Protein AF-0000000068454025 (afdb_homodimer)

Nearest PDB structures (foldseek):
  5in5-assembly1_A  TM=9.944E-01  e=2.211E-71  Homo sapiens
  6gpl-assembly1_B  TM=1.000E+00  e=1.524E-69  Homo sapiens
  6gpk-assembly1_B  TM=9.921E-01  e=6.841E-70  Homo sapiens
  6gpj-assembly1_A  TM=1.000E+00  e=6.368E-69  Homo sapiens
  6q94-assembly1_A  TM=9.811E-01  e=2.373E-68  Homo sapiens

Sequence (912 aa):
MTRRPPGRSPAAGPPSPPRPAPGLPPLASGARQSDRGGRPRGALLACSLGEATRARAHPHVLRRRCLSPAASALPCPPPRAHGDMAHAPARCPGARGSGDGEMGKPRKVALITGITGQDGSYLAEFLLEKGYEVHGIVRRSSSFNTGRIEHLYKNPQAHIEGNMKLHYGDLTDSTCLVKIINEVKPTEIYNLGAQSHVKISFDLAEYTADVDGVGTLRLLDAVKTCGLINSVKFYQASTSELYGKVQEIPQKETTPFYPRSPYGAAKLYAYWIVVNFREAYNLFAVNGILFNHESPRRGANFVTRKISRSVAKIYLGQLECFSLGNLDAKRDWGHAKDYVEAMWLMLQNDEPEDFVIATGEVHSVREFVEKSFLHIGKTIVWEGKNENEVGRCKETGKVHVTVDLRYYRPTEVDFLQGDCTKAKQKLNWKPRVAFDELVREMVDADVELMRNNPNAMTRRPPGRSPAAGPPSPPRPAPGLPPLASGARQSDRGGRPRGALLACSLGEATRARAHPHVLRRRCLSPAASALPCPPPRAHGDMAHAPARCPGARGSGDGEMGKPRKVALITGITGQDGSYLAEFLLEKGYEVHGIVRRSSSFNTGRIEHLYKNPQAHIEGNMKLHYGDLTDSTCLVKIINEVKPTEIYNLGAQSHVKISFDLAEYTADVDGVGTLRLLDAVKTCGLINSVKFYQASTSELYGKVQEIPQKETTPFYPRSPYGAAKLYAYWIVVNFREAYNLFAVNGILFNHESPRRGANFVTRKISRSVAKIYLGQLECFSLGNLDAKRDWGHAKDYVEAMWLMLQNDEPEDFVIATGEVHSVREFVEKSFLHIGKTIVWEGKNENEVGRCKETGKVHVTVDLRYYRPTEVDFLQGDCTKAKQKLNWKPRVAFDELVREMVDADVELMRNNPNA

Secondary structure (DSSP, 8-state):
--------------------------------------------------------------------------------------------------S---------EEEEETTTSHHHHHHHHHHHHTT-EEEEEE---SS---GGGGGG-SSTTTTEETTEEEEE--TT-HHHHHHHHHHH--SEEEE------HHHHHHSHHHHIIIIIIHHHHHHHHHHHTT-TTT-EEEEE--GGGT-S-SSSSB-TTSPP---SHHHHHHHHHHHHHHHHHHHH--EEEEEEEPPEE-TTS-TTSHHHHHHHHHHHHHTTS-S-EEES-TT-EE--EEHHHHHHHHHHHHHSSS---EEE--S--EEHHHHHHHHHHHTT--EEEES-GGG-EEEETTT--EEEEE-GGG--SS---B--B--HHHHHHH-----S-HHHHHHHHHHHHHHHHHH-TT-/--------------------------------------------------------------------------------------------------S---------EEEEETTTSHHHHHHHHHHHHTT-EEEEEE---SS---GGGGGG-SBTTTTEETTEEEEE--TT-HHHHHHHHHHH--SEEEE------HHHHHHSHHHHIIIIIIHHHHHHHHHHHTT-TTT-EEEEE--GGGT-S-SSSSB-TTSPP---SHHHHHHHHHHHHHHHHHHHH--EEEEEEEPPEE-TTS-TTSHHHHHHHHHHHHHTTS-S-EEES-TT-EE--EEHHHHHHHHHHHHHSSS---EEE--S--EEHHHHHHHHHHHTT--EEEES-GGG-EEEETTT--EEEEE-GGG--SS---B--B--HHHHHHH-----S-HHHHHHHHHHHHHHHHHH-TT-

Organism: Equus asinus (NCBI:txid9793)

pLDDT: mean 77.22, std 33.57, range [13.44, 98.94]

Radius of gyration: 40.99 Å; Cα contacts (8 Å, |Δi|>4): 1533; chains: 2; bounding box: 120×124×147 Å

Foldseek 3Di:
DDDDDPDDDDDDDDDDDDDDDDDDDDDDDDDDDDDDDDDDDDDDDDDDDDDDDDDDDDDDDDDDDDDDDDDDDDDPDDDDDDDDDPDDPPPPDDPPPPDDVVVDDDAQEEEEEPLLADLNLLLVVVSVVVVHQYEYEDEDDPDDRNVSNCVVAPDNVVCDRDSYHYDYDALLDLVRLLVVCLVRVHQEYEYPDAPQDQQCCQVVLVVRLRRQAVSLVSNLVSCVVSVNQPRHAYEYEAELLQQQVPPDPADWPPGHGDHDTSNNVSSVNSQVVQVVSCVVVVRNYEYEHEWAEDALRHDCPDLLNVLLLLLLCVLVVNAQADEAADQQAKTQYAHSSQVSVLRVLQSVAPGHYYFYHGQQDMDTSNVLNQLLNVLSPWGWDWDDDHQQIFTATPVPRGTHYGYDNVNDHPGDRRYHGHDGVVCCVRRVGHGDADPSNRSNRNNVSSNVVCVVPVVD/DDDDDPDDDDDDDDDDDDDDDDDDDDDDYDDDDDDDDDDDDDDYDDYDDDDDDDYDDDDDDDDDDDDDDDDCPPDPDDDDPDDDPPPDPPDPPDPPPPDDVVVDDQAQEEEEEPLLADLNLLLVVVSVVVPHQYEYEDEDDPDDRNVSNCVVAPDSVVCDRDSYHYDYDALLDLVRLLVVCLVRVHQEYEYPDAPQDQQCCQVVLVVRLRRQAVSLVSNLVSCVVSVCQPRHAYEYEAELLQQQVPPDPADWPPGHGDHDTSNNVSSVNSQVVQVCSCVVVVGNYEYEHEWAEDALRHDCPDLLNVLLLLLLCVLVVNAQADEAADQQAKTQYAHSSQVSVLRVLQSVAPGHYYFYDGQQDMDTSNVLNQLLNVLSPWGWDWDDDHQQIFTATPVPRGTHYGYDNVNDHPGDRRYHGHDGVVCCVRRVGHGDADPSNRSNRNNVSSNVVCVVPVPD

Solvent-accessible surface area (backbone atoms only — not comparable to full-atom values): 53280 Å² total; per-residue (Å²): 136,88,80,76,80,80,76,88,80,86,86,76,81,87,85,78,88,83,78,83,90,83,84,90,86,92,81,92,87,80,95,78,90,86,92,81,86,92,82,89,84,87,86,90,83,91,80,85,89,80,91,80,88,90,84,94,84,92,86,90,81,89,76,90,79,82,90,83,89,91,83,88,79,83,80,82,76,83,79,80,88,79,85,80,78,81,78,74,80,72,74,73,72,77,77,71,77,66,79,84,70,69,83,63,76,80,78,52,29,35,36,27,33,28,25,54,39,47,58,26,24,53,36,51,54,54,39,46,75,72,66,27,34,38,34,28,38,38,66,88,61,99,56,92,69,45,77,67,43,48,84,69,34,82,45,70,87,68,56,49,21,93,53,39,39,67,39,83,38,50,59,79,35,56,69,52,47,35,52,51,47,61,69,66,60,43,35,32,37,39,44,57,46,57,72,78,52,58,70,56,13,71,79,38,37,69,61,27,31,42,33,33,14,50,13,46,51,42,53,52,49,28,37,52,73,64,69,33,41,89,58,31,36,38,39,38,67,44,41,48,50,28,29,21,62,63,76,52,85,58,32,42,83,81,47,62,68,34,40,44,38,49,38,20,27,14,37,45,29,29,50,41,50,42,52,31,42,24,67,44,66,62,26,40,35,28,40,41,32,34,36,54,55,44,55,74,59,44,57,63,85,40,70,68,38,39,46,25,44,50,50,23,31,37,75,72,68,74,41,67,62,50,71,41,40,70,46,74,33,28,38,13,60,31,40,39,70,53,49,40,52,52,59,54,47,52,70,69,45,94,59,65,56,67,39,32,45,39,63,54,47,70,48,32,47,47,54,54,50,40,54,48,34,44,74,74,74,38,47,65,44,81,43,74,58,77,73,62,22,33,29,22,29,66,87,78,62,46,61,38,35,38,36,37,77,85,59,50,56,73,45,77,60,54,56,47,38,35,42,28,62,64,31,35,73,75,61,69,46,74,71,77,68,48,62,67,56,51,46,49,51,26,27,53,47,31,35,52,47,36,72,77,31,73,84,104,140,71,78,86,81,84,76,86,77,89,84,75,76,89,80,80,86,78,76,86,78,82,88,79,83,92,81,84,90,89,83,93,85,94,82,88,93,83,90,93,86,95,88,88,91,84,83,93,85,90,94,86,93,88,88,92,86,92,88,92,85,90,86,86,88,81,83,90,88,86,79,86,69,79,75,81,73,79,80,79,81,82,85,76,83,78,78,72,81,70,74,75,70,73,77,68,76,61,77,84,67,66,82,59,75,79,79,50,31,37,36,27,33,29,26,55,38,48,58,26,24,52,36,51,53,52,41,47,75,72,65,27,36,38,34,29,38,39,65,89,60,100,55,94,69,45,78,66,42,48,86,69,34,82,40,72,88,68,48,48,16,91,53,36,38,64,39,83,38,50,59,77,34,55,69,52,48,34,52,51,48,60,70,64,60,44,34,32,37,38,45,55,48,57,71,78,53,59,70,56,13,72,79,38,36,68,60,27,30,40,32,32,14,50,13,46,52,42,53,54,49,29,38,54,74,65,69,33,40,89,57,31,35,37,40,36,65,44,41,46,49,30,30,21,61,62,75,52,87,58,33,42,84,81,48,63,68,32,40,44,40,49,39,19,26,15,37,44,30,28,51,42,50,42,52,30,43,25,66,42,64,62,26,42,36,26,40,42,31,34,37,53,56,44,54,74,60,44,58,65,84,39,70,71,37,38,47,27,43,48,48,24,29,37,75,73,69,75,40,67,61,51,70,40,40,69,46,74,32,28,37,14,61,32,40,37,72,51,50,40,51,51,58,53,46,52,70,70,46,94,60,64,57,66,40,31,46,37,63,54,48,69,46,32,46,47,53,54,50,41,54,49,36,44,73,74,75,37,48,65,42,79,43,75,59,74,71,62,22,32,30,22,29,66,89,78,62,47,62,39,35,39,37,37,75,85,59,50,56,74,47,75,62,54,56,46,36,33,42,27,61,65,30,35,72,76,61,70,46,72,71,79,66,48,61,68,56,52,47,51,50,25,28,53,46,31,34,52,47,36,72,77,32,73,85,105

Structure (mmCIF, N/CA/C/O backbone):
data_AF-0000000068454025-model_v1
#
loop_
_entity.id
_entity.type
_entity.pdbx_description
1 polymer 'GDP-mannose 4,6 dehydratase'
#
loop_
_atom_site.group_PDB
_atom_site.id
_atom_site.type_symbol
_atom_site.label_atom_id
_atom_site.label_alt_id
_atom_site.label_comp_id
_atom_site.label_asym_id
_atom_site.label_entity_id
_atom_site.label_seq_id
_atom_site.pdbx_PDB_ins_code
_atom_site.Cartn_x
_atom_site.Cartn_y
_atom_site.Cartn_z
_atom_site.occupancy
_atom_site.B_iso_or_equiv
_atom_site.auth_seq_id
_atom_site.auth_comp_id
_atom_site.auth_asym_id
_atom_site.auth_atom_id
_atom_site.pdbx_PDB_model_num
ATOM 1 N N . MET A 1 1 ? -21 8.125 72.625 1 18.16 1 MET A N 1
ATOM 2 C CA . MET A 1 1 ? -22.109 7.652 71.812 1 18.16 1 MET A CA 1
ATOM 3 C C . MET A 1 1 ? -22.828 8.82 71.125 1 18.16 1 MET A C 1
ATOM 5 O O . MET A 1 1 ? -23.406 8.656 70.062 1 18.16 1 MET A O 1
ATOM 9 N N . THR A 1 2 ? -23.172 9.906 71.875 1 16.59 2 THR A N 1
ATOM 10 C CA . THR A 1 2 ? -24.5 10.523 71.812 1 16.59 2 THR A CA 1
ATOM 11 C C . THR A 1 2 ? -24.594 11.414 70.562 1 16.59 2 THR A C 1
ATOM 13 O O . THR A 1 2 ? -23.594 11.93 70.062 1 16.59 2 THR A O 1
ATOM 16 N N . ARG A 1 3 ? -25.828 11.531 69.938 1 16.89 3 ARG A N 1
ATOM 17 C CA . ARG A 1 3 ? -26.844 11.633 68.938 1 16.89 3 ARG A CA 1
ATOM 18 C C . ARG A 1 3 ? -27.109 13.086 68.562 1 16.89 3 ARG A C 1
ATOM 20 O O . ARG A 1 3 ? -27.844 13.789 69.25 1 16.89 3 ARG A O 1
ATOM 27 N N . ARG A 1 4 ? -25.953 13.805 68.312 1 16.09 4 ARG A N 1
ATOM 28 C CA . ARG A 1 4 ? -26.219 15.234 68.375 1 16.09 4 ARG A CA 1
ATOM 29 C C . ARG A 1 4 ? -27.422 15.617 67.562 1 16.09 4 ARG A C 1
ATOM 31 O O . ARG A 1 4 ? -27.812 14.883 66.625 1 16.09 4 ARG A O 1
ATOM 38 N N . PRO A 1 5 ? -27.609 17.016 67.125 1 17.45 5 PRO A N 1
ATOM 39 C CA . PRO A 1 5 ? -28.719 17.953 67.312 1 17.45 5 PRO A CA 1
ATOM 40 C C . PRO A 1 5 ? -29.547 18.203 66.062 1 17.45 5 PRO A C 1
ATOM 42 O O . PRO A 1 5 ? -29.047 18.766 65.125 1 17.45 5 PRO A O 1
ATOM 45 N N . PRO A 1 6 ? -30.312 17.375 65.312 1 18.69 6 PRO A N 1
ATOM 46 C CA . PRO A 1 6 ? -30.5 17.609 63.875 1 18.69 6 PRO A CA 1
ATOM 47 C C . PRO A 1 6 ? -31.406 18.797 63.594 1 18.69 6 PRO A C 1
ATOM 49 O O . PRO A 1 6 ? -31.734 19.047 62.438 1 18.69 6 PRO A O 1
ATOM 52 N N . GLY A 1 7 ? -31.422 19.781 64.5 1 14.85 7 GLY A N 1
ATOM 53 C CA . GLY A 1 7 ? -32.812 20.203 64.625 1 14.85 7 GLY A CA 1
ATOM 54 C C . GLY A 1 7 ? -33.406 20.625 63.281 1 14.85 7 GLY A C 1
ATOM 55 O O . GLY A 1 7 ? -32.719 20.594 62.25 1 14.85 7 GLY A O 1
ATOM 56 N N . ARG A 1 8 ? -33.938 22 63.094 1 14.99 8 ARG A N 1
ATOM 57 C CA . ARG A 1 8 ? -35.312 22.516 63.094 1 14.99 8 ARG A CA 1
ATOM 58 C C . ARG A 1 8 ? -35.781 22.875 61.688 1 14.99 8 ARG A C 1
ATOM 60 O O . ARG A 1 8 ? -34.938 23.141 60.812 1 14.99 8 ARG A O 1
ATOM 67 N N . SER A 1 9 ? -37.188 23.047 61.375 1 14.95 9 SER A N 1
ATOM 68 C CA . SER A 1 9 ? -38.344 22.828 60.531 1 14.95 9 SER A CA 1
ATOM 69 C C . SER A 1 9 ? -38.625 24.016 59.625 1 14.95 9 SER A C 1
ATOM 71 O O . SER A 1 9 ? -39.219 23.875 58.562 1 14.95 9 SER A O 1
ATOM 73 N N . PRO A 1 10 ? -38.219 25.375 59.781 1 14.77 10 PRO A N 1
ATOM 74 C CA . PRO A 1 10 ? -39.5 26.125 59.812 1 14.77 10 PRO A CA 1
ATOM 75 C C . PRO A 1 10 ? -40.125 26.25 58.438 1 14.77 10 PRO A C 1
ATOM 77 O O . PRO A 1 10 ? -39.5 25.953 57.438 1 14.77 10 PRO A O 1
ATOM 80 N N . ALA A 1 11 ? -40.875 27.5 58.219 1 14.38 11 ALA A N 1
ATOM 81 C CA . ALA A 1 11 ? -42.219 27.984 58 1 14.38 11 ALA A CA 1
ATOM 82 C C . ALA A 1 11 ? -42.469 28.312 56.531 1 14.38 11 ALA A C 1
ATOM 84 O O . ALA A 1 11 ? -41.5 28.562 55.781 1 14.38 11 ALA A O 1
ATOM 85 N N . ALA A 1 12 ? -43.719 28.5 56.125 1 15.34 12 ALA A N 1
ATOM 86 C CA . ALA A 1 12 ? -44.844 28.328 55.188 1 15.34 12 ALA A CA 1
ATOM 87 C C . ALA A 1 12 ? -44.906 29.469 54.188 1 15.34 12 ALA A C 1
ATOM 89 O O . ALA A 1 12 ? -45.531 29.344 53.156 1 15.34 12 ALA A O 1
ATOM 90 N N . GLY A 1 13 ? -44.156 30.734 54.312 1 15.34 13 GLY A N 1
ATOM 91 C CA . GLY A 1 13 ? -45.281 31.656 54.188 1 15.34 13 GLY A CA 1
ATOM 92 C C . GLY A 1 13 ? -45.938 31.625 52.812 1 15.34 13 GLY A C 1
ATOM 93 O O . GLY A 1 13 ? -45.406 30.984 51.875 1 15.34 13 GLY A O 1
ATOM 94 N N . PRO A 1 14 ? -46.531 32.812 52.344 1 16.75 14 PRO A N 1
ATOM 95 C CA . PRO A 1 14 ? -47.875 33.125 51.906 1 16.75 14 PRO A CA 1
ATOM 96 C C . PRO A 1 14 ? -48.094 32.969 50.406 1 16.75 14 PRO A C 1
ATOM 98 O O . PRO A 1 14 ? -47.094 33 49.656 1 16.75 14 PRO A O 1
ATOM 101 N N . PRO A 1 15 ? -49.344 32.812 49.969 1 17.02 15 PRO A N 1
ATOM 102 C CA . PRO A 1 15 ? -50.156 32.281 48.875 1 17.02 15 PRO A CA 1
ATOM 103 C C . PRO A 1 15 ? -50.094 33.125 47.625 1 17.02 15 PRO A C 1
ATOM 105 O O . PRO A 1 15 ? -50.031 32.594 46.5 1 17.02 15 PRO A O 1
ATOM 108 N N . SER A 1 16 ? -50.25 34.562 47.719 1 15.05 16 SER A N 1
ATOM 109 C CA . SER A 1 16 ? -51.531 34.938 47.125 1 15.05 16 SER A CA 1
ATOM 110 C C . SER A 1 16 ? -51.438 35.031 45.625 1 15.05 16 SER A C 1
ATOM 112 O O . SER A 1 16 ? -52.156 34.344 44.906 1 15.05 16 SER A O 1
ATOM 114 N N . PRO A 1 17 ? -51.656 36.344 45 1 15.93 17 PRO A N 1
ATOM 115 C CA . PRO A 1 17 ? -52.938 36.625 44.375 1 15.93 17 PRO A CA 1
ATOM 116 C C . PRO A 1 17 ? -52.875 36.438 42.844 1 15.93 17 PRO A C 1
ATOM 118 O O . PRO A 1 17 ? -51.781 36.312 42.281 1 15.93 17 PRO A O 1
ATOM 121 N N . PRO A 1 18 ? -53.75 37.281 42.094 1 15.69 18 PRO A N 1
ATOM 122 C CA . PRO A 1 18 ? -54.812 37.125 41.125 1 15.69 18 PRO A CA 1
ATOM 123 C C . PRO A 1 18 ? -54.344 37.281 39.688 1 15.69 18 PRO A C 1
ATOM 125 O O . PRO A 1 18 ? -53.281 37.844 39.438 1 15.69 18 PRO A O 1
ATOM 128 N N . ARG A 1 19 ? -55.031 36.781 38.719 1 16.78 19 ARG A N 1
ATOM 129 C CA . ARG A 1 19 ? -55.156 36.344 37.344 1 16.78 19 ARG A CA 1
ATOM 130 C C . ARG A 1 19 ? -55.281 37.531 36.406 1 16.78 19 ARG A C 1
ATOM 132 O O . ARG A 1 19 ? -55.406 37.375 35.188 1 16.78 19 ARG A O 1
ATOM 139 N N . PRO A 1 20 ? -54.812 38.812 36.594 1 14.6 20 PRO A N 1
ATOM 140 C CA . PRO A 1 20 ? -55.781 39.688 35.969 1 14.6 20 PRO A CA 1
ATOM 141 C C . PRO A 1 20 ? -55.938 39.406 34.469 1 14.6 20 PRO A C 1
ATOM 143 O O . PRO A 1 20 ? -55.062 38.781 33.875 1 14.6 20 PRO A O 1
ATOM 146 N N . ALA A 1 21 ? -56.969 40.25 33.875 1 15.51 21 ALA A N 1
ATOM 147 C CA . ALA A 1 21 ? -58.094 40.312 32.938 1 15.51 21 ALA A CA 1
ATOM 148 C C . ALA A 1 21 ? -57.594 40.469 31.5 1 15.51 21 ALA A C 1
ATOM 150 O O . ALA A 1 21 ? -56.438 40.844 31.281 1 15.51 21 ALA A O 1
ATOM 151 N N . PRO A 1 22 ? -58.531 41 30.562 1 16.17 22 PRO A N 1
ATOM 152 C CA . PRO A 1 22 ? -59.219 40.75 29.297 1 16.17 22 PRO A CA 1
ATOM 153 C C . PRO A 1 22 ? -58.594 41.469 28.125 1 16.17 22 PRO A C 1
ATOM 155 O O . PRO A 1 22 ? -58.406 40.906 27.047 1 16.17 22 PRO A O 1
ATOM 158 N N . GLY A 1 23 ? -58.5 42.938 28.125 1 14.49 23 GLY A N 1
ATOM 159 C CA . GLY A 1 23 ? -59.438 43.562 27.188 1 14.49 23 GLY A CA 1
ATOM 160 C C . GLY A 1 23 ? -58.875 43.656 25.781 1 14.49 23 GLY A C 1
ATOM 161 O O . GLY A 1 23 ? -59.438 43.062 24.859 1 14.49 23 GLY A O 1
ATOM 162 N N . LEU A 1 24 ? -58.531 44.938 25.188 1 15.22 24 LEU A N 1
ATOM 163 C CA . LEU A 1 24 ? -59.344 45.688 24.25 1 15.22 24 LEU A CA 1
ATOM 164 C C . LEU A 1 24 ? -58.875 45.5 22.812 1 15.22 24 LEU A C 1
ATOM 166 O O . LEU A 1 24 ? -57.719 45.125 22.594 1 15.22 24 LEU A O 1
ATOM 170 N N . PRO A 1 25 ? -59.031 46.625 21.891 1 15.73 25 PRO A N 1
ATOM 171 C CA . PRO A 1 25 ? -59.906 46.875 20.75 1 15.73 25 PRO A CA 1
ATOM 172 C C . PRO A 1 25 ? -59.188 46.781 19.406 1 15.73 25 PRO A C 1
ATOM 174 O O . PRO A 1 25 ? -59.594 46.031 18.531 1 15.73 25 PRO A O 1
ATOM 177 N N . PRO A 1 26 ? -58.844 48.062 18.672 1 15.16 26 PRO A N 1
ATOM 178 C CA . PRO A 1 26 ? -59.562 48.5 17.469 1 15.16 26 PRO A CA 1
ATOM 179 C C . PRO A 1 26 ? -58.844 48.125 16.172 1 15.16 26 PRO A C 1
ATOM 181 O O . PRO A 1 26 ? -57.688 47.688 16.203 1 15.16 26 PRO A O 1
ATOM 184 N N . LEU A 1 27 ? -58.75 49.188 15.047 1 14.56 27 LEU A N 1
ATOM 185 C CA . LEU A 1 27 ? -59.438 49.438 13.789 1 14.56 27 LEU A CA 1
ATOM 186 C C . LEU A 1 27 ? -58.5 49.344 12.602 1 14.56 27 LEU A C 1
ATOM 188 O O . LEU A 1 27 ? -58.875 48.812 11.547 1 14.56 27 LEU A O 1
ATOM 192 N N . ALA A 1 28 ? -57.188 49.906 12.43 1 15.02 28 ALA A N 1
ATOM 193 C CA . ALA A 1 28 ? -57.156 50.875 11.344 1 15.02 28 ALA A CA 1
ATOM 194 C C . ALA A 1 28 ? -57.031 50.188 9.992 1 15.02 28 ALA A C 1
ATOM 196 O O . ALA A 1 28 ? -56.5 49.062 9.906 1 15.02 28 ALA A O 1
ATOM 197 N N . SER A 1 29 ? -57.031 51.031 8.781 1 14.4 29 SER A N 1
ATOM 198 C CA . SER A 1 29 ? -57.688 51.25 7.496 1 14.4 29 SER A CA 1
ATOM 199 C C . SER A 1 29 ? -56.906 50.594 6.355 1 14.4 29 SER A C 1
ATOM 201 O O . SER A 1 29 ? -57.438 49.75 5.629 1 14.4 29 SER A O 1
ATOM 203 N N . GLY A 1 30 ? -56.375 51.469 5.273 1 14.15 30 GLY A N 1
ATOM 204 C CA . GLY A 1 30 ? -56.969 51.688 3.967 1 14.15 30 GLY A CA 1
ATOM 205 C C . GLY A 1 30 ? -56.25 50.969 2.848 1 14.15 30 GLY A C 1
ATOM 206 O O . GLY A 1 30 ? -56.875 50.312 2.012 1 14.15 30 GLY A O 1
ATOM 207 N N . ALA A 1 31 ? -54.906 51.344 2.311 1 14.95 31 ALA A N 1
ATOM 208 C CA . ALA A 1 31 ? -54.875 51.906 0.972 1 14.95 31 ALA A CA 1
ATOM 209 C C . ALA A 1 31 ? -54.688 50.844 -0.091 1 14.95 31 ALA A C 1
ATOM 211 O O . ALA A 1 31 ? -53.844 49.938 0.043 1 14.95 31 ALA A O 1
ATOM 212 N N . ARG A 1 32 ? -55.562 50.781 -1.192 1 14.17 32 ARG A N 1
ATOM 213 C CA . ARG A 1 32 ? -56.094 49.906 -2.23 1 14.17 32 ARG A CA 1
ATOM 214 C C . ARG A 1 32 ? -55.094 49.719 -3.369 1 14.17 32 ARG A C 1
ATOM 216 O O . ARG A 1 32 ? -54.875 48.625 -3.869 1 14.17 32 ARG A O 1
ATOM 223 N N . GLN A 1 33 ? -54.531 50.844 -4.176 1 13.76 33 GLN A N 1
ATOM 224 C CA . GLN A 1 33 ? -55.094 50.906 -5.531 1 13.76 33 GLN A CA 1
ATOM 225 C C . GLN A 1 33 ? -54.375 49.938 -6.461 1 13.76 33 GLN A C 1
ATOM 227 O O . GLN A 1 33 ? -53.312 49.406 -6.117 1 13.76 33 GLN A O 1
ATOM 232 N N . SER A 1 34 ? -54.125 50.438 -7.918 1 14.15 34 SER A N 1
ATOM 233 C CA . SER A 1 34 ? -54.75 50.156 -9.195 1 14.15 34 SER A CA 1
ATOM 234 C C . SER A 1 34 ? -53.844 49.281 -10.07 1 14.15 34 SER A C 1
ATOM 236 O O . SER A 1 34 ? -54.25 48.219 -10.555 1 14.15 34 SER A O 1
ATOM 238 N N . ASP A 1 35 ? -53.031 49.906 -11.141 1 14.09 35 ASP A N 1
ATOM 239 C CA . ASP A 1 35 ? -53.406 49.938 -12.555 1 14.09 35 ASP A CA 1
ATOM 240 C C . ASP A 1 35 ? -52.688 48.812 -13.32 1 14.09 35 ASP A C 1
ATOM 242 O O . ASP A 1 35 ? -51.625 48.375 -12.922 1 14.09 35 ASP A O 1
ATOM 246 N N . ARG A 1 36 ? -53.219 48.406 -14.672 1 14.8 36 ARG A N 1
ATOM 247 C CA . ARG A 1 36 ? -53.5 47.281 -15.562 1 14.8 36 ARG A CA 1
ATOM 248 C C . ARG A 1 36 ? -52.406 47.125 -16.594 1 14.8 36 ARG A C 1
ATOM 250 O O . ARG A 1 36 ? -52.031 46 -16.938 1 14.8 36 ARG A O 1
ATOM 257 N N . GLY A 1 37 ? -51.906 48.25 -17.391 1 14.09 37 GLY A N 1
ATOM 258 C CA . GLY A 1 37 ? -52.219 48.125 -18.797 1 14.09 37 GLY A CA 1
ATOM 259 C C . GLY A 1 37 ? -51.375 47.094 -19.516 1 14.09 37 GLY A C 1
ATOM 260 O O . GLY A 1 37 ? -50.469 46.5 -18.922 1 14.09 37 GLY A O 1
ATOM 261 N N . GLY A 1 38 ? -50.719 47.594 -20.797 1 14.37 38 GLY A N 1
ATOM 262 C CA . GLY A 1 38 ? -50.938 47.406 -22.234 1 14.37 38 GLY A CA 1
ATOM 263 C C . GLY A 1 38 ? -49.969 46.406 -22.844 1 14.37 38 GLY A C 1
ATOM 264 O O . GLY A 1 38 ? -48.938 46.125 -22.266 1 14.37 38 GLY A O 1
ATOM 265 N N . ARG A 1 39 ? -50.344 45.875 -24.125 1 14.82 39 ARG A N 1
ATOM 266 C CA . ARG A 1 39 ? -50.344 44.688 -25 1 14.82 39 ARG A CA 1
ATOM 267 C C . ARG A 1 39 ? -49.125 44.656 -25.891 1 14.82 39 ARG A C 1
ATOM 269 O O . ARG A 1 39 ? -48.531 43.594 -26.078 1 14.82 39 ARG A O 1
ATOM 276 N N . PRO A 1 40 ? -48.844 45.781 -26.844 1 13.87 40 PRO A N 1
ATOM 277 C CA . PRO A 1 40 ? -49.031 45.5 -28.266 1 13.87 40 PRO A CA 1
ATOM 278 C C . PRO A 1 40 ? -47.938 44.656 -28.859 1 13.87 40 PRO A C 1
ATOM 280 O O . PRO A 1 40 ? -46.906 44.406 -28.219 1 13.87 40 PRO A O 1
ATOM 283 N N . ARG A 1 41 ? -47.531 45.188 -30.297 1 14.01 41 ARG A N 1
ATOM 284 C CA . ARG A 1 41 ? -47.719 44.781 -31.688 1 14.01 41 ARG A CA 1
ATOM 285 C C . ARG A 1 41 ? -46.438 44.156 -32.219 1 14.01 41 ARG A C 1
ATOM 287 O O . ARG A 1 41 ? -46.5 43.062 -32.781 1 14.01 41 ARG A O 1
ATOM 294 N N . GLY A 1 42 ? -45.469 45.062 -32.844 1 13.44 42 GLY A N 1
ATOM 295 C CA . GLY A 1 42 ? -45.344 45.094 -34.312 1 13.44 42 GLY A CA 1
ATOM 296 C C . GLY A 1 42 ? -44.5 44 -34.875 1 13.44 42 GLY A C 1
ATOM 297 O O . GLY A 1 42 ? -43.844 43.25 -34.125 1 13.44 42 GLY A O 1
ATOM 298 N N . ALA A 1 43 ? -43.562 44.469 -35.969 1 13.87 43 ALA A N 1
ATOM 299 C CA . ALA A 1 43 ? -43.531 44.344 -37.406 1 13.87 43 ALA A CA 1
ATOM 300 C C . ALA A 1 43 ? -42.594 43.219 -37.844 1 13.87 43 ALA A C 1
ATOM 302 O O . ALA A 1 43 ? -41.844 42.656 -37.031 1 13.87 43 ALA A O 1
ATOM 303 N N . LEU A 1 44 ? -41.625 43.625 -38.781 1 14.07 44 LEU A N 1
ATOM 304 C CA . LEU A 1 44 ? -41.5 43.438 -40.219 1 14.07 44 LEU A CA 1
ATOM 305 C C . LEU A 1 44 ? -40.625 42.219 -40.531 1 14.07 44 LEU A C 1
ATOM 307 O O . LEU A 1 44 ? -39.781 41.844 -39.719 1 14.07 44 LEU A O 1
ATOM 311 N N . LEU A 1 45 ? -40.562 41.844 -41.875 1 13.83 45 LEU A N 1
ATOM 312 C CA . LEU A 1 45 ? -40.688 40.812 -42.875 1 13.83 45 LEU A CA 1
ATOM 313 C C . LEU A 1 45 ? -39.312 40.281 -43.281 1 13.83 45 LEU A C 1
ATOM 315 O O . LEU A 1 45 ? -39.125 39.062 -43.375 1 13.83 45 LEU A O 1
ATOM 319 N N . ALA A 1 46 ? -38.312 41.125 -43.906 1 14.12 46 ALA A N 1
ATOM 320 C CA . ALA A 1 46 ? -38 40.938 -45.312 1 14.12 46 ALA A CA 1
ATOM 321 C C . ALA A 1 46 ? -37.094 39.719 -45.5 1 14.12 46 ALA A C 1
ATOM 323 O O . ALA A 1 46 ? -36.344 39.375 -44.594 1 14.12 46 ALA A O 1
ATOM 324 N N . CYS A 1 47 ? -36.875 39.312 -46.906 1 13.95 47 CYS A N 1
ATOM 325 C CA . CYS A 1 47 ? -36.875 38.25 -47.875 1 13.95 47 CYS A CA 1
ATOM 326 C C . CYS A 1 47 ? -35.469 37.75 -48.156 1 13.95 47 CYS A C 1
ATOM 328 O O . CYS A 1 47 ? -35.25 36.562 -48.406 1 13.95 47 CYS A O 1
ATOM 330 N N . SER A 1 48 ? -34.438 38.688 -48.375 1 13.87 48 SER A N 1
ATOM 331 C CA . SER A 1 48 ? -33.938 38.562 -49.719 1 13.87 48 SER A CA 1
ATOM 332 C C . SER A 1 48 ? -33.156 37.281 -49.906 1 13.87 48 SER A C 1
ATOM 334 O O . SER A 1 48 ? -32.719 36.656 -48.938 1 13.87 48 SER A O 1
ATOM 336 N N . LEU A 1 49 ? -32.25 37.344 -51 1 14.33 49 LEU A N 1
ATOM 337 C CA . LEU A 1 49 ? -31.984 36.75 -52.312 1 14.33 49 LEU A CA 1
ATOM 338 C C . LEU A 1 49 ? -30.969 35.625 -52.219 1 14.33 49 LEU A C 1
ATOM 340 O O . LEU A 1 49 ? -30.281 35.5 -51.219 1 14.33 49 LEU A O 1
ATOM 344 N N . GLY A 1 50 ? -30.094 35.5 -53.375 1 13.72 50 GLY A N 1
ATOM 345 C CA . GLY A 1 50 ? -30.016 34.562 -54.469 1 13.72 50 GLY A CA 1
ATOM 346 C C . GLY A 1 50 ? -28.875 33.562 -54.344 1 13.72 50 GLY A C 1
ATOM 347 O O . GLY A 1 50 ? -29.078 32.344 -54.469 1 13.72 50 GLY A O 1
ATOM 348 N N . GLU A 1 51 ? -27.547 34 -54.438 1 14.59 51 GLU A N 1
ATOM 349 C CA . GLU A 1 51 ? -26.844 33.531 -55.625 1 14.59 51 GLU A CA 1
ATOM 350 C C . GLU A 1 51 ? -26.234 32.156 -55.406 1 14.59 51 GLU A C 1
ATOM 352 O O . GLU A 1 51 ? -25.844 31.812 -54.281 1 14.59 51 GLU A O 1
ATOM 357 N N . ALA A 1 52 ? -25.984 31.359 -56.656 1 14.31 52 ALA A N 1
ATOM 358 C CA . ALA A 1 52 ? -25.969 30.047 -57.312 1 14.31 52 ALA A CA 1
ATOM 359 C C . ALA A 1 52 ? -24.609 29.359 -57.094 1 14.31 52 ALA A C 1
ATOM 361 O O . ALA A 1 52 ? -24.547 28.141 -56.969 1 14.31 52 ALA A O 1
ATOM 362 N N . THR A 1 53 ? -23.438 29.969 -57.094 1 14.28 53 THR A N 1
ATOM 363 C CA . THR A 1 53 ? -22.562 29.516 -58.188 1 14.28 53 THR A CA 1
ATOM 364 C C . THR A 1 53 ? -22.094 28.094 -57.938 1 14.28 53 THR A C 1
ATOM 366 O O . THR A 1 53 ? -21.875 27.688 -56.781 1 14.28 53 THR A O 1
ATOM 369 N N . ARG A 1 54 ? -21.766 27.328 -59.125 1 14.15 54 ARG A N 1
ATOM 370 C CA . ARG A 1 54 ? -21.781 26.047 -59.812 1 14.15 54 ARG A CA 1
ATOM 371 C C . ARG A 1 54 ? -20.672 25.141 -59.281 1 14.15 54 ARG A C 1
ATOM 373 O O . ARG A 1 54 ? -19.766 25.594 -58.594 1 14.15 54 ARG A O 1
ATOM 380 N N . ALA A 1 55 ? -20 24.328 -60.344 1 14.45 55 ALA A N 1
ATOM 381 C CA . ALA A 1 55 ? -20.062 22.953 -60.844 1 14.45 55 ALA A CA 1
ATOM 382 C C . ALA A 1 55 ? -18.766 22.203 -60.562 1 14.45 55 ALA A C 1
ATOM 384 O O . ALA A 1 55 ? -18.781 21.109 -60 1 14.45 55 ALA A O 1
ATOM 385 N N . ARG A 1 56 ? -17.766 22.172 -61.594 1 13.97 56 ARG A N 1
ATOM 386 C CA . ARG A 1 56 ? -17.422 21 -62.406 1 13.97 56 ARG A CA 1
ATOM 387 C C . ARG A 1 56 ? -16.328 20.188 -61.719 1 13.97 56 ARG A C 1
ATOM 389 O O . ARG A 1 56 ? -15.633 20.672 -60.844 1 13.97 56 ARG A O 1
ATOM 396 N N . ALA A 1 57 ? -15.719 19.016 -62.594 1 15.26 57 ALA A N 1
ATOM 397 C CA . ALA A 1 57 ? -15.508 17.594 -62.812 1 15.26 57 ALA A CA 1
ATOM 398 C C . ALA A 1 57 ? -14.039 17.219 -62.688 1 15.26 57 ALA A C 1
ATOM 400 O O . ALA A 1 57 ? -13.703 16.219 -62.031 1 15.26 57 ALA A O 1
ATOM 401 N N . HIS A 1 58 ? -13 17.719 -63.469 1 14.04 58 HIS A N 1
ATOM 402 C CA . HIS A 1 58 ? -12.336 16.812 -64.375 1 14.04 58 HIS A CA 1
ATOM 403 C C . HIS A 1 58 ? -11.227 16.016 -63.688 1 14.04 58 HIS A C 1
ATOM 405 O O . HIS A 1 58 ? -10.758 16.422 -62.625 1 14.04 58 HIS A O 1
ATOM 411 N N . PRO A 1 59 ? -10.078 15.391 -64.625 1 15.27 59 PRO A N 1
ATOM 412 C CA . PRO A 1 59 ? -9.633 14.094 -65.188 1 15.27 59 PRO A CA 1
ATOM 413 C C . PRO A 1 59 ? -8.297 13.648 -64.562 1 15.27 59 PRO A C 1
ATOM 415 O O . PRO A 1 59 ? -8.156 12.5 -64.125 1 15.27 59 PRO A O 1
ATOM 418 N N . HIS A 1 60 ? -7.129 14.383 -64.75 1 14.45 60 HIS A N 1
ATOM 419 C CA . HIS A 1 60 ? -6.066 13.891 -65.625 1 14.45 60 HIS A CA 1
ATOM 420 C C . HIS A 1 60 ? -5.109 12.984 -64.812 1 14.45 60 HIS A C 1
ATOM 422 O O . HIS A 1 60 ? -4.93 13.133 -63.625 1 14.45 60 HIS A O 1
ATOM 428 N N . VAL A 1 61 ? -4.281 11.984 -65.625 1 14.48 61 VAL A N 1
ATOM 429 C CA . VAL A 1 61 ? -3.689 10.672 -65.875 1 14.48 61 VAL A CA 1
ATOM 430 C C . VAL A 1 61 ? -2.227 10.672 -65.438 1 14.48 61 VAL A C 1
ATOM 432 O O . VAL A 1 61 ? -1.713 9.656 -64.938 1 14.48 61 VAL A O 1
ATOM 435 N N . LEU A 1 62 ? -1.405 11.695 -65.188 1 14.47 62 LEU A N 1
ATOM 436 C CA . LEU A 1 62 ? -0.169 11.531 -65.938 1 14.47 62 LEU A CA 1
ATOM 437 C C . LEU A 1 62 ? 0.708 10.445 -65.312 1 14.47 62 LEU A C 1
ATOM 439 O O . LEU A 1 62 ? 0.812 10.359 -64.062 1 14.47 62 LEU A O 1
ATOM 443 N N . ARG A 1 63 ? 1.619 9.672 -66.188 1 14.53 63 ARG A N 1
ATOM 444 C CA . ARG A 1 63 ? 2.295 8.445 -66.562 1 14.53 63 ARG A CA 1
ATOM 445 C C . ARG A 1 63 ? 3.68 8.352 -65.938 1 14.53 63 ARG A C 1
ATOM 447 O O . ARG A 1 63 ? 4.223 7.258 -65.812 1 14.53 63 ARG A O 1
ATOM 454 N N . ARG A 1 64 ? 4.43 9.359 -65.5 1 14.07 64 ARG A N 1
ATOM 455 C CA . ARG A 1 64 ? 5.73 9.18 -66.125 1 14.07 64 ARG A CA 1
ATOM 456 C C . ARG A 1 64 ? 6.469 7.988 -65.5 1 14.07 64 ARG A C 1
ATOM 458 O O . ARG A 1 64 ? 6.277 7.656 -64.375 1 14.07 64 ARG A O 1
ATOM 465 N N . ARG A 1 65 ? 7.562 7.465 -66.25 1 14.62 65 ARG A N 1
ATOM 466 C CA . ARG A 1 65 ? 8.289 6.309 -66.812 1 14.62 65 ARG A CA 1
ATOM 467 C C . ARG A 1 65 ? 9.477 5.961 -65.875 1 14.62 65 ARG A C 1
ATOM 469 O O . ARG A 1 65 ? 9.703 4.793 -65.562 1 14.62 65 ARG A O 1
ATOM 476 N N . CYS A 1 66 ? 10.531 6.809 -65.625 1 14.42 66 CYS A N 1
ATOM 477 C CA . CYS A 1 66 ? 11.758 6.367 -66.25 1 14.42 66 CYS A CA 1
ATOM 478 C C . CYS A 1 66 ? 12.445 5.27 -65.5 1 14.42 66 CYS A C 1
ATOM 480 O O . CYS A 1 66 ? 12.172 5.094 -64.312 1 14.42 66 CYS A O 1
ATOM 482 N N . LEU A 1 67 ? 13.859 5.102 -65.75 1 14.75 67 LEU A N 1
ATOM 483 C CA . LEU A 1 67 ? 14.789 4.137 -66.312 1 14.75 67 LEU A CA 1
ATOM 484 C C . LEU A 1 67 ? 15.648 3.494 -65.25 1 14.75 67 LEU A C 1
ATOM 486 O O . LEU A 1 67 ? 15.734 4.012 -64.125 1 14.75 67 LEU A O 1
ATOM 490 N N . SER A 1 68 ? 17 3.1 -65.562 1 14.79 68 SER A N 1
ATOM 491 C CA . SER A 1 68 ? 17.672 1.819 -65.75 1 14.79 68 SER A CA 1
ATOM 492 C C . SER A 1 68 ? 18.688 1.557 -64.625 1 14.79 68 SER A C 1
ATOM 494 O O . SER A 1 68 ? 18.688 0.481 -64.062 1 14.79 68 SER A O 1
ATOM 496 N N . PRO A 1 69 ? 19.953 2.324 -64.375 1 15.07 69 PRO A N 1
ATOM 497 C CA . PRO A 1 69 ? 21.109 1.577 -64.875 1 15.07 69 PRO A CA 1
ATOM 498 C C . PRO A 1 69 ? 21.719 0.657 -63.844 1 15.07 69 PRO A C 1
ATOM 500 O O . PRO A 1 69 ? 21.359 0.739 -62.656 1 15.07 69 PRO A O 1
ATOM 503 N N . ALA A 1 70 ? 23.297 0.654 -63.781 1 15.05 70 ALA A N 1
ATOM 504 C CA . ALA A 1 70 ? 24.359 -0.305 -64.062 1 15.05 70 ALA A CA 1
ATOM 505 C C . ALA A 1 70 ? 24.984 -0.856 -62.781 1 15.05 70 ALA A C 1
ATOM 507 O O . ALA A 1 70 ? 24.875 -0.241 -61.719 1 15.05 70 ALA A O 1
ATOM 508 N N . ALA A 1 71 ? 26.062 -1.802 -62.844 1 16.12 71 ALA A N 1
ATOM 509 C CA . ALA A 1 71 ? 26.531 -3.133 -62.469 1 16.12 71 ALA A CA 1
ATOM 510 C C . ALA A 1 71 ? 27.672 -3.045 -61.469 1 16.12 71 ALA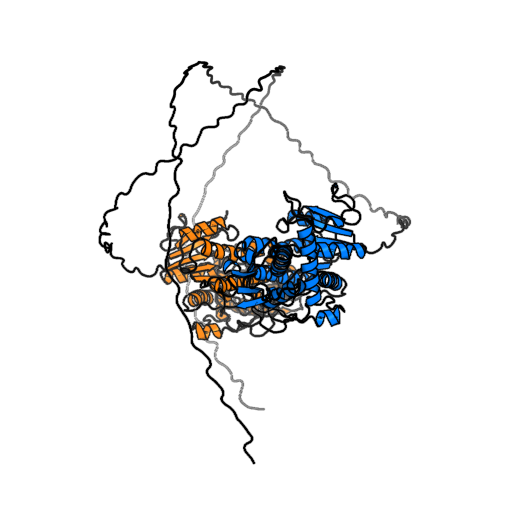 A C 1
ATOM 512 O O . ALA A 1 71 ? 27.812 -3.918 -60.594 1 16.12 71 ALA A O 1
ATOM 513 N N . SER A 1 72 ? 28.656 -1.959 -61.312 1 15.76 72 SER A N 1
ATOM 514 C CA . SER A 1 72 ? 30.016 -2.461 -61.5 1 15.76 72 SER A CA 1
ATOM 515 C C . SER A 1 72 ? 30.562 -3.051 -60.219 1 15.76 72 SER A C 1
ATOM 517 O O . SER A 1 72 ? 30.25 -2.57 -59.125 1 15.76 72 SER A O 1
ATOM 519 N N . ALA A 1 73 ? 31.453 -4.156 -60.25 1 17 73 ALA A N 1
ATOM 520 C CA . ALA A 1 73 ? 31.906 -5.375 -59.594 1 17 73 ALA A CA 1
ATOM 521 C C . ALA A 1 73 ? 33.125 -5.098 -58.688 1 17 73 ALA A C 1
ATOM 523 O O . ALA A 1 73 ? 33.469 -5.91 -57.844 1 17 73 ALA A O 1
ATOM 524 N N . LEU A 1 74 ? 33.844 -3.854 -58.625 1 17.05 74 LEU A N 1
ATOM 525 C CA . LEU A 1 74 ? 35.25 -4.16 -58.719 1 17.05 74 LEU A CA 1
ATOM 526 C C . LEU A 1 74 ? 35.75 -4.727 -57.375 1 17.05 74 LEU A C 1
ATOM 528 O O . LEU A 1 74 ? 35.188 -4.426 -56.312 1 17.05 74 LEU A O 1
ATOM 532 N N . PRO A 1 75 ? 36.906 -5.539 -57.406 1 19.31 75 PRO A N 1
ATOM 533 C CA . PRO A 1 75 ? 37.562 -6.641 -56.688 1 19.31 75 PRO A CA 1
ATOM 534 C C . PRO A 1 75 ? 38.469 -6.156 -55.562 1 19.31 75 PRO A C 1
ATOM 536 O O . PRO A 1 75 ? 39.438 -5.469 -55.812 1 19.31 75 PRO A O 1
ATOM 539 N N . CYS A 1 76 ? 38 -5.352 -54.562 1 17.56 76 CYS A N 1
ATOM 540 C CA . CYS A 1 76 ? 39.031 -4.574 -53.875 1 17.56 76 CYS A CA 1
ATOM 541 C C . CYS A 1 76 ? 40.031 -5.488 -53.156 1 17.56 76 CYS A C 1
ATOM 543 O O . CYS A 1 76 ? 39.625 -6.434 -52.469 1 17.56 76 CYS A O 1
ATOM 545 N N . PRO A 1 77 ? 41.312 -5.188 -53.438 1 19.31 77 PRO A N 1
ATOM 546 C CA . PRO A 1 77 ? 42.531 -5.973 -53.281 1 19.31 77 PRO A CA 1
ATOM 547 C C . PRO A 1 77 ? 42.906 -6.168 -51.812 1 19.31 77 PRO A C 1
ATOM 549 O O . PRO A 1 77 ? 42.438 -5.438 -50.938 1 19.31 77 PRO A O 1
ATOM 552 N N . PRO A 1 78 ? 43.75 -7.184 -51.531 1 21.42 78 PRO A N 1
ATOM 553 C CA . PRO A 1 78 ? 44.125 -8.008 -50.375 1 21.42 78 PRO A CA 1
ATOM 554 C C . PRO A 1 78 ? 45.094 -7.309 -49.406 1 21.42 78 PRO A C 1
ATOM 556 O O . PRO A 1 78 ? 45.562 -7.91 -48.438 1 21.42 78 PRO A O 1
ATOM 559 N N . PRO A 1 79 ? 44.719 -5.953 -48.938 1 17.22 79 PRO A N 1
ATOM 560 C CA . PRO A 1 79 ? 45.938 -5.227 -48.531 1 17.22 79 PRO A CA 1
ATOM 561 C C . PRO A 1 79 ? 46.75 -5.98 -47.5 1 17.22 79 PRO A C 1
ATOM 563 O O . PRO A 1 79 ? 46.219 -6.824 -46.781 1 17.22 79 PRO A O 1
ATOM 566 N N . ARG A 1 80 ? 48.031 -5.668 -47.594 1 17.44 80 ARG A N 1
ATOM 567 C CA . ARG A 1 80 ? 49.344 -6.156 -47.219 1 17.44 80 ARG A CA 1
ATOM 568 C C . ARG A 1 80 ? 49.562 -6 -45.719 1 17.44 80 ARG A C 1
ATOM 570 O O . ARG A 1 80 ? 49.031 -5.09 -45.094 1 17.44 80 ARG A O 1
ATOM 577 N N . ALA A 1 81 ? 50.344 -6.875 -45.094 1 19.78 81 ALA A N 1
ATOM 578 C CA . ALA A 1 81 ? 50.75 -7.473 -43.812 1 19.78 81 ALA A CA 1
ATOM 579 C C . ALA A 1 81 ? 51.625 -6.523 -43 1 19.78 81 ALA A C 1
ATOM 581 O O . ALA A 1 81 ? 52.125 -6.895 -41.938 1 19.78 81 ALA A O 1
ATOM 582 N N . HIS A 1 82 ? 51.531 -5.039 -43.344 1 17.19 82 HIS A N 1
ATOM 583 C CA . HIS A 1 82 ? 52.812 -4.402 -43 1 17.19 82 HIS A CA 1
ATOM 584 C C . HIS A 1 82 ? 53.156 -4.551 -41.531 1 17.19 82 HIS A C 1
ATOM 586 O O . HIS A 1 82 ? 52.25 -4.805 -40.719 1 17.19 82 HIS A O 1
ATOM 592 N N . GLY A 1 83 ? 54.438 -3.996 -41.125 1 18.92 83 GLY A N 1
ATOM 593 C CA . GLY A 1 83 ? 55.656 -4.129 -40.344 1 18.92 83 GLY A CA 1
ATOM 594 C C . GLY A 1 83 ? 55.5 -3.613 -38.906 1 18.92 83 GLY A C 1
ATOM 595 O O . GLY A 1 83 ? 54.562 -2.852 -38.625 1 18.92 83 GLY A O 1
ATOM 596 N N . ASP A 1 84 ? 56.375 -4.078 -37.969 1 19.98 84 ASP A N 1
ATOM 597 C CA . ASP A 1 84 ? 56.625 -4.363 -36.562 1 19.98 84 ASP A CA 1
ATOM 598 C C . ASP A 1 84 ? 56.906 -3.08 -35.781 1 19.98 84 ASP A C 1
ATOM 600 O O . ASP A 1 84 ? 57.281 -3.131 -34.594 1 19.98 84 ASP A O 1
ATOM 604 N N . MET A 1 85 ? 56.906 -1.858 -36.469 1 18.33 85 MET A N 1
ATOM 605 C CA . MET A 1 85 ? 57.844 -0.947 -35.844 1 18.33 85 MET A CA 1
ATOM 606 C C . MET A 1 85 ? 57.438 -0.652 -34.406 1 18.33 85 MET A C 1
ATOM 608 O O . MET A 1 85 ? 56.25 -0.485 -34.125 1 18.33 85 MET A O 1
ATOM 612 N N . ALA A 1 86 ? 58.5 -0.764 -33.438 1 20.95 86 ALA A N 1
ATOM 613 C CA . ALA A 1 86 ? 58.812 -0.752 -32 1 20.95 86 ALA A CA 1
ATOM 614 C C . ALA A 1 86 ? 58.562 0.627 -31.406 1 20.95 86 ALA A C 1
ATOM 616 O O . ALA A 1 86 ? 59.344 1.553 -31.609 1 20.95 86 ALA A O 1
ATOM 617 N N . HIS A 1 87 ? 57.312 1.299 -31.734 1 17.86 87 HIS A N 1
ATOM 618 C CA . HIS A 1 87 ? 57.188 2.729 -31.469 1 17.86 87 HIS A CA 1
ATOM 619 C C . HIS A 1 87 ? 57.5 3.059 -30.016 1 17.86 87 HIS A C 1
ATOM 621 O O . HIS A 1 87 ? 57.219 2.27 -29.109 1 17.86 87 HIS A O 1
ATOM 627 N N . ALA A 1 88 ? 58.531 4.047 -29.891 1 23.31 88 ALA A N 1
ATOM 628 C CA . ALA A 1 88 ? 59.219 4.781 -28.828 1 23.31 88 ALA A CA 1
ATOM 629 C C . ALA A 1 88 ? 58.25 5.23 -27.75 1 23.31 88 ALA A C 1
ATOM 631 O O . ALA A 1 88 ? 57.094 5.578 -28.047 1 23.31 88 ALA A O 1
ATOM 632 N N . PRO A 1 89 ? 58.656 5.062 -26.453 1 21.7 89 PRO A N 1
ATOM 633 C CA . PRO A 1 89 ? 57.938 5.148 -25.188 1 21.7 89 PRO A CA 1
ATOM 634 C C . PRO A 1 89 ? 57.406 6.559 -24.891 1 21.7 89 PRO A C 1
ATOM 636 O O . PRO A 1 89 ? 58.219 7.48 -24.703 1 21.7 89 PRO A O 1
ATOM 639 N N . ALA A 1 90 ? 56.719 7.168 -25.922 1 19.78 90 ALA A N 1
ATOM 640 C CA . ALA A 1 90 ? 56.594 8.617 -25.766 1 19.78 90 ALA A CA 1
ATOM 641 C C . ALA A 1 90 ? 56.156 8.992 -24.359 1 19.78 90 ALA A C 1
ATOM 643 O O . ALA A 1 90 ? 55.281 8.359 -23.781 1 19.78 90 ALA A O 1
ATOM 644 N N . ARG A 1 91 ? 57.062 9.641 -23.672 1 20.44 91 ARG A N 1
ATOM 645 C CA . ARG A 1 91 ? 57.094 10.281 -22.359 1 20.44 91 ARG A CA 1
ATOM 646 C C . ARG A 1 91 ? 55.875 11.18 -22.156 1 20.44 91 ARG A C 1
ATOM 648 O O . ARG A 1 91 ? 55.719 12.18 -22.844 1 20.44 91 ARG A O 1
ATOM 655 N N . CYS A 1 92 ? 54.688 10.516 -22.062 1 21.06 92 CYS A N 1
ATOM 656 C CA . CYS A 1 92 ? 53.469 11.312 -22.016 1 21.06 92 CYS A CA 1
ATOM 657 C C . CYS A 1 92 ? 53.625 12.477 -21.031 1 21.06 92 CYS A C 1
ATOM 659 O O . CYS A 1 92 ? 54.094 12.289 -19.922 1 21.06 92 CYS A O 1
ATOM 661 N N . PRO A 1 93 ? 53.844 13.641 -21.656 1 24.66 93 PRO A N 1
ATOM 662 C CA . PRO A 1 93 ? 54.062 14.859 -20.875 1 24.66 93 PRO A CA 1
ATOM 663 C C . PRO A 1 93 ? 53.219 14.906 -19.594 1 24.66 93 PRO A C 1
ATOM 665 O O . PRO A 1 93 ? 52.25 14.148 -19.469 1 24.66 93 PRO A O 1
ATOM 668 N N . GLY A 1 94 ? 53.781 15.727 -18.641 1 21.41 94 GLY A N 1
ATOM 669 C CA . GLY A 1 94 ? 53.469 16.031 -17.266 1 21.41 94 GLY A CA 1
ATOM 670 C C . GLY A 1 94 ? 52 16.328 -17.031 1 21.41 94 GLY A C 1
ATOM 671 O O . GLY A 1 94 ? 51.344 16.859 -17.922 1 21.41 94 GLY A O 1
ATOM 672 N N . ALA A 1 95 ? 51.406 15.562 -16.234 1 22.78 95 ALA A N 1
ATOM 673 C CA . ALA A 1 95 ? 50.062 15.656 -15.688 1 22.78 95 ALA A CA 1
ATOM 674 C C . ALA A 1 95 ? 49.719 17.094 -15.336 1 22.78 95 ALA A C 1
ATOM 676 O O . ALA A 1 95 ? 50.281 17.672 -14.414 1 22.78 95 ALA A O 1
ATOM 677 N N . ARG A 1 96 ? 49.688 17.969 -16.312 1 22.59 96 ARG A N 1
ATOM 678 C CA . ARG A 1 96 ? 49.281 19.328 -15.93 1 22.59 96 ARG A CA 1
ATOM 679 C C . ARG A 1 96 ? 48.312 19.312 -14.758 1 22.59 96 ARG A C 1
ATOM 681 O O . ARG A 1 96 ? 47.312 18.562 -14.781 1 22.59 96 ARG A O 1
ATOM 688 N N . GLY A 1 97 ? 48.812 19.5 -13.508 1 26.14 97 GLY A N 1
ATOM 689 C CA . GLY A 1 97 ? 48.156 19.734 -12.242 1 26.14 97 GLY A CA 1
ATOM 690 C C . GLY A 1 97 ? 46.875 20.516 -12.383 1 26.14 97 GLY A C 1
ATOM 691 O O . GLY A 1 97 ? 46.875 21.734 -12.609 1 26.14 97 GLY A O 1
ATOM 692 N N . SER A 1 98 ? 46.031 20.062 -13.281 1 28.09 98 SER A N 1
ATOM 693 C CA . SER A 1 98 ? 44.906 20.953 -13.594 1 28.09 98 SER A CA 1
ATOM 694 C C . SER A 1 98 ? 44.438 21.719 -12.359 1 28.09 98 SER A C 1
ATOM 696 O O . SER A 1 98 ? 44.781 21.359 -11.234 1 28.09 98 SER A O 1
ATOM 698 N N . GLY A 1 99 ? 43.688 22.828 -12.547 1 26.53 99 GLY A N 1
ATOM 699 C CA . GLY A 1 99 ? 43.219 23.875 -11.672 1 26.53 99 GLY A CA 1
ATOM 700 C C . GLY A 1 99 ? 42.75 23.359 -10.312 1 26.53 99 GLY A C 1
ATOM 701 O O . GLY A 1 99 ? 42.531 22.156 -10.141 1 26.53 99 GLY A O 1
ATOM 702 N N . ASP A 1 100 ? 42.875 24.188 -9.234 1 30.45 100 ASP A N 1
ATOM 703 C CA . ASP A 1 100 ? 42.594 24.234 -7.801 1 30.45 100 ASP A CA 1
ATOM 704 C C . ASP A 1 100 ? 41.25 23.578 -7.496 1 30.45 100 ASP A C 1
ATOM 706 O O . ASP A 1 100 ? 40.188 24.109 -7.863 1 30.45 100 ASP A O 1
ATOM 710 N N . GLY A 1 101 ? 41.031 22.406 -7.734 1 33.72 101 GLY A N 1
ATOM 711 C CA . GLY A 1 101 ? 39.875 21.719 -7.234 1 33.72 101 GLY A CA 1
ATOM 712 C C . GLY A 1 101 ? 39.469 22.156 -5.836 1 33.72 101 GLY A C 1
ATOM 713 O O . GLY A 1 101 ? 40 21.641 -4.848 1 33.72 101 GLY A O 1
ATOM 714 N N . GLU A 1 102 ? 39.406 23.469 -5.539 1 34.94 102 GLU A N 1
ATOM 715 C CA . GLU A 1 102 ? 38.781 23.844 -4.273 1 34.94 102 GLU A CA 1
ATOM 716 C C . GLU A 1 102 ? 37.812 22.766 -3.807 1 34.94 102 GLU A C 1
ATOM 718 O O . GLU A 1 102 ? 36.906 22.391 -4.547 1 34.94 102 GLU A O 1
ATOM 723 N N . MET A 1 103 ? 38.156 21.75 -3.209 1 39.66 103 MET A N 1
ATOM 724 C CA . MET A 1 103 ? 37.375 20.766 -2.482 1 39.66 103 MET A CA 1
ATOM 725 C C . MET A 1 103 ? 36.062 21.391 -1.966 1 39.66 103 MET A C 1
ATOM 727 O O . MET A 1 103 ? 36.062 22.062 -0.935 1 39.66 103 MET A O 1
ATOM 731 N N . GLY A 1 104 ? 35.312 22.109 -2.629 1 42.53 104 GLY A N 1
ATOM 732 C CA . GLY A 1 104 ? 34.125 22.953 -2.449 1 42.53 104 GLY A CA 1
ATOM 733 C C . GLY A 1 104 ? 33.125 22.359 -1.491 1 42.53 104 GLY A C 1
ATOM 734 O O . GLY A 1 104 ? 33.125 21.141 -1.239 1 42.53 104 GLY A O 1
ATOM 735 N N . LYS A 1 105 ? 32.719 23.109 -0.464 1 52.69 105 LYS A N 1
ATOM 736 C CA . LYS A 1 105 ? 31.703 22.781 0.546 1 52.69 105 LYS A CA 1
ATOM 737 C C . LYS A 1 105 ? 30.609 21.906 -0.036 1 52.69 105 LYS A C 1
ATOM 739 O O . LYS A 1 105 ? 30.141 22.125 -1.159 1 52.69 105 LYS A O 1
ATOM 744 N N . PRO A 1 106 ? 30.516 20.688 0.552 1 69.75 106 PRO A N 1
ATOM 745 C CA . PRO A 1 106 ? 29.453 19.797 0.081 1 69.75 106 PRO A CA 1
ATOM 746 C C . PRO A 1 106 ? 28.156 20.547 -0.26 1 69.75 106 PRO A C 1
ATOM 748 O O . PRO A 1 106 ? 27.766 21.453 0.465 1 69.75 106 PRO A O 1
ATOM 751 N N . ARG A 1 107 ? 27.719 20.531 -1.533 1 84.31 107 ARG A N 1
ATOM 752 C CA . ARG A 1 107 ? 26.516 21.172 -2.029 1 84.31 107 ARG A CA 1
ATOM 753 C C . ARG A 1 107 ? 25.297 20.797 -1.171 1 84.31 107 ARG A C 1
ATOM 755 O O . ARG A 1 107 ? 25.109 19.625 -0.833 1 84.31 107 ARG A O 1
ATOM 762 N N . LYS A 1 108 ? 24.703 21.828 -0.493 1 93.94 108 LYS A N 1
ATOM 763 C CA . LYS A 1 108 ? 23.453 21.656 0.244 1 93.94 108 LYS A CA 1
ATOM 764 C C . LYS A 1 108 ? 22.266 22.094 -0.591 1 93.94 108 LYS A C 1
ATOM 766 O O . LYS A 1 108 ? 21.844 23.25 -0.525 1 93.94 108 LYS A O 1
ATOM 771 N N . VAL A 1 109 ? 21.734 21.172 -1.407 1 98.06 109 VAL A N 1
ATOM 772 C CA . VAL A 1 109 ? 20.594 21.438 -2.281 1 98.06 109 VAL A CA 1
ATOM 773 C C . VAL A 1 109 ? 19.422 20.562 -1.878 1 98.06 109 VAL A C 1
ATOM 775 O O . VAL A 1 109 ? 19.516 19.328 -1.888 1 98.06 109 VAL A O 1
ATOM 778 N N . ALA A 1 110 ? 18.312 21.234 -1.505 1 98.56 110 ALA A N 1
ATOM 779 C CA . ALA A 1 110 ? 17.125 20.5 -1.08 1 98.56 110 ALA A CA 1
ATOM 780 C C . ALA A 1 110 ? 16 20.641 -2.096 1 98.56 110 ALA A C 1
ATOM 782 O O . ALA A 1 110 ? 15.789 21.734 -2.643 1 98.56 110 ALA A O 1
ATOM 783 N N . LEU A 1 111 ? 15.391 19.531 -2.441 1 98.81 111 LEU A N 1
ATOM 784 C CA . LEU A 1 111 ? 14.164 19.516 -3.236 1 98.81 111 LEU A CA 1
ATOM 785 C C . LEU A 1 111 ? 12.961 19.125 -2.379 1 98.81 111 LEU A C 1
ATOM 787 O O . LEU A 1 111 ? 12.969 18.078 -1.73 1 98.81 111 LEU A O 1
ATOM 791 N N . ILE A 1 112 ? 11.945 20.016 -2.373 1 98.69 112 ILE A N 1
ATOM 792 C CA . ILE A 1 112 ? 10.773 19.797 -1.525 1 98.69 112 ILE A CA 1
ATOM 793 C C . ILE A 1 112 ? 9.523 19.672 -2.393 1 98.69 112 ILE A C 1
ATOM 795 O O . ILE A 1 112 ? 9.188 20.594 -3.143 1 98.69 112 ILE A O 1
ATOM 799 N N . THR A 1 113 ? 8.852 18.484 -2.338 1 98.69 113 THR A N 1
ATOM 800 C CA . THR A 1 113 ? 7.48 18.438 -2.826 1 98.69 113 THR A CA 1
ATOM 801 C C . THR A 1 113 ? 6.508 18.906 -1.749 1 98.69 113 THR A C 1
ATOM 803 O O . THR A 1 113 ? 6.785 18.781 -0.555 1 98.69 113 THR A O 1
ATOM 806 N N . GLY A 1 114 ? 5.352 19.484 -2.17 1 97.56 114 GLY A N 1
ATOM 807 C CA . GLY A 1 114 ? 4.414 20.016 -1.194 1 97.56 114 GLY A CA 1
ATOM 808 C C . GLY A 1 114 ? 4.934 21.25 -0.485 1 97.56 114 GLY A C 1
ATOM 809 O O . GLY A 1 114 ? 4.625 21.469 0.686 1 97.56 114 GLY A O 1
ATOM 810 N N . ILE A 1 115 ? 5.742 22.047 -1.139 1 96.81 115 ILE A N 1
ATOM 811 C CA . ILE A 1 115 ? 6.406 23.188 -0.521 1 96.81 115 ILE A CA 1
ATOM 812 C C . ILE A 1 115 ? 5.367 24.234 -0.147 1 96.81 115 ILE A C 1
ATOM 814 O O . ILE A 1 115 ? 5.594 25.047 0.759 1 96.81 115 ILE A O 1
ATOM 818 N N . THR A 1 116 ? 4.211 24.188 -0.778 1 94.81 116 THR A N 1
ATOM 819 C CA . THR A 1 116 ? 3.195 25.203 -0.551 1 94.81 116 THR A CA 1
ATOM 820 C C . THR A 1 116 ? 2.295 24.812 0.62 1 94.81 116 THR A C 1
ATOM 822 O O . THR A 1 116 ? 1.397 25.578 0.993 1 94.81 116 THR A O 1
ATOM 825 N N . GLY A 1 117 ? 2.516 23.672 1.204 1 96.25 117 GLY A N 1
ATOM 826 C CA . GLY A 1 117 ? 1.749 23.25 2.363 1 96.25 117 GLY A CA 1
ATOM 827 C C . GLY A 1 117 ? 2.32 23.75 3.676 1 96.25 117 GLY A C 1
ATOM 828 O O . GLY A 1 117 ? 3.287 24.516 3.686 1 96.25 117 GLY A O 1
ATOM 829 N N . GLN A 1 118 ? 1.691 23.391 4.797 1 97.25 118 GLN A N 1
ATOM 830 C CA . GLN A 1 118 ? 2.141 23.781 6.129 1 97.25 118 GLN A CA 1
ATOM 831 C C . GLN A 1 118 ? 3.596 23.391 6.355 1 97.25 118 GLN A C 1
ATOM 833 O O . GLN A 1 118 ? 4.453 24.25 6.574 1 97.25 118 GLN A O 1
ATOM 838 N N . ASP A 1 119 ? 3.852 22.078 6.27 1 98.38 119 ASP A N 1
ATOM 839 C CA . ASP A 1 119 ? 5.188 21.578 6.582 1 98.38 119 ASP A CA 1
ATOM 840 C C . ASP A 1 119 ? 6.207 22.062 5.551 1 98.38 119 ASP A C 1
ATOM 842 O O . ASP A 1 119 ? 7.344 22.391 5.902 1 98.38 119 ASP A O 1
ATOM 846 N N . GLY A 1 120 ? 5.762 22.047 4.277 1 98.12 120 GLY A N 1
ATOM 847 C CA . GLY A 1 120 ? 6.66 22.5 3.225 1 98.12 120 GLY A CA 1
ATOM 848 C C . GLY A 1 120 ? 7.148 23.922 3.43 1 98.12 120 GLY A C 1
ATOM 849 O O . GLY A 1 120 ? 8.328 24.219 3.242 1 98.12 120 GLY A O 1
ATOM 850 N N . SER A 1 121 ? 6.297 24.812 3.836 1 96.5 121 SER A N 1
ATOM 851 C CA . SER A 1 121 ? 6.652 26.219 4.027 1 96.5 121 SER A CA 1
ATOM 852 C C . SER A 1 121 ? 7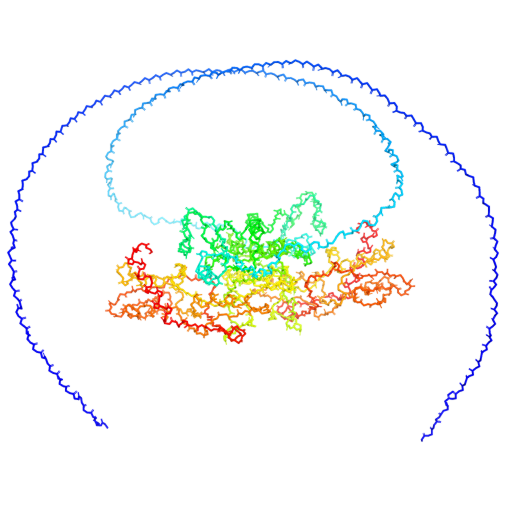.598 26.391 5.215 1 96.5 121 SER A C 1
ATOM 854 O O . SER A 1 121 ? 8.594 27.109 5.121 1 96.5 121 SER A O 1
ATOM 856 N N . TYR A 1 122 ? 7.293 25.703 6.324 1 97.56 122 TYR A N 1
ATOM 857 C CA . TYR A 1 122 ? 8.172 25.781 7.488 1 97.56 122 TYR A CA 1
ATOM 858 C C . TYR A 1 122 ? 9.531 25.156 7.191 1 97.56 122 TYR A C 1
ATOM 860 O O . TYR A 1 122 ? 10.562 25.656 7.637 1 97.56 122 TYR A O 1
ATOM 868 N N . LEU A 1 123 ? 9.508 24.062 6.457 1 98.5 123 LEU A N 1
ATOM 869 C CA . LEU A 1 123 ? 10.766 23.391 6.141 1 98.5 123 LEU A CA 1
ATOM 870 C C . LEU A 1 123 ? 11.625 24.25 5.219 1 98.5 123 LEU A C 1
ATOM 872 O O . LEU A 1 123 ? 12.844 24.312 5.379 1 98.5 123 LEU A O 1
ATOM 876 N N . ALA A 1 124 ? 10.992 24.859 4.238 1 96.5 124 ALA A N 1
ATOM 877 C CA . ALA A 1 124 ? 11.727 25.75 3.34 1 96.5 124 ALA A CA 1
ATOM 878 C C . ALA A 1 124 ? 12.438 26.859 4.121 1 96.5 124 ALA A C 1
ATOM 880 O O . ALA A 1 124 ? 13.617 27.125 3.895 1 96.5 124 ALA A O 1
ATOM 881 N N . GLU A 1 125 ? 11.766 27.5 5.094 1 95.5 125 GLU A N 1
ATOM 882 C CA . GLU A 1 125 ? 12.344 28.531 5.949 1 95.5 125 GLU A CA 1
ATOM 883 C C . GLU A 1 125 ? 13.523 27.984 6.75 1 95.5 125 GLU A C 1
ATOM 885 O O . GLU A 1 125 ? 14.594 28.594 6.797 1 95.5 125 GLU A O 1
ATOM 890 N N . PHE A 1 126 ? 13.297 26.844 7.316 1 96.56 126 PHE A N 1
ATOM 891 C CA . PHE A 1 126 ? 14.289 26.203 8.172 1 96.56 126 PHE A CA 1
ATOM 892 C C . PHE A 1 126 ? 15.562 25.906 7.391 1 96.56 126 PHE A C 1
ATOM 894 O O . PHE A 1 126 ? 16.656 26.219 7.852 1 96.56 126 PHE A O 1
ATOM 901 N N . LEU A 1 127 ? 15.375 25.328 6.18 1 97.31 127 LEU A N 1
ATOM 902 C CA . LEU A 1 127 ? 16.516 24.922 5.363 1 97.31 127 LEU A CA 1
ATOM 903 C C . LEU A 1 127 ? 17.25 26.141 4.809 1 97.31 127 LEU A C 1
ATOM 905 O O . LEU A 1 127 ? 18.484 26.156 4.742 1 97.31 127 LEU A O 1
ATOM 909 N N . LEU A 1 128 ? 16.547 27.172 4.395 1 93.81 128 LEU A N 1
ATOM 910 C CA . LEU A 1 128 ? 17.172 28.406 3.938 1 93.81 128 LEU A CA 1
ATOM 911 C C . LEU A 1 128 ? 18.031 29.016 5.043 1 93.81 128 LEU A C 1
ATOM 913 O O . LEU A 1 128 ? 19.156 29.469 4.789 1 93.81 128 LEU A O 1
ATOM 917 N N . GLU A 1 129 ? 17.531 28.984 6.262 1 93.31 129 GLU A N 1
ATOM 918 C CA . GLU A 1 129 ? 18.266 29.5 7.414 1 93.31 129 GLU A CA 1
ATOM 919 C C . GLU A 1 129 ? 19.531 28.672 7.668 1 93.31 129 GLU A C 1
ATOM 921 O O . GLU A 1 129 ? 20.516 29.203 8.172 1 93.31 129 GLU A O 1
ATOM 926 N N . LYS A 1 130 ? 19.5 27.453 7.258 1 94.5 130 LYS A N 1
ATOM 927 C CA . LYS A 1 130 ? 20.656 26.562 7.445 1 94.5 130 LYS A CA 1
ATOM 928 C C . LYS A 1 130 ? 21.609 26.656 6.266 1 94.5 130 LYS A C 1
ATOM 930 O O . LYS A 1 130 ? 22.625 25.938 6.227 1 94.5 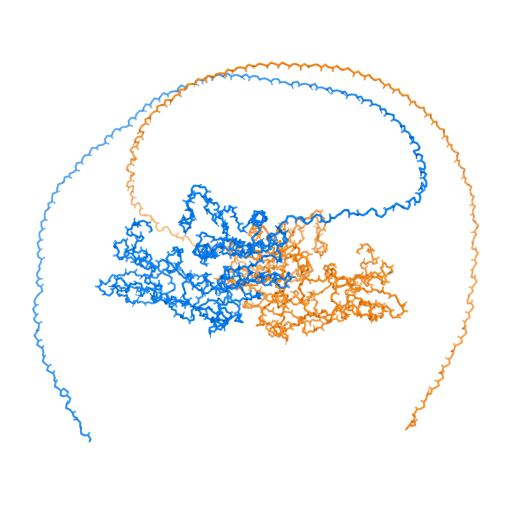130 LYS A O 1
ATOM 935 N N . GLY A 1 131 ? 21.297 27.453 5.254 1 92.69 131 GLY A N 1
ATOM 936 C CA . GLY A 1 131 ? 22.219 27.719 4.16 1 92.69 131 GLY A CA 1
ATOM 937 C C . GLY A 1 131 ? 21.984 26.844 2.947 1 92.69 131 GLY A C 1
ATOM 938 O O . GLY A 1 131 ? 22.828 26.766 2.051 1 92.69 131 GLY A O 1
ATOM 939 N N . TYR A 1 132 ? 20.781 26.219 2.871 1 95.88 132 TYR A N 1
ATOM 940 C CA . TYR A 1 132 ? 20.469 25.375 1.724 1 95.88 132 TYR A CA 1
ATOM 941 C C . TYR A 1 132 ? 20.031 26.219 0.533 1 95.88 132 TYR A C 1
ATOM 943 O O . TYR A 1 132 ? 19.469 27.297 0.705 1 95.88 132 TYR A O 1
ATOM 951 N N . GLU A 1 133 ? 20.406 25.719 -0.618 1 95.69 133 GLU A N 1
ATOM 952 C CA . GLU A 1 133 ? 19.609 26.047 -1.794 1 95.69 133 GLU A CA 1
ATOM 953 C C . GLU A 1 133 ? 18.328 25.219 -1.843 1 95.69 133 GLU A C 1
ATOM 955 O O . GLU A 1 133 ? 18.375 23.984 -1.854 1 95.69 133 GLU A O 1
ATOM 960 N N . VAL A 1 134 ? 17.203 25.938 -1.9 1 97 134 VAL A N 1
ATOM 961 C CA . VAL A 1 134 ? 15.938 25.219 -1.773 1 97 134 VAL A CA 1
ATOM 962 C C . VAL A 1 134 ? 15.188 25.266 -3.102 1 97 134 VAL A C 1
ATOM 964 O O . VAL A 1 134 ? 14.977 26.328 -3.674 1 97 134 VAL A O 1
ATOM 967 N N . HIS A 1 135 ? 14.852 24.078 -3.598 1 97.19 135 HIS A N 1
ATOM 968 C CA . HIS A 1 135 ? 13.977 23.922 -4.75 1 97.19 135 HIS A CA 1
ATOM 969 C C . HIS A 1 135 ? 12.617 23.359 -4.34 1 97.19 135 HIS A C 1
ATOM 971 O O . HIS A 1 135 ? 12.547 22.406 -3.561 1 97.19 135 HIS A O 1
ATOM 977 N N . GLY A 1 136 ? 11.547 24.016 -4.805 1 96.88 136 GLY A N 1
ATOM 978 C CA . GLY A 1 136 ? 10.203 23.531 -4.523 1 96.88 136 GLY A CA 1
ATOM 979 C C . GLY A 1 136 ? 9.43 23.141 -5.77 1 96.88 136 GLY A C 1
ATOM 980 O O . GLY A 1 136 ? 9.547 23.797 -6.809 1 96.88 136 GLY A O 1
ATOM 981 N N . ILE A 1 137 ? 8.688 22.047 -5.656 1 96.38 137 ILE A N 1
ATOM 982 C CA . ILE A 1 137 ? 7.773 21.656 -6.727 1 96.38 137 ILE A CA 1
ATOM 983 C C . ILE A 1 137 ? 6.371 22.188 -6.418 1 96.38 137 ILE A C 1
ATOM 985 O O . ILE A 1 137 ? 5.84 21.938 -5.328 1 96.38 137 ILE A O 1
ATOM 989 N N . VAL A 1 138 ? 5.785 22.891 -7.391 1 94.44 138 VAL A N 1
ATOM 990 C CA . VAL A 1 138 ? 4.445 23.453 -7.238 1 94.44 138 VAL A CA 1
ATOM 991 C C . VAL A 1 138 ? 3.566 23.016 -8.406 1 94.44 138 VAL A C 1
ATOM 993 O O . VAL A 1 138 ? 4.043 22.891 -9.539 1 94.44 138 VAL A O 1
ATOM 996 N N . ARG A 1 139 ? 2.336 22.688 -8.055 1 91.81 139 ARG A N 1
ATOM 997 C CA . ARG A 1 139 ? 1.391 22.391 -9.133 1 91.81 139 ARG A CA 1
ATOM 998 C C . ARG A 1 139 ? 0.899 23.672 -9.797 1 91.81 139 ARG A C 1
ATOM 1000 O O . ARG A 1 139 ? 0.757 24.703 -9.141 1 91.81 139 ARG A O 1
ATOM 1007 N N . ARG A 1 140 ? 0.662 23.594 -11.047 1 82.81 140 ARG A N 1
ATOM 1008 C CA . ARG A 1 140 ? 0.069 24.734 -11.734 1 82.81 140 ARG A CA 1
ATOM 1009 C C . ARG A 1 140 ? -1.355 24.984 -11.258 1 82.81 140 ARG A C 1
ATOM 1011 O O . ARG A 1 140 ? -2.109 24.031 -11.008 1 82.81 140 ARG A O 1
ATOM 1018 N N . SER A 1 141 ? -1.552 26.219 -10.945 1 79.81 141 SER A N 1
ATOM 1019 C CA . SER A 1 141 ? -2.885 26.641 -10.531 1 79.81 141 SER A CA 1
ATOM 1020 C C . SER A 1 141 ? -3.312 27.922 -11.242 1 79.81 141 SER A C 1
ATOM 1022 O O . SER A 1 141 ? -2.471 28.734 -11.625 1 79.81 141 SER A O 1
ATOM 1024 N N . SER A 1 142 ? -4.656 27.953 -11.469 1 71.12 142 SER A N 1
ATOM 1025 C CA . SER A 1 142 ? -5.184 29.188 -12.07 1 71.12 142 SER A CA 1
ATOM 1026 C C . SER A 1 142 ? -5.254 30.312 -11.047 1 71.12 142 SER A C 1
ATOM 1028 O O . SER A 1 142 ? -5.414 31.469 -11.406 1 71.12 142 SER A O 1
ATOM 1030 N N . SER A 1 143 ? -5.211 29.922 -9.75 1 67.69 143 SER A N 1
ATOM 1031 C CA . SER A 1 143 ? -5.23 30.875 -8.648 1 67.69 143 SER A CA 1
ATOM 1032 C C . SER A 1 143 ? -3.918 30.844 -7.871 1 67.69 143 SER A C 1
ATOM 1034 O O . SER A 1 143 ? -3.162 29.875 -7.953 1 67.69 143 SER A O 1
ATOM 1036 N N . PHE A 1 144 ? -3.779 31.969 -7.227 1 66.19 144 PHE A N 1
ATOM 1037 C CA . PHE A 1 144 ? -2.562 32.062 -6.43 1 66.19 144 PHE A CA 1
ATOM 1038 C C . PHE A 1 144 ? -2.508 30.984 -5.367 1 66.19 144 PHE A C 1
ATOM 1040 O O . PHE A 1 144 ? -3.445 30.828 -4.582 1 66.19 144 PHE A O 1
ATOM 1047 N N . ASN A 1 145 ? -1.449 30.125 -5.375 1 75.31 145 ASN A N 1
ATOM 1048 C CA . ASN A 1 145 ? -1.386 29 -4.461 1 75.31 145 ASN A CA 1
ATOM 1049 C C . ASN A 1 145 ? -0.051 28.938 -3.723 1 75.31 145 ASN A C 1
ATOM 1051 O O . ASN A 1 145 ? 0.363 27.891 -3.254 1 75.31 145 ASN A O 1
ATOM 1055 N N . THR A 1 146 ? 0.611 30.109 -3.629 1 77.56 146 THR A N 1
ATOM 1056 C CA . THR A 1 146 ? 1.907 30.141 -2.961 1 77.56 146 THR A CA 1
ATOM 1057 C C . THR A 1 146 ? 1.865 31.047 -1.739 1 77.56 146 THR A C 1
ATOM 1059 O O . THR A 1 146 ? 2.896 31.578 -1.317 1 77.56 146 THR A O 1
ATOM 1062 N N . GLY A 1 147 ? 0.736 31.234 -1.167 1 77.56 147 GLY A N 1
ATOM 1063 C CA . GLY A 1 147 ? 0.55 32.156 -0.065 1 77.56 147 GLY A CA 1
ATOM 1064 C C . GLY A 1 147 ? 1.45 31.859 1.12 1 77.56 147 GLY A C 1
ATOM 1065 O O . GLY A 1 147 ? 2.018 32.781 1.717 1 77.56 147 GLY A O 1
ATOM 1066 N N . ARG A 1 148 ? 1.785 30.656 1.411 1 82.56 148 ARG A N 1
ATOM 1067 C CA . ARG A 1 148 ? 2.533 30.266 2.602 1 82.56 148 ARG A CA 1
ATOM 1068 C C . ARG A 1 148 ? 4.027 30.531 2.42 1 82.56 148 ARG A C 1
ATOM 1070 O O . ARG A 1 148 ? 4.785 30.531 3.391 1 82.56 148 ARG A O 1
ATOM 1077 N N . ILE A 1 149 ? 4.418 30.672 1.152 1 83.12 149 ILE A N 1
ATOM 1078 C CA . ILE A 1 149 ? 5.855 30.781 0.94 1 83.12 149 ILE A CA 1
ATOM 1079 C C . ILE A 1 149 ? 6.164 32.125 0.243 1 83.12 149 ILE A C 1
ATOM 1081 O O . ILE A 1 149 ? 7.293 32.344 -0.196 1 83.12 149 ILE A O 1
ATOM 1085 N N . GLU A 1 150 ? 5.227 33 0.106 1 77 150 GLU A N 1
ATOM 1086 C CA . GLU A 1 150 ? 5.41 34.25 -0.602 1 77 150 GLU A CA 1
ATOM 1087 C C . GLU A 1 150 ? 6.512 35.094 0.043 1 77 150 GLU A C 1
ATOM 1089 O O . GLU A 1 150 ? 7.25 35.781 -0.651 1 77 150 GLU A O 1
ATOM 1094 N N . HIS A 1 151 ? 6.578 35.031 1.365 1 76.38 151 HIS A N 1
ATOM 1095 C CA . HIS A 1 151 ? 7.527 35.844 2.113 1 76.38 151 HIS A CA 1
ATOM 1096 C C . HIS A 1 151 ? 8.961 35.375 1.87 1 76.38 151 HIS A C 1
ATOM 1098 O O . HIS A 1 151 ? 9.906 36.125 2.18 1 76.38 151 HIS A O 1
ATOM 1104 N N . LEU A 1 152 ? 9.156 34.281 1.344 1 75 152 LEU A N 1
ATOM 1105 C CA . LEU A 1 152 ? 10.492 33.75 1.108 1 75 152 LEU A CA 1
ATOM 1106 C C . LEU A 1 152 ? 11.062 34.281 -0.211 1 75 152 LEU A C 1
ATOM 1108 O O . LEU A 1 152 ? 12.25 34.094 -0.487 1 75 152 LEU A O 1
ATOM 1112 N N . TYR A 1 153 ? 10.078 34.906 -1.034 1 65.44 153 TYR A N 1
ATOM 1113 C CA . TYR A 1 153 ? 10.508 35.469 -2.307 1 65.44 153 TYR A CA 1
ATOM 1114 C C . TYR A 1 153 ? 10.961 36.906 -2.133 1 65.44 153 TYR A C 1
ATOM 1116 O O . TYR A 1 153 ? 10.336 37.688 -1.399 1 65.44 153 TYR A O 1
ATOM 1124 N N . LYS A 1 154 ? 12.188 37.281 -2.381 1 56.41 154 LYS A N 1
ATOM 1125 C CA . LYS A 1 154 ? 12.57 38.688 -2.41 1 56.41 154 LYS A CA 1
ATOM 1126 C C . LYS A 1 154 ? 11.82 39.438 -3.508 1 56.41 154 LYS A C 1
ATOM 1128 O O . LYS A 1 154 ? 11.414 40.562 -3.316 1 56.41 154 LYS A O 1
ATOM 1133 N N . ASN A 1 155 ? 11.82 38.781 -4.949 1 48.19 155 ASN A N 1
ATOM 1134 C CA . ASN A 1 155 ? 11.102 39.312 -6.109 1 48.19 155 ASN A CA 1
ATOM 1135 C C . ASN A 1 155 ? 9.992 38.375 -6.551 1 48.19 155 ASN A C 1
ATOM 1137 O O . ASN A 1 155 ? 10.242 37.406 -7.262 1 48.19 155 ASN A O 1
ATOM 1141 N N . PRO A 1 156 ? 8.719 38.531 -6.027 1 48.62 156 PRO A N 1
ATOM 1142 C CA . PRO A 1 156 ? 7.578 37.625 -6.262 1 48.62 156 PRO A CA 1
ATOM 1143 C C . PRO A 1 156 ? 7.367 37.312 -7.738 1 48.62 156 PRO A C 1
ATOM 1145 O O . PRO A 1 156 ? 6.867 36.25 -8.078 1 48.62 156 PRO A O 1
ATOM 1148 N N . GLN A 1 157 ? 7.551 38.219 -8.586 1 45.94 157 GLN A N 1
ATOM 1149 C CA . GLN A 1 157 ? 7.254 38.062 -10.008 1 45.94 157 GLN A CA 1
ATOM 1150 C C . GLN A 1 157 ? 8.148 37.031 -10.648 1 45.94 157 GLN A C 1
ATOM 1152 O O . GLN A 1 157 ? 7.75 36.344 -11.602 1 45.94 157 GLN A O 1
ATOM 1157 N N . ALA A 1 158 ? 9.375 36.938 -10.352 1 44.72 158 ALA A N 1
ATOM 1158 C CA . ALA A 1 158 ? 10.344 36.125 -11.055 1 44.72 158 ALA A CA 1
ATOM 1159 C C . ALA A 1 158 ? 10.461 34.75 -10.391 1 44.72 158 ALA A C 1
ATOM 1161 O O . ALA A 1 158 ? 11.195 33.875 -10.883 1 44.72 158 ALA A O 1
ATOM 1162 N N . HIS A 1 159 ? 9.703 34.406 -9.422 1 47.53 159 HIS A N 1
ATOM 1163 C CA . HIS A 1 159 ? 9.688 33.156 -8.648 1 47.53 159 HIS A CA 1
ATOM 1164 C C . HIS A 1 159 ? 11.102 32.688 -8.336 1 47.53 159 HIS A C 1
ATOM 1166 O O . HIS A 1 159 ? 11.383 31.484 -8.391 1 47.53 159 HIS A O 1
ATOM 1172 N N . ILE A 1 160 ? 12.047 33.438 -8.742 1 50.12 160 ILE A N 1
ATOM 1173 C CA . ILE A 1 160 ? 13.461 33.219 -8.477 1 50.12 160 ILE A CA 1
ATOM 1174 C C . ILE A 1 160 ? 13.922 34.125 -7.34 1 50.12 160 ILE A C 1
ATOM 1176 O O . ILE A 1 160 ? 13.633 35.312 -7.34 1 50.12 160 ILE A O 1
ATOM 1180 N N . GLU A 1 161 ? 13.844 33.812 -5.93 1 52.84 161 GLU A N 1
ATOM 1181 C CA . GLU A 1 161 ? 14.586 34.688 -5.016 1 52.84 161 GLU A CA 1
ATOM 1182 C C . GLU A 1 161 ? 15.734 33.938 -4.344 1 52.84 161 GLU A C 1
ATOM 1184 O O . GLU A 1 161 ? 15.492 33 -3.572 1 52.84 161 GLU A O 1
ATOM 1189 N N . GLY A 1 162 ? 17.031 34.344 -4.645 1 65.69 162 GLY A N 1
ATOM 1190 C CA . GLY A 1 162 ? 18.172 33.969 -3.84 1 65.69 162 GLY A CA 1
ATOM 1191 C C . GLY A 1 162 ? 18.469 32.469 -3.877 1 65.69 162 GLY A C 1
ATOM 1192 O O . GLY A 1 162 ? 18.688 31.906 -4.949 1 65.69 162 GLY A O 1
ATOM 1193 N N . ASN A 1 163 ? 18.172 31.938 -2.678 1 84.81 163 ASN A N 1
ATOM 1194 C CA . ASN A 1 163 ? 18.578 30.531 -2.504 1 84.81 163 ASN A CA 1
ATOM 1195 C C . ASN A 1 163 ? 17.375 29.594 -2.617 1 84.81 163 ASN A C 1
ATOM 1197 O O . ASN A 1 163 ? 17.484 28.422 -2.27 1 84.81 163 ASN A O 1
ATOM 1201 N N . MET A 1 164 ? 16.078 30.203 -3.219 1 91.62 164 MET A N 1
ATOM 1202 C CA . MET A 1 164 ? 14.922 29.344 -3.43 1 91.62 164 MET A CA 1
ATOM 1203 C C . MET A 1 164 ? 14.453 29.406 -4.883 1 91.62 164 MET A C 1
ATOM 1205 O O . MET A 1 164 ? 14.398 30.469 -5.48 1 91.62 164 MET A O 1
ATOM 1209 N N . LYS A 1 165 ? 14.164 28.297 -5.508 1 92.38 165 LYS A N 1
ATOM 1210 C CA . LYS A 1 165 ? 13.664 28.172 -6.871 1 92.38 165 LYS A CA 1
ATOM 1211 C C . LYS A 1 165 ? 12.453 27.234 -6.922 1 92.38 165 LYS A C 1
ATOM 1213 O O . LYS A 1 165 ? 12.43 26.203 -6.266 1 92.38 165 LYS A O 1
ATOM 1218 N N . LEU A 1 166 ? 11.406 27.672 -7.66 1 93.31 166 LEU A N 1
ATOM 1219 C CA . LEU A 1 166 ? 10.211 26.859 -7.797 1 93.31 166 LEU A CA 1
ATOM 1220 C C . LEU A 1 166 ? 10.141 26.219 -9.18 1 93.31 166 LEU A C 1
ATOM 1222 O O . LEU A 1 166 ? 10.516 26.844 -10.18 1 93.31 166 LEU A O 1
ATOM 1226 N N . HIS A 1 167 ? 9.688 25 -9.211 1 94.25 167 HIS A N 1
ATOM 1227 C CA . HIS A 1 167 ? 9.477 24.234 -10.43 1 94.25 167 HIS A CA 1
ATOM 1228 C C . HIS A 1 167 ? 8.031 23.766 -10.547 1 94.25 167 HIS A C 1
ATOM 1230 O O . HIS A 1 167 ? 7.465 23.25 -9.578 1 94.25 167 HIS A O 1
ATOM 1236 N N . TYR A 1 168 ? 7.492 23.969 -11.758 1 93.44 168 TYR A N 1
ATOM 1237 C CA . TYR A 1 168 ? 6.184 23.375 -11.977 1 93.44 168 TYR A CA 1
ATOM 1238 C C . TYR A 1 168 ? 6.297 21.859 -12.156 1 93.44 168 TYR A C 1
ATOM 1240 O O . TYR A 1 168 ? 7.129 21.391 -12.93 1 93.44 168 TYR A O 1
ATOM 1248 N N . GLY A 1 169 ? 5.508 21.141 -11.328 1 94.94 169 GLY A N 1
ATOM 1249 C CA . GLY A 1 169 ? 5.477 19.688 -11.398 1 94.94 169 GLY A CA 1
ATOM 1250 C C . GLY A 1 169 ? 4.336 19.078 -10.617 1 94.94 169 GLY A C 1
ATOM 1251 O O . GLY A 1 169 ? 3.59 19.781 -9.938 1 94.94 169 GLY A O 1
ATOM 1252 N N . ASP A 1 170 ? 4.176 17.797 -10.852 1 95.38 170 ASP A N 1
ATOM 1253 C CA . ASP A 1 170 ? 3.117 17.016 -10.211 1 95.38 170 ASP A CA 1
ATOM 1254 C C . ASP A 1 170 ? 3.59 15.609 -9.883 1 95.38 170 ASP A C 1
ATOM 1256 O O . ASP A 1 170 ? 4.305 14.984 -10.68 1 95.38 170 ASP A O 1
ATOM 1260 N N . LEU A 1 171 ? 3.164 15.125 -8.734 1 97.88 171 LEU A N 1
ATOM 1261 C CA . LEU A 1 171 ? 3.584 13.805 -8.289 1 97.88 171 LEU A CA 1
ATOM 1262 C C . LEU A 1 171 ? 2.979 12.719 -9.18 1 97.88 171 LEU A C 1
ATOM 1264 O O . LEU A 1 171 ? 3.408 11.562 -9.141 1 97.88 171 LEU A O 1
ATOM 1268 N N . THR A 1 172 ? 2.012 13.047 -10.023 1 96.94 172 THR A N 1
ATOM 1269 C CA . THR A 1 172 ? 1.385 12.086 -10.922 1 96.94 172 THR A CA 1
ATOM 1270 C C . THR A 1 172 ? 2.096 12.062 -12.273 1 96.94 172 THR A C 1
ATOM 1272 O O . THR A 1 172 ? 1.754 11.258 -13.141 1 96.94 172 THR A O 1
ATOM 1275 N N . ASP A 1 173 ? 3.094 12.938 -12.422 1 96.38 173 ASP A N 1
ATOM 1276 C CA . ASP A 1 173 ? 3.779 13.07 -13.703 1 96.38 173 ASP A CA 1
ATOM 1277 C C . ASP A 1 173 ? 5.23 12.602 -13.602 1 96.38 173 ASP A C 1
ATOM 1279 O O . ASP A 1 173 ? 6.125 13.406 -13.32 1 96.38 173 ASP A O 1
ATOM 1283 N N . SER A 1 174 ? 5.492 11.422 -14.047 1 96.19 174 SER A N 1
ATOM 1284 C CA . SER A 1 174 ? 6.809 10.812 -13.922 1 96.19 174 SER A CA 1
ATOM 1285 C C . SER A 1 174 ? 7.852 11.578 -14.734 1 96.19 174 SER A C 1
ATOM 1287 O O . SER A 1 174 ? 8.969 11.805 -14.258 1 96.19 174 SER A O 1
ATOM 1289 N N . THR A 1 175 ? 7.516 11.93 -15.906 1 95.75 175 THR A N 1
ATOM 1290 C CA . THR A 1 175 ? 8.453 12.594 -16.812 1 95.75 175 THR A CA 1
ATOM 1291 C C . THR A 1 175 ? 8.906 13.93 -16.219 1 95.75 175 THR A C 1
ATOM 1293 O O . THR A 1 175 ? 10.094 14.266 -16.266 1 95.75 175 THR A O 1
ATOM 1296 N N . CYS A 1 176 ? 7.973 14.617 -15.719 1 95.88 176 CYS A N 1
ATOM 1297 C CA . CYS A 1 176 ? 8.281 15.914 -15.125 1 95.88 176 CYS A CA 1
ATOM 1298 C C . CYS A 1 176 ? 9.195 15.75 -13.914 1 95.88 176 CYS A C 1
ATOM 1300 O O . CYS A 1 176 ? 10.117 16.547 -13.727 1 95.88 176 CYS A O 1
ATOM 1302 N N . LEU A 1 177 ? 8.961 14.773 -13.109 1 98.19 177 LEU A N 1
ATOM 1303 C CA . LEU A 1 177 ? 9.758 14.547 -11.914 1 98.19 177 LEU A CA 1
ATOM 1304 C C . LEU A 1 177 ? 11.195 14.18 -12.289 1 98.19 177 LEU A C 1
ATOM 1306 O O . LEU A 1 177 ? 12.141 14.664 -11.672 1 98.19 177 LEU A O 1
ATOM 1310 N N . VAL A 1 178 ? 11.367 13.352 -13.305 1 98.06 178 VAL A N 1
ATOM 1311 C CA . VAL A 1 178 ? 12.695 12.969 -13.766 1 98.06 178 VAL A CA 1
ATOM 1312 C C . VAL A 1 178 ? 13.445 14.203 -14.266 1 98.06 178 VAL A C 1
ATOM 1314 O O . VAL A 1 178 ? 14.625 14.391 -13.953 1 98.06 178 VAL A O 1
ATOM 1317 N N . LYS A 1 179 ? 12.773 15.031 -14.984 1 98.12 179 LYS A N 1
ATOM 1318 C CA . LYS A 1 179 ? 13.383 16.25 -15.516 1 98.12 179 LYS A CA 1
ATOM 1319 C C . LYS A 1 179 ? 13.852 17.172 -14.398 1 98.12 179 LYS A C 1
ATOM 1321 O O . LYS A 1 179 ? 14.977 17.672 -14.422 1 98.12 179 LYS A O 1
ATOM 1326 N N . ILE A 1 180 ? 13 17.391 -13.422 1 98.31 180 ILE A N 1
ATOM 1327 C CA . ILE A 1 180 ? 13.312 18.312 -12.328 1 98.31 180 ILE A CA 1
ATOM 1328 C C . ILE A 1 180 ? 14.492 17.766 -11.523 1 98.31 180 ILE A C 1
ATOM 1330 O O . ILE A 1 180 ? 15.438 18.5 -11.219 1 98.31 180 ILE A O 1
ATOM 1334 N N . ILE A 1 181 ? 14.469 16.5 -11.188 1 98.5 181 ILE A N 1
ATOM 1335 C CA . ILE A 1 181 ? 15.523 15.906 -10.375 1 98.5 181 ILE A CA 1
ATOM 1336 C C . ILE A 1 181 ? 16.844 15.922 -11.148 1 98.5 181 ILE A C 1
ATOM 1338 O O . ILE A 1 181 ? 17.906 16.203 -10.57 1 98.5 181 ILE A O 1
ATOM 1342 N N . ASN A 1 182 ? 16.75 15.664 -12.445 1 98.12 182 ASN A N 1
ATOM 1343 C CA . ASN A 1 182 ? 17.953 15.68 -13.281 1 98.12 182 ASN A CA 1
ATOM 1344 C C . ASN A 1 182 ? 18.531 17.094 -13.375 1 98.12 182 ASN A C 1
ATOM 1346 O O . ASN A 1 182 ? 19.75 17.25 -13.453 1 98.12 182 ASN A O 1
ATOM 1350 N N . GLU A 1 183 ? 17.734 18.047 -13.391 1 97.5 183 GLU A N 1
ATOM 1351 C CA . GLU A 1 183 ? 18.156 19.438 -13.477 1 97.5 183 GLU A CA 1
ATOM 1352 C C . GLU A 1 183 ? 18.719 19.938 -12.148 1 97.5 183 GLU A C 1
ATOM 1354 O O . GLU A 1 183 ? 19.766 20.562 -12.109 1 97.5 183 GLU A O 1
ATOM 1359 N N . VAL A 1 184 ? 18.062 19.625 -11.062 1 97.19 184 VAL A N 1
ATOM 1360 C CA . VAL A 1 184 ? 18.359 20.188 -9.75 1 97.19 184 VAL A CA 1
ATOM 1361 C C . VAL A 1 184 ? 19.531 19.422 -9.125 1 97.19 184 VAL A C 1
ATOM 1363 O O . VAL A 1 184 ? 20.359 20.016 -8.414 1 97.19 184 VAL A O 1
ATOM 1366 N N . LYS A 1 185 ? 19.609 18.125 -9.359 1 97.62 185 LYS A N 1
ATOM 1367 C CA . LYS A 1 185 ? 20.594 17.25 -8.727 1 97.62 185 LYS A CA 1
ATOM 1368 C C . LYS A 1 185 ? 20.656 17.484 -7.223 1 97.62 185 LYS A C 1
ATOM 1370 O O . LYS A 1 185 ? 21.719 17.812 -6.684 1 97.62 185 LYS A O 1
ATOM 1375 N N . PRO A 1 186 ? 19.547 17.266 -6.562 1 98.56 186 PRO A N 1
ATOM 1376 C CA . PRO A 1 186 ? 19.5 17.547 -5.125 1 98.56 186 PRO A CA 1
ATOM 1377 C C . PRO A 1 186 ? 20.375 16.609 -4.309 1 98.56 186 PRO A C 1
ATOM 1379 O O . PRO A 1 186 ? 20.688 15.5 -4.762 1 98.56 186 PRO A O 1
ATOM 1382 N N . THR A 1 187 ? 20.781 17.062 -3.135 1 98.44 187 THR A N 1
ATOM 1383 C CA . THR A 1 187 ? 21.469 16.203 -2.172 1 98.44 187 THR A CA 1
ATOM 1384 C C . THR A 1 187 ? 20.484 15.688 -1.119 1 98.44 187 THR A C 1
ATOM 1386 O O . THR A 1 187 ? 20.766 14.688 -0.451 1 98.44 187 THR A O 1
ATOM 1389 N N . GLU A 1 188 ? 19.422 16.422 -0.916 1 98.81 188 GLU A N 1
ATOM 1390 C CA . GLU A 1 188 ? 18.328 16.016 -0.042 1 98.81 188 GLU A CA 1
ATOM 1391 C C . GLU A 1 188 ? 16.984 16.219 -0.718 1 98.81 188 GLU A C 1
ATOM 1393 O O . GLU A 1 188 ? 16.766 17.219 -1.407 1 98.81 188 GLU A O 1
ATOM 1398 N N . ILE A 1 189 ? 16.141 15.195 -0.647 1 98.94 189 ILE A N 1
ATOM 1399 C CA . ILE A 1 189 ? 14.781 15.289 -1.143 1 98.94 189 ILE A CA 1
ATOM 1400 C C . ILE A 1 189 ? 13.797 15.078 0.007 1 98.94 189 ILE A C 1
ATOM 1402 O O . ILE A 1 189 ? 13.914 14.109 0.758 1 98.94 189 ILE A O 1
ATOM 1406 N N . TYR A 1 190 ? 12.914 16.031 0.148 1 98.94 190 TYR A N 1
ATOM 1407 C CA . TYR A 1 190 ? 11.812 15.914 1.095 1 98.94 190 TYR A CA 1
ATOM 1408 C C . TYR A 1 190 ? 10.477 15.758 0.368 1 98.94 190 TYR A C 1
ATOM 1410 O O . TYR A 1 190 ? 9.969 16.719 -0.218 1 98.94 190 TYR A O 1
ATOM 1418 N N . ASN A 1 191 ? 9.906 14.547 0.418 1 98.94 191 ASN A N 1
ATOM 1419 C CA . ASN A 1 191 ? 8.609 14.312 -0.195 1 98.94 191 ASN A CA 1
ATOM 1420 C C . ASN A 1 191 ? 7.469 14.562 0.787 1 98.94 191 ASN A C 1
ATOM 1422 O O . ASN A 1 191 ? 7.055 13.664 1.516 1 98.94 191 ASN A O 1
ATOM 1426 N N . LEU A 1 192 ? 6.918 15.758 0.694 1 98.81 192 LEU A N 1
ATOM 1427 C CA . LEU A 1 192 ? 5.859 16.172 1.608 1 98.81 192 LEU A CA 1
ATOM 1428 C C . LEU A 1 192 ? 4.527 16.312 0.874 1 98.81 192 LEU A C 1
ATOM 1430 O O . LEU A 1 192 ? 3.475 16.406 1.504 1 98.81 192 LEU A O 1
ATOM 1434 N N . GLY A 1 193 ? 4.547 16.312 -0.481 1 98.19 193 GLY A N 1
ATOM 1435 C CA . GLY A 1 193 ? 3.328 16.484 -1.26 1 98.19 193 GLY A CA 1
ATOM 1436 C C . GLY A 1 193 ? 2.359 15.32 -1.099 1 98.19 193 GLY A C 1
ATOM 1437 O O . GLY A 1 193 ? 2.768 14.164 -1.087 1 98.19 193 GLY A O 1
ATOM 1438 N N . ALA A 1 194 ? 1.083 15.703 -0.951 1 97.94 194 ALA A N 1
ATOM 1439 C CA . ALA A 1 194 ? 0.06 14.68 -0.779 1 97.94 194 ALA A CA 1
ATOM 1440 C C . ALA A 1 194 ? -1.34 15.266 -0.913 1 97.94 194 ALA A C 1
ATOM 1442 O O . ALA A 1 194 ? -1.526 16.484 -0.764 1 97.94 194 ALA A O 1
ATOM 1443 N N . GLN A 1 195 ? -2.312 14.414 -1.466 1 96.69 195 GLN A N 1
ATOM 1444 C CA . GLN A 1 195 ? -3.678 14.602 -0.982 1 96.69 195 GLN A CA 1
ATOM 1445 C C . GLN A 1 195 ? -3.783 14.266 0.503 1 96.69 195 GLN A C 1
ATOM 1447 O O . GLN A 1 195 ? -3.85 13.094 0.879 1 96.69 195 GLN A O 1
ATOM 1452 N N . SER A 1 196 ? -3.807 15.25 1.366 1 95.12 196 SER A N 1
ATOM 1453 C CA . SER A 1 196 ? -3.486 15.039 2.775 1 95.12 196 SER A CA 1
ATOM 1454 C C . SER A 1 196 ? -4.75 14.945 3.621 1 95.12 196 SER A C 1
ATOM 1456 O O . SER A 1 196 ? -4.68 14.68 4.824 1 95.12 196 SER A O 1
ATOM 1458 N N . HIS A 1 197 ? -5.887 15.156 3.033 1 95.12 197 HIS A N 1
ATOM 1459 C CA . HIS A 1 197 ? -7.125 15.148 3.803 1 95.12 197 HIS A CA 1
ATOM 1460 C C . HIS A 1 197 ? -7.762 13.766 3.812 1 95.12 197 HIS A C 1
ATOM 1462 O O . HIS A 1 197 ? -8.258 13.297 2.783 1 95.12 197 HIS A O 1
ATOM 1468 N N . VAL A 1 198 ? -7.875 13.18 4.98 1 95.88 198 VAL A N 1
ATOM 1469 C CA . VAL A 1 198 ? -8.289 11.789 5.137 1 95.88 198 VAL A CA 1
ATOM 1470 C C . VAL A 1 198 ? -9.727 11.625 4.656 1 95.88 198 VAL A C 1
ATOM 1472 O O . VAL A 1 198 ? -10.039 10.695 3.906 1 95.88 198 VAL A O 1
ATOM 1475 N N . LYS A 1 199 ? -10.617 12.492 5.027 1 94.5 199 LYS A N 1
ATOM 1476 C CA . LYS A 1 199 ? -12.023 12.375 4.66 1 94.5 199 LYS A CA 1
ATOM 1477 C C . LYS A 1 199 ? -12.195 12.422 3.145 1 94.5 199 LYS A C 1
ATOM 1479 O O . LYS A 1 199 ? -12.969 11.648 2.58 1 94.5 199 LYS A O 1
ATOM 1484 N N . ILE A 1 200 ? -11.445 13.281 2.5 1 94.25 200 ILE A N 1
ATOM 1485 C CA . ILE A 1 200 ? -11.531 13.461 1.054 1 94.25 200 ILE A CA 1
ATOM 1486 C C . ILE A 1 200 ? -11.031 12.195 0.348 1 94.25 200 ILE A C 1
ATOM 1488 O O . ILE A 1 200 ? -11.484 11.883 -0.755 1 94.25 200 ILE A O 1
ATOM 1492 N N . SER A 1 201 ? -10.211 11.422 0.977 1 96.81 201 SER A N 1
ATOM 1493 C CA . SER A 1 201 ? -9.641 10.234 0.343 1 96.81 201 SER A CA 1
ATOM 1494 C C . SER A 1 201 ? -10.711 9.18 0.097 1 96.81 201 SER A C 1
ATOM 1496 O O . SER A 1 201 ? -10.562 8.344 -0.798 1 96.81 201 SER A O 1
ATOM 1498 N N . PHE A 1 202 ? -11.766 9.156 0.855 1 96 202 PHE A N 1
ATOM 1499 C CA . PHE A 1 202 ? -12.852 8.203 0.628 1 96 202 PHE A CA 1
ATOM 1500 C C . PHE A 1 202 ? -13.586 8.523 -0.669 1 96 202 PHE A C 1
ATOM 1502 O O . PHE A 1 202 ? -14.07 7.621 -1.354 1 96 202 PHE A O 1
ATOM 1509 N N . ASP A 1 203 ? -13.586 9.797 -1.01 1 93.38 203 ASP A N 1
ATOM 1510 C CA . ASP A 1 203 ? -14.266 10.242 -2.223 1 93.38 203 ASP A CA 1
ATOM 1511 C C . ASP A 1 203 ? -13.32 10.227 -3.42 1 93.38 203 ASP A C 1
ATOM 1513 O O . ASP A 1 203 ? -13.758 10.07 -4.562 1 93.38 203 ASP A O 1
ATOM 1517 N N . LEU A 1 204 ? -12.078 10.414 -3.145 1 96.38 204 LEU A N 1
ATOM 1518 C CA . LEU A 1 204 ? -11.055 10.492 -4.184 1 96.38 204 LEU A CA 1
ATOM 1519 C C . LEU A 1 204 ? -9.969 9.445 -3.963 1 96.38 204 LEU A C 1
ATOM 1521 O O . LEU A 1 204 ? -8.781 9.773 -3.932 1 96.38 204 LEU A O 1
ATOM 1525 N N . ALA A 1 205 ? -10.391 8.234 -3.893 1 96.81 205 ALA A N 1
ATOM 1526 C CA . ALA A 1 205 ? -9.492 7.16 -3.48 1 96.81 205 ALA A CA 1
ATOM 1527 C C . ALA A 1 205 ? -8.43 6.898 -4.543 1 96.81 205 ALA A C 1
ATOM 1529 O O . ALA A 1 205 ? -7.246 6.758 -4.227 1 96.81 205 ALA A O 1
ATOM 1530 N N . GLU A 1 206 ? -8.828 6.82 -5.809 1 97.25 206 GLU A N 1
ATOM 1531 C CA . GLU A 1 206 ? -7.875 6.531 -6.875 1 97.25 206 GLU A CA 1
ATOM 1532 C C . GLU A 1 206 ? -6.828 7.633 -7 1 97.25 206 GLU A C 1
ATOM 1534 O O . GLU A 1 206 ? -5.637 7.355 -7.152 1 97.25 206 GLU A O 1
ATOM 1539 N N . TYR A 1 207 ? -7.301 8.859 -6.961 1 97.25 207 TYR A N 1
ATOM 1540 C CA . TYR A 1 207 ? -6.383 9.992 -7.016 1 97.25 207 TYR A CA 1
ATOM 1541 C C . TYR A 1 207 ? -5.426 9.977 -5.828 1 97.25 207 TYR A C 1
ATOM 1543 O O . TYR A 1 207 ? -4.227 10.219 -5.988 1 97.25 207 TYR A O 1
ATOM 1551 N N . THR A 1 208 ? -5.941 9.703 -4.648 1 98.44 208 THR A N 1
ATOM 1552 C CA . THR A 1 208 ? -5.129 9.633 -3.439 1 98.44 208 THR A CA 1
ATOM 1553 C C . THR A 1 208 ? -4.059 8.555 -3.57 1 98.44 208 THR A C 1
ATOM 1555 O O . THR A 1 208 ? -2.896 8.773 -3.227 1 98.44 208 THR A O 1
ATOM 1558 N N . ALA A 1 209 ? -4.441 7.398 -4.09 1 98.69 209 ALA A N 1
ATOM 1559 C CA . ALA A 1 209 ? -3.484 6.316 -4.297 1 98.69 209 ALA A CA 1
ATOM 1560 C C . ALA A 1 209 ? -2.41 6.719 -5.305 1 98.69 209 ALA A C 1
ATOM 1562 O O . ALA A 1 209 ? -1.231 6.406 -5.121 1 98.69 209 ALA A O 1
ATOM 1563 N N . ASP A 1 210 ? -2.801 7.402 -6.285 1 98.06 210 ASP A N 1
ATOM 1564 C CA . ASP A 1 210 ? -1.909 7.789 -7.375 1 98.06 210 ASP A CA 1
ATOM 1565 C C . ASP A 1 210 ? -0.895 8.828 -6.91 1 98.06 210 ASP A C 1
ATOM 1567 O O . ASP A 1 210 ? 0.284 8.758 -7.262 1 98.06 210 ASP A O 1
ATOM 1571 N N . VAL A 1 211 ? -1.329 9.758 -6.125 1 98.31 211 VAL A N 1
ATOM 1572 C CA . VAL A 1 211 ? -0.477 10.859 -5.68 1 98.31 211 VAL A CA 1
ATOM 1573 C C . VAL A 1 211 ? 0.337 10.422 -4.465 1 98.31 211 VAL A C 1
ATOM 1575 O O . VAL A 1 211 ? 1.567 10.508 -4.469 1 98.31 211 VAL A O 1
ATOM 1578 N N . ASP A 1 212 ? -0.35 9.914 -3.434 1 98.75 212 ASP A N 1
ATOM 1579 C CA . ASP A 1 212 ? 0.284 9.68 -2.141 1 98.75 212 ASP A CA 1
ATOM 1580 C C . ASP A 1 212 ? 1.118 8.398 -2.168 1 98.75 212 ASP A C 1
ATOM 1582 O O . ASP A 1 212 ? 2.123 8.289 -1.46 1 98.75 212 ASP A O 1
ATOM 1586 N N . GLY A 1 213 ? 0.604 7.41 -2.912 1 98.75 213 GLY A N 1
ATOM 1587 C CA . GLY A 1 213 ? 1.296 6.133 -2.99 1 98.75 213 GLY A CA 1
ATOM 1588 C C . GLY A 1 213 ? 2.266 6.051 -4.152 1 98.75 213 GLY A C 1
ATOM 1589 O O . GLY A 1 213 ? 3.471 6.254 -3.979 1 98.75 213 GLY A O 1
ATOM 1590 N N . VAL A 1 214 ? 1.705 6 -5.355 1 98.62 214 VAL A N 1
ATOM 1591 C CA . VAL A 1 214 ? 2.502 5.789 -6.559 1 98.62 214 VAL A CA 1
ATOM 1592 C C . VAL A 1 214 ? 3.404 6.996 -6.801 1 98.62 214 VAL A C 1
ATOM 1594 O O . VAL A 1 214 ? 4.5 6.863 -7.352 1 98.62 214 VAL A O 1
ATOM 1597 N N . GLY A 1 215 ? 2.967 8.172 -6.371 1 98.69 215 GLY A N 1
ATOM 1598 C CA . GLY A 1 215 ? 3.797 9.359 -6.492 1 98.69 215 GLY A CA 1
ATOM 1599 C C . GLY A 1 215 ? 5.133 9.227 -5.789 1 98.69 215 GLY A C 1
ATOM 1600 O O . GLY A 1 215 ? 6.156 9.695 -6.289 1 98.69 215 GLY A O 1
ATOM 1601 N N . THR A 1 216 ? 5.137 8.602 -4.641 1 98.88 216 THR A N 1
ATOM 1602 C CA . THR A 1 216 ? 6.379 8.352 -3.92 1 98.88 216 THR A CA 1
ATOM 1603 C C . THR A 1 216 ? 7.297 7.441 -4.73 1 98.88 216 THR A C 1
ATOM 1605 O O . THR A 1 216 ? 8.5 7.691 -4.824 1 98.88 216 THR A O 1
ATOM 1608 N N . LEU A 1 217 ? 6.695 6.406 -5.312 1 98.81 217 LEU A N 1
ATOM 1609 C CA . LEU A 1 217 ? 7.461 5.5 -6.16 1 98.81 217 LEU A CA 1
ATOM 1610 C C . LEU A 1 217 ? 8.062 6.246 -7.348 1 98.81 217 LEU A C 1
ATOM 1612 O O . LEU A 1 217 ? 9.219 6.012 -7.711 1 98.81 217 LEU A O 1
ATOM 1616 N N . ARG A 1 218 ? 7.293 7.105 -7.949 1 98.69 218 ARG A N 1
ATOM 1617 C CA . ARG A 1 218 ? 7.773 7.855 -9.102 1 98.69 218 ARG A CA 1
ATOM 1618 C C . ARG A 1 218 ? 8.984 8.711 -8.734 1 98.69 218 ARG A C 1
ATOM 1620 O O . ARG A 1 218 ? 9.938 8.812 -9.516 1 98.69 218 ARG A O 1
ATOM 1627 N N . LEU A 1 219 ? 8.93 9.297 -7.582 1 98.69 219 LEU A N 1
ATOM 1628 C CA . LEU A 1 219 ? 10.055 10.102 -7.113 1 98.69 219 LEU A CA 1
ATOM 1629 C C . LEU A 1 219 ? 11.289 9.234 -6.887 1 98.69 219 LEU A C 1
ATOM 1631 O O . LEU A 1 219 ? 12.391 9.602 -7.285 1 98.69 219 LEU A O 1
ATOM 1635 N N . LEU A 1 220 ? 11.094 8.133 -6.23 1 98.81 220 LEU A N 1
ATOM 1636 C CA . LEU A 1 220 ? 12.18 7.207 -5.961 1 98.81 220 LEU A CA 1
ATOM 1637 C C . LEU A 1 220 ? 12.781 6.676 -7.258 1 98.81 220 LEU A C 1
ATOM 1639 O O . LEU A 1 220 ? 14.008 6.598 -7.395 1 98.81 220 LEU A O 1
ATOM 1643 N N . ASP A 1 221 ? 11.938 6.359 -8.172 1 98 221 ASP A N 1
ATOM 1644 C CA . ASP A 1 221 ? 12.391 5.867 -9.469 1 98 221 ASP A CA 1
ATOM 1645 C C . ASP A 1 221 ? 13.164 6.949 -10.227 1 98 221 ASP A C 1
ATOM 1647 O O . ASP A 1 221 ? 14.102 6.645 -10.961 1 98 221 ASP A O 1
ATOM 1651 N N . ALA A 1 222 ? 12.711 8.172 -10.094 1 98.38 222 ALA A N 1
ATOM 1652 C CA . ALA A 1 222 ? 13.422 9.281 -10.719 1 98.38 222 ALA A CA 1
ATOM 1653 C C . ALA A 1 222 ? 14.844 9.398 -10.172 1 98.38 222 ALA A C 1
ATOM 1655 O O . ALA A 1 222 ? 15.789 9.633 -10.922 1 98.38 222 ALA A O 1
ATOM 1656 N N . VAL A 1 223 ? 15.016 9.227 -8.883 1 98.62 223 VAL A N 1
ATOM 1657 C CA . VAL A 1 223 ? 16.328 9.266 -8.242 1 98.62 223 VAL A CA 1
ATOM 1658 C C . VAL A 1 223 ? 17.219 8.172 -8.828 1 98.62 223 VAL A C 1
ATOM 1660 O O . VAL A 1 223 ? 18.375 8.422 -9.18 1 98.62 223 VAL A O 1
ATOM 1663 N N . LYS A 1 224 ? 16.641 6.992 -8.93 1 97.88 224 LYS A N 1
ATOM 1664 C CA . LYS A 1 224 ? 17.375 5.852 -9.477 1 97.88 224 LYS A CA 1
ATOM 1665 C C . LYS A 1 224 ? 17.734 6.074 -10.938 1 97.88 224 LYS A C 1
ATOM 1667 O O . LYS A 1 224 ? 18.875 5.84 -11.352 1 97.88 224 LYS A O 1
ATOM 1672 N N . THR A 1 225 ? 16.812 6.57 -11.68 1 97.31 225 THR A N 1
ATOM 1673 C CA . THR A 1 225 ? 16.969 6.809 -13.109 1 97.31 225 THR A CA 1
ATOM 1674 C C . THR A 1 225 ? 18.047 7.852 -13.367 1 97.31 225 THR A C 1
ATOM 1676 O O . THR A 1 225 ? 18.812 7.746 -14.336 1 97.31 225 THR A O 1
ATOM 1679 N N . CYS A 1 226 ? 18.172 8.812 -12.508 1 98.12 226 CYS A N 1
ATOM 1680 C CA . CYS A 1 226 ? 19.125 9.898 -12.664 1 98.12 226 CYS A CA 1
ATOM 1681 C C . CYS A 1 226 ? 20.484 9.516 -12.094 1 98.12 226 CYS A C 1
ATOM 1683 O O . CYS A 1 226 ? 21.406 10.328 -12.094 1 98.12 226 CYS A O 1
ATOM 1685 N N . GLY A 1 227 ? 20.656 8.297 -11.547 1 97.81 227 GLY A N 1
ATOM 1686 C CA . GLY A 1 227 ? 21.922 7.82 -11.016 1 97.81 227 GLY A CA 1
ATOM 1687 C C . GLY A 1 227 ? 22.312 8.484 -9.711 1 97.81 227 GLY A C 1
ATOM 1688 O O . GLY A 1 227 ? 23.5 8.719 -9.453 1 97.81 227 GLY A O 1
ATOM 1689 N N . LEU A 1 228 ? 21.312 8.805 -8.883 1 98.06 228 LEU A N 1
ATOM 1690 C CA . LEU A 1 228 ? 21.594 9.609 -7.699 1 98.06 228 LEU A CA 1
ATOM 1691 C C . LEU A 1 228 ? 21.438 8.781 -6.43 1 98.06 228 LEU A C 1
ATOM 1693 O O . LEU A 1 228 ? 21.344 9.328 -5.328 1 98.06 228 LEU A O 1
ATOM 1697 N N . ILE A 1 229 ? 21.406 7.516 -6.512 1 98.12 229 ILE A N 1
ATOM 1698 C CA . ILE A 1 229 ? 21.172 6.609 -5.395 1 98.12 229 ILE A CA 1
ATOM 1699 C C . ILE A 1 229 ? 22.203 6.867 -4.293 1 98.12 229 ILE A C 1
ATOM 1701 O O . ILE A 1 229 ? 21.859 6.855 -3.105 1 98.12 229 ILE A O 1
ATOM 1705 N N . ASN A 1 230 ? 23.406 7.16 -4.688 1 97.25 230 ASN A N 1
ATOM 1706 C CA . ASN A 1 230 ? 24.484 7.266 -3.709 1 97.25 230 ASN A CA 1
ATOM 1707 C C . ASN A 1 230 ? 24.734 8.719 -3.299 1 97.25 230 ASN A C 1
ATOM 1709 O O . ASN A 1 230 ? 25.594 8.992 -2.473 1 97.25 230 ASN A O 1
ATOM 1713 N N . SER A 1 231 ? 23.938 9.594 -3.865 1 96.75 231 SER A N 1
ATOM 1714 C CA . SER A 1 231 ? 24.266 11 -3.639 1 96.75 231 SER A CA 1
ATOM 1715 C C . SER A 1 231 ? 23.109 11.734 -2.965 1 96.75 231 SER A C 1
ATOM 1717 O O . SER A 1 231 ? 23.297 12.844 -2.455 1 96.75 231 SER A O 1
ATOM 1719 N N . VAL A 1 232 ? 22 11.109 -2.889 1 98.12 232 VAL A N 1
ATOM 1720 C CA . VAL A 1 232 ? 20.828 11.82 -2.363 1 98.12 232 VAL A CA 1
ATOM 1721 C C . VAL A 1 232 ? 20.344 11.141 -1.083 1 98.12 232 VAL A C 1
ATOM 1723 O O . VAL A 1 232 ? 20.406 9.914 -0.964 1 98.12 232 VAL A O 1
ATOM 1726 N N . LYS A 1 233 ? 19.938 11.914 -0.079 1 98.81 233 LYS A N 1
ATOM 1727 C CA . LYS A 1 233 ? 19.156 11.461 1.075 1 98.81 233 LYS A CA 1
ATOM 1728 C C . LYS A 1 233 ? 17.688 11.789 0.912 1 98.81 233 LYS A C 1
ATOM 1730 O O . LYS A 1 233 ? 17.328 12.914 0.556 1 98.81 233 LYS A O 1
ATOM 1735 N N . PHE A 1 234 ? 16.875 10.773 1.118 1 98.94 234 PHE A N 1
ATOM 1736 C CA . PHE A 1 234 ? 15.461 10.875 0.792 1 98.94 234 PHE A CA 1
ATOM 1737 C C . PHE A 1 234 ? 14.609 10.805 2.055 1 98.94 234 PHE A C 1
ATOM 1739 O O . PHE A 1 234 ? 14.75 9.867 2.848 1 98.94 234 PHE A O 1
ATOM 1746 N N . TYR A 1 235 ? 13.703 11.836 2.213 1 98.94 235 TYR A N 1
ATOM 1747 C CA . TYR A 1 235 ? 12.734 11.852 3.303 1 98.94 235 TYR A CA 1
ATOM 1748 C C . TYR A 1 235 ? 11.32 11.68 2.771 1 98.94 235 TYR A C 1
ATOM 1750 O O . TYR A 1 235 ? 10.898 12.398 1.856 1 98.94 235 TYR A O 1
ATOM 1758 N N . GLN A 1 236 ? 10.625 10.719 3.373 1 98.94 236 GLN A N 1
ATOM 1759 C CA . GLN A 1 236 ? 9.211 10.492 3.078 1 98.94 236 GLN A CA 1
ATOM 1760 C C . GLN A 1 236 ? 8.328 10.914 4.25 1 98.94 236 GLN A C 1
ATOM 1762 O O . GLN A 1 236 ? 8.531 10.469 5.379 1 98.94 236 GLN A O 1
ATOM 1767 N N . ALA A 1 237 ? 7.375 11.828 3.922 1 98.88 237 ALA A N 1
ATOM 1768 C CA . ALA A 1 237 ? 6.348 12.141 4.914 1 98.88 237 ALA A CA 1
ATOM 1769 C C . ALA A 1 237 ? 5.367 10.984 5.062 1 98.88 237 ALA A C 1
ATOM 1771 O O . ALA A 1 237 ? 4.402 10.875 4.301 1 98.88 237 ALA A O 1
ATOM 1772 N N . SER A 1 238 ? 5.668 10.148 6.035 1 98.62 238 SER A N 1
ATOM 1773 C CA . SER A 1 238 ? 4.664 9.172 6.441 1 98.62 238 SER A CA 1
ATOM 1774 C C . SER A 1 238 ? 3.697 9.766 7.461 1 98.62 238 SER A C 1
ATOM 1776 O O . SER A 1 238 ? 3.475 10.977 7.484 1 98.62 238 SER A O 1
ATOM 1778 N N . THR A 1 239 ? 2.979 8.93 8.172 1 98.62 239 THR A N 1
ATOM 1779 C CA . THR A 1 239 ? 1.906 9.461 9 1 98.62 239 THR A CA 1
ATOM 1780 C C . THR A 1 239 ? 1.501 8.461 10.078 1 98.62 239 THR A C 1
ATOM 1782 O O . THR A 1 239 ? 1.67 7.25 9.898 1 98.62 239 THR A O 1
ATOM 1785 N N . SER A 1 240 ? 0.992 9 11.18 1 98.62 240 SER A N 1
ATOM 1786 C CA . SER A 1 240 ? 0.43 8.156 12.227 1 98.62 240 SER A CA 1
ATOM 1787 C C . SER A 1 240 ? -0.828 7.441 11.742 1 98.62 240 SER A C 1
ATOM 1789 O O . SER A 1 240 ? -1.256 6.453 12.344 1 98.62 240 SER A O 1
ATOM 1791 N N . GLU A 1 241 ? -1.491 7.941 10.672 1 98.19 241 GLU A N 1
ATOM 1792 C CA . GLU A 1 241 ? -2.67 7.309 10.094 1 98.19 241 GLU A CA 1
ATOM 1793 C C . GLU A 1 241 ? -2.365 5.879 9.648 1 98.19 241 GLU A C 1
ATOM 1795 O O . GLU A 1 241 ? -3.281 5.09 9.406 1 98.19 241 GLU A O 1
ATOM 1800 N N . LEU A 1 242 ? -1.078 5.5 9.586 1 98.75 242 LEU A N 1
ATOM 1801 C CA . LEU A 1 242 ? -0.678 4.133 9.273 1 98.75 242 LEU A CA 1
ATOM 1802 C C . LEU A 1 242 ? -1.167 3.164 10.344 1 98.75 242 LEU A C 1
ATOM 1804 O O . LEU A 1 242 ? -1.492 2.012 10.039 1 98.75 242 LEU A O 1
ATOM 1808 N N . TYR A 1 243 ? -1.213 3.613 11.57 1 98.56 243 TYR A N 1
ATOM 1809 C CA . TYR A 1 243 ? -1.582 2.75 12.688 1 98.56 243 TYR A CA 1
ATOM 1810 C C . TYR A 1 243 ? -3.086 2.506 12.711 1 98.56 243 TYR A C 1
ATOM 1812 O O . TYR A 1 243 ? -3.539 1.433 13.117 1 98.56 243 TYR A O 1
ATOM 1820 N N . GLY A 1 244 ? -3.861 3.557 12.258 1 97 244 GLY A N 1
ATOM 1821 C CA . GLY A 1 244 ? -5.297 3.4 12.086 1 97 244 GLY A CA 1
ATOM 1822 C C . GLY A 1 244 ? -5.973 2.732 13.273 1 97 244 GLY A C 1
ATOM 1823 O O . GLY A 1 244 ? -6.094 3.332 14.344 1 97 244 GLY A O 1
ATOM 1824 N N . LYS A 1 245 ? -6.512 1.458 13.117 1 96.81 245 LYS A N 1
ATOM 1825 C CA . LYS A 1 245 ? -7.012 0.66 14.234 1 96.81 245 LYS A CA 1
ATOM 1826 C C . LYS A 1 245 ? -5.867 0.22 15.148 1 96.81 245 LYS A C 1
ATOM 1828 O O . LYS A 1 245 ? -5.293 -0.852 14.953 1 96.81 245 LYS A O 1
ATOM 1833 N N . VAL A 1 246 ? -5.719 0.936 16.203 1 96.06 246 VAL A N 1
ATOM 1834 C CA . VAL A 1 246 ? -4.512 0.887 17.031 1 96.06 246 VAL A CA 1
ATOM 1835 C C . VAL A 1 246 ? -4.359 -0.501 17.641 1 96.06 246 VAL A C 1
ATOM 1837 O O . VAL A 1 246 ? -5.281 -1.009 18.281 1 96.06 246 VAL A O 1
ATOM 1840 N N . GLN A 1 247 ? -3.133 -0.982 17.422 1 95.44 247 GLN A N 1
ATOM 1841 C CA . GLN A 1 247 ? -2.814 -2.32 17.922 1 95.44 247 GLN A CA 1
ATOM 1842 C C . GLN A 1 247 ? -2.104 -2.258 19.266 1 95.44 247 GLN A C 1
ATOM 1844 O O . GLN A 1 247 ? -2.133 -3.221 20.031 1 95.44 247 GLN A O 1
ATOM 1849 N N . GLU A 1 248 ? -1.365 -1.156 19.5 1 96.75 248 GLU A N 1
ATOM 1850 C CA . GLU A 1 248 ? -0.618 -0.902 20.719 1 96.75 248 GLU A CA 1
ATOM 1851 C C . GLU A 1 248 ? -0.697 0.568 21.125 1 96.75 248 GLU A C 1
ATOM 1853 O O . GLU A 1 248 ? -0.754 1.449 20.266 1 96.75 248 GLU A O 1
ATOM 1858 N N . ILE A 1 249 ? -0.658 0.793 22.438 1 97.31 249 ILE A N 1
ATOM 1859 C CA . ILE A 1 249 ? -0.646 2.152 22.969 1 97.31 249 ILE A CA 1
ATOM 1860 C C . ILE A 1 249 ? 0.494 2.303 23.969 1 97.31 249 ILE A C 1
ATOM 1862 O O . ILE A 1 249 ? 0.583 1.544 24.938 1 97.31 249 ILE A O 1
ATOM 1866 N N . PRO A 1 250 ? 1.316 3.291 23.844 1 98.5 250 PRO A N 1
ATOM 1867 C CA . PRO A 1 250 ? 1.445 4.152 22.656 1 98.5 250 PRO A CA 1
ATOM 1868 C C . PRO A 1 250 ? 2.008 3.416 21.453 1 98.5 250 PRO A C 1
ATOM 1870 O O . PRO A 1 250 ? 2.451 2.271 21.562 1 98.5 250 PRO A O 1
ATOM 1873 N N . GLN A 1 251 ? 1.845 4.016 20.281 1 98.81 251 GLN A N 1
ATOM 1874 C CA . GLN A 1 251 ? 2.414 3.432 19.062 1 98.81 251 GLN A CA 1
ATOM 1875 C C . GLN A 1 251 ? 3.877 3.83 18.906 1 98.81 251 GLN A C 1
ATOM 1877 O O . GLN A 1 251 ? 4.242 4.984 19.125 1 98.81 251 GLN A O 1
ATOM 1882 N N . LYS A 1 252 ? 4.672 2.945 18.609 1 98.56 252 LYS A N 1
ATOM 1883 C CA . LYS A 1 252 ? 6.094 3.135 18.328 1 98.56 252 LYS A CA 1
ATOM 1884 C C . LYS A 1 252 ? 6.469 2.543 16.969 1 98.56 252 LYS A C 1
ATOM 1886 O O . LYS A 1 252 ? 5.594 2.137 16.203 1 98.56 252 LYS A O 1
ATOM 1891 N N . GLU A 1 253 ? 7.734 2.539 16.562 1 98.38 253 GLU A N 1
ATOM 1892 C CA . GLU A 1 253 ? 8.188 2.145 15.234 1 98.38 253 GLU A CA 1
ATOM 1893 C C . GLU A 1 253 ? 7.887 0.674 14.961 1 98.38 253 GLU A C 1
ATOM 1895 O O . GLU A 1 253 ? 7.73 0.269 13.812 1 98.38 253 GLU A O 1
ATOM 1900 N N . THR A 1 254 ? 7.715 -0.147 16.016 1 96.81 254 THR A N 1
ATOM 1901 C CA . THR A 1 254 ? 7.516 -1.581 15.836 1 96.81 254 THR A CA 1
ATOM 1902 C C . THR A 1 254 ? 6.031 -1.934 15.906 1 96.81 254 THR A C 1
ATOM 1904 O O . THR A 1 254 ? 5.652 -3.088 15.703 1 96.81 254 THR A O 1
ATOM 1907 N N . THR A 1 255 ? 5.207 -0.93 16.281 1 98 255 THR A N 1
ATOM 1908 C CA . THR A 1 255 ? 3.775 -1.199 16.344 1 98 255 THR A CA 1
ATOM 1909 C C . THR A 1 255 ? 3.225 -1.581 14.977 1 98 255 THR A C 1
ATOM 1911 O O . THR A 1 255 ? 3.467 -0.885 13.992 1 98 255 THR A O 1
ATOM 1914 N N . PRO A 1 256 ? 2.484 -2.744 14.867 1 96.88 256 PRO A N 1
ATOM 1915 C CA . PRO A 1 256 ? 1.903 -3.123 13.578 1 96.88 256 PRO A CA 1
ATOM 1916 C C . PRO A 1 256 ? 0.928 -2.078 13.039 1 96.88 256 PRO A C 1
ATOM 1918 O O . PRO A 1 256 ? 0.159 -1.494 13.805 1 96.88 256 PRO A O 1
ATOM 1921 N N . PHE A 1 257 ? 0.935 -1.889 11.75 1 98.19 257 PHE A N 1
ATOM 1922 C CA . PHE A 1 257 ? 0.053 -0.936 11.086 1 98.19 257 PHE A CA 1
ATOM 1923 C C . PHE A 1 257 ? -1.31 -1.561 10.812 1 98.19 257 PHE A C 1
ATOM 1925 O O . PHE A 1 257 ? -1.425 -2.781 10.688 1 98.19 257 PHE A O 1
ATOM 1932 N N . TYR A 1 258 ? -2.348 -0.726 10.766 1 98.19 258 TYR A N 1
ATOM 1933 C CA . TYR A 1 258 ? -3.719 -1.104 10.438 1 98.19 258 TYR A CA 1
ATOM 1934 C C . TYR A 1 258 ? -4.496 0.084 9.883 1 98.19 258 TYR A C 1
ATOM 1936 O O . TYR A 1 258 ? -5.438 0.568 10.516 1 98.19 258 TYR A O 1
ATOM 1944 N N . PRO A 1 259 ? -4.105 0.514 8.695 1 98.44 259 PRO A N 1
ATOM 1945 C CA . PRO A 1 259 ? -4.742 1.715 8.148 1 98.44 259 PRO A CA 1
ATOM 1946 C C . PRO A 1 259 ? -6.254 1.563 7.988 1 98.44 259 PRO A C 1
ATOM 1948 O O . PRO A 1 259 ? -6.734 0.482 7.637 1 98.44 259 PRO A O 1
ATOM 1951 N N . ARG A 1 260 ? -6.98 2.684 8.164 1 98.19 260 ARG A N 1
ATOM 1952 C CA . ARG A 1 260 ? -8.438 2.629 8.195 1 98.19 260 ARG A CA 1
ATOM 1953 C C . ARG A 1 260 ? -9.039 3.541 7.125 1 98.19 260 ARG A C 1
ATOM 1955 O O . ARG A 1 260 ? -10.234 3.852 7.168 1 98.19 260 ARG A O 1
ATOM 1962 N N . SER A 1 261 ? -8.25 4.059 6.223 1 98.38 261 SER A N 1
ATOM 1963 C CA . SER A 1 261 ? -8.719 4.934 5.156 1 98.38 261 SER A CA 1
ATOM 1964 C C . SER A 1 261 ? -7.91 4.723 3.875 1 98.38 261 SER A C 1
ATOM 1966 O O . SER A 1 261 ? -6.789 4.219 3.918 1 98.38 261 SER A O 1
ATOM 1968 N N . PRO A 1 262 ? -8.523 5.102 2.674 1 98.56 262 PRO A N 1
ATOM 1969 C CA . PRO A 1 262 ? -7.719 5.074 1.452 1 98.56 262 PRO A CA 1
ATOM 1970 C C . PRO A 1 262 ? -6.441 5.902 1.568 1 98.56 262 PRO A C 1
ATOM 1972 O O . PRO A 1 262 ? -5.406 5.535 1.008 1 98.56 262 PRO A O 1
ATOM 1975 N N . TYR A 1 263 ? -6.512 7.035 2.326 1 98.5 263 TYR A N 1
ATOM 1976 C CA . TYR A 1 263 ? -5.324 7.828 2.627 1 98.5 263 TYR A CA 1
ATOM 1977 C C . TYR A 1 263 ? -4.285 6.996 3.371 1 98.5 263 TYR A C 1
ATOM 1979 O O . TYR A 1 263 ? -3.121 6.941 2.971 1 98.5 263 TYR A O 1
ATOM 1987 N N . GLY A 1 264 ? -4.723 6.348 4.445 1 98.69 264 GLY A N 1
ATOM 1988 C CA . GLY A 1 264 ? -3.82 5.508 5.219 1 98.69 264 GLY A CA 1
ATOM 1989 C C . GLY A 1 264 ? -3.219 4.375 4.402 1 98.69 264 GLY A C 1
ATOM 1990 O O . GLY A 1 264 ? -2.027 4.082 4.527 1 98.69 264 GLY A O 1
ATOM 1991 N N . ALA A 1 265 ? -4.02 3.736 3.576 1 98.81 265 ALA A N 1
ATOM 1992 C CA . ALA A 1 265 ? -3.541 2.645 2.734 1 98.81 265 ALA A CA 1
ATOM 1993 C C . ALA A 1 265 ? -2.504 3.141 1.73 1 98.81 265 ALA A C 1
ATOM 1995 O O . ALA A 1 265 ? -1.492 2.479 1.493 1 98.81 265 ALA A O 1
ATOM 1996 N N . ALA A 1 266 ? -2.773 4.285 1.129 1 98.88 266 ALA A N 1
ATOM 1997 C CA . ALA A 1 266 ? -1.842 4.859 0.16 1 98.88 266 ALA A CA 1
ATOM 1998 C C . ALA A 1 266 ? -0.511 5.207 0.82 1 98.88 266 ALA A C 1
ATOM 2000 O O . ALA A 1 266 ? 0.555 4.926 0.269 1 98.88 266 ALA A O 1
ATOM 2001 N N . LYS A 1 267 ? -0.574 5.793 1.956 1 98.88 267 LYS A N 1
ATOM 2002 C CA . LYS A 1 267 ? 0.641 6.164 2.676 1 98.88 267 LYS A CA 1
ATOM 2003 C C . LYS A 1 267 ? 1.403 4.93 3.145 1 98.88 267 LYS A C 1
ATOM 2005 O O . LYS A 1 267 ? 2.635 4.941 3.211 1 98.88 267 LYS A O 1
ATOM 2010 N N . LEU A 1 268 ? 0.675 3.885 3.463 1 98.88 268 LEU A N 1
ATOM 2011 C CA . LEU A 1 268 ? 1.341 2.641 3.834 1 98.88 268 LEU A CA 1
ATOM 2012 C C . LEU A 1 268 ? 2.131 2.074 2.658 1 98.88 268 LEU A C 1
ATOM 2014 O O . LEU A 1 268 ? 3.236 1.56 2.84 1 98.88 268 LEU A O 1
ATOM 2018 N N . TYR A 1 269 ? 1.534 2.115 1.48 1 98.88 269 TYR A N 1
ATOM 2019 C CA . TYR A 1 269 ? 2.305 1.74 0.299 1 98.88 269 TYR A CA 1
ATOM 2020 C C . TYR A 1 269 ? 3.582 2.562 0.198 1 98.88 269 TYR A C 1
ATOM 2022 O O . TYR A 1 269 ? 4.664 2.016 -0.041 1 98.88 269 TYR A O 1
ATOM 2030 N N . ALA A 1 270 ? 3.439 3.875 0.321 1 98.94 270 ALA A N 1
ATOM 2031 C CA . ALA A 1 270 ? 4.59 4.77 0.25 1 98.94 270 ALA A CA 1
ATOM 2032 C C . ALA A 1 270 ? 5.652 4.383 1.276 1 98.94 270 ALA A C 1
ATOM 2034 O O . ALA A 1 270 ? 6.844 4.34 0.962 1 98.94 270 ALA A O 1
ATOM 2035 N N . TYR A 1 271 ? 5.215 4.051 2.51 1 98.88 271 TYR A N 1
ATOM 2036 C CA . TYR A 1 271 ? 6.117 3.635 3.576 1 98.88 271 TYR A CA 1
ATOM 2037 C C . TYR A 1 271 ? 6.969 2.445 3.143 1 98.88 271 TYR A C 1
ATOM 2039 O O . TYR A 1 271 ? 8.195 2.479 3.252 1 98.88 271 TYR A O 1
ATOM 2047 N N . TRP A 1 272 ? 6.348 1.468 2.564 1 98.88 272 TRP A N 1
ATOM 2048 C CA . TRP A 1 272 ? 7.031 0.211 2.283 1 98.88 272 TRP A CA 1
ATOM 2049 C C . TRP A 1 272 ? 7.902 0.333 1.036 1 98.88 272 TRP A C 1
ATOM 2051 O O . TRP A 1 272 ? 8.961 -0.288 0.949 1 98.88 272 TRP A O 1
ATOM 2061 N N . ILE A 1 273 ? 7.484 1.137 0.048 1 98.81 273 ILE A N 1
ATOM 2062 C CA . ILE A 1 273 ? 8.32 1.277 -1.14 1 98.81 273 ILE A CA 1
ATOM 2063 C C . ILE A 1 273 ? 9.602 2.027 -0.783 1 98.81 273 ILE A C 1
ATOM 2065 O O . ILE A 1 273 ? 10.656 1.767 -1.358 1 98.81 273 ILE A O 1
ATOM 2069 N N . VAL A 1 274 ? 9.516 2.93 0.199 1 98.94 274 VAL A N 1
ATOM 2070 C CA . VAL A 1 274 ? 10.711 3.613 0.691 1 98.94 274 VAL A CA 1
ATOM 2071 C C . VAL A 1 274 ? 11.641 2.607 1.359 1 98.94 274 VAL A C 1
ATOM 2073 O O . VAL A 1 274 ? 12.852 2.605 1.103 1 98.94 274 VAL A O 1
ATOM 2076 N N . VAL A 1 275 ? 11.07 1.786 2.199 1 98.75 275 VAL A N 1
ATOM 2077 C CA . VAL A 1 275 ? 11.852 0.743 2.85 1 98.75 275 VAL A CA 1
ATOM 2078 C C . VAL A 1 275 ? 12.5 -0.154 1.795 1 98.75 275 VAL A C 1
ATOM 2080 O O . VAL A 1 275 ? 13.672 -0.524 1.917 1 98.75 275 VAL A O 1
ATOM 2083 N N . ASN A 1 276 ? 11.75 -0.483 0.782 1 98.5 276 ASN A N 1
ATOM 2084 C CA . ASN A 1 276 ? 12.266 -1.353 -0.27 1 98.5 276 ASN A CA 1
ATOM 2085 C C . ASN A 1 276 ? 13.445 -0.717 -0.994 1 98.5 276 ASN A C 1
ATOM 2087 O O . ASN A 1 276 ? 14.445 -1.389 -1.278 1 98.5 276 ASN A O 1
ATOM 2091 N N . PHE A 1 277 ? 13.375 0.559 -1.318 1 98.56 277 PHE A N 1
ATOM 2092 C CA . PHE A 1 277 ? 14.469 1.229 -2.004 1 98.56 277 PHE A CA 1
ATOM 2093 C C . PHE A 1 277 ? 15.703 1.312 -1.106 1 98.56 277 PHE A C 1
ATOM 2095 O O . PHE A 1 277 ? 16.828 1.231 -1.587 1 98.56 277 PHE A O 1
ATOM 2102 N N . ARG A 1 278 ? 15.484 1.503 0.174 1 98.69 278 ARG A N 1
ATOM 2103 C CA . ARG A 1 278 ? 16.578 1.498 1.14 1 98.69 278 ARG A CA 1
ATOM 2104 C C . ARG A 1 278 ? 17.281 0.147 1.16 1 98.69 278 ARG A C 1
ATOM 2106 O O . ARG A 1 278 ? 18.516 0.083 1.104 1 98.69 278 ARG A O 1
ATOM 2113 N N . GLU A 1 279 ? 16.516 -0.891 1.142 1 97.88 279 GLU A N 1
ATOM 2114 C CA . GLU A 1 279 ? 17.078 -2.229 1.309 1 97.88 279 GLU A CA 1
ATOM 2115 C C . GLU A 1 279 ? 17.578 -2.785 -0.021 1 97.88 279 GLU A C 1
ATOM 2117 O O . GLU A 1 279 ? 18.609 -3.475 -0.065 1 97.88 279 GLU A O 1
ATOM 2122 N N . ALA A 1 280 ? 16.906 -2.451 -1.078 1 97.62 280 ALA A N 1
ATOM 2123 C CA . ALA A 1 280 ? 17.219 -3.035 -2.381 1 97.62 280 ALA A CA 1
ATOM 2124 C C . ALA A 1 280 ? 18.391 -2.307 -3.043 1 97.62 280 ALA A C 1
ATOM 2126 O O . ALA A 1 280 ? 19.203 -2.924 -3.732 1 97.62 280 ALA A O 1
ATOM 2127 N N . TYR A 1 281 ? 18.5 -0.987 -2.812 1 97.75 281 TYR A N 1
ATOM 2128 C CA . TYR A 1 281 ? 19.453 -0.205 -3.59 1 97.75 281 TYR A CA 1
ATOM 2129 C C . TYR A 1 281 ? 20.391 0.571 -2.678 1 97.75 281 TYR A C 1
ATOM 2131 O O . TYR A 1 281 ? 21.203 1.37 -3.148 1 97.75 281 TYR A O 1
ATOM 2139 N N . ASN A 1 282 ? 20.234 0.404 -1.396 1 97.88 282 ASN A N 1
ATOM 2140 C CA . ASN A 1 282 ? 21.062 1.086 -0.404 1 97.88 282 ASN A CA 1
ATOM 2141 C C . ASN A 1 282 ? 20.891 2.6 -0.473 1 97.88 282 ASN A C 1
ATOM 2143 O O . ASN A 1 282 ? 21.844 3.352 -0.254 1 97.88 282 ASN A O 1
ATOM 2147 N N . LEU A 1 283 ? 19.766 3.01 -0.938 1 98.69 283 LEU A N 1
ATOM 2148 C CA . LEU A 1 283 ? 19.438 4.43 -0.899 1 98.69 283 LEU A CA 1
ATOM 2149 C C . LEU A 1 283 ? 19.25 4.906 0.539 1 98.69 283 LEU A C 1
ATOM 2151 O O . LEU A 1 283 ? 18.578 4.246 1.335 1 98.69 283 LEU A O 1
ATOM 2155 N N . PHE A 1 284 ? 19.906 6.035 0.923 1 98.81 284 PHE A N 1
ATOM 2156 C CA . PHE A 1 284 ? 19.562 6.652 2.199 1 98.81 284 PHE A CA 1
ATOM 2157 C C . PHE A 1 284 ? 18.156 7.215 2.17 1 98.81 284 PHE A C 1
ATOM 2159 O O . PHE A 1 284 ? 17.922 8.336 1.713 1 98.81 284 PHE A O 1
ATOM 2166 N N . ALA A 1 285 ? 17.203 6.438 2.578 1 98.88 285 ALA A N 1
ATOM 2167 C CA . ALA A 1 285 ? 15.797 6.809 2.555 1 98.88 285 ALA A CA 1
ATOM 2168 C C . ALA A 1 285 ? 15.141 6.543 3.904 1 98.88 285 ALA A C 1
ATOM 2170 O O . ALA A 1 285 ? 15.32 5.473 4.492 1 98.88 285 ALA A O 1
ATOM 2171 N N . VAL A 1 286 ? 14.375 7.543 4.402 1 98.88 286 VAL A N 1
ATOM 2172 C CA . VAL A 1 286 ? 13.797 7.414 5.738 1 98.88 286 VAL A CA 1
ATOM 2173 C C . VAL A 1 286 ? 12.328 7.82 5.711 1 98.88 286 VAL A C 1
ATOM 2175 O O . VAL A 1 286 ? 11.93 8.688 4.926 1 98.88 286 VAL A O 1
ATOM 2178 N N . ASN A 1 287 ? 11.539 7.078 6.516 1 98.94 287 ASN A N 1
ATOM 2179 C CA . ASN A 1 287 ? 10.164 7.469 6.805 1 98.94 287 ASN A CA 1
ATOM 2180 C C . ASN A 1 287 ? 10.07 8.258 8.109 1 98.94 287 ASN A C 1
ATOM 2182 O O . ASN A 1 287 ? 10.516 7.789 9.156 1 98.94 287 ASN A O 1
ATOM 2186 N N . GLY A 1 288 ? 9.578 9.484 8.039 1 98.94 288 GLY A N 1
ATOM 2187 C CA . GLY A 1 288 ? 9.094 10.125 9.242 1 98.94 288 GLY A CA 1
ATOM 2188 C C . GLY A 1 288 ? 7.648 9.781 9.562 1 98.94 288 GLY A C 1
ATOM 2189 O O . GLY A 1 288 ? 6.73 10.227 8.867 1 98.94 288 GLY A O 1
ATOM 2190 N N . ILE A 1 289 ? 7.414 8.977 10.555 1 98.88 289 ILE A N 1
ATOM 2191 C CA . ILE A 1 289 ? 6.059 8.648 10.977 1 98.88 289 ILE A CA 1
ATOM 2192 C C . ILE A 1 289 ? 5.543 9.719 11.938 1 98.88 289 ILE A C 1
ATOM 2194 O O . ILE A 1 289 ? 5.543 9.531 13.156 1 98.88 289 ILE A O 1
ATOM 2198 N N . LEU A 1 290 ? 5.043 10.758 11.367 1 98.88 290 LEU A N 1
ATOM 2199 C CA . LEU A 1 290 ? 4.676 11.93 12.148 1 98.88 290 LEU A CA 1
ATOM 2200 C C . LEU A 1 290 ? 3.236 11.82 12.648 1 98.88 290 LEU A C 1
ATOM 2202 O O . LEU A 1 290 ? 2.324 11.539 11.867 1 98.88 290 LEU A O 1
ATOM 2206 N N . PHE A 1 291 ? 3.086 12.008 13.906 1 98.81 291 PHE A N 1
ATOM 2207 C CA . PHE A 1 291 ? 1.75 12.164 14.469 1 98.81 291 PHE A CA 1
ATOM 2208 C C . PHE A 1 291 ? 1.207 13.562 14.188 1 98.81 291 PHE A C 1
ATOM 2210 O O . PHE A 1 291 ? 1.871 14.375 13.547 1 98.81 291 PHE A O 1
ATOM 2217 N N . ASN A 1 292 ? -0.052 13.781 14.492 1 98.56 292 ASN A N 1
ATOM 2218 C CA . ASN A 1 292 ? -0.698 15.047 14.156 1 98.56 292 ASN A CA 1
ATOM 2219 C C . ASN A 1 292 ? 0.127 16.234 14.625 1 98.56 292 ASN A C 1
ATOM 2221 O O . ASN A 1 292 ? 0.625 16.25 15.75 1 98.56 292 ASN A O 1
ATOM 2225 N N . HIS A 1 293 ? 0.313 17.141 13.766 1 98.75 293 HIS A N 1
ATOM 2226 C CA . HIS A 1 293 ? 0.979 18.406 14.094 1 98.75 293 HIS A CA 1
ATOM 2227 C C . HIS A 1 293 ? 0.348 19.578 13.352 1 98.75 293 HIS A C 1
ATOM 2229 O O . HIS A 1 293 ? -0.062 19.438 12.195 1 98.75 293 HIS A O 1
ATOM 2235 N N . GLU A 1 294 ? 0.246 20.688 14.086 1 98.62 294 GLU A N 1
ATOM 2236 C CA . GLU A 1 294 ? -0.575 21.812 13.672 1 98.62 294 GLU A CA 1
ATOM 2237 C C . GLU A 1 294 ? 0.193 23.125 13.797 1 98.62 294 GLU A C 1
ATOM 2239 O O . GLU A 1 294 ? 1.3 23.156 14.336 1 98.62 294 GLU A O 1
ATOM 2244 N N . SER A 1 295 ? -0.356 24.156 13.234 1 98.62 295 SER A N 1
ATOM 2245 C CA . SER A 1 295 ? 0.157 25.516 13.289 1 98.62 295 SER A CA 1
ATOM 2246 C C . SER A 1 295 ? -0.835 26.5 12.688 1 98.62 295 SER A C 1
ATOM 2248 O O . SER A 1 295 ? -1.847 26.094 12.109 1 98.62 295 SER A O 1
ATOM 2250 N N . PRO A 1 296 ? -0.554 27.766 12.773 1 97.62 296 PRO A N 1
ATOM 2251 C CA . PRO A 1 296 ? -1.402 28.766 12.125 1 97.62 296 PRO A CA 1
ATOM 2252 C C . PRO A 1 296 ? -1.434 28.625 10.602 1 97.62 296 PRO A C 1
ATOM 2254 O O . PRO A 1 296 ? -2.277 29.234 9.938 1 97.62 296 PRO A O 1
ATOM 2257 N N . ARG A 1 297 ? -0.566 27.781 10.031 1 96.5 297 ARG A N 1
ATOM 2258 C CA . ARG A 1 297 ? -0.505 27.625 8.578 1 96.5 297 ARG A CA 1
ATOM 2259 C C . ARG A 1 297 ? -1.26 26.375 8.133 1 96.5 297 ARG A C 1
ATOM 2261 O O . ARG A 1 297 ? -1.254 26.031 6.949 1 96.5 297 ARG A O 1
ATOM 2268 N N . ARG A 1 298 ? -1.866 25.719 9.07 1 97.81 298 ARG A N 1
ATOM 2269 C CA . ARG A 1 298 ? -2.611 24.516 8.758 1 97.81 298 ARG A CA 1
ATOM 2270 C C . ARG A 1 298 ? -3.756 24.797 7.797 1 97.81 298 ARG A C 1
ATOM 2272 O O . ARG A 1 298 ? -4.355 25.875 7.844 1 97.81 298 ARG A O 1
ATOM 2279 N N . GLY A 1 299 ? -4.031 23.812 6.883 1 93.44 299 GLY A N 1
ATOM 2280 C CA . GLY A 1 299 ? -5.164 23.969 5.988 1 93.44 299 GLY A CA 1
ATOM 2281 C C . GLY A 1 299 ? -6.484 24.125 6.715 1 93.44 299 GLY A C 1
ATOM 2282 O O . GLY A 1 299 ? -6.715 23.484 7.746 1 93.44 299 GLY A O 1
ATOM 2283 N N . ALA A 1 300 ? -7.367 24.828 6.129 1 92.56 300 ALA A N 1
ATOM 2284 C CA . ALA A 1 300 ? -8.609 25.25 6.773 1 92.56 300 ALA A CA 1
ATOM 2285 C C . ALA A 1 300 ? -9.547 24.047 6.969 1 92.56 300 ALA A C 1
ATOM 2287 O O . ALA A 1 300 ? -10.422 24.078 7.836 1 92.56 300 ALA A O 1
ATOM 2288 N N . ASN A 1 301 ? -9.273 22.984 6.227 1 90.69 301 ASN A N 1
ATOM 2289 C CA . ASN A 1 301 ? -10.188 21.859 6.258 1 90.69 301 ASN A CA 1
ATOM 2290 C C . ASN A 1 301 ? -9.836 20.875 7.371 1 90.69 301 ASN A C 1
ATOM 2292 O O . ASN A 1 301 ? -10.617 19.984 7.695 1 90.69 301 ASN A O 1
ATOM 2296 N N . PHE A 1 302 ? -8.758 21.109 7.945 1 96.25 302 PHE A N 1
ATOM 2297 C CA . PHE A 1 302 ? -8.375 20.25 9.062 1 96.25 302 PHE A CA 1
ATOM 2298 C C . PHE A 1 302 ? -9.086 20.672 10.344 1 96.25 302 PHE A C 1
ATOM 2300 O O . PHE A 1 302 ? -9.266 21.859 10.586 1 96.25 302 PHE A O 1
ATOM 2307 N N . VAL A 1 303 ? -9.422 19.781 11.172 1 97.31 303 VAL A N 1
ATOM 2308 C CA . VAL A 1 303 ? -10.344 19.984 12.281 1 97.31 303 VAL A CA 1
ATOM 2309 C C . VAL A 1 303 ? -9.789 21.062 13.211 1 97.31 303 VAL A C 1
ATOM 2311 O O . VAL A 1 303 ? -10.531 21.922 13.688 1 97.31 303 VAL A O 1
ATOM 2314 N N . THR A 1 304 ? -8.516 21.078 13.492 1 98.38 304 THR A N 1
ATOM 2315 C CA . THR A 1 304 ? -7.926 22.062 14.406 1 98.38 304 THR A CA 1
ATOM 2316 C C . THR A 1 304 ? -8.016 23.469 13.836 1 98.38 304 THR A C 1
ATOM 2318 O O . THR A 1 304 ? -8.367 24.406 14.547 1 98.38 304 THR A O 1
ATOM 2321 N N . ARG A 1 305 ? -7.723 23.562 12.555 1 98 305 ARG A N 1
ATOM 2322 C CA . ARG A 1 305 ? -7.793 24.875 11.914 1 98 305 ARG A CA 1
ATOM 2323 C C . ARG A 1 305 ? -9.242 25.344 11.766 1 98 305 ARG A C 1
ATOM 2325 O O . ARG A 1 305 ? -9.523 26.531 11.836 1 98 305 ARG A O 1
ATOM 2332 N N . LYS A 1 306 ? -10.102 24.406 11.484 1 97 306 LYS A N 1
ATOM 2333 C CA . LYS A 1 306 ? -11.516 24.75 11.461 1 97 306 LYS A CA 1
ATOM 2334 C C . LYS A 1 306 ? -11.969 25.328 12.797 1 97 306 LYS A C 1
ATOM 2336 O O . LYS A 1 306 ? -12.703 26.328 12.836 1 97 306 LYS A O 1
ATOM 2341 N N . ILE A 1 307 ? -11.523 24.734 13.836 1 98.5 307 ILE A N 1
ATOM 2342 C CA . ILE A 1 307 ? -11.891 25.188 15.18 1 98.5 307 ILE A CA 1
ATOM 2343 C C . ILE A 1 307 ? -11.312 26.578 15.43 1 98.5 307 ILE A C 1
ATOM 2345 O O . ILE A 1 307 ? -12.039 27.516 15.781 1 98.5 307 ILE A O 1
ATOM 2349 N N . SER A 1 308 ? -10.016 26.781 15.273 1 98.69 308 SER A N 1
ATOM 2350 C CA . SER A 1 308 ? -9.391 28.062 15.586 1 98.69 308 SER A CA 1
ATOM 2351 C C . SER A 1 308 ? -9.984 29.188 14.75 1 98.69 308 SER A C 1
ATOM 2353 O O . SER A 1 308 ? -10.219 30.281 15.25 1 98.69 308 SER A O 1
ATOM 2355 N N . ARG A 1 309 ? -10.273 28.906 13.484 1 97.81 309 ARG A N 1
ATOM 2356 C CA . ARG A 1 309 ? -10.875 29.891 12.609 1 97.81 309 ARG A CA 1
ATOM 2357 C C . ARG A 1 309 ? -12.289 30.25 13.062 1 97.81 309 ARG A C 1
ATOM 2359 O O . ARG A 1 309 ? -12.656 31.422 13.102 1 97.81 309 ARG A O 1
ATOM 2366 N N . SER A 1 310 ? -13.07 29.219 13.383 1 97.75 310 SER A N 1
ATOM 2367 C CA . SER A 1 310 ? -14.445 29.438 13.805 1 97.75 310 SER A CA 1
ATOM 2368 C C . SER A 1 310 ? -14.5 30.203 15.125 1 97.75 310 SER A C 1
ATOM 2370 O O . SER A 1 310 ? -15.32 31.109 15.289 1 97.75 310 SER A O 1
ATOM 2372 N N . VAL A 1 311 ? -13.664 29.875 16.016 1 98.44 311 VAL A N 1
ATOM 2373 C CA . VAL A 1 311 ? -13.609 30.531 17.312 1 98.44 311 VAL A CA 1
ATOM 2374 C C . VAL A 1 311 ? -13.203 32 17.125 1 98.44 311 VAL A C 1
ATOM 2376 O O . VAL A 1 311 ? -13.742 32.875 17.766 1 98.44 311 VAL A O 1
ATOM 2379 N N . ALA A 1 312 ? -12.219 32.219 16.297 1 98.38 312 ALA A N 1
ATOM 2380 C CA . ALA A 1 312 ? -11.797 33.594 15.984 1 98.38 312 ALA A CA 1
ATOM 2381 C C . ALA A 1 312 ? -12.961 34.406 15.438 1 98.38 312 ALA A C 1
ATOM 2383 O O . ALA A 1 312 ? -13.156 35.562 15.836 1 98.38 312 ALA A O 1
ATOM 2384 N N . LYS A 1 313 ? -13.695 33.812 14.547 1 97.38 313 LYS A N 1
ATOM 2385 C CA . LYS A 1 313 ? -14.836 34.5 13.961 1 97.38 313 LYS A CA 1
ATOM 2386 C C . LYS A 1 313 ? -15.914 34.781 15.016 1 97.38 313 LYS A C 1
ATOM 2388 O O . LYS A 1 313 ? -16.562 35.844 14.984 1 97.38 313 LYS A O 1
ATOM 2393 N N . ILE A 1 314 ? -16.109 33.875 15.836 1 97.38 314 ILE A N 1
ATOM 2394 C CA . ILE A 1 314 ? -17.078 34.031 16.906 1 97.38 314 ILE A CA 1
ATOM 2395 C C . ILE A 1 314 ? -16.625 35.156 17.828 1 97.38 314 ILE A C 1
ATOM 2397 O O . ILE A 1 314 ? -17.422 36 18.25 1 97.38 314 ILE A O 1
ATOM 2401 N N . TYR A 1 315 ? -15.383 35.188 18.156 1 97.56 315 TYR A N 1
ATOM 2402 C CA . TYR A 1 315 ? -14.797 36.25 18.984 1 97.56 315 TYR A CA 1
ATOM 2403 C C . TYR A 1 315 ? -15.039 37.625 18.375 1 97.56 315 TYR A C 1
ATOM 2405 O O . TYR A 1 315 ? -15.336 38.594 19.094 1 97.56 315 TYR A O 1
ATOM 2413 N N . LEU A 1 316 ? -14.992 37.719 17.078 1 97.31 316 LEU A N 1
ATOM 2414 C CA . LEU A 1 316 ? -15.109 38.969 16.359 1 97.31 316 LEU A CA 1
ATOM 2415 C C . LEU A 1 316 ? -16.562 39.25 15.977 1 97.31 316 LEU A C 1
ATOM 2417 O O . LEU A 1 316 ? -16.844 40.25 15.305 1 97.31 316 LEU A O 1
ATOM 2421 N N . GLY A 1 317 ? -17.453 38.344 16.281 1 95.25 317 GLY A N 1
ATOM 2422 C CA . GLY A 1 317 ? -18.875 38.531 16 1 95.25 317 GLY A CA 1
ATOM 2423 C C . GLY A 1 317 ? -19.234 38.25 14.562 1 95.25 317 GLY A C 1
ATOM 2424 O O . GLY A 1 317 ? -20.25 38.75 14.062 1 95.25 317 GLY A O 1
ATOM 2425 N N . GLN A 1 318 ? -18.5 37.375 13.844 1 95.38 318 GLN A N 1
ATOM 2426 C CA . GLN A 1 318 ? -18.703 37.125 12.43 1 95.38 318 GLN A CA 1
ATOM 2427 C C . GLN A 1 318 ? -19.375 35.75 12.219 1 95.38 318 GLN A C 1
ATOM 2429 O O . GLN A 1 318 ? -19.859 35.469 11.125 1 95.38 318 GLN A O 1
ATOM 2434 N N . LEU A 1 319 ? -19.406 35 13.227 1 95.5 319 LEU A N 1
ATOM 2435 C CA . LEU A 1 319 ? -19.969 33.656 13.219 1 95.5 319 LEU A CA 1
ATOM 2436 C C . LEU A 1 319 ? -20.641 33.344 14.555 1 95.5 319 LEU A C 1
ATOM 2438 O O . LEU A 1 319 ? -20.188 33.812 15.602 1 95.5 319 LEU A O 1
ATOM 2442 N N . GLU A 1 320 ? -21.641 32.625 14.508 1 97.06 320 GLU A N 1
ATOM 2443 C CA . GLU A 1 320 ? -22.344 32.281 15.75 1 97.06 320 GLU A CA 1
ATOM 2444 C C . GLU A 1 320 ? -22.109 30.844 16.156 1 97.06 320 GLU A C 1
ATOM 2446 O O . GLU A 1 320 ? -22.031 30.531 17.344 1 97.06 320 GLU A O 1
ATOM 2451 N N . CYS A 1 321 ? -22.109 30 15.117 1 97.75 321 CYS A N 1
ATOM 2452 C CA . CYS A 1 321 ? -22.047 28.562 15.383 1 97.75 321 CYS A CA 1
ATOM 2453 C C . CYS A 1 321 ? -21.328 27.828 14.258 1 97.75 321 CYS A C 1
ATOM 2455 O O . CYS A 1 321 ? -21.344 28.281 13.117 1 97.75 321 CYS A O 1
ATOM 2457 N N . PHE A 1 322 ? -20.656 26.75 14.617 1 97.44 322 PHE A N 1
ATOM 2458 C CA . PHE A 1 322 ? -20.062 25.859 13.625 1 97.44 322 PHE A CA 1
ATOM 2459 C C . PHE A 1 322 ? -20.25 24.406 14.023 1 97.44 322 PHE A C 1
ATOM 2461 O O . PHE A 1 322 ? -20.625 24.109 15.164 1 97.44 322 PHE A O 1
ATOM 2468 N N . SER A 1 323 ? -20.094 23.5 13 1 97.62 323 SER A N 1
ATOM 2469 C CA . SER A 1 323 ? -20.359 22.094 13.242 1 97.62 323 SER A CA 1
ATOM 2470 C C . SER A 1 323 ? -19.094 21.266 13.102 1 97.62 323 SER A C 1
ATOM 2472 O O . SER A 1 323 ? -18.219 21.578 12.281 1 97.62 323 SER A O 1
ATOM 2474 N N . LEU A 1 324 ? -18.984 20.266 13.875 1 97.31 324 LEU A N 1
ATOM 2475 C CA . LEU A 1 324 ? -17.875 19.312 13.852 1 97.31 324 LEU A CA 1
ATOM 2476 C C . LEU A 1 324 ? -18.375 17.891 13.789 1 97.31 324 LEU A C 1
ATOM 2478 O O . LEU A 1 324 ? -19.594 17.641 13.844 1 97.31 324 LEU A O 1
ATOM 2482 N N . GLY A 1 325 ? -17.406 16.969 13.555 1 94.75 325 GLY A N 1
ATOM 2483 C CA . GLY A 1 325 ? -17.719 15.555 13.586 1 94.75 325 GLY A CA 1
ATOM 2484 C C . GLY A 1 325 ? -17.516 14.93 14.945 1 94.75 325 GLY A C 1
ATOM 2485 O O . GLY A 1 325 ? -18.047 15.406 15.945 1 94.75 325 GLY A O 1
ATOM 2486 N N . ASN A 1 326 ? -16.641 13.93 15.008 1 94 326 ASN A N 1
ATOM 2487 C CA . ASN A 1 326 ? -16.359 13.18 16.219 1 94 326 ASN A CA 1
ATOM 2488 C C . ASN A 1 326 ? -15.594 14.023 17.25 1 94 326 ASN A C 1
ATOM 2490 O O . ASN A 1 326 ? -14.375 14.156 17.156 1 94 326 ASN A O 1
ATOM 2494 N N . LEU A 1 327 ? -16.281 14.391 18.312 1 96.88 327 LEU A N 1
ATOM 2495 C CA . LEU A 1 327 ? -15.695 15.266 19.328 1 96.88 327 LEU A CA 1
ATOM 2496 C C . LEU A 1 327 ? -14.797 14.477 20.266 1 96.88 327 LEU A C 1
ATOM 2498 O O . LEU A 1 327 ? -13.969 15.062 20.969 1 96.88 327 LEU A O 1
ATOM 2502 N N . ASP A 1 328 ? -14.969 13.211 20.234 1 95.88 328 ASP A N 1
ATOM 2503 C CA . ASP A 1 328 ? -14.273 12.391 21.219 1 95.88 328 ASP A CA 1
ATOM 2504 C C . ASP A 1 328 ? -13 11.789 20.625 1 95.88 328 ASP A C 1
ATOM 2506 O O . ASP A 1 328 ? -12.234 11.141 21.344 1 95.88 328 ASP A O 1
ATOM 2510 N N . ALA A 1 329 ? -12.758 11.977 19.328 1 96.44 329 ALA A N 1
ATOM 2511 C CA . ALA A 1 329 ? -11.5 11.523 18.734 1 96.44 329 ALA A CA 1
ATOM 2512 C C . ALA A 1 329 ? -10.305 12.141 19.469 1 96.44 329 ALA A C 1
ATOM 2514 O O . ALA A 1 329 ? -10.328 13.328 19.812 1 96.44 329 ALA A O 1
ATOM 2515 N N . LYS A 1 330 ? -9.305 11.32 19.812 1 98.19 330 LYS A N 1
ATOM 2516 C CA . LYS A 1 330 ? -8.117 11.773 20.547 1 98.19 330 LYS A CA 1
ATOM 2517 C C . LYS A 1 330 ? -6.875 11.688 19.656 1 98.19 330 LYS A C 1
ATOM 2519 O O . LYS A 1 330 ? -6.664 10.688 18.969 1 98.19 330 LYS A O 1
ATOM 2524 N N . ARG A 1 331 ? -6.125 12.727 19.656 1 98.56 331 ARG A N 1
ATOM 2525 C CA . ARG A 1 331 ? -4.918 12.812 18.844 1 98.56 331 ARG A CA 1
ATOM 2526 C C . ARG A 1 331 ? -3.736 13.32 19.656 1 98.56 331 ARG A C 1
ATOM 2528 O O . ARG A 1 331 ? -3.922 13.992 20.672 1 98.56 331 ARG A O 1
ATOM 2535 N N . ASP A 1 332 ? -2.592 12.914 19.312 1 98.69 332 ASP A N 1
ATOM 2536 C CA . ASP A 1 332 ? -1.311 13.461 19.75 1 98.69 332 ASP A CA 1
ATOM 2537 C C . ASP A 1 332 ? -0.892 14.641 18.891 1 98.69 332 ASP A C 1
ATOM 2539 O O . ASP A 1 332 ? -0.233 14.469 17.859 1 98.69 332 ASP A O 1
ATOM 2543 N N . TRP A 1 333 ? -1.27 15.898 19.312 1 98.75 333 TRP A N 1
ATOM 2544 C CA . TRP A 1 333 ? -1.035 17.109 18.516 1 98.75 333 TRP A CA 1
ATOM 2545 C C . TRP A 1 333 ? 0.282 17.766 18.906 1 98.75 333 TRP A C 1
ATOM 2547 O O . TRP A 1 333 ? 0.463 18.172 20.062 1 98.75 333 TRP A O 1
ATOM 2557 N N . GLY A 1 334 ? 1.168 17.844 17.969 1 98.69 334 GLY A N 1
ATOM 2558 C CA . GLY A 1 334 ? 2.379 18.641 18.125 1 98.69 334 GLY A CA 1
ATOM 2559 C C . GLY A 1 334 ? 2.408 19.859 17.234 1 98.69 334 GLY A C 1
ATOM 2560 O O . GLY A 1 334 ? 1.413 20.188 16.594 1 98.69 334 GLY A O 1
ATOM 2561 N N . HIS A 1 335 ? 3.488 20.625 17.297 1 98.81 335 HIS A N 1
ATOM 2562 C CA . HIS A 1 335 ? 3.648 21.828 16.5 1 98.81 335 HIS A CA 1
ATOM 2563 C C . HIS A 1 335 ? 4.465 21.547 15.234 1 98.81 335 HIS A C 1
ATOM 2565 O O . HIS A 1 335 ? 5.5 20.875 15.305 1 98.81 335 HIS A O 1
ATOM 2571 N N . ALA A 1 336 ? 4.066 22.094 14.086 1 98.75 336 ALA A N 1
ATOM 2572 C CA . ALA A 1 336 ? 4.684 21.844 12.781 1 98.75 336 ALA A CA 1
ATOM 2573 C C . ALA A 1 336 ? 6.148 22.25 12.781 1 98.75 336 ALA A C 1
ATOM 2575 O O . ALA A 1 336 ? 6.992 21.578 12.188 1 98.75 336 ALA A O 1
ATOM 2576 N N . LYS A 1 337 ? 6.504 23.359 13.453 1 97.94 337 LYS A N 1
ATOM 2577 C CA . LYS A 1 337 ? 7.879 23.859 13.492 1 97.94 337 LYS A CA 1
ATOM 2578 C C . LYS A 1 337 ? 8.805 22.844 14.172 1 97.94 337 LYS A C 1
ATOM 2580 O O . LYS A 1 337 ? 9.945 22.672 13.75 1 97.94 337 LYS A O 1
ATOM 2585 N N . ASP A 1 338 ? 8.297 22.25 15.234 1 98.62 338 ASP A N 1
ATOM 2586 C CA . ASP A 1 338 ? 9.07 21.203 15.891 1 98.62 338 ASP A CA 1
ATOM 2587 C C . ASP A 1 338 ? 9.289 20.016 14.961 1 98.62 338 ASP A C 1
ATOM 2589 O O . ASP A 1 338 ? 10.383 19.453 14.906 1 98.62 338 ASP A O 1
ATOM 2593 N N . TYR A 1 339 ? 8.289 19.672 14.242 1 98.81 339 TYR A N 1
ATOM 2594 C CA . TYR A 1 339 ? 8.305 18.453 13.453 1 98.81 339 TYR A CA 1
ATOM 2595 C C . TYR A 1 339 ? 9.203 18.594 12.234 1 98.81 339 TYR A C 1
ATOM 2597 O O . TYR A 1 339 ? 9.844 17.641 11.805 1 98.81 339 TYR A O 1
ATOM 2605 N N . VAL A 1 340 ? 9.266 19.812 11.594 1 98.62 340 VAL A N 1
ATOM 2606 C CA . VAL A 1 340 ? 10.125 19.984 10.43 1 98.62 340 VAL A CA 1
ATOM 2607 C C . VAL A 1 340 ? 11.586 19.844 10.836 1 98.62 340 VAL A C 1
ATOM 2609 O O . VAL A 1 340 ? 12.414 19.359 10.055 1 98.62 340 VAL A O 1
ATOM 2612 N N . GLU A 1 341 ? 11.93 20.266 12.078 1 98.69 341 GLU A N 1
ATOM 2613 C CA . GLU A 1 341 ? 13.281 20.047 12.562 1 98.69 341 GLU A CA 1
ATOM 2614 C C . GLU A 1 341 ? 13.609 18.562 12.617 1 98.69 341 GLU A C 1
ATOM 2616 O O . GLU A 1 341 ? 14.719 18.156 12.266 1 98.69 341 GLU A O 1
ATOM 2621 N N . ALA A 1 342 ? 12.664 17.766 13.086 1 98.88 342 ALA A N 1
ATOM 2622 C CA . ALA A 1 342 ? 12.859 16.328 13.141 1 98.88 342 ALA A CA 1
ATOM 2623 C C . ALA A 1 342 ? 13.102 15.742 11.75 1 98.88 342 ALA A C 1
ATOM 2625 O O . ALA A 1 342 ? 13.93 14.852 11.578 1 98.88 342 ALA A O 1
ATOM 2626 N N . MET A 1 343 ? 12.336 16.234 10.734 1 98.88 343 MET A N 1
ATOM 2627 C CA . MET A 1 343 ? 12.547 15.789 9.359 1 98.88 343 MET A CA 1
ATOM 2628 C C . MET A 1 343 ? 14 15.977 8.945 1 98.88 343 MET A C 1
ATOM 2630 O O . MET A 1 343 ? 14.609 15.062 8.383 1 98.88 343 MET A O 1
ATOM 2634 N N . TRP A 1 344 ? 14.523 17.141 9.211 1 98.81 344 TRP A N 1
ATOM 2635 C CA . TRP A 1 344 ? 15.891 17.484 8.844 1 98.81 344 TRP A CA 1
ATOM 2636 C C . TRP A 1 344 ? 16.891 16.641 9.617 1 98.81 344 TRP A C 1
ATOM 2638 O O . TRP A 1 344 ? 17.859 16.125 9.039 1 98.81 344 TRP A O 1
ATOM 2648 N N . LEU A 1 345 ? 16.672 16.438 10.945 1 98.81 345 LEU A N 1
ATOM 2649 C CA . LEU A 1 345 ? 17.594 15.68 11.789 1 98.81 345 LEU A CA 1
ATOM 2650 C C . LEU A 1 345 ? 17.719 14.242 11.297 1 98.81 345 LEU A C 1
ATOM 2652 O O . LEU A 1 345 ? 18.797 13.648 11.359 1 98.81 345 LEU A O 1
ATOM 2656 N N . MET A 1 346 ? 16.656 13.695 10.797 1 98.81 346 MET A N 1
ATOM 2657 C CA . MET A 1 346 ? 16.672 12.32 10.305 1 98.81 346 MET A CA 1
ATOM 2658 C C . MET A 1 346 ? 17.656 12.156 9.156 1 98.81 346 MET A C 1
ATOM 2660 O O . MET A 1 346 ? 18.312 11.117 9.039 1 98.81 346 MET A O 1
ATOM 2664 N N . LEU A 1 347 ? 17.703 13.156 8.289 1 98.62 347 LEU A N 1
ATOM 2665 C CA . LEU A 1 347 ? 18.578 13.078 7.125 1 98.62 347 LEU A CA 1
ATOM 2666 C C . LEU A 1 347 ? 20.031 13.398 7.508 1 98.62 347 LEU A C 1
ATOM 2668 O O . LEU A 1 347 ? 20.938 13.188 6.711 1 98.62 347 LEU A O 1
ATOM 2672 N N . GLN A 1 348 ? 20.266 13.914 8.75 1 97.75 348 GLN A N 1
ATOM 2673 C CA . GLN A 1 348 ? 21.609 14.219 9.211 1 97.75 348 GLN A CA 1
ATOM 2674 C C . GLN A 1 348 ? 22.266 13.008 9.875 1 97.75 348 GLN A C 1
ATOM 2676 O O . GLN A 1 348 ? 23.469 13 10.141 1 97.75 348 GLN A O 1
ATOM 2681 N N . ASN A 1 349 ? 21.453 11.977 10.109 1 96.31 349 ASN A N 1
ATOM 2682 C CA . ASN A 1 349 ? 21.953 10.758 10.734 1 96.31 349 ASN A CA 1
ATOM 2683 C C . ASN A 1 349 ? 22.922 10.008 9.82 1 96.31 349 ASN A C 1
ATOM 2685 O O . ASN A 1 349 ? 22.891 10.203 8.602 1 96.31 349 ASN A O 1
ATOM 2689 N N . ASP A 1 350 ? 23.688 9.102 10.43 1 95.81 350 ASP A N 1
ATOM 2690 C CA . ASP A 1 350 ? 24.656 8.32 9.664 1 95.81 350 ASP A CA 1
ATOM 2691 C C . ASP A 1 350 ? 23.969 7.195 8.891 1 95.81 350 ASP A C 1
ATOM 2693 O O . ASP A 1 350 ? 24.344 6.883 7.762 1 95.81 350 ASP A O 1
ATOM 2697 N N . GLU A 1 351 ? 22.984 6.637 9.539 1 97.62 351 GLU A N 1
ATOM 2698 C CA . GLU A 1 351 ? 22.25 5.535 8.93 1 97.62 351 GLU A CA 1
ATOM 2699 C C . GLU A 1 351 ? 20.766 5.887 8.766 1 97.62 351 GLU A C 1
ATOM 2701 O O . GLU A 1 351 ? 20.188 6.543 9.625 1 97.62 351 GLU A O 1
ATOM 2706 N N . PRO A 1 352 ? 20.25 5.477 7.613 1 98.62 352 PRO A N 1
ATOM 2707 C CA . PRO A 1 352 ? 18.828 5.746 7.422 1 98.62 352 PRO A CA 1
ATOM 2708 C C . PRO A 1 352 ? 17.938 4.871 8.305 1 98.62 352 PRO A C 1
ATOM 2710 O O . PRO A 1 352 ? 18.062 3.645 8.297 1 98.62 352 PRO A O 1
ATOM 2713 N N . GLU A 1 353 ? 17.141 5.484 9.125 1 98.19 353 GLU A N 1
ATOM 2714 C CA . GLU A 1 353 ? 16.172 4.812 9.992 1 98.19 353 GLU A CA 1
ATOM 2715 C C . GLU A 1 353 ? 14.852 5.566 10.031 1 98.19 353 GLU A C 1
ATOM 2717 O O . GLU A 1 353 ? 14.82 6.785 9.867 1 98.19 353 GLU A O 1
ATOM 2722 N N . ASP A 1 354 ? 13.812 4.773 10.242 1 98.81 354 ASP A N 1
ATOM 2723 C CA . ASP A 1 354 ? 12.5 5.387 10.391 1 98.81 354 ASP A CA 1
ATOM 2724 C C . ASP A 1 354 ? 12.25 5.805 11.836 1 98.81 354 ASP A C 1
ATOM 2726 O O . ASP A 1 354 ? 12.703 5.141 12.773 1 98.81 354 ASP A O 1
ATOM 2730 N N . PHE A 1 355 ? 11.469 6.934 12.047 1 98.88 355 PHE A N 1
ATOM 2731 C CA . PHE A 1 355 ? 11.258 7.457 13.391 1 98.88 355 PHE A CA 1
ATOM 2732 C C . PHE A 1 355 ? 9.805 7.879 13.578 1 98.88 355 PHE A C 1
ATOM 2734 O O . PHE A 1 355 ? 9.195 8.453 12.68 1 98.88 355 PHE A O 1
ATOM 2741 N N . VAL A 1 356 ? 9.281 7.555 14.719 1 98.88 356 VAL A N 1
ATOM 2742 C CA . VAL A 1 356 ? 8.039 8.148 15.188 1 98.88 356 VAL A CA 1
ATOM 2743 C C . VAL A 1 356 ? 8.312 9.531 15.766 1 98.88 356 VAL A C 1
ATOM 2745 O O . VAL A 1 356 ? 9.203 9.703 16.594 1 98.88 356 VAL A O 1
ATOM 2748 N N . ILE A 1 357 ? 7.609 10.516 15.312 1 98.94 357 ILE A N 1
ATOM 2749 C CA . ILE A 1 357 ? 7.68 11.875 15.836 1 98.94 357 ILE A CA 1
ATOM 2750 C C . ILE A 1 357 ? 6.332 12.258 16.453 1 98.94 357 ILE A C 1
ATOM 2752 O O . ILE A 1 357 ? 5.316 12.312 15.75 1 98.94 357 ILE A O 1
ATOM 2756 N N . ALA A 1 358 ? 6.324 12.469 17.703 1 98.88 358 ALA A N 1
ATOM 2757 C CA . ALA A 1 358 ? 5.117 12.734 18.484 1 98.88 358 ALA A CA 1
ATOM 2758 C C . ALA A 1 358 ? 5.445 13.477 19.781 1 98.88 358 ALA A C 1
ATOM 2760 O O . ALA A 1 358 ? 6.621 13.68 20.109 1 98.88 358 ALA A O 1
ATOM 2761 N N . THR A 1 359 ? 4.445 13.961 20.484 1 98.62 359 THR A N 1
ATOM 2762 C CA . THR A 1 359 ? 4.641 14.602 21.781 1 98.62 359 THR A CA 1
ATOM 2763 C C . THR A 1 359 ? 4.508 13.586 22.906 1 98.62 359 THR A C 1
ATOM 2765 O O . THR A 1 359 ? 5.074 13.773 23.984 1 98.62 359 THR A O 1
ATOM 2768 N N . GLY A 1 360 ? 3.662 12.547 22.641 1 98.25 360 GLY A N 1
ATOM 2769 C CA . GLY A 1 360 ? 3.342 11.586 23.688 1 98.25 360 GLY A CA 1
ATOM 2770 C C . GLY A 1 360 ? 2.125 11.977 24.516 1 98.25 360 GLY A C 1
ATOM 2771 O O . GLY A 1 360 ? 1.644 11.195 25.328 1 98.25 360 GLY A O 1
ATOM 2772 N N . GLU A 1 361 ? 1.605 13.141 24.25 1 97.94 361 GLU A N 1
ATOM 2773 C CA . GLU A 1 361 ? 0.402 13.625 24.922 1 97.94 361 GLU A CA 1
ATOM 2774 C C . GLU A 1 361 ? -0.814 13.539 24 1 97.94 361 GLU A C 1
ATOM 2776 O O . GLU A 1 361 ? -0.719 13.828 22.812 1 97.94 361 GLU A O 1
ATOM 2781 N N . VAL A 1 362 ? -1.921 13.195 24.656 1 98.38 362 VAL A N 1
ATOM 2782 C CA . VAL A 1 362 ? -3.131 13.023 23.859 1 98.38 362 VAL A CA 1
ATOM 2783 C C . VAL A 1 362 ? -4.211 13.992 24.344 1 98.38 362 VAL A C 1
ATOM 2785 O O . VAL A 1 362 ? -4.355 14.219 25.547 1 98.38 362 VAL A O 1
ATOM 2788 N N . HIS A 1 363 ? -4.93 14.562 23.406 1 98.62 363 HIS A N 1
ATOM 2789 C CA . HIS A 1 363 ? -6.055 15.453 23.656 1 98.62 363 HIS A CA 1
ATOM 2790 C C . HIS A 1 363 ? -7.215 15.164 22.719 1 98.62 363 HIS A C 1
ATOM 2792 O O . HIS A 1 363 ? -7.004 14.68 21.594 1 98.62 363 HIS A O 1
ATOM 2798 N N . SER A 1 364 ? -8.375 15.422 23.156 1 98.44 364 SER A N 1
ATOM 2799 C CA . SER A 1 364 ? -9.555 15.203 22.312 1 98.44 364 SER A CA 1
ATOM 2800 C C . SER A 1 364 ? -9.906 16.453 21.516 1 98.44 364 SER A C 1
ATOM 2802 O O . SER A 1 364 ? -9.453 17.562 21.844 1 98.44 364 SER A O 1
ATOM 2804 N N . VAL A 1 365 ? -10.719 16.234 20.5 1 98.19 365 VAL A N 1
ATOM 2805 C CA . VAL A 1 365 ? -11.258 17.359 19.734 1 98.19 365 VAL A CA 1
ATOM 2806 C C . VAL A 1 365 ? -12.062 18.266 20.672 1 98.19 365 VAL A C 1
ATOM 2808 O O . VAL A 1 365 ? -11.977 19.484 20.578 1 98.19 365 VAL A O 1
ATOM 2811 N N . ARG A 1 366 ? -12.781 17.688 21.547 1 98.12 366 ARG A N 1
ATOM 2812 C CA . ARG A 1 366 ? -13.555 18.406 22.562 1 98.12 366 ARG A CA 1
ATOM 2813 C C . ARG A 1 366 ? -12.664 19.344 23.375 1 98.12 366 ARG A C 1
ATOM 2815 O O . ARG A 1 366 ? -13 20.516 23.578 1 98.12 366 ARG A O 1
ATOM 2822 N N . GLU A 1 367 ? -11.617 18.812 23.828 1 98.5 367 GLU A N 1
ATOM 2823 C CA . GLU A 1 367 ? -10.672 19.594 24.609 1 98.5 367 GLU A CA 1
ATOM 2824 C C . GLU A 1 367 ? -10.109 20.75 23.781 1 98.5 367 GLU A C 1
ATOM 2826 O O . GLU A 1 367 ? -9.922 21.859 24.312 1 98.5 367 GLU A O 1
ATOM 2831 N N . PHE A 1 368 ? -9.812 20.5 22.5 1 98.81 368 PHE A N 1
ATOM 2832 C CA . PHE A 1 368 ? -9.305 21.531 21.625 1 98.81 368 PHE A CA 1
ATOM 2833 C C . PHE A 1 368 ? -10.305 22.672 21.5 1 98.81 368 PHE A C 1
ATOM 2835 O O . PHE A 1 368 ? -9.93 23.859 21.531 1 98.81 368 PHE A O 1
ATOM 2842 N N . VAL A 1 369 ? -11.578 22.344 21.438 1 98.75 369 VAL A N 1
ATOM 2843 C CA . VAL A 1 369 ? -12.648 23.344 21.375 1 98.75 369 VAL A CA 1
ATOM 2844 C C . VAL A 1 369 ? -12.695 24.141 22.672 1 98.75 369 VAL A C 1
ATOM 2846 O O . VAL A 1 369 ? -12.711 25.359 22.656 1 98.75 369 VAL A O 1
ATOM 2849 N N . GLU A 1 370 ? -12.719 23.453 23.75 1 98.81 370 GLU A N 1
ATOM 2850 C CA . GLU A 1 370 ? -12.82 24.094 25.062 1 98.81 370 GLU A CA 1
ATOM 2851 C C . GLU A 1 370 ? -11.672 25.062 25.297 1 98.81 370 GLU A C 1
ATOM 2853 O O . GLU A 1 370 ? -11.883 26.188 25.734 1 98.81 370 GLU A O 1
ATOM 2858 N N . LYS A 1 371 ? -10.508 24.594 24.984 1 98.81 371 LYS A N 1
ATOM 2859 C CA . LYS A 1 371 ? -9.328 25.438 25.219 1 98.81 371 LYS A CA 1
ATOM 2860 C C . LYS A 1 371 ? -9.32 26.641 24.281 1 98.81 371 LYS A C 1
ATOM 2862 O O . LYS A 1 371 ? -8.891 27.719 24.656 1 98.81 371 LYS A O 1
ATOM 2867 N N . SER A 1 372 ? -9.766 26.469 23.078 1 98.88 372 SER A N 1
ATOM 2868 C CA . SER A 1 372 ? -9.844 27.562 22.125 1 98.88 372 SER A CA 1
ATOM 2869 C C . SER A 1 372 ? -10.82 28.641 22.594 1 98.88 372 SER A C 1
ATOM 2871 O O . SER A 1 372 ? -10.508 29.828 22.562 1 98.88 372 SER A O 1
ATOM 2873 N N . PHE A 1 373 ? -11.961 28.219 23.094 1 98.81 373 PHE A N 1
ATOM 2874 C CA . PHE A 1 373 ? -12.961 29.156 23.578 1 98.81 373 PHE A CA 1
ATOM 2875 C C . PHE A 1 373 ? -12.492 29.844 24.859 1 98.81 373 PHE A C 1
ATOM 2877 O O . PHE A 1 373 ? -12.703 31.031 25.047 1 98.81 373 PHE A O 1
ATOM 2884 N N . LEU A 1 374 ? -11.906 29.047 25.688 1 98.62 374 LEU A N 1
ATOM 2885 C CA . LEU A 1 374 ? -11.398 29.609 26.938 1 98.62 374 LEU A CA 1
ATOM 2886 C C . LEU A 1 374 ? -10.422 30.75 26.656 1 98.62 374 LEU A C 1
ATOM 2888 O O . LEU A 1 374 ? -10.391 31.734 27.391 1 98.62 374 LEU A O 1
ATOM 2892 N N . HIS A 1 375 ? -9.648 30.6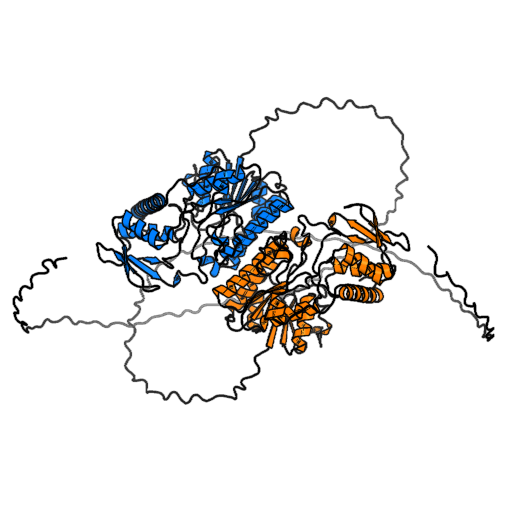09 25.609 1 98.38 375 HIS A N 1
ATOM 2893 C CA . HIS A 1 375 ? -8.641 31.609 25.266 1 98.38 375 HIS A CA 1
ATOM 2894 C C . HIS A 1 375 ? -9.289 32.938 24.859 1 98.38 375 HIS A C 1
ATOM 2896 O O . HIS A 1 375 ? -8.672 34 24.984 1 98.38 375 HIS A O 1
ATOM 2902 N N . ILE A 1 376 ? -10.531 32.875 24.5 1 97.81 376 ILE A N 1
ATOM 2903 C CA . ILE A 1 376 ? -11.203 34.125 24.125 1 97.81 376 ILE A CA 1
ATOM 2904 C C . ILE A 1 376 ? -12.203 34.531 25.203 1 97.81 376 ILE A C 1
ATOM 2906 O O . ILE A 1 376 ? -13.109 35.312 24.969 1 97.81 376 ILE A O 1
ATOM 2910 N N . GLY A 1 377 ? -12.156 33.875 26.281 1 97.5 377 GLY A N 1
ATOM 2911 C CA . GLY A 1 377 ? -12.938 34.281 27.438 1 97.5 377 GLY A CA 1
ATOM 2912 C C . GLY A 1 377 ? -14.32 33.656 27.469 1 97.5 377 GLY A C 1
ATOM 2913 O O . GLY A 1 377 ? -15.234 34.219 28.078 1 97.5 377 GLY A O 1
ATOM 2914 N N . LYS A 1 378 ? -14.469 32.594 26.781 1 98.06 378 LYS A N 1
ATOM 2915 C CA . LYS A 1 378 ? -15.75 31.906 26.797 1 98.06 378 LYS A CA 1
ATOM 2916 C C . LYS A 1 378 ? -15.586 30.469 27.281 1 98.06 378 LYS A C 1
ATOM 2918 O O . LYS A 1 378 ? -14.586 29.812 27 1 98.06 378 LYS A O 1
ATOM 2923 N N . THR A 1 379 ? -16.594 30.031 27.984 1 98.5 379 THR A N 1
ATOM 2924 C CA . THR A 1 379 ? -16.609 28.656 28.484 1 98.5 379 THR A CA 1
ATOM 2925 C C . THR A 1 379 ? -17.672 27.828 27.797 1 98.5 379 THR A C 1
ATOM 2927 O O . THR A 1 379 ? -18.844 28.234 27.75 1 98.5 379 THR A O 1
ATOM 2930 N N . ILE A 1 380 ? -17.297 26.703 27.328 1 98.62 380 ILE A N 1
ATOM 2931 C CA . ILE A 1 380 ? -18.219 25.844 26.609 1 98.62 380 ILE A CA 1
ATOM 2932 C C . ILE A 1 380 ? -18.719 24.719 27.531 1 98.62 380 ILE A C 1
ATOM 2934 O O . ILE A 1 380 ? -17.922 24.047 28.188 1 98.62 380 ILE A O 1
ATOM 2938 N N . VAL A 1 381 ? -20 24.547 27.609 1 98.38 381 VAL A N 1
ATOM 2939 C CA . VAL A 1 381 ? -20.656 23.453 28.328 1 98.38 381 VAL A CA 1
ATOM 2940 C C . VAL A 1 381 ? -21.375 22.547 27.328 1 98.38 381 VAL A C 1
ATOM 2942 O O . VAL A 1 381 ? -22.109 23.016 26.469 1 98.38 381 VAL A O 1
ATOM 2945 N N . TRP A 1 382 ? -21.172 21.219 27.484 1 98.06 382 TRP A N 1
ATOM 2946 C CA . TRP A 1 382 ? -21.703 20.281 26.516 1 98.06 382 TRP A CA 1
ATOM 2947 C C . TRP A 1 382 ? -23.047 19.719 26.984 1 98.06 382 TRP A C 1
ATOM 2949 O O . TRP A 1 382 ? -23.234 19.453 28.172 1 98.06 382 TRP A O 1
ATOM 2959 N N . GLU A 1 383 ? -23.984 19.672 26.062 1 97.31 383 GLU A N 1
ATOM 2960 C CA . GLU A 1 383 ? -25.312 19.109 26.297 1 97.31 383 GLU A CA 1
ATOM 2961 C C . GLU A 1 383 ? -25.703 18.125 25.203 1 97.31 383 GLU A C 1
ATOM 2963 O O . GLU A 1 383 ? -25.375 18.344 24.031 1 97.31 383 GLU A O 1
ATOM 2968 N N . GLY A 1 384 ? -26.359 17.109 25.609 1 95.69 384 GLY A N 1
ATOM 2969 C CA . GLY A 1 384 ? -26.781 16.125 24.625 1 95.69 384 GLY A CA 1
ATOM 2970 C C . GLY A 1 384 ? -25.766 15.023 24.422 1 95.69 384 GLY A C 1
ATOM 2971 O O . GLY A 1 384 ? -24.766 14.945 25.156 1 95.69 384 GLY A O 1
ATOM 2972 N N . LYS A 1 385 ? -26.219 14.047 23.453 1 93.56 385 LYS A N 1
ATOM 2973 C CA . LYS A 1 385 ? -25.344 12.914 23.188 1 93.56 385 LYS A CA 1
ATOM 2974 C C . LYS A 1 385 ? -25.203 12.664 21.688 1 93.56 385 LYS A C 1
ATOM 2976 O O . LYS A 1 385 ? -26.141 12.938 20.922 1 93.56 385 LYS A O 1
ATOM 2981 N N . ASN A 1 386 ? -24.047 12.18 21.375 1 90.25 386 ASN A N 1
ATOM 2982 C CA . ASN A 1 386 ? -23.781 11.789 19.984 1 90.25 386 ASN A CA 1
ATOM 2983 C C . ASN A 1 386 ? -24.141 12.906 19.016 1 90.25 386 ASN A C 1
ATOM 2985 O O . ASN A 1 386 ? -23.703 14.047 19.188 1 90.25 386 ASN A O 1
ATOM 2989 N N . GLU A 1 387 ? -24.969 12.633 18.016 1 91.06 387 GLU A N 1
ATOM 2990 C CA . GLU A 1 387 ? -25.266 13.594 16.953 1 91.06 387 GLU A CA 1
ATOM 2991 C C . GLU A 1 387 ? -26.094 14.766 17.484 1 91.06 387 GLU A C 1
ATOM 2993 O O . GLU A 1 387 ? -26.203 15.805 16.828 1 91.06 387 GLU A O 1
ATOM 2998 N N . ASN A 1 388 ? -26.641 14.695 18.688 1 94.19 388 ASN A N 1
ATOM 2999 C CA . ASN A 1 388 ? -27.453 15.742 19.281 1 94.19 388 ASN A CA 1
ATOM 3000 C C . ASN A 1 388 ? -26.641 16.578 20.281 1 94.19 388 ASN A C 1
ATOM 3002 O O . ASN A 1 388 ? -27.188 17.469 20.938 1 94.19 388 ASN A O 1
ATOM 3006 N N . GLU A 1 389 ? -25.438 16.281 20.391 1 96.44 389 GLU A N 1
ATOM 3007 C CA . GLU A 1 389 ? -24.594 17.016 21.328 1 96.44 389 GLU A CA 1
ATOM 3008 C C . GLU A 1 389 ? -24.297 18.438 20.828 1 96.44 389 GLU A C 1
ATOM 3010 O O . GLU A 1 389 ? -24.062 18.625 19.625 1 96.44 389 GLU A O 1
ATOM 3015 N N . VAL A 1 390 ? -24.406 19.406 21.703 1 97.81 390 VAL A N 1
ATOM 3016 C CA . VAL A 1 390 ? -24.125 20.797 21.359 1 97.81 390 VAL A CA 1
ATOM 3017 C C . VAL A 1 390 ? -23.188 21.406 22.391 1 97.81 390 VAL A C 1
ATOM 3019 O O . VAL A 1 390 ? -23.188 21 23.562 1 97.81 390 VAL A O 1
ATOM 3022 N N . GLY A 1 391 ? -22.359 22.328 21.969 1 98.38 391 GLY A N 1
ATOM 3023 C CA . GLY A 1 391 ? -21.547 23.156 22.859 1 98.38 391 GLY A CA 1
ATOM 3024 C C . GLY A 1 391 ? -22.125 24.547 23.078 1 98.38 391 GLY A C 1
ATOM 3025 O O . GLY A 1 391 ? -22.109 25.375 22.172 1 98.38 391 GLY A O 1
ATOM 3026 N N . ARG A 1 392 ? -22.562 24.766 24.297 1 98.12 392 ARG A N 1
ATOM 3027 C CA . ARG A 1 392 ? -23.203 26.031 24.656 1 98.12 392 ARG A CA 1
ATOM 3028 C C . ARG A 1 392 ? -22.25 26.906 25.469 1 98.12 392 ARG A C 1
ATOM 3030 O O . ARG A 1 392 ? -21.531 26.406 26.344 1 98.12 392 ARG A O 1
ATOM 3037 N N . CYS A 1 393 ? -22.281 28.141 25.078 1 98.06 393 CYS A N 1
ATOM 3038 C CA . CYS A 1 393 ? -21.5 29.094 25.859 1 98.06 393 CYS A CA 1
ATOM 3039 C C . CYS A 1 393 ? -22.125 29.328 27.219 1 98.06 393 CYS A C 1
ATOM 3041 O O . CYS A 1 393 ? -23.281 29.719 27.312 1 98.06 393 CYS A O 1
ATOM 3043 N N . LYS A 1 394 ? -21.344 29.156 28.234 1 97.69 394 LYS A N 1
ATOM 3044 C CA . LYS A 1 394 ? -21.859 29.297 29.594 1 97.69 394 LYS A CA 1
ATOM 3045 C C . LYS A 1 394 ? -22.281 30.734 29.891 1 97.69 394 LYS A C 1
ATOM 3047 O O . LYS A 1 394 ? -23.312 30.953 30.531 1 97.69 394 LYS A O 1
ATOM 3052 N N . GLU A 1 395 ? -21.562 31.672 29.453 1 96.25 395 GLU A N 1
ATOM 3053 C CA . GLU A 1 395 ? -21.75 33.094 29.75 1 96.25 395 GLU A CA 1
ATOM 3054 C C . GLU A 1 395 ? -22.969 33.656 29 1 96.25 395 GLU A C 1
ATOM 3056 O O . GLU A 1 395 ? -23.703 34.469 29.547 1 96.25 395 GLU A O 1
ATOM 3061 N N . THR A 1 396 ? -23.188 33.219 27.828 1 96.19 396 THR A N 1
ATOM 3062 C CA . THR A 1 396 ? -24.203 33.844 27 1 96.19 396 THR A CA 1
ATOM 3063 C C . THR A 1 396 ? -25.375 32.875 26.75 1 96.19 396 THR A C 1
ATOM 3065 O O . THR A 1 396 ? -26.453 33.281 26.328 1 96.19 396 THR A O 1
ATOM 3068 N N . GLY A 1 397 ? -25.109 31.609 26.922 1 96.44 397 GLY A N 1
ATOM 3069 C CA . GLY A 1 397 ? -26.141 30.609 26.672 1 96.44 397 GLY A CA 1
ATOM 3070 C C . GLY A 1 397 ? -26.266 30.234 25.219 1 96.44 397 GLY A C 1
ATOM 3071 O O . GLY A 1 397 ? -27 29.312 24.859 1 96.44 397 GLY A O 1
ATOM 3072 N N . LYS A 1 398 ? -25.547 30.844 24.375 1 97.5 398 LYS A N 1
ATOM 3073 C CA . LYS A 1 398 ? -25.625 30.609 22.938 1 97.5 398 LYS A CA 1
ATOM 3074 C C . LYS A 1 398 ? -24.938 29.297 22.562 1 97.5 398 LYS A C 1
ATOM 3076 O O . LYS A 1 398 ? -23.891 28.969 23.109 1 97.5 398 LYS A O 1
ATOM 3081 N N . VAL A 1 399 ? -25.547 28.578 21.625 1 98.12 399 VAL A N 1
ATOM 3082 C CA . VAL A 1 399 ? -24.922 27.359 21.094 1 98.12 399 VAL A CA 1
ATOM 3083 C C . VAL A 1 399 ? -23.891 27.75 20.047 1 98.12 399 VAL A C 1
ATOM 3085 O O . VAL A 1 399 ? -24.219 28.375 19.047 1 98.12 399 VAL A O 1
ATOM 3088 N N . HIS A 1 400 ? -22.609 27.344 20.344 1 98.56 400 HIS A N 1
ATOM 3089 C CA . HIS A 1 400 ? -21.547 27.703 19.406 1 98.56 400 HIS A CA 1
ATOM 3090 C C . HIS A 1 400 ? -21.062 26.5 18.609 1 98.56 400 HIS A C 1
ATOM 3092 O O . HIS A 1 400 ? -20.438 26.656 17.562 1 98.56 400 HIS A O 1
ATOM 3098 N N . VAL A 1 401 ? -21.281 25.281 19.094 1 98.62 401 VAL A N 1
ATOM 3099 C CA . VAL A 1 401 ? -20.766 24.078 18.438 1 98.62 401 VAL A CA 1
ATOM 3100 C C . VAL A 1 401 ? -21.875 23.047 18.328 1 98.62 401 VAL A C 1
ATOM 3102 O O . VAL A 1 401 ? -22.609 22.797 19.281 1 98.62 401 VAL A O 1
ATOM 3105 N N . THR A 1 402 ? -22.031 22.531 17.156 1 98.19 402 THR A N 1
ATOM 3106 C CA . THR A 1 402 ? -22.953 21.422 16.922 1 98.19 402 THR A CA 1
ATOM 3107 C C . THR A 1 402 ? -22.219 20.234 16.297 1 98.19 402 THR A C 1
ATOM 3109 O O . THR A 1 402 ? -21.078 20.375 15.836 1 98.19 402 THR A O 1
ATOM 3112 N N . VAL A 1 403 ? -22.875 19.078 16.359 1 97.19 403 VAL A N 1
ATOM 3113 C CA . VAL A 1 403 ? -22.344 17.875 15.734 1 97.19 403 VAL A CA 1
ATOM 3114 C C . VAL A 1 403 ? -23.078 17.594 14.43 1 97.19 403 VAL A C 1
ATOM 3116 O O . VAL A 1 403 ? -24.312 17.719 14.367 1 97.19 403 VAL A O 1
ATOM 3119 N N . ASP A 1 404 ? -22.328 17.406 13.383 1 95.56 404 ASP A N 1
ATOM 3120 C CA . ASP A 1 404 ? -22.875 17.109 12.062 1 95.56 404 ASP A CA 1
ATOM 3121 C C . ASP A 1 404 ? -22.312 15.789 11.531 1 95.56 404 ASP A C 1
ATOM 3123 O O . ASP A 1 404 ? -21.094 15.641 11.375 1 95.56 404 ASP A O 1
ATOM 3127 N N . LEU A 1 405 ? -23.188 14.859 11.156 1 92.12 405 LEU A N 1
ATOM 3128 C CA . LEU A 1 405 ? -22.844 13.508 10.727 1 92.12 405 LEU A CA 1
ATOM 3129 C C . LEU A 1 405 ? -22.031 13.531 9.438 1 92.12 405 LEU A C 1
ATOM 3131 O O . LEU A 1 405 ? -21.266 12.609 9.164 1 92.12 405 LEU A O 1
ATOM 3135 N N . ARG A 1 406 ? -22.172 14.539 8.68 1 90.62 406 ARG A N 1
ATOM 3136 C CA . ARG A 1 406 ? -21.484 14.656 7.402 1 90.62 406 ARG A CA 1
ATOM 3137 C C . ARG A 1 406 ? -19.969 14.703 7.594 1 90.62 406 ARG A C 1
ATOM 3139 O O . ARG A 1 406 ? -19.219 14.461 6.656 1 90.62 406 ARG A O 1
ATOM 3146 N N . TYR A 1 407 ? -19.531 15.016 8.773 1 92.12 407 TYR A N 1
ATOM 3147 C CA . TYR A 1 407 ? -18.109 15.164 9.031 1 92.12 407 TYR A CA 1
ATOM 3148 C C . TYR A 1 407 ? -17.516 13.867 9.57 1 92.12 407 TYR A C 1
ATOM 3150 O O . TYR A 1 407 ? -16.312 13.781 9.797 1 92.12 407 TYR A O 1
ATOM 3158 N N . TYR A 1 408 ? -18.312 12.914 9.766 1 92.12 408 TYR A N 1
ATOM 3159 C CA . TYR A 1 408 ? -17.812 11.602 10.156 1 92.12 408 TYR A CA 1
ATOM 3160 C C . TYR A 1 408 ? -17.219 10.859 8.961 1 92.12 408 TYR A C 1
ATOM 3162 O O . TYR A 1 408 ? -17.641 11.078 7.824 1 92.12 408 TYR A O 1
ATOM 3170 N N . ARG A 1 409 ? -16.219 10.109 9.242 1 92.31 409 ARG A N 1
ATOM 3171 C CA . ARG A 1 409 ? -15.656 9.234 8.227 1 92.31 409 ARG A CA 1
ATOM 3172 C C . ARG A 1 409 ? -16.344 7.871 8.234 1 92.31 409 ARG A C 1
ATOM 3174 O O . ARG A 1 409 ? -16.906 7.453 9.25 1 92.31 409 ARG A O 1
ATOM 3181 N N . PRO A 1 410 ? -16.266 7.141 7.016 1 93.12 410 PRO A N 1
ATOM 3182 C CA . PRO A 1 410 ? -16.828 5.785 7.004 1 93.12 410 PRO A CA 1
ATOM 3183 C C . PRO A 1 410 ? -16.188 4.871 8.047 1 93.12 410 PRO A C 1
ATOM 3185 O O . PRO A 1 410 ? -16.875 4.066 8.672 1 93.12 410 PRO A O 1
ATOM 3188 N N . THR A 1 411 ? -14.922 4.969 8.156 1 95.12 411 THR A N 1
ATOM 3189 C CA . THR A 1 411 ? -14.172 4.34 9.242 1 95.12 411 THR A CA 1
ATOM 3190 C C . THR A 1 411 ? -13.32 5.371 9.984 1 95.12 411 THR A C 1
ATOM 3192 O O . THR A 1 411 ? -12.547 6.102 9.359 1 95.12 411 THR A O 1
ATOM 3195 N N . GLU A 1 412 ? -13.438 5.359 11.305 1 92 412 GLU A N 1
ATOM 3196 C CA . GLU A 1 412 ? -12.781 6.391 12.102 1 92 412 GLU A CA 1
ATOM 3197 C C . GLU A 1 412 ? -11.516 5.855 12.758 1 92 412 GLU A C 1
ATOM 3199 O O . GLU A 1 412 ? -11.375 4.648 12.969 1 92 412 GLU A O 1
ATOM 3204 N N . VAL A 1 413 ? -10.609 6.711 12.977 1 94.81 413 VAL A N 1
ATOM 3205 C CA . VAL A 1 413 ? -9.492 6.504 13.891 1 94.81 413 VAL A CA 1
ATOM 3206 C C . VAL A 1 413 ? -9.766 7.207 15.219 1 94.81 413 VAL A C 1
ATOM 3208 O O . VAL A 1 413 ? -9.758 8.438 15.289 1 94.81 413 VAL A O 1
ATOM 3211 N N . ASP A 1 414 ? -9.852 6.453 16.297 1 94 414 ASP A N 1
ATOM 3212 C CA . ASP A 1 414 ? -10.367 7.016 17.531 1 94 414 ASP A CA 1
ATOM 3213 C C . ASP A 1 414 ? -9.234 7.551 18.406 1 94 414 ASP A C 1
ATOM 3215 O O . ASP A 1 414 ? -9.438 8.484 19.188 1 94 414 ASP A O 1
ATOM 3219 N N . PHE A 1 415 ? -8.172 6.895 18.297 1 97.5 415 PHE A N 1
ATOM 3220 C CA . PHE A 1 415 ? -7.121 7.191 19.266 1 97.5 415 PHE A CA 1
ATOM 3221 C C . PHE A 1 415 ? -5.742 7.051 18.625 1 97.5 415 PHE A C 1
ATOM 3223 O O . PHE A 1 415 ? -5.43 6.016 18.031 1 97.5 415 PHE A O 1
ATOM 3230 N N . LEU A 1 416 ? -4.863 8.078 18.734 1 98.5 416 LEU A N 1
ATOM 3231 C CA . LEU A 1 416 ? -3.471 8.031 18.312 1 98.5 416 LEU A CA 1
ATOM 3232 C C . LEU A 1 416 ? -2.559 8.672 19.344 1 98.5 416 LEU A C 1
ATOM 3234 O O . LEU A 1 416 ? -2.758 9.828 19.734 1 98.5 416 LEU A O 1
ATOM 3238 N N . GLN A 1 417 ? -1.618 7.969 19.891 1 98.81 417 GLN A N 1
ATOM 3239 C CA . GLN A 1 417 ? -0.585 8.406 20.828 1 98.81 417 GLN A CA 1
ATOM 3240 C C . GLN A 1 417 ? 0.776 7.828 20.453 1 98.81 417 GLN A C 1
ATOM 3242 O O . GLN A 1 417 ? 0.943 6.609 20.391 1 98.81 417 GLN A O 1
ATOM 3247 N N . GLY A 1 418 ? 1.708 8.711 20.156 1 98.75 418 GLY A N 1
ATOM 3248 C CA . GLY A 1 418 ? 3.002 8.234 19.703 1 98.75 418 GLY A CA 1
ATOM 3249 C C . GLY A 1 418 ? 4.027 8.133 20.812 1 98.75 418 GLY A C 1
ATOM 3250 O O . GLY A 1 418 ? 3.918 8.828 21.828 1 98.75 418 GLY A O 1
ATOM 3251 N N . ASP A 1 419 ? 4.969 7.238 20.703 1 98.75 419 ASP A N 1
ATOM 3252 C CA . ASP A 1 419 ? 6.176 7.125 21.516 1 98.75 419 ASP A CA 1
ATOM 3253 C C . ASP A 1 419 ? 7.406 7.578 20.719 1 98.75 419 ASP A C 1
ATOM 3255 O O . ASP A 1 419 ? 7.906 6.844 19.875 1 98.75 419 ASP A O 1
ATOM 3259 N N . CYS A 1 420 ? 7.934 8.734 21.078 1 98.5 420 CYS A N 1
ATOM 3260 C CA . CYS A 1 420 ? 9.039 9.289 20.312 1 98.5 420 CYS A CA 1
ATOM 3261 C C . CYS A 1 420 ? 10.375 9 21 1 98.5 420 CYS A C 1
ATOM 3263 O O . CYS A 1 420 ? 11.352 9.719 20.797 1 98.5 420 CYS A O 1
ATOM 3265 N N . THR A 1 421 ? 10.453 8 21.812 1 98.69 421 THR A N 1
ATOM 3266 C CA . THR A 1 421 ? 11.656 7.656 22.562 1 98.69 421 THR A CA 1
ATOM 3267 C C . THR A 1 421 ? 12.844 7.469 21.609 1 98.69 421 THR A C 1
ATOM 3269 O O . THR A 1 421 ? 13.945 7.938 21.891 1 98.69 421 THR A O 1
ATOM 3272 N N . LYS A 1 422 ? 12.664 6.785 20.5 1 98.62 422 LYS A N 1
ATOM 3273 C CA . LYS A 1 422 ? 13.734 6.555 19.547 1 98.62 422 LYS A CA 1
ATOM 3274 C C . LYS A 1 422 ? 14.297 7.875 19.016 1 98.62 422 LYS A C 1
ATOM 3276 O O . LYS A 1 422 ? 15.516 8.031 18.906 1 98.62 422 LYS A O 1
ATOM 3281 N N . ALA A 1 423 ? 13.453 8.828 18.688 1 98.62 423 ALA A N 1
ATOM 3282 C CA . ALA A 1 423 ? 13.883 10.141 18.203 1 98.62 423 ALA A CA 1
ATOM 3283 C C . ALA A 1 423 ? 14.664 10.898 19.266 1 98.62 423 ALA A C 1
ATOM 3285 O O . ALA A 1 423 ? 15.664 11.547 18.969 1 98.62 423 ALA A O 1
ATOM 3286 N N . LYS A 1 424 ? 14.203 10.789 20.516 1 98.44 424 LYS A N 1
ATOM 3287 C CA . LYS A 1 424 ? 14.898 11.43 21.625 1 98.44 424 LYS A CA 1
ATOM 3288 C C . LYS A 1 424 ? 16.297 10.867 21.797 1 98.44 424 LYS A C 1
ATOM 3290 O O . LYS A 1 424 ? 17.266 11.617 21.984 1 98.44 424 LYS A O 1
ATOM 3295 N N . GLN A 1 425 ? 16.406 9.633 21.688 1 98.31 425 GLN A N 1
ATOM 3296 C CA . GLN A 1 425 ? 17.672 8.953 21.984 1 98.31 425 GLN A CA 1
ATOM 3297 C C . GLN A 1 425 ? 18.641 9.078 20.812 1 98.31 425 GLN A C 1
ATOM 3299 O O . GLN A 1 425 ? 19.828 9.328 21.016 1 98.31 425 GLN A O 1
ATOM 3304 N N . LYS A 1 426 ? 18.141 8.953 19.578 1 98.12 426 LYS A N 1
ATOM 3305 C CA . LYS A 1 426 ? 19.031 8.836 18.422 1 98.12 426 LYS A CA 1
ATOM 3306 C C . LYS A 1 426 ? 19.234 10.18 17.75 1 98.12 426 LYS A C 1
ATOM 3308 O O . LYS A 1 426 ? 20.281 10.438 17.156 1 98.12 426 LYS A O 1
ATOM 3313 N N . LEU A 1 427 ? 18.234 11.047 17.828 1 98.12 427 LEU A N 1
ATOM 3314 C CA . LEU A 1 427 ? 18.312 12.312 17.109 1 98.12 427 LEU A CA 1
ATOM 3315 C C . LEU A 1 427 ? 18.469 13.484 18.078 1 98.12 427 LEU A C 1
ATOM 3317 O O . LEU A 1 427 ? 18.672 14.625 17.656 1 98.12 427 LEU A O 1
ATOM 3321 N N . ASN A 1 428 ? 18.344 13.234 19.391 1 97.81 428 ASN A N 1
ATOM 3322 C CA . ASN A 1 428 ? 18.297 14.297 20.406 1 97.81 428 ASN A CA 1
ATOM 3323 C C . ASN A 1 428 ? 17.172 15.281 20.125 1 97.81 428 ASN A C 1
ATOM 3325 O O . ASN A 1 428 ? 17.359 16.5 20.234 1 97.81 428 ASN A O 1
ATOM 3329 N N . TRP A 1 429 ? 16.047 14.75 19.672 1 98.31 429 TRP A N 1
ATOM 3330 C CA . TRP A 1 429 ? 14.891 15.57 19.344 1 98.31 429 TRP A CA 1
ATOM 3331 C C . TRP A 1 429 ? 13.812 15.445 20.406 1 98.31 429 TRP A C 1
ATOM 3333 O O . TRP A 1 429 ? 13.57 14.352 20.938 1 98.31 429 TRP A O 1
ATOM 3343 N N . LYS A 1 430 ? 13.188 16.516 20.734 1 97.69 430 LYS A N 1
ATOM 3344 C CA . LYS A 1 430 ? 12.023 16.562 21.609 1 97.69 430 LYS A CA 1
ATOM 3345 C C . LYS A 1 430 ? 11.078 17.688 21.219 1 97.69 430 LYS A C 1
ATOM 3347 O O . LYS A 1 430 ? 11.516 18.734 20.734 1 97.69 430 LYS A O 1
ATOM 3352 N N . PRO A 1 431 ? 9.812 17.438 21.406 1 97.75 431 PRO A N 1
ATOM 3353 C CA . PRO A 1 431 ? 8.891 18.547 21.141 1 97.75 431 PRO A CA 1
ATOM 3354 C C . PRO A 1 431 ? 9.086 19.719 22.094 1 97.75 431 PRO A C 1
ATOM 3356 O O . PRO A 1 431 ? 9.367 19.5 23.281 1 97.75 431 PRO A O 1
ATOM 3359 N N . ARG A 1 432 ? 8.875 20.953 21.578 1 97.94 432 ARG A N 1
ATOM 3360 C CA . ARG A 1 432 ? 9.125 22.141 22.406 1 97.94 432 ARG A CA 1
ATOM 3361 C C . ARG A 1 432 ? 7.82 22.859 22.719 1 97.94 432 ARG A C 1
ATOM 3363 O O . ARG A 1 432 ? 7.66 23.406 23.828 1 97.94 432 ARG A O 1
ATOM 3370 N N . VAL A 1 433 ? 6.926 22.906 21.812 1 98.06 433 VAL A N 1
ATOM 3371 C CA . VAL A 1 433 ? 5.695 23.672 21.984 1 98.06 433 VAL A CA 1
ATOM 3372 C C . VAL A 1 433 ? 4.645 22.797 22.672 1 98.06 433 VAL A C 1
ATOM 3374 O O . VAL A 1 433 ? 4.32 21.703 22.203 1 98.06 433 VAL A O 1
ATOM 3377 N N . ALA A 1 434 ? 4.105 23.297 23.766 1 97.69 434 ALA A N 1
ATOM 3378 C CA . ALA A 1 434 ? 3.066 22.578 24.5 1 97.69 434 ALA A CA 1
ATOM 3379 C C . ALA A 1 434 ? 1.707 22.734 23.828 1 97.69 434 ALA A C 1
ATOM 3381 O O . ALA A 1 434 ? 1.489 23.688 23.078 1 97.69 434 ALA A O 1
ATOM 3382 N N . PHE A 1 435 ? 0.811 21.844 24.219 1 98.31 435 PHE A N 1
ATOM 3383 C CA . PHE A 1 435 ? -0.515 21.812 23.609 1 98.31 435 PHE A CA 1
ATOM 3384 C C . PHE A 1 435 ? -1.244 23.125 23.812 1 98.31 435 PHE A C 1
ATOM 3386 O O . PHE A 1 435 ? -1.805 23.688 22.859 1 98.31 435 PHE A O 1
ATOM 3393 N N . ASP A 1 436 ? -1.173 23.641 25 1 98.38 436 ASP A N 1
ATOM 3394 C CA . ASP A 1 436 ? -1.881 24.875 25.297 1 98.38 436 ASP A CA 1
ATOM 3395 C C . ASP A 1 436 ? -1.321 26.047 24.484 1 98.38 436 ASP A C 1
ATOM 3397 O O . ASP A 1 436 ? -2.076 26.891 24.016 1 9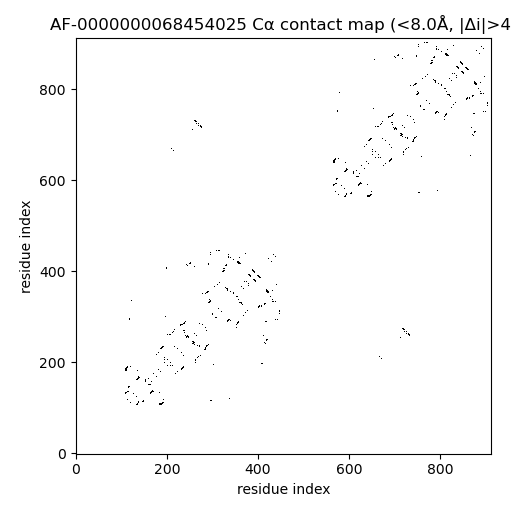8.38 436 ASP A O 1
ATOM 3401 N N . GLU A 1 437 ? -0.049 26.031 24.406 1 98.5 437 GLU A N 1
ATOM 3402 C CA . GLU A 1 437 ? 0.599 27.078 23.625 1 98.5 437 GLU A CA 1
ATOM 3403 C C . GLU A 1 437 ? 0.23 26.984 22.156 1 98.5 437 GLU A C 1
ATOM 3405 O O . GLU A 1 437 ? 0.019 28 21.484 1 98.5 437 GLU A O 1
ATOM 3410 N N . LEU A 1 438 ? 0.167 25.766 21.672 1 98.69 438 LEU A N 1
ATOM 3411 C CA . LEU A 1 438 ? -0.238 25.516 20.297 1 98.69 438 LEU A CA 1
ATOM 3412 C C . LEU A 1 438 ? -1.632 26.078 20.016 1 98.69 438 LEU A C 1
ATOM 3414 O O . LEU A 1 438 ? -1.843 26.797 19.047 1 98.69 438 LEU A O 1
ATOM 3418 N N . VAL A 1 439 ? -2.6 25.828 20.906 1 98.75 439 VAL A N 1
ATOM 3419 C CA . VAL A 1 439 ? -3.984 26.266 20.75 1 98.75 439 VAL A CA 1
ATOM 3420 C C . VAL A 1 439 ? -4.059 27.797 20.781 1 98.75 439 VAL A C 1
ATOM 3422 O O . VAL A 1 439 ? -4.699 28.406 19.922 1 98.75 439 VAL A O 1
ATOM 3425 N N . ARG A 1 440 ? -3.346 28.406 21.719 1 98.69 440 ARG A N 1
ATOM 3426 C CA . ARG A 1 440 ? -3.357 29.859 21.844 1 98.69 440 ARG A CA 1
ATOM 3427 C C . ARG A 1 440 ? -2.791 30.531 20.594 1 98.69 440 ARG A C 1
ATOM 3429 O O . ARG A 1 440 ? -3.365 31.484 20.078 1 98.69 440 ARG A O 1
ATOM 3436 N N . GLU A 1 441 ? -1.67 29.969 20.172 1 98.75 441 GLU A N 1
ATOM 3437 C CA . GLU A 1 441 ? -1.021 30.516 19 1 98.75 441 GLU A CA 1
ATOM 3438 C C . GLU A 1 441 ? -1.949 30.484 17.781 1 98.75 441 GLU A C 1
ATOM 3440 O O . GLU A 1 441 ? -2.041 31.453 17.031 1 98.75 441 GLU A O 1
ATOM 3445 N N . MET A 1 442 ? -2.617 29.359 17.578 1 98.75 442 MET A N 1
ATOM 3446 C CA . MET A 1 442 ? -3.488 29.203 16.422 1 98.75 442 MET A CA 1
ATOM 3447 C C . MET A 1 442 ? -4.684 30.141 16.5 1 98.75 442 MET A C 1
ATOM 3449 O O . MET A 1 442 ? -5.031 30.797 15.508 1 98.75 442 MET A O 1
ATOM 3453 N N . VAL A 1 443 ? -5.305 30.281 17.672 1 98.75 443 VAL A N 1
ATOM 3454 C CA . VAL A 1 443 ? -6.461 31.156 17.828 1 98.75 443 VAL A CA 1
ATOM 3455 C C . VAL A 1 443 ? -6.047 32.625 17.641 1 98.75 443 VAL A C 1
ATOM 3457 O O . VAL A 1 443 ? -6.711 33.375 16.922 1 98.75 443 VAL A O 1
ATOM 3460 N N . ASP A 1 444 ? -4.941 33 18.25 1 98.69 444 ASP A N 1
ATOM 3461 C CA . ASP A 1 444 ? -4.445 34.375 18.109 1 98.69 444 ASP A CA 1
ATOM 3462 C C . ASP A 1 444 ? -4.188 34.719 16.641 1 98.69 444 ASP A C 1
ATOM 3464 O O . ASP A 1 444 ? -4.559 35.781 16.172 1 98.69 444 ASP A O 1
ATOM 3468 N N . ALA A 1 445 ? -3.52 33.812 15.977 1 98.19 445 ALA A N 1
ATOM 3469 C CA . ALA A 1 445 ? -3.203 34.031 14.57 1 98.19 445 ALA A CA 1
ATOM 3470 C C . ALA A 1 445 ? -4.473 34.188 13.734 1 98.19 445 ALA A C 1
ATOM 3472 O O . ALA A 1 445 ? -4.531 35 12.828 1 98.19 445 ALA A O 1
ATOM 3473 N N . ASP A 1 446 ? -5.461 33.406 14 1 97.81 446 ASP A N 1
ATOM 3474 C CA . ASP A 1 446 ? -6.695 33.469 13.227 1 97.81 446 ASP A CA 1
ATOM 3475 C C . ASP A 1 446 ? -7.512 34.688 13.578 1 97.81 446 ASP A C 1
ATOM 3477 O O . ASP A 1 446 ? -8.188 35.281 12.719 1 97.81 446 ASP A O 1
ATOM 3481 N N . VAL A 1 447 ? -7.484 35.125 14.836 1 97.94 447 VAL A N 1
ATOM 3482 C CA . VAL A 1 447 ? -8.125 36.375 15.203 1 97.94 447 VAL A CA 1
ATOM 3483 C C . VAL A 1 447 ? -7.523 37.531 14.398 1 97.94 447 VAL A C 1
ATOM 3485 O O . VAL A 1 447 ? -8.25 38.375 13.852 1 97.94 447 VAL A O 1
ATOM 3488 N N . GLU A 1 448 ? -6.23 37.531 14.336 1 97.31 448 GLU A N 1
ATOM 3489 C CA . GLU A 1 448 ? -5.547 38.562 13.562 1 97.31 448 GLU A CA 1
ATOM 3490 C C . GLU A 1 448 ? -5.906 38.469 12.086 1 97.31 448 GLU A C 1
ATOM 3492 O O . GLU A 1 448 ? -6.145 39.5 11.43 1 97.31 448 GLU A O 1
ATOM 3497 N N . LEU A 1 449 ? -5.883 37.281 11.586 1 94.69 449 LEU A N 1
ATOM 3498 C CA . LEU A 1 449 ? -6.211 37.062 10.18 1 94.69 449 LEU A CA 1
ATOM 3499 C C . LEU A 1 449 ? -7.617 37.562 9.859 1 94.69 449 LEU A C 1
ATOM 3501 O O . LEU A 1 449 ? -7.824 38.25 8.859 1 94.69 449 LEU A O 1
ATOM 3505 N N . MET A 1 450 ? -8.531 37.25 10.688 1 94.06 450 MET A N 1
ATOM 3506 C CA . MET A 1 450 ? -9.938 37.594 10.438 1 94.06 450 MET A CA 1
ATOM 3507 C C . MET A 1 450 ? -10.203 39.062 10.68 1 94.06 450 MET A C 1
ATOM 3509 O O . MET A 1 450 ? -11.109 39.625 10.07 1 94.06 450 MET A O 1
ATOM 3513 N N . ARG A 1 451 ? -9.453 39.625 11.57 1 94.06 451 ARG A N 1
ATOM 3514 C CA . ARG A 1 451 ? -9.539 41.062 11.773 1 94.06 451 ARG A CA 1
ATOM 3515 C C . ARG A 1 451 ? -9.117 41.812 10.523 1 94.06 451 ARG A C 1
ATOM 3517 O O . ARG A 1 451 ? -9.742 42.812 10.156 1 94.06 451 ARG A O 1
ATOM 3524 N N . ASN A 1 452 ? -8.125 41.312 9.875 1 91.75 452 ASN A N 1
ATOM 3525 C CA . ASN A 1 452 ? -7.59 41.969 8.68 1 91.75 452 ASN A CA 1
ATOM 3526 C C . ASN A 1 452 ? -8.375 41.594 7.43 1 91.75 452 ASN A C 1
ATOM 3528 O O . ASN A 1 452 ? -8.398 42.344 6.453 1 91.75 452 ASN A O 1
ATOM 3532 N N . ASN A 1 453 ? -8.891 40.344 7.457 1 89.12 453 ASN A N 1
ATOM 3533 C CA . ASN A 1 453 ? -9.664 39.844 6.336 1 89.12 453 ASN A CA 1
ATOM 3534 C C . ASN A 1 453 ? -10.867 39.031 6.816 1 89.12 453 ASN A C 1
ATOM 3536 O O . ASN A 1 453 ? -10.844 37.812 6.809 1 89.12 453 ASN A O 1
ATOM 3540 N N . PRO A 1 454 ? -11.922 39.688 6.934 1 79.19 454 PRO A N 1
ATOM 3541 C CA . PRO A 1 454 ? -13.102 39.031 7.512 1 79.19 454 PRO A CA 1
ATOM 3542 C C . PRO A 1 454 ? -13.617 37.875 6.652 1 79.19 454 PRO A C 1
ATOM 3544 O O . PRO A 1 454 ? -14.344 37.031 7.148 1 79.19 454 PRO A O 1
ATOM 3547 N N . ASN A 1 455 ? -13.211 37.938 5.387 1 72.75 455 ASN A N 1
ATOM 3548 C CA . ASN A 1 455 ? -13.711 36.875 4.492 1 72.75 455 ASN A CA 1
ATOM 3549 C C . ASN A 1 455 ? -12.758 35.688 4.43 1 72.75 455 ASN A C 1
ATOM 3551 O O . ASN A 1 455 ? -12.977 34.75 3.66 1 72.75 455 ASN A O 1
ATOM 3555 N N . ALA A 1 456 ? -11.906 35.875 5.238 1 75.06 456 ALA A N 1
ATOM 3556 C CA . ALA A 1 456 ? -10.961 34.781 5.234 1 75.06 456 ALA A CA 1
ATOM 3557 C C . ALA A 1 456 ? -11.594 33.5 5.832 1 75.06 456 ALA A C 1
ATOM 3559 O O . ALA A 1 456 ? -12.453 33.594 6.711 1 75.06 456 ALA A O 1
ATOM 3560 N N . MET B 1 1 ? 30.578 -61.5 16.922 1 16.92 1 MET B N 1
ATOM 3561 C CA . MET B 1 1 ? 31.234 -61.312 15.625 1 16.92 1 MET B CA 1
ATOM 3562 C C . MET B 1 1 ? 30.453 -62.031 14.516 1 16.92 1 MET B C 1
ATOM 3564 O O . MET B 1 1 ? 30.562 -61.656 13.344 1 16.92 1 MET B O 1
ATOM 3568 N N . THR B 1 2 ? 29.922 -63.188 14.805 1 13.65 2 THR B N 1
ATOM 3569 C CA . THR B 1 2 ? 29.984 -64.312 13.906 1 13.65 2 THR B CA 1
ATOM 3570 C C . THR B 1 2 ? 28.906 -64.188 12.828 1 13.65 2 THR B C 1
ATOM 3572 O O . THR B 1 2 ? 29.125 -64.625 11.688 1 13.65 2 THR B O 1
ATOM 3575 N N . ARG B 1 3 ? 27.672 -64.25 13.414 1 14.06 3 ARG B N 1
ATOM 3576 C CA . ARG B 1 3 ? 26.906 -65.25 12.695 1 14.06 3 ARG B CA 1
ATOM 3577 C C . ARG B 1 3 ? 26.891 -65 11.195 1 14.06 3 ARG B C 1
ATOM 3579 O O . ARG B 1 3 ? 27.438 -63.969 10.75 1 14.06 3 ARG B O 1
ATOM 3586 N N . ARG B 1 4 ? 25.578 -64.75 10.805 1 15.93 4 ARG B N 1
ATOM 3587 C CA . ARG B 1 4 ? 24.953 -65.625 9.797 1 15.93 4 ARG B CA 1
ATOM 3588 C C . ARG B 1 4 ? 25.422 -65.25 8.391 1 15.93 4 ARG B C 1
ATOM 3590 O O . ARG B 1 4 ? 25.578 -64.062 8.078 1 15.93 4 ARG B O 1
ATOM 3597 N N . PRO B 1 5 ? 25.656 -66.25 7.605 1 16.94 5 PRO B N 1
ATOM 3598 C CA . PRO B 1 5 ? 26.391 -66.562 6.379 1 16.94 5 PRO B CA 1
ATOM 3599 C C . PRO B 1 5 ? 25.781 -65.938 5.137 1 16.94 5 PRO B C 1
ATOM 3601 O O . PRO B 1 5 ? 24.609 -65.5 5.156 1 16.94 5 PRO B O 1
ATOM 3604 N N . PRO B 1 6 ? 26.547 -65.625 4.074 1 18.16 6 PRO B N 1
ATOM 3605 C CA . PRO B 1 6 ? 26.672 -64.938 2.795 1 18.16 6 PRO B CA 1
ATOM 3606 C C . PRO B 1 6 ? 25.797 -65.562 1.702 1 18.16 6 PRO B C 1
ATOM 3608 O O . PRO B 1 6 ? 25.781 -65.062 0.57 1 18.16 6 PRO B O 1
ATOM 3611 N N . GLY B 1 7 ? 24.828 -66.5 2.232 1 14.8 7 GLY B N 1
ATOM 3612 C CA . GLY B 1 7 ? 24.812 -67.562 1.231 1 14.8 7 GLY B CA 1
ATOM 3613 C C . GLY B 1 7 ? 24.594 -67.062 -0.177 1 14.8 7 GLY B C 1
ATOM 3614 O O . GLY B 1 7 ? 24.156 -65.875 -0.363 1 14.8 7 GLY B O 1
ATOM 3615 N N . ARG B 1 8 ? 24.5 -68 -1.184 1 15.11 8 ARG B N 1
ATOM 3616 C CA . ARG B 1 8 ? 25.031 -68.5 -2.447 1 15.11 8 ARG B CA 1
ATOM 3617 C C . ARG B 1 8 ? 24.219 -68 -3.629 1 15.11 8 ARG B C 1
ATOM 3619 O O . ARG B 1 8 ? 23.234 -67.25 -3.441 1 15.11 8 ARG B O 1
ATOM 3626 N N . SER B 1 9 ? 23.5 -68.875 -4.418 1 14.11 9 SER B N 1
ATOM 3627 C CA . SER B 1 9 ? 23.875 -69.438 -5.719 1 14.11 9 SER B CA 1
ATOM 3628 C C . SER B 1 9 ? 23.016 -68.812 -6.832 1 14.11 9 SER B C 1
ATOM 3630 O O . SER B 1 9 ? 23.531 -68.5 -7.902 1 14.11 9 SER B O 1
ATOM 3632 N N . PRO B 1 10 ? 21.562 -68.75 -6.824 1 15.76 10 PRO B N 1
ATOM 3633 C CA . PRO B 1 10 ? 21.141 -69.75 -7.84 1 15.76 10 PRO B CA 1
ATOM 3634 C C . PRO B 1 10 ? 21.344 -69.188 -9.266 1 15.76 10 PRO B C 1
ATOM 3636 O O . PRO B 1 10 ? 21.5 -68 -9.477 1 15.76 10 PRO B O 1
ATOM 3639 N N . ALA B 1 11 ? 21.031 -70.188 -10.305 1 14.92 11 ALA B N 1
ATOM 3640 C CA . ALA B 1 11 ? 21.359 -70.75 -11.602 1 14.92 11 ALA B CA 1
ATOM 3641 C C . ALA B 1 11 ? 20.812 -69.938 -12.742 1 14.92 11 ALA B C 1
ATOM 3643 O O . ALA B 1 11 ? 19.797 -69.188 -12.578 1 14.92 11 ALA B O 1
ATOM 3644 N N . ALA B 1 12 ? 21.531 -69.875 -13.82 1 16.73 12 ALA B N 1
ATOM 3645 C CA . ALA B 1 12 ? 21.906 -69.375 -15.133 1 16.73 12 ALA B CA 1
ATOM 3646 C C . ALA B 1 12 ? 20.828 -69.688 -16.172 1 16.73 12 ALA B C 1
ATOM 3648 O O . ALA B 1 12 ? 20.969 -69.375 -17.344 1 16.73 12 ALA B O 1
ATOM 3649 N N . GLY B 1 13 ? 19.578 -70.188 -15.75 1 15.08 13 GLY B N 1
ATOM 3650 C CA . GLY B 1 13 ? 19.219 -71.125 -16.781 1 15.08 13 GLY B CA 1
ATOM 3651 C C . GLY B 1 13 ? 19.344 -70.562 -18.188 1 15.08 13 GLY B C 1
ATOM 3652 O O . GLY B 1 13 ? 19.406 -69.375 -18.375 1 15.08 13 GLY B O 1
ATOM 3653 N N . PRO B 1 14 ? 19.188 -71.562 -19.188 1 16.31 14 PRO B N 1
ATOM 3654 C CA . PRO B 1 14 ? 19.797 -71.938 -20.484 1 16.31 14 PRO B CA 1
ATOM 3655 C C . PRO B 1 14 ? 19.344 -71 -21.609 1 16.31 14 PRO B C 1
ATOM 3657 O O . PRO B 1 14 ? 18.453 -70.188 -21.422 1 16.31 14 PRO B O 1
ATOM 3660 N N . PRO B 1 15 ? 19.203 -71.688 -22.781 1 15.49 15 PRO B N 1
ATOM 3661 C CA . PRO B 1 15 ? 19.734 -71.688 -24.141 1 15.49 15 PRO B CA 1
ATOM 3662 C C . PRO B 1 15 ? 18.812 -70.938 -25.125 1 15.49 15 PRO B C 1
ATOM 3664 O O . PRO B 1 15 ? 19.281 -70.312 -26.047 1 15.49 15 PRO B O 1
ATOM 3667 N N . SER B 1 16 ? 17.391 -71.188 -25 1 15.3 16 SER B N 1
ATOM 3668 C CA . SER B 1 16 ? 16.938 -71.875 -26.188 1 15.3 16 SER B CA 1
ATOM 3669 C C . SER B 1 16 ? 17 -70.938 -27.422 1 15.3 16 SER B C 1
ATOM 3671 O O . SER B 1 16 ? 17 -69.75 -27.297 1 15.3 16 SER B O 1
ATOM 3673 N N . PRO B 1 17 ? 16.344 -71.5 -28.516 1 15.89 17 PRO B N 1
ATOM 3674 C CA . PRO B 1 17 ? 16.75 -71.875 -29.891 1 15.89 17 PRO B CA 1
ATOM 3675 C C . PRO B 1 17 ? 16.562 -70.688 -30.859 1 15.89 17 PRO B C 1
ATOM 3677 O O . PRO B 1 17 ? 15.945 -69.688 -30.531 1 15.89 17 PRO B O 1
ATOM 3680 N N . PRO B 1 18 ? 16.5 -71.188 -32.156 1 15.42 18 PRO B N 1
ATOM 3681 C CA . PRO B 1 18 ? 17.016 -70.875 -33.5 1 15.42 18 PRO B CA 1
ATOM 3682 C C . PRO B 1 18 ? 16.078 -69.938 -34.312 1 15.42 18 PRO B C 1
ATOM 3684 O O . PRO B 1 18 ? 16.422 -69.5 -35.406 1 15.42 18 PRO B O 1
ATOM 3687 N N . ARG B 1 19 ? 14.953 -69.562 -33.719 1 15.95 19 ARG B N 1
ATOM 3688 C CA . ARG B 1 19 ? 13.906 -69.688 -34.719 1 15.95 19 ARG B CA 1
ATOM 3689 C C . ARG B 1 19 ? 14.32 -69.062 -36.031 1 15.95 19 ARG B C 1
ATOM 3691 O O . ARG B 1 19 ? 14.977 -68 -36.031 1 15.95 19 ARG B O 1
ATOM 3698 N N . PRO B 1 20 ? 13.562 -69.438 -37.094 1 15.2 20 PRO B N 1
ATOM 3699 C CA . PRO B 1 20 ? 13.844 -69.75 -38.5 1 15.2 20 PRO B CA 1
ATOM 3700 C C . PRO B 1 20 ? 14.047 -68.5 -39.344 1 15.2 20 PRO B C 1
ATOM 3702 O O . PRO B 1 20 ? 13.758 -67.375 -38.875 1 15.2 20 PRO B O 1
ATOM 3705 N N . ALA B 1 21 ? 14.008 -68.75 -40.719 1 15.31 21 ALA B N 1
ATOM 3706 C CA . ALA B 1 21 ? 14.656 -68.5 -42 1 15.31 21 ALA B CA 1
ATOM 3707 C C . ALA B 1 21 ? 14.055 -67.312 -42.688 1 15.31 21 ALA B C 1
ATOM 3709 O O . ALA B 1 21 ? 14.742 -66.625 -43.469 1 15.31 21 ALA B O 1
ATOM 3710 N N . PRO B 1 22 ? 12.734 -67 -42.562 1 15.9 22 PRO B N 1
ATOM 3711 C CA . PRO B 1 22 ? 12.195 -67 -43.938 1 15.9 22 PRO B CA 1
ATOM 3712 C C . PRO B 1 22 ? 12.766 -65.938 -44.781 1 15.9 22 PRO B C 1
ATOM 3714 O O . PRO B 1 22 ? 13.25 -64.875 -44.281 1 15.9 22 PRO B O 1
ATOM 3717 N N . GLY B 1 23 ? 12.422 -66 -46.156 1 14.91 23 GLY B N 1
ATOM 3718 C CA . GLY B 1 23 ? 12.953 -65.875 -47.531 1 14.91 23 GLY B CA 1
ATOM 3719 C C . GLY B 1 23 ? 13.039 -64.438 -47.969 1 14.91 23 GLY B C 1
ATOM 3720 O O . GLY B 1 23 ? 12.57 -63.531 -47.281 1 14.91 23 GLY B O 1
ATOM 3721 N N . LEU B 1 24 ? 12.766 -64.312 -49.375 1 14.55 24 LEU B N 1
ATOM 3722 C CA . LEU B 1 24 ? 13.477 -63.844 -50.562 1 14.55 24 LEU B CA 1
ATOM 3723 C C . LEU B 1 24 ? 13.125 -62.406 -50.906 1 14.55 24 LEU B C 1
ATOM 3725 O O . LEU B 1 24 ? 13.977 -61.656 -51.406 1 14.55 24 LEU B O 1
ATOM 3729 N N . PRO B 1 25 ? 11.922 -61.781 -50.844 1 16.12 25 PRO B N 1
ATOM 3730 C CA . PRO B 1 25 ? 11.555 -61.562 -52.219 1 16.12 25 PRO B CA 1
ATOM 3731 C C . PRO B 1 25 ? 12.344 -60.438 -52.875 1 16.12 25 PRO B C 1
ATOM 3733 O O . PRO B 1 25 ? 12.875 -59.562 -52.188 1 16.12 25 PRO B O 1
ATOM 3736 N N . PRO B 1 26 ? 12.039 -60.156 -54.312 1 15 26 PRO B N 1
ATOM 3737 C CA . PRO B 1 26 ? 12.781 -59.844 -55.531 1 15 26 PRO B CA 1
ATOM 3738 C C . PRO B 1 26 ? 13.164 -58.344 -55.625 1 15 26 PRO B C 1
ATOM 3740 O O . PRO B 1 26 ? 12.648 -57.531 -54.844 1 15 26 PRO B O 1
ATOM 3743 N N . LEU B 1 27 ? 13.664 -58 -56.906 1 14.09 27 LEU B N 1
ATOM 3744 C CA . LEU B 1 27 ? 14.656 -57.281 -57.688 1 14.09 27 LEU B CA 1
ATOM 3745 C C . LEU B 1 27 ? 14.172 -55.875 -58.031 1 14.09 27 LEU B C 1
ATOM 3747 O O . LEU B 1 27 ? 14.984 -54.969 -58.25 1 14.09 27 LEU B O 1
ATOM 3751 N N . ALA B 1 28 ? 12.953 -55.562 -58.562 1 14.02 28 ALA B N 1
ATOM 3752 C CA . ALA B 1 28 ? 12.93 -55.031 -59.906 1 14.02 28 ALA B CA 1
ATOM 3753 C C . ALA B 1 28 ? 13.586 -53.656 -60 1 14.02 28 ALA B C 1
ATOM 3755 O O . ALA B 1 28 ? 13.648 -52.938 -59 1 14.02 28 ALA B O 1
ATOM 3756 N N . SER B 1 29 ? 13.445 -53 -61.281 1 14.14 29 SER B N 1
ATOM 3757 C CA . SER B 1 29 ? 14.188 -52.469 -62.406 1 14.14 29 SER B CA 1
ATOM 3758 C C . SER B 1 29 ? 14.367 -50.969 -62.312 1 14.14 29 SER B C 1
ATOM 3760 O O . SER B 1 29 ? 14.289 -50.406 -61.219 1 14.14 29 SER B O 1
ATOM 3762 N N . GLY B 1 30 ? 14.047 -50.25 -63.5 1 13.71 30 GLY B N 1
ATOM 3763 C CA . GLY B 1 30 ? 14.797 -49.594 -64.562 1 13.71 30 GLY B CA 1
ATOM 3764 C C . GLY B 1 30 ? 14.898 -48.094 -64.375 1 13.71 30 GLY B C 1
ATOM 3765 O O . GLY B 1 30 ? 15.969 -47.562 -64.125 1 13.71 30 GLY B O 1
ATOM 3766 N N . ALA B 1 31 ? 14.336 -47.281 -65.562 1 13.68 31 ALA B N 1
ATOM 3767 C CA . ALA B 1 31 ? 14.992 -46.5 -66.625 1 13.68 31 ALA B CA 1
ATOM 3768 C C . ALA B 1 31 ? 15.086 -45.031 -66.25 1 13.68 31 ALA B C 1
ATOM 3770 O O . ALA B 1 31 ? 16.156 -44.438 -66.312 1 13.68 31 ALA B O 1
ATOM 3771 N N . ARG B 1 32 ? 13.977 -44.156 -66.688 1 14.12 32 ARG B N 1
ATOM 3772 C CA . ARG B 1 32 ? 14.125 -43.281 -67.875 1 14.12 32 ARG B CA 1
ATOM 3773 C C . ARG B 1 32 ? 14.797 -41.969 -67.5 1 14.12 32 ARG B C 1
ATOM 3775 O O . ARG B 1 32 ? 14.766 -41.531 -66.375 1 14.12 32 ARG B O 1
ATOM 3782 N N . GLN B 1 33 ? 14.875 -40.938 -68.625 1 13.73 33 GLN B N 1
ATOM 3783 C CA . GLN B 1 33 ? 15.758 -40.125 -69.438 1 13.73 33 GLN B CA 1
ATOM 3784 C C . GLN B 1 33 ? 15.75 -38.656 -69.062 1 13.73 33 GLN B C 1
ATOM 3786 O O . GLN B 1 33 ? 16.812 -38.062 -68.812 1 13.73 33 GLN B O 1
ATOM 3791 N N . SER B 1 34 ? 14.781 -37.719 -69.562 1 14.09 34 SER B N 1
ATOM 3792 C CA . SER B 1 34 ? 15.18 -36.781 -70.625 1 14.09 34 SER B CA 1
ATOM 3793 C C . SER B 1 34 ? 15.734 -35.5 -70.062 1 14.09 34 SER B C 1
ATOM 3795 O O . SER B 1 34 ? 15.484 -35.156 -68.938 1 14.09 34 SER B O 1
ATOM 3797 N N . ASP B 1 35 ? 16.172 -34.438 -71.125 1 13.85 35 ASP B N 1
ATOM 3798 C CA . ASP B 1 35 ? 17.188 -33.531 -71.688 1 13.85 35 ASP B CA 1
ATOM 3799 C C . ASP B 1 35 ? 16.922 -32.094 -71.25 1 13.85 35 ASP B C 1
ATOM 3801 O O . ASP B 1 35 ? 17.844 -31.359 -70.875 1 13.85 35 ASP B O 1
ATOM 3805 N N . ARG B 1 36 ? 15.797 -31.359 -71.75 1 13.85 36 ARG B N 1
ATOM 3806 C CA . ARG B 1 36 ? 16.031 -30.312 -72.75 1 13.85 36 ARG B CA 1
ATOM 3807 C C . ARG B 1 36 ? 16.609 -29.062 -72.062 1 13.85 36 ARG B C 1
ATOM 3809 O O . ARG B 1 36 ? 16.516 -28.891 -70.875 1 13.85 36 ARG B O 1
ATOM 3816 N N . GLY B 1 37 ? 16.234 -27.766 -72.875 1 14.11 37 GLY B N 1
ATOM 3817 C CA . GLY B 1 37 ? 16.906 -26.766 -73.688 1 14.11 37 GLY B CA 1
ATOM 3818 C C . GLY B 1 37 ? 17.219 -25.484 -72.875 1 14.11 37 GLY B C 1
ATOM 3819 O O . GLY B 1 37 ? 16.766 -25.297 -71.75 1 14.11 37 GLY B O 1
ATOM 3820 N N . GLY B 1 38 ? 17.359 -24.297 -73.75 1 14.31 38 GLY B N 1
ATOM 3821 C CA . GLY B 1 38 ? 18.328 -23.297 -74.125 1 14.31 38 GLY B CA 1
ATOM 3822 C C . GLY B 1 38 ? 18.094 -21.938 -73.5 1 14.31 38 GLY B C 1
ATOM 3823 O O . GLY B 1 38 ? 19.016 -21.359 -72.938 1 14.31 38 GLY B O 1
ATOM 3824 N N . ARG B 1 39 ? 17.016 -21 -74 1 14.28 39 ARG B N 1
ATOM 3825 C CA . ARG B 1 39 ? 17.375 -19.828 -74.812 1 14.28 39 ARG B CA 1
ATOM 3826 C C . ARG B 1 39 ? 17.734 -18.656 -73.938 1 14.28 39 ARG B C 1
ATOM 3828 O O . ARG B 1 39 ? 17.406 -18.641 -72.75 1 14.28 39 ARG B O 1
ATOM 3835 N N . PRO B 1 40 ? 17.297 -17.172 -74.562 1 13.91 40 PRO B N 1
ATOM 3836 C CA . PRO B 1 40 ? 18.062 -16.062 -75.125 1 13.91 40 PRO B CA 1
ATOM 3837 C C . PRO B 1 40 ? 18.125 -14.859 -74.125 1 13.91 40 PRO B C 1
ATOM 3839 O O . PRO B 1 40 ? 17.469 -14.859 -73.125 1 13.91 40 PRO B O 1
ATOM 3842 N N . ARG B 1 41 ? 17.516 -13.555 -74.75 1 13.87 41 ARG B N 1
ATOM 3843 C CA . ARG B 1 41 ? 18.094 -12.32 -75.312 1 13.87 41 ARG B CA 1
ATOM 3844 C C . ARG B 1 41 ? 17.938 -11.172 -74.312 1 13.87 41 ARG B C 1
ATOM 3846 O O . ARG B 1 41 ? 18.922 -10.555 -73.875 1 13.87 41 ARG B O 1
ATOM 3853 N N . GLY B 1 42 ? 16.81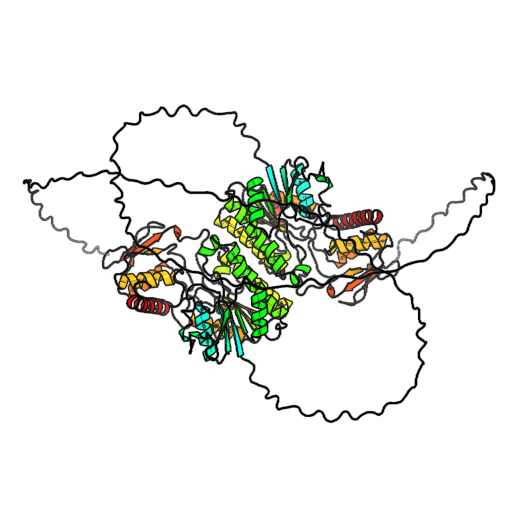2 -10.094 -74.562 1 13.52 42 GLY B N 1
ATOM 3854 C CA . GLY B 1 42 ? 17.062 -8.789 -75.188 1 13.52 42 GLY B CA 1
ATOM 3855 C C . GLY B 1 42 ? 17.266 -7.688 -74.125 1 13.52 42 GLY B C 1
ATOM 3856 O O . GLY B 1 42 ? 16.984 -7.879 -72.938 1 13.52 42 GLY B O 1
ATOM 3857 N N . ALA B 1 43 ? 16.953 -6.219 -74.688 1 14.33 43 ALA B N 1
ATOM 3858 C CA . ALA B 1 43 ? 17.594 -4.949 -75 1 14.33 43 ALA B CA 1
ATOM 3859 C C . ALA B 1 43 ? 17.203 -3.867 -74 1 14.33 43 ALA B C 1
ATOM 3861 O O . ALA B 1 43 ? 18.078 -3.215 -73.375 1 14.33 43 ALA B O 1
ATOM 3862 N N . LEU B 1 44 ? 16.125 -2.885 -74.375 1 13.8 44 LEU B N 1
ATOM 3863 C CA . LEU B 1 44 ? 16.422 -1.543 -74.875 1 13.8 44 LEU B CA 1
ATOM 3864 C C . LEU B 1 44 ? 16.297 -0.514 -73.75 1 13.8 44 LEU B C 1
ATOM 3866 O O . LEU B 1 44 ? 15.758 -0.819 -72.688 1 13.8 44 LEU B O 1
ATOM 3870 N N . LEU B 1 45 ? 15.258 0.6 -73.938 1 13.85 45 LEU B N 1
ATOM 3871 C CA . LEU B 1 45 ? 15.484 1.975 -74.375 1 13.85 45 LEU B CA 1
ATOM 3872 C C . LEU B 1 45 ? 15.391 2.939 -73.25 1 13.85 45 LEU B C 1
ATOM 3874 O O . LEU B 1 45 ? 14.836 2.594 -72.188 1 13.85 45 LEU B O 1
ATOM 3878 N N . ALA B 1 46 ? 14.68 4.383 -73.5 1 14.38 46 ALA B N 1
ATOM 3879 C CA . ALA B 1 46 ? 15.109 5.766 -73.688 1 14.38 46 ALA B CA 1
ATOM 3880 C C . ALA B 1 46 ? 14.625 6.66 -72.562 1 14.38 46 ALA B C 1
ATOM 3882 O O . ALA B 1 46 ? 15.414 7.375 -71.938 1 14.38 46 ALA B O 1
ATOM 3883 N N . CYS B 1 47 ? 13.484 7.605 -72.75 1 13.89 47 CYS B N 1
ATOM 3884 C CA . CYS B 1 47 ? 13.617 9.039 -73 1 13.89 47 CYS B CA 1
ATOM 3885 C C . CYS B 1 47 ? 13.344 9.852 -71.75 1 13.89 47 CYS B C 1
ATOM 3887 O O . CYS B 1 47 ? 13.242 9.289 -70.688 1 13.89 47 CYS B O 1
ATOM 3889 N N . SER B 1 48 ? 12.141 10.805 -71.75 1 13.96 48 SER B N 1
ATOM 3890 C CA . SER B 1 48 ? 12.117 12.242 -72 1 13.96 48 SER B CA 1
ATOM 3891 C C . SER B 1 48 ? 11.875 13.031 -70.75 1 13.96 48 SER B C 1
ATOM 3893 O O . SER B 1 48 ? 11.406 12.484 -69.75 1 13.96 48 SER B O 1
ATOM 3895 N N . LEU B 1 49 ? 11.172 14.359 -70.875 1 14.7 49 LEU B N 1
ATOM 3896 C CA . LEU B 1 49 ? 11.492 15.781 -70.75 1 14.7 49 LEU B CA 1
ATOM 3897 C C . LEU B 1 49 ? 10.805 16.406 -69.562 1 14.7 49 LEU B C 1
ATOM 3899 O O . LEU B 1 49 ? 11.461 17.078 -68.75 1 14.7 49 LEU B O 1
ATOM 3903 N N . GLY B 1 50 ? 9.438 17.047 -69.562 1 13.72 50 GLY B N 1
ATOM 3904 C CA . GLY B 1 50 ? 9.289 18.484 -69.688 1 13.72 50 GLY B CA 1
ATOM 3905 C C . GLY B 1 50 ? 9.078 19.188 -68.375 1 13.72 50 GLY B C 1
ATOM 3906 O O . GLY B 1 50 ? 9.055 18.547 -67.312 1 13.72 50 GLY B O 1
ATOM 3907 N N . GLU B 1 51 ? 7.777 19.953 -68 1 14.42 51 GLU B N 1
ATOM 3908 C CA . GLU B 1 51 ? 7.492 21.391 -68.062 1 14.42 51 GLU B CA 1
ATOM 3909 C C . GLU B 1 51 ? 7.34 21.938 -66.625 1 14.42 51 GLU B C 1
ATOM 3911 O O . GLU B 1 51 ? 6.992 21.203 -65.688 1 14.42 51 GLU B O 1
ATOM 3916 N N . ALA B 1 52 ? 7.199 23.547 -66.438 1 14.67 52 ALA B N 1
ATOM 3917 C CA . ALA B 1 52 ? 7.699 24.719 -65.688 1 14.67 52 ALA B CA 1
ATOM 3918 C C . ALA B 1 52 ? 6.684 25.203 -64.688 1 14.67 52 ALA B C 1
ATOM 3920 O O . ALA B 1 52 ? 7.059 25.688 -63.594 1 14.67 52 ALA B O 1
ATOM 3921 N N . THR B 1 53 ? 5.305 25.172 -64.625 1 13.77 53 THR B N 1
ATOM 3922 C CA . THR B 1 53 ? 4.633 26.469 -64.625 1 13.77 53 THR B CA 1
ATOM 3923 C C . THR B 1 53 ? 4.57 27.031 -63.188 1 13.77 53 THR B C 1
ATOM 3925 O O . THR B 1 53 ? 4.43 26.281 -62.25 1 13.77 53 THR B O 1
ATOM 3928 N N . ARG B 1 54 ? 4.324 28.547 -63 1 14.19 54 ARG B N 1
ATOM 3929 C CA . ARG B 1 54 ? 4.746 29.75 -62.312 1 14.19 54 ARG B CA 1
ATOM 3930 C C . ARG B 1 54 ? 3.838 30.031 -61.125 1 14.19 54 ARG B C 1
ATOM 3932 O O . ARG B 1 54 ? 4.316 30.203 -60 1 14.19 54 ARG B O 1
ATOM 3939 N N . ALA B 1 55 ? 2.664 31.094 -61.125 1 14.26 55 ALA B N 1
ATOM 3940 C CA . ALA B 1 55 ? 2.83 32.5 -60.781 1 14.26 55 ALA B CA 1
ATOM 3941 C C . ALA B 1 55 ? 2.188 32.781 -59.438 1 14.26 55 ALA B C 1
ATOM 3943 O O . ALA B 1 55 ? 1.379 32 -58.938 1 14.26 55 ALA B O 1
ATOM 3944 N N . ARG B 1 56 ? 1.282 34 -59.312 1 13.86 56 ARG B N 1
ATOM 3945 C CA . ARG B 1 56 ? 1.404 35.312 -58.656 1 13.86 56 ARG B CA 1
ATOM 3946 C C . ARG B 1 56 ? 0.582 35.344 -57.375 1 13.86 56 ARG B C 1
ATOM 3948 O O . ARG B 1 56 ? -0.245 34.469 -57.125 1 13.86 56 ARG B O 1
ATOM 3955 N N . ALA B 1 57 ? -0.468 36.594 -57.125 1 15.05 57 ALA B N 1
ATOM 3956 C CA . ALA B 1 57 ? -0.251 37.875 -56.469 1 15.05 57 ALA B CA 1
ATOM 3957 C C . ALA B 1 57 ? -1.195 38.062 -55.281 1 15.05 57 ALA B C 1
ATOM 3959 O O . ALA B 1 57 ? -0.766 38.438 -54.188 1 15.05 57 ALA B O 1
ATOM 3960 N N . HIS B 1 58 ? -2.631 38.188 -55.281 1 13.77 58 HIS B N 1
ATOM 3961 C CA . HIS B 1 58 ? -3.174 39.5 -54.906 1 13.77 58 HIS B CA 1
ATOM 3962 C C . HIS B 1 58 ? -3.568 39.562 -53.438 1 13.77 58 HIS B C 1
ATOM 3964 O O . HIS B 1 58 ? -3.822 38.5 -52.844 1 13.77 58 HIS B O 1
ATOM 3970 N N . PRO B 1 59 ? -4.367 40.844 -52.875 1 15.46 59 PRO B N 1
ATOM 3971 C CA . PRO B 1 59 ? -4.195 41.875 -51.875 1 15.46 59 PRO B CA 1
ATOM 3972 C C . PRO B 1 59 ? -5.215 41.781 -50.75 1 15.46 59 PRO B C 1
ATOM 3974 O O . PRO B 1 59 ? -4.859 41.906 -49.562 1 15.46 59 PRO B O 1
ATOM 3977 N N . HIS B 1 60 ? -6.602 41.719 -50.906 1 14.27 60 HIS B N 1
ATOM 3978 C CA . HIS B 1 60 ? -7.391 42.875 -50.5 1 14.27 60 HIS B CA 1
ATOM 3979 C C . HIS B 1 60 ? -7.789 42.781 -49.031 1 14.27 60 HIS B C 1
ATOM 3981 O O . HIS B 1 60 ? -7.895 41.688 -48.469 1 14.27 60 HIS B O 1
ATOM 3987 N N . VAL B 1 61 ? -8.469 43.938 -48.344 1 14.56 61 VAL B N 1
ATOM 3988 C CA . VAL B 1 61 ? -8.391 44.875 -47.219 1 14.56 61 VAL B CA 1
ATOM 3989 C C . VAL B 1 61 ? -9.531 44.594 -46.25 1 14.56 61 VAL B C 1
ATOM 3991 O O . VAL B 1 61 ? -9.305 44.531 -45.031 1 14.56 61 VAL B O 1
ATOM 3994 N N . LEU B 1 62 ? -10.906 44.656 -46.5 1 14.28 62 LEU B N 1
ATOM 3995 C CA . LEU B 1 62 ? -11.602 45.812 -45.969 1 14.28 62 LEU B CA 1
ATOM 3996 C C . LEU B 1 62 ? -12.102 45.531 -44.531 1 14.28 62 LEU B C 1
ATOM 3998 O O . LEU B 1 62 ? -12.242 44.375 -44.156 1 14.28 62 LEU B O 1
ATOM 4002 N N . ARG B 1 63 ? -13.375 46.188 -44.156 1 14.45 63 ARG B N 1
ATOM 4003 C CA . ARG B 1 63 ? -13.734 47.281 -43.219 1 14.45 63 ARG B CA 1
ATOM 4004 C C . ARG B 1 63 ? -14.414 46.719 -41.969 1 14.45 63 ARG B C 1
ATOM 4006 O O . ARG B 1 63 ? -13.859 46.812 -40.875 1 14.45 63 ARG B O 1
ATOM 4013 N N . ARG B 1 64 ? -15.828 46.938 -41.844 1 14.19 64 ARG B N 1
ATOM 4014 C CA . ARG B 1 64 ? -16.344 48 -40.969 1 14.19 64 ARG B CA 1
ATOM 4015 C C . ARG B 1 64 ? -16.828 47.438 -39.656 1 14.19 64 ARG B C 1
ATOM 4017 O O . ARG B 1 64 ? -16.391 47.906 -38.594 1 14.19 64 ARG B O 1
ATOM 4024 N N . ARG B 1 65 ? -18.266 47.25 -39.438 1 14.69 65 ARG B N 1
ATOM 4025 C CA . ARG B 1 65 ? -19.094 48.156 -38.656 1 14.69 65 ARG B CA 1
ATOM 4026 C C . ARG B 1 65 ? -19.406 47.562 -37.281 1 14.69 65 ARG B C 1
ATOM 4028 O O . ARG B 1 65 ? -19.547 46.344 -37.156 1 14.69 65 ARG B O 1
ATOM 4035 N N . CYS B 1 66 ? -19.562 48.375 -36.188 1 15.4 66 CYS B N 1
ATOM 4036 C CA . CYS B 1 66 ? -19.391 48.5 -34.75 1 15.4 66 CYS B CA 1
ATOM 4037 C C . CYS B 1 66 ? -20.656 48.062 -34.031 1 15.4 66 CYS B C 1
ATOM 4039 O O . CYS B 1 66 ? -20.609 47.719 -32.844 1 15.4 66 CYS B O 1
ATOM 4041 N N . LEU B 1 67 ? -21.938 48.188 -34.594 1 14.77 67 LEU B N 1
ATOM 4042 C CA . LEU B 1 67 ? -22.75 49.062 -33.781 1 14.77 67 LEU B CA 1
ATOM 4043 C C . LEU B 1 67 ? -23.25 48.344 -32.531 1 14.77 67 LEU B C 1
ATOM 4045 O O . LEU B 1 67 ? -23.203 47.094 -32.469 1 14.77 67 LEU B O 1
ATOM 4049 N N . SER B 1 68 ? -24.703 48.531 -32.156 1 14.91 68 SER B N 1
ATOM 4050 C CA . SER B 1 68 ? -25.328 49.25 -31.078 1 14.91 68 SER B CA 1
ATOM 4051 C C . SER B 1 68 ? -25.812 48.312 -29.969 1 14.91 68 SER B C 1
ATOM 4053 O O . SER B 1 68 ? -25.953 47.094 -30.203 1 14.91 68 SER B O 1
ATOM 4055 N N . PRO B 1 69 ? -26.688 48.844 -29.016 1 16.14 69 PRO B N 1
ATOM 4056 C CA . PRO B 1 69 ? -26.75 49.031 -27.562 1 16.14 69 PRO B CA 1
ATOM 4057 C C . PRO B 1 69 ? -27.672 48.031 -26.875 1 16.14 69 PRO B C 1
ATOM 4059 O O . PRO B 1 69 ? -27.297 47.406 -25.875 1 16.14 69 PRO B O 1
ATOM 4062 N N . ALA B 1 70 ? -29.125 48 -27.281 1 15.83 70 ALA B N 1
ATOM 4063 C CA . ALA B 1 70 ? -30.156 48.438 -26.359 1 15.83 70 ALA B CA 1
ATOM 4064 C C . ALA B 1 70 ? -30.609 47.312 -25.438 1 15.83 70 ALA B C 1
ATOM 4066 O O . ALA B 1 70 ? -30.469 46.125 -25.766 1 15.83 70 ALA B O 1
ATOM 4067 N N . ALA B 1 71 ? -31.5 47.625 -24.266 1 17.23 71 ALA B N 1
ATOM 4068 C CA . ALA B 1 71 ? -31.828 47.5 -22.859 1 17.23 71 ALA B CA 1
ATOM 4069 C C . ALA B 1 71 ? -33 46.562 -22.641 1 17.23 71 ALA B C 1
ATOM 4071 O O . ALA B 1 71 ? -33.656 46.594 -21.594 1 17.23 71 ALA B O 1
ATOM 4072 N N . SER B 1 72 ? -33.125 45.344 -23.281 1 15.29 72 SER B N 1
ATOM 4073 C CA . SER B 1 72 ? -34.438 44.719 -23.344 1 15.29 72 SER B CA 1
ATOM 4074 C C . SER B 1 72 ? -34.938 44.312 -21.953 1 15.29 72 SER B C 1
ATOM 4076 O O . SER B 1 72 ? -34.312 43.438 -21.312 1 15.29 72 SER B O 1
ATOM 4078 N N . ALA B 1 73 ? -35.625 45.188 -21.281 1 17.86 73 ALA B N 1
ATOM 4079 C CA . ALA B 1 73 ? -36.125 45.188 -19.906 1 17.86 73 ALA B CA 1
ATOM 4080 C C . ALA B 1 73 ? -37.219 44.156 -19.719 1 17.86 73 ALA B C 1
ATOM 4082 O O . ALA B 1 73 ? -37.844 44.062 -18.641 1 17.86 73 ALA B O 1
ATOM 4083 N N . LEU B 1 74 ? -37.375 43.062 -20.562 1 17.06 74 LEU B N 1
ATOM 4084 C CA . LEU B 1 74 ? -38.75 42.625 -20.609 1 17.06 74 LEU B CA 1
ATOM 4085 C C . LEU B 1 74 ? -39.188 42.094 -19.266 1 17.06 74 LEU B C 1
ATOM 4087 O O . LEU B 1 74 ? -38.438 41.375 -18.578 1 17.06 74 LEU B O 1
ATOM 4091 N N . PRO B 1 75 ? -40.312 42.688 -18.734 1 18.66 75 PRO B N 1
ATOM 4092 C CA . PRO B 1 75 ? -41 42.656 -17.453 1 18.66 75 PRO B CA 1
ATOM 4093 C C . PRO B 1 75 ? -41.625 41.312 -17.141 1 18.66 75 PRO B C 1
ATOM 4095 O O . PRO B 1 75 ? -42.312 40.719 -17.984 1 18.66 75 PRO B O 1
ATOM 4098 N N . CYS B 1 76 ? -40.938 40.406 -16.484 1 18.39 76 CYS B N 1
ATOM 4099 C CA . CYS B 1 76 ? -41.312 39 -16.297 1 18.39 76 CYS B CA 1
ATOM 4100 C C . CYS B 1 76 ? -42.625 38.906 -15.531 1 18.39 76 CYS B C 1
ATOM 4102 O O . CYS B 1 76 ? -42.75 39.375 -14.406 1 18.39 76 CYS B O 1
ATOM 4104 N N . PRO B 1 77 ? -43.656 38.844 -16.328 1 19.02 77 PRO B N 1
ATOM 4105 C CA . PRO B 1 77 ? -45.031 38.969 -15.766 1 19.02 77 PRO B CA 1
ATOM 4106 C C . PRO B 1 77 ? -45.312 37.938 -14.68 1 19.02 77 PRO B C 1
ATOM 4108 O O . PRO B 1 77 ? -44.625 36.906 -14.594 1 19.02 77 PRO B O 1
ATOM 4111 N N . PRO B 1 78 ? -46.125 38.312 -13.719 1 21.06 78 PRO B N 1
ATOM 4112 C CA . PRO B 1 78 ? -46.469 37.812 -12.391 1 21.06 78 PRO B CA 1
ATOM 4113 C C . PRO B 1 78 ? -47.281 36.531 -12.445 1 21.06 78 PRO B C 1
ATOM 4115 O O . PRO B 1 78 ? -48.312 36.469 -13.133 1 21.06 78 PRO B O 1
ATOM 4118 N N . PRO B 1 79 ? -46.625 35.344 -12.625 1 17.5 79 PRO B N 1
ATOM 4119 C CA . PRO B 1 79 ? -47.406 34.125 -12.953 1 17.5 79 PRO B CA 1
ATOM 4120 C C . PRO B 1 79 ? -48.594 33.938 -12.047 1 17.5 79 PRO B C 1
ATOM 4122 O O . PRO B 1 79 ? -48.625 34.406 -10.914 1 17.5 79 PRO B O 1
ATOM 4125 N N . ARG B 1 80 ? -49.688 33.562 -12.688 1 17.66 80 ARG B N 1
ATOM 4126 C CA . ARG B 1 80 ? -51.094 33.312 -12.398 1 17.66 80 ARG B CA 1
ATOM 4127 C C . ARG B 1 80 ? -51.25 32.281 -11.305 1 17.66 80 ARG B C 1
ATOM 4129 O O . ARG B 1 80 ? -50.531 31.281 -11.281 1 17.66 80 ARG B O 1
ATOM 4136 N N . ALA B 1 81 ? -52.125 32.469 -10.281 1 19.16 81 ALA B N 1
ATOM 4137 C CA . ALA B 1 81 ? -52.5 31.953 -8.977 1 19.16 81 ALA B CA 1
ATOM 4138 C C . ALA B 1 81 ? -53.312 30.656 -9.133 1 19.16 81 ALA B C 1
ATOM 4140 O O . ALA B 1 81 ? -53.812 30.109 -8.148 1 19.16 81 ALA B O 1
ATOM 4141 N N . HIS B 1 82 ? -53.219 29.859 -10.336 1 17.81 82 HIS B N 1
ATOM 4142 C CA . HIS B 1 82 ? -54.406 29.047 -10.57 1 17.81 82 HIS B CA 1
ATOM 4143 C C . HIS B 1 82 ? -54.656 28.125 -9.383 1 17.81 82 HIS B C 1
ATOM 4145 O O . HIS B 1 82 ? -53.75 27.797 -8.625 1 17.81 82 HIS B O 1
ATOM 4151 N N . GLY B 1 83 ? -56.031 27.688 -9.188 1 18.61 83 GLY B N 1
ATOM 4152 C CA . GLY B 1 83 ? -57.094 27.203 -8.297 1 18.61 83 GLY B CA 1
ATOM 4153 C C . GLY B 1 83 ? -56.875 25.781 -7.816 1 18.61 83 GLY B C 1
ATOM 4154 O O . GLY B 1 83 ? -56 25.078 -8.344 1 18.61 83 GLY B O 1
ATOM 4155 N N . ASP B 1 84 ? -57.906 25.219 -7.055 1 19.59 84 ASP B N 1
ATOM 4156 C CA . ASP B 1 84 ? -58.25 24.406 -5.887 1 19.59 84 ASP B CA 1
ATOM 4157 C C . ASP B 1 84 ? -58.375 22.938 -6.25 1 19.59 84 ASP B C 1
ATOM 4159 O O . ASP B 1 84 ? -58.75 22.109 -5.414 1 19.59 84 ASP B O 1
ATOM 4163 N N . MET B 1 85 ? -58.312 22.531 -7.539 1 18.77 85 MET B N 1
ATOM 4164 C CA . MET B 1 85 ? -59.156 21.359 -7.73 1 18.77 85 MET B CA 1
ATOM 4165 C C . MET B 1 85 ? -58.688 20.203 -6.855 1 18.77 85 MET B C 1
ATOM 4167 O O . MET B 1 85 ? -57.469 19.938 -6.77 1 18.77 85 MET B O 1
ATOM 4171 N N . ALA B 1 86 ? -59.656 19.703 -5.918 1 20.11 86 ALA B N 1
ATOM 4172 C CA . ALA B 1 86 ? -59.781 18.672 -4.887 1 20.11 86 ALA B CA 1
ATOM 4173 C C . ALA B 1 86 ? -59.531 17.281 -5.465 1 20.11 86 ALA B C 1
ATOM 4175 O O . ALA B 1 86 ? -60.281 16.812 -6.312 1 20.11 86 ALA B O 1
ATOM 4176 N N . HIS B 1 87 ? -58.219 16.984 -5.855 1 18.48 87 HIS B N 1
ATOM 4177 C CA . HIS B 1 87 ? -57.875 15.734 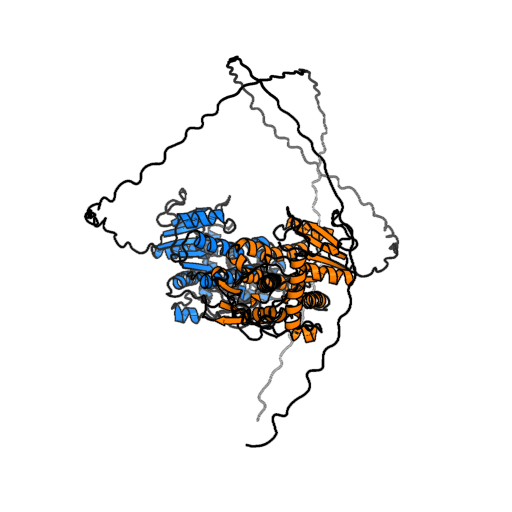-6.52 1 18.48 87 HIS B CA 1
ATOM 4178 C C . HIS B 1 87 ? -58.438 14.531 -5.773 1 18.48 87 HIS B C 1
ATOM 4180 O O . HIS B 1 87 ? -58.375 14.461 -4.547 1 18.48 87 HIS B O 1
ATOM 4186 N N . ALA B 1 88 ? -59.594 13.961 -6.359 1 23.53 88 ALA B N 1
ATOM 4187 C CA . ALA B 1 88 ? -60.312 12.711 -6.066 1 23.53 88 ALA B CA 1
ATOM 4188 C C . ALA B 1 88 ? -59.344 11.609 -5.676 1 23.53 88 ALA B C 1
ATOM 4190 O O . ALA B 1 88 ? -58.219 11.531 -6.215 1 23.53 88 ALA B O 1
ATOM 4191 N N . PRO B 1 89 ? -59.688 10.867 -4.555 1 21.38 89 PRO B N 1
ATOM 4192 C CA . PRO B 1 89 ? -58.906 9.875 -3.846 1 21.38 89 PRO B CA 1
ATOM 4193 C C . PRO B 1 89 ? -58.531 8.68 -4.723 1 21.38 89 PRO B C 1
ATOM 4195 O O . PRO B 1 89 ? -59.406 7.902 -5.113 1 21.38 89 PRO B O 1
ATOM 4198 N N . ALA B 1 90 ? -58.062 8.984 -5.945 1 20.53 90 ALA B N 1
ATOM 4199 C CA . ALA B 1 90 ? -58.031 7.84 -6.852 1 20.53 90 ALA B CA 1
ATOM 4200 C C . ALA B 1 90 ? -57.531 6.582 -6.137 1 20.53 90 ALA B C 1
ATOM 4202 O O . ALA B 1 90 ? -56.562 6.629 -5.387 1 20.53 90 ALA B O 1
ATOM 4203 N N . ARG B 1 91 ? -58.406 5.621 -6.02 1 20.38 91 ARG B N 1
ATOM 4204 C CA . ARG B 1 91 ? -58.312 4.242 -5.551 1 20.38 91 ARG B CA 1
ATOM 4205 C C . ARG B 1 91 ? -57.094 3.533 -6.121 1 20.38 91 ARG B C 1
ATOM 4207 O O . ARG B 1 91 ? -56.938 3.477 -7.34 1 20.38 91 ARG B O 1
ATOM 4214 N N . CYS B 1 92 ? -55.969 3.701 -5.391 1 20.83 92 CYS B N 1
ATOM 4215 C CA . CYS B 1 92 ? -54.688 3.086 -5.781 1 20.83 92 CYS B CA 1
ATOM 4216 C C . CYS B 1 92 ? -54.906 1.63 -6.18 1 20.83 92 CYS B C 1
ATOM 4218 O O . CYS B 1 92 ? -55.375 0.825 -5.383 1 20.83 92 CYS B O 1
ATOM 4220 N N . PRO B 1 93 ? -55.5 1.489 -7.426 1 24.81 93 PRO B N 1
ATOM 4221 C CA . PRO B 1 93 ? -55.781 0.096 -7.781 1 24.81 93 PRO B CA 1
ATOM 4222 C C . PRO B 1 93 ? -54.75 -0.88 -7.195 1 24.81 93 PRO B C 1
ATOM 4224 O O . PRO B 1 93 ? -53.656 -0.472 -6.797 1 24.81 93 PRO B O 1
ATOM 4227 N N . GLY B 1 94 ? -55.312 -2.107 -6.934 1 21.44 94 GLY B N 1
ATOM 4228 C CA . GLY B 1 94 ? -54.781 -3.34 -6.363 1 21.44 94 GLY B CA 1
ATOM 4229 C C . GLY B 1 94 ? -53.406 -3.715 -6.902 1 21.44 94 GLY B C 1
ATOM 4230 O O . GLY B 1 94 ? -53.062 -3.352 -8.031 1 21.44 94 GLY B O 1
ATOM 4231 N N . ALA B 1 95 ? -52.531 -3.916 -5.984 1 23.19 95 ALA B N 1
ATOM 4232 C CA . ALA B 1 95 ? -51.156 -4.449 -6.168 1 23.19 95 ALA B CA 1
ATOM 4233 C C . ALA B 1 95 ? -51.156 -5.582 -7.188 1 23.19 95 ALA B C 1
ATOM 4235 O O . ALA B 1 95 ? -51.688 -6.668 -6.922 1 23.19 95 ALA B O 1
ATOM 4236 N N . ARG B 1 96 ? -51.656 -5.332 -8.328 1 22.58 96 ARG B N 1
ATOM 4237 C CA . ARG B 1 96 ? -51.562 -6.449 -9.266 1 22.58 96 ARG B CA 1
ATOM 4238 C C . ARG B 1 96 ? -50.344 -7.297 -8.992 1 22.58 96 ARG B C 1
ATOM 4240 O O . ARG B 1 96 ? -49.219 -6.777 -8.945 1 22.58 96 ARG B O 1
ATOM 4247 N N . GLY B 1 97 ? -50.562 -8.367 -8.117 1 26.47 97 GLY B N 1
ATOM 4248 C CA . GLY B 1 97 ? -49.625 -9.453 -7.863 1 26.47 97 GLY B CA 1
ATOM 4249 C C . GLY B 1 97 ? -48.812 -9.844 -9.086 1 26.47 97 GLY B C 1
ATOM 4250 O O . GLY B 1 97 ? -49.281 -10.633 -9.914 1 26.47 97 GLY B O 1
ATOM 4251 N N . SER B 1 98 ? -48.438 -8.805 -9.805 1 27.05 98 SER B N 1
ATOM 4252 C CA . SER B 1 98 ? -47.969 -9.242 -11.109 1 27.05 98 SER B CA 1
ATOM 4253 C C . SER B 1 98 ? -47.344 -10.625 -11.031 1 27.05 98 SER B C 1
ATOM 4255 O O . SER B 1 98 ? -47.062 -11.125 -9.93 1 27.05 98 SER B O 1
ATOM 4257 N N . GLY B 1 99 ? -46.75 -11.094 -12.156 1 26.08 99 GLY B N 1
ATOM 4258 C CA . GLY B 1 99 ? -46.312 -12.406 -12.617 1 26.08 99 GLY B CA 1
ATOM 4259 C C . GLY B 1 99 ? -45.5 -13.148 -11.578 1 26.08 99 GLY B C 1
ATOM 4260 O O . GLY B 1 99 ? -45.031 -12.562 -10.586 1 26.08 99 GLY B O 1
ATOM 4261 N N . ASP B 1 100 ? -45.469 -14.523 -11.656 1 30.16 100 ASP B N 1
ATOM 4262 C CA . ASP B 1 100 ? -44.844 -15.672 -11.008 1 30.16 100 ASP B CA 1
ATOM 4263 C C . ASP B 1 100 ? -43.406 -15.359 -10.617 1 30.16 100 ASP B C 1
ATOM 4265 O O . ASP B 1 100 ? -42.531 -15.234 -11.477 1 30.16 100 ASP B O 1
ATOM 4269 N N . GLY B 1 101 ? -43.219 -14.438 -9.852 1 33.66 101 GLY B N 1
ATOM 4270 C CA . GLY B 1 101 ? -41.906 -14.273 -9.273 1 33.66 101 GLY B CA 1
ATOM 4271 C C . GLY B 1 101 ? -41.219 -15.586 -8.93 1 33.66 101 GLY B C 1
ATOM 4272 O O . GLY B 1 101 ? -41.406 -16.109 -7.832 1 33.66 101 GLY B O 1
ATOM 4273 N N . GLU B 1 102 ? -41.375 -16.609 -9.781 1 34.34 102 GLU B N 1
ATOM 4274 C CA . GLU B 1 102 ? -40.469 -17.734 -9.477 1 34.34 102 GLU B CA 1
ATOM 4275 C C . GLU B 1 102 ? -39.25 -17.266 -8.695 1 34.34 102 GLU B C 1
ATOM 4277 O O . GLU B 1 102 ? -38.531 -16.375 -9.141 1 34.34 102 GLU B O 1
ATOM 4282 N N . MET B 1 103 ? -39.344 -17.047 -7.469 1 39.41 103 MET B N 1
ATOM 4283 C CA . MET B 1 103 ? -38.219 -16.859 -6.539 1 39.41 103 MET B CA 1
ATOM 4284 C C . MET B 1 103 ? -36.969 -17.484 -7.078 1 39.41 103 MET B C 1
ATOM 4286 O O . MET B 1 103 ? -36.75 -18.703 -6.965 1 39.41 103 MET B O 1
ATOM 4290 N N . GLY B 1 104 ? -36.594 -17.359 -8.242 1 42.34 104 GLY B N 1
ATOM 4291 C CA . GLY B 1 104 ? -35.562 -17.906 -9.109 1 42.34 104 GLY B CA 1
ATOM 4292 C C . GLY B 1 104 ? -34.219 -18.109 -8.406 1 42.34 104 GLY B C 1
ATOM 4293 O O . GLY B 1 104 ? -33.969 -17.516 -7.352 1 42.34 104 GLY B O 1
ATOM 4294 N N . LYS B 1 105 ? -33.656 -19.297 -8.516 1 52.47 105 LYS B N 1
ATOM 4295 C CA . LYS B 1 105 ? -32.375 -19.719 -7.969 1 52.47 105 LYS B CA 1
ATOM 4296 C C . LYS B 1 105 ? -31.375 -18.562 -7.953 1 52.47 105 LYS B C 1
ATOM 4298 O O . LYS B 1 105 ? -31.297 -17.781 -8.914 1 52.47 105 LYS B O 1
ATOM 4303 N N . PRO B 1 106 ? -31 -18.188 -6.711 1 69.19 106 PRO B N 1
ATOM 4304 C CA . PRO B 1 106 ? -30.016 -17.109 -6.613 1 69.19 106 PRO B CA 1
ATOM 4305 C C . PRO B 1 106 ? -28.984 -17.141 -7.75 1 69.19 106 PRO B C 1
ATOM 4307 O O . PRO B 1 106 ? -28.516 -18.219 -8.133 1 69.19 106 PRO B O 1
ATOM 4310 N N . ARG B 1 107 ? -28.969 -16.094 -8.617 1 84.25 107 ARG B N 1
ATOM 4311 C CA . ARG B 1 107 ? -28.047 -15.961 -9.742 1 84.25 107 ARG B CA 1
ATOM 4312 C C . ARG B 1 107 ? -26.609 -16.203 -9.305 1 84.25 107 ARG B C 1
ATOM 4314 O O . ARG B 1 107 ? -26.156 -15.688 -8.273 1 84.25 107 ARG B O 1
ATOM 4321 N N . LYS B 1 108 ? -26 -17.297 -9.867 1 94.06 108 LYS B N 1
ATOM 4322 C CA . LYS B 1 108 ? -24.578 -17.578 -9.656 1 94.06 108 LYS B CA 1
ATOM 4323 C C . LYS B 1 108 ? -23.734 -17.062 -10.828 1 94.06 108 LYS B C 1
ATOM 4325 O O . LYS B 1 108 ? -23.484 -17.797 -11.781 1 94.06 108 LYS B O 1
ATOM 4330 N N . VAL B 1 109 ? -23.359 -15.781 -10.766 1 98.06 109 VAL B N 1
ATOM 4331 C CA . VAL B 1 109 ? -22.562 -15.133 -11.812 1 98.06 109 VAL B CA 1
ATOM 4332 C C . VAL B 1 109 ? -21.219 -14.711 -11.25 1 98.06 109 VAL B C 1
ATOM 4334 O O . VAL B 1 109 ? -21.141 -13.922 -10.297 1 98.06 109 VAL B O 1
ATOM 4337 N N . ALA B 1 110 ? -20.156 -15.273 -11.844 1 98.62 110 ALA B N 1
ATOM 4338 C CA . ALA B 1 110 ? -18.812 -14.953 -11.383 1 98.62 110 ALA B CA 1
ATOM 4339 C C . ALA B 1 110 ? -18.047 -14.133 -12.422 1 98.62 110 ALA B C 1
ATOM 4341 O O . ALA B 1 110 ? -18.156 -14.391 -13.625 1 98.62 110 ALA B O 1
ATOM 4342 N N . LEU B 1 111 ? -17.422 -13.07 -11.953 1 98.81 111 LEU B N 1
ATOM 4343 C CA . LEU B 1 111 ? -16.484 -12.297 -12.766 1 98.81 111 LEU B CA 1
ATOM 4344 C C . LEU B 1 111 ? -15.047 -12.531 -12.32 1 98.81 111 LEU B C 1
ATOM 4346 O O . LEU B 1 111 ? -14.727 -12.352 -11.141 1 98.81 111 LEU B O 1
ATOM 4350 N N . ILE B 1 112 ? -14.211 -12.961 -13.273 1 98.69 112 ILE B N 1
ATOM 4351 C CA . ILE B 1 112 ? -12.828 -13.305 -12.953 1 98.69 112 ILE B CA 1
ATOM 4352 C C . ILE B 1 112 ? -11.875 -12.398 -13.727 1 98.69 112 ILE B C 1
ATOM 4354 O O . ILE B 1 112 ? -11.898 -12.375 -14.961 1 98.69 112 ILE B O 1
ATOM 4358 N N . THR B 1 113 ? -11.07 -11.594 -13 1 98.69 113 THR B N 1
ATOM 4359 C CA . THR B 1 113 ? -9.898 -11 -13.641 1 98.69 113 THR B CA 1
ATOM 4360 C C . THR B 1 113 ? -8.727 -11.984 -13.641 1 98.69 113 THR B C 1
ATOM 4362 O O . THR B 1 113 ? -8.625 -12.836 -12.758 1 98.69 113 THR B O 1
ATOM 4365 N N . GLY B 1 114 ? -7.836 -11.867 -14.648 1 97.56 114 GLY B N 1
ATOM 4366 C CA . GLY B 1 114 ? -6.738 -12.82 -14.75 1 97.56 114 GLY B CA 1
ATOM 4367 C C . GLY B 1 114 ? -7.195 -14.219 -15.109 1 97.56 114 GLY B C 1
ATOM 4368 O O . GLY B 1 114 ? -6.59 -15.203 -14.672 1 97.56 114 GLY B O 1
ATOM 4369 N N . ILE B 1 115 ? -8.258 -14.352 -15.867 1 96.81 115 ILE B N 1
ATOM 4370 C CA . ILE B 1 115 ? -8.859 -15.648 -16.172 1 96.81 115 ILE B CA 1
ATOM 4371 C C . ILE B 1 115 ? -7.918 -16.469 -17.047 1 96.81 115 ILE B C 1
ATOM 4373 O O . ILE B 1 115 ? -7.98 -17.703 -17.047 1 96.81 115 ILE B O 1
ATOM 4377 N N . THR B 1 116 ? -6.988 -15.805 -17.703 1 94.75 116 THR B N 1
ATOM 4378 C CA . THR B 1 116 ? -6.102 -16.5 -18.625 1 94.75 116 THR B CA 1
ATOM 4379 C C . THR B 1 116 ? -4.859 -17.016 -17.906 1 94.75 116 THR B C 1
ATOM 4381 O O . THR B 1 116 ? -4.004 -17.656 -18.516 1 94.75 116 THR B O 1
ATOM 4384 N N . GLY B 1 117 ? -4.754 -16.734 -16.641 1 96.25 117 GLY B N 1
ATOM 4385 C CA . GLY B 1 117 ? -3.637 -17.234 -15.852 1 96.25 117 GLY B CA 1
ATOM 4386 C C . GLY B 1 117 ? -3.869 -18.625 -15.289 1 96.25 117 GLY B C 1
ATOM 4387 O O . GLY B 1 117 ? -4.887 -19.25 -15.586 1 96.25 117 GLY B O 1
ATOM 4388 N N . GLN B 1 118 ? -2.885 -19.141 -14.539 1 97.31 118 GLN B N 1
ATOM 4389 C CA . GLN B 1 118 ? -2.98 -20.469 -13.922 1 97.31 118 GLN B CA 1
ATOM 4390 C C . GLN B 1 118 ? -4.238 -20.578 -13.062 1 97.31 118 GLN B C 1
ATOM 4392 O O . GLN B 1 118 ? -5.105 -21.422 -13.336 1 97.31 118 GLN B O 1
ATOM 4397 N N . ASP B 1 119 ? -4.332 -19.703 -12.055 1 98.38 119 ASP B N 1
ATOM 4398 C CA . ASP B 1 119 ? -5.438 -19.812 -11.109 1 98.38 119 ASP B CA 1
ATOM 4399 C C . ASP B 1 119 ? -6.77 -19.484 -11.789 1 98.38 119 ASP B C 1
ATOM 4401 O O . ASP B 1 119 ? -7.789 -20.109 -11.508 1 98.38 119 ASP B O 1
ATOM 4405 N N . GLY B 1 120 ? -6.715 -18.453 -12.672 1 98.12 120 GLY B N 1
ATOM 4406 C CA . GLY B 1 120 ? -7.93 -18.078 -13.375 1 98.12 120 GLY B CA 1
ATOM 4407 C C . GLY B 1 120 ? -8.531 -19.203 -14.188 1 98.12 120 GLY B C 1
ATOM 4408 O O . GLY B 1 120 ? -9.742 -19.422 -14.172 1 98.12 120 GLY B O 1
ATOM 4409 N N . SER B 1 121 ? -7.727 -19.969 -14.844 1 96.5 121 SER B N 1
ATOM 4410 C CA . SER B 1 121 ? -8.203 -21.062 -15.68 1 96.5 121 SER B CA 1
ATOM 4411 C C . SER B 1 121 ? -8.781 -22.188 -14.844 1 96.5 121 SER B C 1
ATOM 4413 O O . SER B 1 121 ? -9.852 -22.719 -15.148 1 96.5 121 SER B O 1
ATOM 4415 N N . TYR B 1 122 ? -8.078 -22.562 -13.773 1 97.69 122 TYR B N 1
ATOM 4416 C CA . TYR B 1 122 ? -8.586 -23.609 -12.891 1 97.69 122 TYR B CA 1
ATOM 4417 C C . TYR B 1 122 ? -9.875 -23.156 -12.203 1 97.69 122 TYR B C 1
ATOM 4419 O O . TYR B 1 122 ? -10.789 -23.969 -12.023 1 97.69 122 TYR B O 1
ATOM 4427 N N . LEU B 1 123 ? -9.914 -21.906 -11.812 1 98.5 123 LEU B N 1
ATOM 4428 C CA . LEU B 1 123 ? -11.102 -21.391 -11.133 1 98.5 123 LEU B CA 1
ATOM 4429 C C . LEU B 1 123 ? -12.305 -21.375 -12.07 1 98.5 123 LEU B C 1
ATOM 4431 O O . LEU B 1 123 ? -13.422 -21.703 -11.672 1 98.5 123 LEU B O 1
ATOM 4435 N N . ALA B 1 124 ? -12.062 -20.953 -13.305 1 96.62 124 ALA B N 1
ATOM 4436 C CA . ALA B 1 124 ? -13.141 -20.938 -14.297 1 96.62 124 ALA B CA 1
ATOM 4437 C C . ALA B 1 124 ? -13.734 -22.344 -14.461 1 96.62 124 ALA B C 1
ATOM 4439 O O . ALA B 1 124 ? -14.961 -22.5 -14.453 1 96.62 124 ALA B O 1
ATOM 4440 N N . GLU B 1 125 ? -12.883 -23.391 -14.578 1 95.75 125 GLU B N 1
ATOM 4441 C CA . GLU B 1 125 ? -13.336 -24.766 -14.68 1 95.75 125 GLU B CA 1
ATOM 4442 C C . GLU B 1 125 ? -14.148 -25.172 -13.453 1 95.75 125 GLU B C 1
ATOM 4444 O O . GLU B 1 125 ? -15.227 -25.75 -13.578 1 95.75 125 GLU B O 1
ATOM 4449 N N . PHE B 1 126 ? -13.609 -24.828 -12.359 1 97.19 126 PHE B N 1
ATOM 4450 C CA . PHE B 1 126 ? -14.211 -25.188 -11.086 1 97.19 126 PHE B CA 1
ATOM 4451 C C . PHE B 1 126 ? -15.602 -24.578 -10.953 1 97.19 126 PHE B C 1
ATOM 4453 O O . PHE B 1 126 ? -16.547 -25.266 -10.586 1 97.19 126 PHE B O 1
ATOM 4460 N N . LEU B 1 127 ? -15.727 -23.297 -11.25 1 97.38 127 LEU B N 1
ATOM 4461 C CA . LEU B 1 127 ? -16.984 -22.578 -11.086 1 97.38 127 LEU B CA 1
ATOM 4462 C C . LEU B 1 127 ? -18.016 -23.047 -12.117 1 97.38 127 LEU B C 1
ATOM 4464 O O . LEU B 1 127 ? -19.188 -23.172 -11.805 1 97.38 127 LEU B O 1
ATOM 4468 N N . LEU B 1 128 ? -17.594 -23.312 -13.359 1 94.19 128 LEU B N 1
ATOM 4469 C CA . LEU B 1 128 ? -18.5 -23.844 -14.367 1 94.19 128 LEU B CA 1
ATOM 4470 C C . LEU B 1 128 ? -19.078 -25.188 -13.93 1 94.19 128 LEU B C 1
ATOM 4472 O O . LEU B 1 128 ? -20.281 -25.438 -14.094 1 94.19 128 LEU B O 1
ATOM 4476 N N . GLU B 1 129 ? -18.234 -26.016 -13.328 1 93.88 129 GLU B N 1
ATOM 4477 C CA . GLU B 1 129 ? -18.672 -27.312 -12.82 1 93.88 129 GLU B CA 1
ATOM 4478 C C . GLU B 1 129 ? -19.688 -27.156 -11.695 1 93.88 129 GLU B C 1
ATOM 4480 O O . GLU B 1 129 ? -20.547 -28.016 -11.508 1 93.88 129 GLU B O 1
ATOM 4485 N N . LYS B 1 130 ? -19.625 -26.047 -11.023 1 95 130 LYS B N 1
ATOM 4486 C CA . LYS B 1 130 ? -20.531 -25.781 -9.914 1 95 130 LYS B CA 1
ATOM 4487 C C . LYS B 1 130 ? -21.797 -25.078 -10.391 1 95 130 LYS B C 1
ATOM 4489 O O . LYS B 1 130 ? -22.656 -24.719 -9.594 1 95 130 LYS B O 1
ATOM 4494 N N . GLY B 1 131 ? -21.891 -24.766 -11.68 1 93.31 131 GLY B N 1
ATOM 4495 C CA . GLY B 1 131 ? -23.109 -24.25 -12.266 1 93.31 131 GLY B CA 1
ATOM 4496 C C . GLY B 1 131 ? -23.125 -22.734 -12.391 1 93.31 131 GLY B C 1
ATOM 4497 O O . GLY B 1 131 ? -24.172 -22.125 -12.617 1 93.31 131 GLY B O 1
ATOM 4498 N N . TYR B 1 132 ? -21.922 -22.125 -12.312 1 96.12 132 TYR B N 1
ATOM 4499 C CA . TYR B 1 132 ? -21.844 -20.672 -12.445 1 96.12 132 TYR B CA 1
ATOM 4500 C C . TYR B 1 132 ? -21.891 -20.266 -13.914 1 96.12 132 TYR B C 1
ATOM 4502 O O . TYR B 1 132 ? -21.438 -21 -14.789 1 96.12 132 TYR B O 1
ATOM 4510 N N . GLU B 1 133 ? -22.5 -19.109 -14.094 1 95.94 133 GLU B N 1
ATOM 4511 C CA . GLU B 1 133 ? -22.125 -18.328 -15.273 1 95.94 133 GLU B CA 1
ATOM 4512 C C . GLU B 1 133 ? -20.812 -17.578 -15.039 1 95.94 133 GLU B C 1
ATOM 4514 O O . GLU B 1 133 ? -20.703 -16.797 -14.109 1 95.94 133 GLU B O 1
ATOM 4519 N N . VAL B 1 134 ? -19.859 -17.859 -15.945 1 97.12 134 VAL B N 1
ATOM 4520 C CA . VAL B 1 134 ? -18.531 -17.312 -15.695 1 97.12 134 VAL B CA 1
ATOM 4521 C C . VAL B 1 134 ? -18.203 -16.234 -16.719 1 97.12 134 VAL B C 1
ATOM 4523 O O . VAL B 1 134 ? -18.328 -16.469 -17.938 1 97.12 134 VAL B O 1
ATOM 4526 N N . HIS B 1 135 ? -17.875 -15.055 -16.219 1 97.38 135 HIS B N 1
ATOM 4527 C CA . HIS B 1 135 ? -17.344 -13.969 -17.031 1 97.38 135 HIS B CA 1
ATOM 4528 C C . HIS B 1 135 ? -15.867 -13.727 -16.766 1 97.38 135 HIS B C 1
ATOM 4530 O O . HIS B 1 135 ? -15.453 -13.688 -15.602 1 97.38 135 HIS B O 1
ATOM 4536 N N . GLY B 1 136 ? -15.078 -13.656 -17.844 1 97 136 GLY B N 1
ATOM 4537 C CA . GLY B 1 136 ? -13.656 -13.375 -17.703 1 97 136 GLY B CA 1
ATOM 4538 C C . GLY B 1 136 ? -13.234 -12.086 -18.375 1 97 136 GLY B C 1
ATOM 4539 O O . GLY B 1 136 ? -13.734 -11.734 -19.438 1 97 136 GLY B O 1
ATOM 4540 N N . ILE B 1 137 ? -12.344 -11.359 -17.688 1 96.44 137 ILE B N 1
ATOM 4541 C CA . ILE B 1 137 ? -11.734 -10.18 -18.297 1 96.44 137 ILE B CA 1
ATOM 4542 C C . ILE B 1 137 ? -10.391 -10.562 -18.906 1 96.44 137 ILE B C 1
ATOM 4544 O O . ILE B 1 137 ? -9.539 -11.156 -18.234 1 96.44 137 ILE B O 1
ATOM 4548 N N . VAL B 1 138 ? -10.211 -10.203 -20.188 1 94.31 138 VAL B N 1
ATOM 4549 C CA . VAL B 1 138 ? -8.969 -10.492 -20.891 1 94.31 138 VAL B CA 1
ATOM 4550 C C . VAL B 1 138 ? -8.422 -9.211 -21.516 1 94.31 138 VAL B C 1
ATOM 4552 O O . VAL B 1 138 ? -9.18 -8.352 -21.953 1 94.31 138 VAL B O 1
ATOM 4555 N N . ARG B 1 139 ? -7.109 -9.102 -21.422 1 91.62 139 ARG B N 1
ATOM 4556 C CA . ARG B 1 139 ? -6.484 -7.977 -22.094 1 91.62 139 ARG B CA 1
ATOM 4557 C C . ARG B 1 139 ? -6.383 -8.234 -23.594 1 91.62 139 ARG B C 1
ATOM 4559 O O . ARG B 1 139 ? -6.188 -9.367 -24.031 1 91.62 139 ARG B O 1
ATOM 4566 N N . ARG B 1 140 ? -6.508 -7.203 -24.359 1 82.75 140 ARG B N 1
ATOM 4567 C CA . ARG B 1 140 ? -6.297 -7.336 -25.797 1 82.75 140 ARG B CA 1
ATOM 4568 C C . ARG B 1 140 ? -4.84 -7.664 -26.109 1 82.75 140 ARG B C 1
ATOM 4570 O O . ARG B 1 140 ? -3.928 -7.137 -25.469 1 82.75 140 ARG B O 1
ATOM 4577 N N . SER B 1 141 ? -4.75 -8.664 -26.906 1 79.44 141 SER B N 1
ATOM 4578 C CA . SER B 1 141 ? -3.422 -9.07 -27.359 1 79.44 141 SER B CA 1
ATOM 4579 C C . SER B 1 141 ? -3.398 -9.305 -28.859 1 79.44 141 SER B C 1
ATOM 4581 O O . SER B 1 141 ? -4.422 -9.648 -29.469 1 79.44 141 SER B O 1
ATOM 4583 N N . SER B 1 142 ? -2.197 -8.961 -29.422 1 70.88 142 SER B N 1
ATOM 4584 C CA . SER B 1 142 ? -2.037 -9.227 -30.844 1 70.88 142 SER B CA 1
ATOM 4585 C C . SER B 1 142 ? -1.841 -10.711 -31.109 1 70.88 142 SER B C 1
ATOM 4587 O O . SER B 1 142 ? -1.96 -11.164 -32.25 1 70.88 142 SER B O 1
ATOM 4589 N N . SER B 1 143 ? -1.456 -11.453 -30.062 1 67.56 143 SER B N 1
ATOM 4590 C CA . SER B 1 143 ? -1.261 -12.898 -30.125 1 67.56 143 SER B CA 1
ATOM 4591 C C . SER B 1 143 ? -2.275 -13.641 -29.266 1 67.56 143 SER B C 1
ATOM 4593 O O . SER B 1 143 ? -2.855 -13.055 -28.344 1 67.56 143 SER B O 1
ATOM 4595 N N . PHE B 1 144 ? -2.396 -14.875 -29.688 1 66.12 144 PHE B N 1
ATOM 4596 C CA . PHE B 1 144 ? -3.338 -15.695 -28.953 1 66.12 144 PHE B CA 1
ATOM 4597 C C . PHE B 1 144 ? -2.926 -15.805 -27.484 1 66.12 144 PHE B C 1
ATOM 4599 O O . PHE B 1 144 ? -1.791 -16.188 -27.172 1 66.12 144 PHE B O 1
ATOM 4606 N N . ASN B 1 145 ? -3.795 -15.391 -26.547 1 75.56 145 ASN B N 1
ATOM 4607 C CA . ASN B 1 145 ? -3.428 -15.359 -25.141 1 75.56 145 ASN B CA 1
ATOM 4608 C C . ASN B 1 145 ? -4.469 -16.062 -24.266 1 75.56 145 ASN B C 1
ATOM 4610 O O . ASN B 1 145 ? -4.578 -15.781 -23.078 1 75.56 145 ASN B O 1
ATOM 4614 N N . THR B 1 146 ? -5.219 -16.969 -24.891 1 78.06 146 THR B N 1
ATOM 4615 C CA . THR B 1 146 ? -6.258 -17.672 -24.141 1 78.06 146 THR B CA 1
ATOM 4616 C C . THR B 1 146 ? -5.988 -19.172 -24.125 1 78.06 146 THR B C 1
ATOM 4618 O O . THR B 1 146 ? -6.914 -19.969 -23.969 1 78.06 146 THR B O 1
ATOM 4621 N N . GLY B 1 147 ? -4.789 -19.562 -24.25 1 78.94 147 GLY B N 1
ATOM 4622 C CA . GLY B 1 147 ? -4.422 -20.969 -24.344 1 78.94 147 GLY B CA 1
ATOM 4623 C C . GLY B 1 147 ? -4.895 -21.797 -23.172 1 78.94 147 GLY B C 1
ATOM 4624 O O . GLY B 1 147 ? -5.387 -22.906 -23.359 1 78.94 147 GLY B O 1
ATOM 4625 N N . ARG B 1 148 ? -4.969 -21.281 -22.016 1 83.12 148 ARG B N 1
ATOM 4626 C CA . ARG B 1 148 ? -5.281 -22.031 -20.797 1 83.12 148 ARG B CA 1
ATOM 4627 C C . ARG B 1 148 ? -6.781 -22.25 -20.672 1 83.12 148 ARG B C 1
ATOM 4629 O O . ARG B 1 148 ? -7.223 -23.094 -19.875 1 83.12 148 ARG B O 1
ATOM 4636 N N . ILE B 1 149 ? -7.531 -21.453 -21.406 1 84 149 ILE B N 1
ATOM 4637 C CA . ILE B 1 149 ? -8.969 -21.562 -21.203 1 84 149 ILE B CA 1
ATOM 4638 C C . ILE B 1 149 ? -9.656 -21.906 -22.531 1 84 149 ILE B C 1
ATOM 4640 O O . ILE B 1 149 ? -10.883 -21.875 -22.641 1 84 149 ILE B O 1
ATOM 4644 N N . GLU B 1 150 ? -8.922 -22.234 -23.531 1 77.94 150 GLU B N 1
ATOM 4645 C CA . GLU B 1 150 ? -9.477 -22.531 -24.844 1 77.94 150 GLU B CA 1
ATOM 4646 C C . GLU B 1 150 ? -10.461 -23.703 -24.781 1 77.94 150 GLU B C 1
ATOM 4648 O O . GLU B 1 150 ? -11.461 -23.703 -25.5 1 77.94 150 GLU B O 1
ATOM 4653 N N . HIS B 1 151 ? -10.156 -24.656 -23.938 1 77.31 151 HIS B N 1
ATOM 4654 C CA . HIS B 1 151 ? -10.961 -25.875 -23.844 1 77.31 151 HIS B CA 1
ATOM 4655 C C . HIS B 1 151 ? -12.32 -25.578 -23.219 1 77.31 151 HIS B C 1
ATOM 4657 O O . HIS B 1 151 ? -13.234 -26.406 -23.312 1 77.31 151 HIS B O 1
ATOM 4663 N N . LEU B 1 152 ? -12.5 -24.484 -22.641 1 78.06 152 LEU B N 1
ATOM 4664 C CA . LEU B 1 152 ? -13.75 -24.125 -21.984 1 78.06 152 LEU B CA 1
ATOM 4665 C C . LEU B 1 152 ? -14.734 -23.5 -22.969 1 78.06 152 LEU B C 1
ATOM 4667 O O . LEU B 1 152 ? -15.906 -23.312 -22.656 1 78.06 152 LEU B O 1
ATOM 4671 N N . TYR B 1 153 ? -14.094 -23.172 -24.219 1 69.5 153 TYR B N 1
ATOM 4672 C CA . TYR B 1 153 ? -14.93 -22.562 -25.25 1 69.5 153 TYR B CA 1
ATOM 4673 C C . TYR B 1 153 ? -15.531 -23.625 -26.156 1 69.5 153 TYR B C 1
ATOM 4675 O O . TYR B 1 153 ? -14.867 -24.594 -26.516 1 69.5 153 TYR B O 1
ATOM 4683 N N . LYS B 1 154 ? -16.844 -23.625 -26.297 1 59.62 154 LYS B N 1
ATOM 4684 C CA . LYS B 1 154 ? -17.422 -24.469 -27.328 1 59.62 154 LYS B CA 1
ATOM 4685 C C . LYS B 1 154 ? -17.062 -23.953 -28.719 1 59.62 154 LYS B C 1
ATOM 4687 O O . LYS B 1 154 ? -16.781 -24.734 -29.641 1 59.62 154 LYS B O 1
ATOM 4692 N N . ASN B 1 155 ? -17.234 -22.391 -28.859 1 51.5 155 ASN B N 1
ATOM 4693 C CA . ASN B 1 155 ? -16.875 -21.703 -30.094 1 51.5 155 ASN B CA 1
ATOM 4694 C C . ASN B 1 155 ? -15.797 -20.656 -29.859 1 51.5 155 ASN B C 1
ATOM 4696 O O . ASN B 1 155 ? -16.094 -19.531 -29.438 1 51.5 155 ASN B O 1
ATOM 4700 N N . PRO B 1 156 ? -14.461 -21.016 -29.984 1 52.28 156 PRO B N 1
ATOM 4701 C CA . PRO B 1 156 ? -13.328 -20.141 -29.672 1 52.28 156 PRO B CA 1
ATOM 4702 C C . PRO B 1 156 ? -13.43 -18.781 -30.359 1 52.28 156 PRO B C 1
ATOM 4704 O O . PRO B 1 156 ? -12.891 -17.781 -29.844 1 52.28 156 PRO B O 1
ATOM 4707 N N . GLN B 1 157 ? -14 -18.703 -31.5 1 48.5 157 GLN B N 1
ATOM 4708 C CA . GLN B 1 157 ? -14.047 -17.469 -32.25 1 48.5 157 GLN B CA 1
ATOM 4709 C C . GLN B 1 157 ? -15 -16.453 -31.625 1 48.5 157 GLN B C 1
ATOM 4711 O O . GLN B 1 157 ? -14.789 -15.25 -31.719 1 48.5 157 GLN B O 1
ATOM 4716 N N . ALA B 1 158 ? -16.062 -16.875 -31.094 1 49.22 158 ALA B N 1
ATOM 4717 C CA . ALA B 1 158 ? -17.109 -15.969 -30.625 1 49.22 158 ALA B CA 1
ATOM 4718 C C . ALA B 1 158 ? -16.922 -15.648 -29.141 1 49.22 158 ALA B C 1
ATOM 4720 O O . ALA B 1 158 ? -17.656 -14.82 -28.578 1 49.22 158 ALA B O 1
ATOM 4721 N N . HIS B 1 159 ? -15.891 -16.094 -28.516 1 51.56 159 HIS B N 1
ATOM 4722 C CA . HIS B 1 159 ? -15.57 -15.938 -27.094 1 51.56 159 HIS B CA 1
ATOM 4723 C C . HIS B 1 159 ? -16.812 -16.141 -26.234 1 51.56 159 HIS B C 1
ATOM 4725 O O . HIS B 1 159 ? -17.016 -15.414 -25.25 1 51.56 159 HIS B O 1
ATOM 4731 N N . ILE B 1 160 ? -17.859 -16.516 -26.875 1 53.22 160 ILE B N 1
ATOM 4732 C CA . ILE B 1 160 ? -19.141 -16.781 -26.219 1 53.22 160 ILE B CA 1
ATOM 4733 C C . ILE B 1 160 ? -19.359 -18.297 -26.125 1 53.22 160 ILE B C 1
ATOM 4735 O O . ILE B 1 160 ? -19.203 -19.016 -27.109 1 53.22 160 ILE B O 1
ATOM 4739 N N . GLU B 1 161 ? -18.859 -19.125 -25.031 1 53.72 161 GLU B N 1
ATOM 4740 C CA . GLU B 1 161 ? -19.344 -20.5 -24.969 1 53.72 161 GLU B CA 1
ATOM 4741 C C . GLU B 1 161 ? -20.234 -20.719 -23.75 1 53.72 161 GLU B C 1
ATOM 4743 O O . GLU B 1 161 ? -19.781 -20.562 -22.625 1 53.72 161 GLU B O 1
ATOM 4748 N N . GLY B 1 162 ? -21.562 -21 -23.984 1 67.5 162 GLY B N 1
ATOM 4749 C CA . GLY B 1 162 ? -22.391 -21.547 -22.922 1 67.5 162 GLY B CA 1
ATOM 4750 C C . GLY B 1 162 ? -22.453 -20.641 -21.703 1 67.5 162 GLY B C 1
ATOM 4751 O O . GLY B 1 162 ? -22.781 -19.469 -21.797 1 67.5 162 GLY B O 1
ATOM 4752 N N . ASN B 1 163 ? -21.828 -21.234 -20.656 1 85.06 163 ASN B N 1
ATOM 4753 C CA . ASN B 1 163 ? -21.953 -20.547 -19.391 1 85.06 163 ASN B CA 1
ATOM 4754 C C . ASN B 1 163 ? -20.734 -19.688 -19.094 1 85.06 163 ASN B C 1
ATOM 4756 O O . ASN B 1 163 ? -20.562 -19.203 -17.969 1 85.06 163 ASN B O 1
ATOM 4760 N N . MET B 1 164 ? -19.766 -19.453 -20.281 1 92 164 MET B N 1
ATOM 4761 C CA . MET B 1 164 ? -18.609 -18.578 -20.078 1 92 164 MET B CA 1
ATOM 4762 C C . MET B 1 164 ? -18.594 -17.469 -21.125 1 92 164 MET B C 1
ATOM 4764 O O . MET B 1 164 ? -18.844 -17.703 -22.297 1 92 164 MET B O 1
ATOM 4768 N N . LYS B 1 165 ? -18.344 -16.234 -20.75 1 92.69 165 LYS B N 1
ATOM 4769 C CA . LYS B 1 165 ? -18.234 -15.055 -21.594 1 92.69 165 LYS B CA 1
ATOM 4770 C C . LYS B 1 165 ? -16.984 -14.258 -21.281 1 92.69 165 LYS B C 1
ATOM 4772 O O . LYS B 1 165 ? -16.625 -14.078 -20.109 1 92.69 165 LYS B O 1
ATOM 4777 N N . LEU B 1 166 ? -16.266 -13.844 -22.328 1 93.5 166 LEU B N 1
ATOM 4778 C CA . LEU B 1 166 ? -15.062 -13.055 -22.141 1 93.5 166 LEU B CA 1
ATOM 4779 C C . LEU B 1 166 ? -15.297 -11.594 -22.5 1 93.5 166 LEU B C 1
ATOM 4781 O O . LEU B 1 166 ? -16.016 -11.297 -23.453 1 93.5 166 LEU B O 1
ATOM 4785 N N . HIS B 1 167 ? -14.719 -10.719 -21.719 1 94.25 167 HIS B N 1
ATOM 4786 C CA . HIS B 1 167 ? -14.766 -9.273 -21.922 1 94.25 167 HIS B CA 1
ATOM 4787 C C . HIS B 1 167 ? -13.367 -8.688 -22.047 1 94.25 167 HIS B C 1
ATOM 4789 O O . HIS B 1 167 ? -12.477 -9.008 -21.25 1 94.25 167 HIS B O 1
ATOM 4795 N N . TYR B 1 168 ? -13.227 -7.828 -23.078 1 93.31 168 TYR B N 1
ATOM 4796 C CA . TYR B 1 168 ? -11.969 -7.102 -23.125 1 93.31 168 TYR B CA 1
ATOM 4797 C C . TYR B 1 168 ? -11.922 -6.012 -22.062 1 93.31 168 TYR B C 1
ATOM 4799 O O . TYR B 1 168 ? -12.867 -5.234 -21.922 1 93.31 168 TYR B O 1
ATOM 4807 N N . GLY B 1 169 ? -10.844 -6.082 -21.266 1 94.94 169 GLY B N 1
ATOM 4808 C CA . GLY B 1 169 ? -10.633 -5.086 -20.219 1 94.94 169 GLY B CA 1
ATOM 4809 C C . GLY B 1 169 ? -9.242 -5.125 -19.625 1 94.94 169 GLY B C 1
ATOM 4810 O O . GLY B 1 169 ? -8.43 -5.988 -19.984 1 94.94 169 GLY B O 1
ATOM 4811 N N . ASP B 1 170 ? -8.992 -4.098 -18.844 1 95.38 170 ASP B N 1
ATOM 4812 C CA . ASP B 1 170 ? -7.695 -3.936 -18.188 1 95.38 170 ASP B CA 1
ATOM 4813 C C . ASP B 1 170 ? -7.855 -3.338 -16.797 1 95.38 170 ASP B C 1
ATOM 4815 O O . ASP B 1 170 ? -8.672 -2.439 -16.594 1 95.38 170 ASP B O 1
ATOM 4819 N N . LEU B 1 171 ? -7.059 -3.842 -15.883 1 97.88 171 LEU B N 1
ATOM 4820 C CA . LEU B 1 171 ? -7.145 -3.379 -14.508 1 97.88 171 LEU B CA 1
ATOM 4821 C C . LEU B 1 171 ? -6.68 -1.932 -14.391 1 97.88 171 LEU B C 1
ATOM 4823 O O . LEU B 1 171 ? -6.918 -1.28 -13.367 1 97.88 171 LEU B O 1
ATOM 4827 N N . THR B 1 172 ? -6.043 -1.369 -15.414 1 96.94 172 THR B N 1
ATOM 4828 C CA . THR B 1 172 ? -5.574 0.011 -15.391 1 96.94 172 THR B CA 1
ATOM 4829 C C . THR B 1 172 ? -6.633 0.951 -15.961 1 96.94 172 THR B C 1
ATOM 4831 O O . THR B 1 172 ? -6.449 2.17 -15.969 1 96.94 172 THR B O 1
ATOM 4834 N N . ASP B 1 173 ? -7.746 0.365 -16.422 1 96.31 173 ASP B N 1
ATOM 4835 C CA . ASP B 1 173 ? -8.781 1.156 -17.078 1 96.31 173 ASP B CA 1
ATOM 4836 C C . ASP B 1 173 ? -10.062 1.179 -16.25 1 96.31 173 ASP B C 1
ATOM 4838 O O . ASP B 1 173 ? -10.938 0.328 -16.422 1 96.31 173 ASP B O 1
ATOM 4842 N N . SER B 1 174 ? -10.281 2.236 -15.547 1 96.06 174 SER B N 1
ATOM 4843 C CA . SER B 1 174 ? -11.406 2.354 -14.633 1 96.06 174 SER B CA 1
ATOM 4844 C C . SER B 1 174 ? -12.734 2.336 -15.383 1 96.06 174 SER B C 1
ATOM 4846 O O . SER B 1 174 ? -13.688 1.682 -14.953 1 96.06 174 SER B O 1
ATOM 4848 N N . THR B 1 175 ? -12.805 3.051 -16.453 1 95.69 175 THR B N 1
ATOM 4849 C CA . THR B 1 175 ? -14.047 3.17 -17.203 1 95.69 175 THR B CA 1
ATOM 4850 C C . THR B 1 175 ? -14.484 1.812 -17.734 1 95.69 175 THR B C 1
ATOM 4852 O O . THR B 1 175 ? -15.664 1.465 -17.672 1 95.69 175 THR B O 1
ATOM 4855 N N . CYS B 1 176 ? -13.547 1.115 -18.219 1 95.75 176 CYS B N 1
ATOM 4856 C CA . CYS B 1 176 ? -13.844 -0.209 -18.75 1 95.75 176 CYS B CA 1
ATOM 4857 C C . CYS B 1 176 ? -14.344 -1.142 -17.656 1 95.75 176 CYS B C 1
ATOM 4859 O O . CYS B 1 176 ? -15.273 -1.917 -17.875 1 95.75 176 CYS B O 1
ATOM 4861 N N . LEU B 1 177 ? -13.758 -1.089 -16.516 1 98.19 177 LEU B N 1
ATOM 4862 C CA . LEU B 1 177 ? -14.148 -1.953 -15.406 1 98.19 177 LEU B CA 1
ATOM 4863 C C . LEU B 1 177 ? -15.562 -1.631 -14.93 1 98.19 177 LEU B C 1
ATOM 4865 O O . LEU B 1 177 ? -16.344 -2.537 -14.664 1 98.19 177 LEU B O 1
ATOM 4869 N N . VAL B 1 178 ? -15.898 -0.353 -14.859 1 97.94 178 VAL B N 1
ATOM 4870 C CA . VAL B 1 178 ? -17.234 0.058 -14.461 1 97.94 178 VAL B CA 1
ATOM 4871 C C . VAL B 1 178 ? -18.266 -0.458 -15.469 1 97.94 178 VAL B C 1
ATOM 4873 O O . VAL B 1 178 ? -19.312 -0.974 -15.094 1 97.94 178 VAL B O 1
ATOM 4876 N N . LYS B 1 179 ? -17.938 -0.36 -16.719 1 98.12 179 LYS B N 1
ATOM 4877 C CA . LYS B 1 179 ? -18.844 -0.821 -17.781 1 98.12 179 LYS B CA 1
ATOM 4878 C C . LYS B 1 179 ? -19.078 -2.322 -17.672 1 98.12 179 LYS B C 1
ATOM 4880 O O . LYS B 1 179 ? -20.234 -2.773 -17.734 1 98.12 179 LYS B O 1
ATOM 4885 N N . ILE B 1 180 ? -18.031 -3.094 -17.5 1 98.25 180 ILE B N 1
ATOM 4886 C CA . ILE B 1 180 ? -18.141 -4.547 -17.453 1 98.25 180 ILE B CA 1
ATOM 4887 C C . ILE B 1 180 ? -18.953 -4.965 -16.234 1 98.25 180 ILE B C 1
ATOM 4889 O O . ILE B 1 180 ? -19.859 -5.793 -16.344 1 98.25 180 ILE B O 1
ATOM 4893 N N . ILE B 1 181 ? -18.672 -4.41 -15.102 1 98.5 181 ILE B N 1
ATOM 4894 C CA . ILE B 1 181 ? -19.344 -4.777 -13.859 1 98.5 181 ILE B CA 1
ATOM 4895 C C . ILE B 1 181 ? -20.828 -4.387 -13.953 1 98.5 181 ILE B C 1
ATOM 4897 O O . ILE B 1 181 ? -21.703 -5.137 -13.516 1 98.5 181 ILE B O 1
ATOM 4901 N N . ASN B 1 182 ? -21.062 -3.215 -14.547 1 98.12 182 ASN B N 1
ATOM 4902 C CA . ASN B 1 182 ? -22.438 -2.762 -14.711 1 98.12 182 ASN B CA 1
ATOM 4903 C C . ASN B 1 182 ? -23.219 -3.666 -15.656 1 98.12 182 ASN B C 1
ATOM 4905 O O . ASN B 1 182 ? -24.422 -3.875 -15.477 1 98.12 182 ASN B O 1
ATOM 4909 N N . GLU B 1 183 ? -22.594 -4.168 -16.609 1 97.44 183 GLU B N 1
ATOM 4910 C CA . GLU B 1 183 ? -23.219 -5.051 -17.594 1 97.44 183 GLU B CA 1
ATOM 4911 C C . GLU B 1 183 ? -23.438 -6.449 -17.016 1 97.44 183 GLU B C 1
ATOM 4913 O O . GLU B 1 183 ? -24.516 -7.027 -17.172 1 97.44 183 GLU B O 1
ATOM 4918 N N . VAL B 1 184 ? -22.469 -6.984 -16.344 1 97.19 184 VAL B N 1
ATOM 4919 C CA . VAL B 1 184 ? -22.453 -8.375 -15.898 1 97.19 184 VAL B CA 1
ATOM 4920 C C . VAL B 1 184 ? -23.281 -8.523 -14.617 1 97.19 184 VAL B C 1
ATOM 4922 O O . VAL B 1 184 ? -23.922 -9.547 -14.406 1 97.19 184 VAL B O 1
ATOM 4925 N N . LYS B 1 185 ? -23.234 -7.523 -13.766 1 97.62 185 LYS B N 1
ATOM 4926 C CA . LYS B 1 185 ? -23.859 -7.57 -12.453 1 97.62 185 LYS B CA 1
ATOM 4927 C C . LYS B 1 185 ? -23.531 -8.859 -11.719 1 97.62 185 LYS B C 1
ATOM 4929 O O . LYS B 1 185 ? -24.422 -9.625 -11.344 1 97.62 185 LYS B O 1
ATOM 4934 N N . PRO B 1 186 ? -22.266 -9.055 -11.469 1 98.5 186 PRO B N 1
ATOM 4935 C CA . PRO B 1 186 ? -21.844 -10.312 -10.852 1 98.5 186 PRO B CA 1
ATOM 4936 C C . PRO B 1 186 ? -22.312 -10.445 -9.398 1 98.5 186 PRO B C 1
ATOM 4938 O O . PRO B 1 186 ? -22.594 -9.438 -8.75 1 98.5 186 PRO B O 1
ATOM 4941 N N . THR B 1 187 ? -22.391 -11.688 -8.953 1 98.44 187 THR B N 1
ATOM 4942 C CA . THR B 1 187 ? -22.656 -11.961 -7.543 1 98.44 187 THR B CA 1
ATOM 4943 C C . THR B 1 187 ? -21.359 -12.281 -6.812 1 98.44 187 THR B C 1
ATOM 4945 O O . THR B 1 187 ? -21.281 -12.188 -5.586 1 98.44 187 THR B O 1
ATOM 4948 N N . GLU B 1 188 ? -20.391 -12.773 -7.562 1 98.81 188 GLU B N 1
ATOM 4949 C CA . GLU B 1 188 ? -19.047 -13.023 -7.047 1 98.81 188 GLU B CA 1
ATOM 4950 C C . GLU B 1 188 ? -17.984 -12.453 -7.988 1 98.81 188 GLU B C 1
ATOM 4952 O O . GLU B 1 188 ? -18.109 -12.547 -9.211 1 98.81 188 GLU B O 1
ATOM 4957 N N . ILE B 1 189 ? -17.031 -11.742 -7.414 1 98.94 189 ILE B N 1
ATOM 4958 C CA . ILE B 1 189 ? -15.891 -11.25 -8.18 1 98.94 189 ILE B CA 1
ATOM 4959 C C . ILE B 1 189 ? -14.602 -11.844 -7.621 1 98.94 189 ILE B C 1
ATOM 4961 O O . ILE B 1 189 ? -14.359 -11.805 -6.414 1 98.94 189 ILE B O 1
ATOM 4965 N N . TYR B 1 190 ? -13.859 -12.438 -8.508 1 98.94 190 TYR B N 1
ATOM 4966 C CA . TYR B 1 190 ? -12.531 -12.93 -8.18 1 98.94 190 TYR B CA 1
ATOM 4967 C C . TYR B 1 190 ? -11.453 -12.102 -8.875 1 98.94 190 TYR B C 1
ATOM 4969 O O . TYR B 1 190 ? -11.273 -12.203 -10.086 1 98.94 190 TYR B O 1
ATOM 4977 N N . ASN B 1 191 ? -10.734 -11.289 -8.094 1 98.94 191 ASN B N 1
ATOM 4978 C CA . ASN B 1 191 ? -9.648 -10.492 -8.648 1 98.94 191 ASN B CA 1
ATOM 4979 C C . ASN B 1 191 ? -8.32 -11.242 -8.594 1 98.94 191 ASN B C 1
ATOM 4981 O O . ASN B 1 191 ? -7.598 -11.156 -7.598 1 98.94 191 ASN B O 1
ATOM 4985 N N . LEU B 1 192 ? -7.984 -11.852 -9.719 1 98.81 192 LEU B N 1
ATOM 4986 C CA . LEU B 1 192 ? -6.77 -12.656 -9.789 1 98.81 192 LEU B CA 1
ATOM 4987 C C . LEU B 1 192 ? -5.742 -12.008 -10.711 1 98.81 192 LEU B C 1
ATOM 4989 O O . LEU B 1 192 ? -4.574 -12.406 -10.719 1 98.81 192 LEU B O 1
ATOM 4993 N N . GLY B 1 193 ? -6.148 -11.008 -11.516 1 98.19 193 GLY B N 1
ATOM 4994 C CA . GLY B 1 193 ? -5.246 -10.359 -12.445 1 98.19 193 GLY B CA 1
ATOM 4995 C C . GLY B 1 193 ? -4.121 -9.609 -11.758 1 98.19 193 GLY B C 1
ATOM 4996 O O . GLY B 1 193 ? -4.348 -8.914 -10.766 1 98.19 193 GLY B O 1
ATOM 4997 N N . ALA B 1 194 ? -2.916 -9.789 -12.328 1 97.94 194 ALA B N 1
ATOM 4998 C CA . ALA B 1 194 ? -1.759 -9.117 -11.75 1 97.94 194 ALA B CA 1
ATOM 4999 C C . ALA B 1 194 ? -0.551 -9.203 -12.672 1 97.94 194 ALA B C 1
ATOM 5001 O O . ALA B 1 194 ? -0.497 -10.062 -13.555 1 97.94 194 ALA B O 1
ATOM 5002 N N . GLN B 1 195 ? 0.335 -8.109 -12.633 1 96.69 195 GLN B N 1
ATOM 5003 C CA . GLN B 1 195 ? 1.743 -8.406 -12.875 1 96.69 195 GLN B CA 1
ATOM 5004 C C . GLN B 1 195 ? 2.316 -9.297 -11.773 1 96.69 195 GLN B C 1
ATOM 5006 O O . GLN B 1 195 ? 2.654 -8.812 -10.695 1 96.69 195 GLN B O 1
ATOM 5011 N N . SER B 1 196 ? 2.439 -10.586 -12.016 1 95.19 196 SER B N 1
ATOM 5012 C CA . SER B 1 196 ? 2.57 -11.555 -10.938 1 95.19 196 SER B CA 1
ATOM 5013 C C . SER B 1 196 ? 4.027 -11.953 -10.727 1 95.19 196 SER B C 1
ATOM 5015 O O . SER B 1 196 ? 4.344 -12.695 -9.789 1 95.19 196 SER B O 1
ATOM 5017 N N . HIS B 1 197 ? 4.914 -11.5 -11.562 1 95.19 197 HIS B N 1
ATOM 5018 C CA . HIS B 1 197 ? 6.312 -11.906 -11.453 1 95.19 197 HIS B CA 1
ATOM 5019 C C . HIS B 1 197 ? 7.105 -10.938 -10.586 1 95.19 197 HIS B C 1
ATOM 5021 O O . HIS B 1 197 ? 7.34 -9.789 -10.984 1 95.19 197 HIS B O 1
ATOM 5027 N N . VAL B 1 198 ? 7.621 -11.422 -9.484 1 95.88 198 VAL B N 1
ATOM 5028 C CA . VAL B 1 198 ? 8.25 -10.586 -8.469 1 95.88 198 VAL B CA 1
ATOM 5029 C C . VAL B 1 198 ? 9.5 -9.922 -9.039 1 95.88 198 VAL B C 1
ATOM 5031 O O . VAL B 1 198 ? 9.695 -8.719 -8.867 1 95.88 198 VAL B O 1
ATOM 5034 N N . LYS B 1 199 ? 10.336 -10.633 -9.734 1 94.62 199 LYS B N 1
ATOM 5035 C CA . LYS B 1 199 ? 11.578 -10.078 -10.266 1 94.62 199 LYS B CA 1
ATOM 5036 C C . LYS B 1 199 ? 11.305 -8.945 -11.25 1 94.62 199 LYS B C 1
ATOM 5038 O O . LYS B 1 199 ? 11.977 -7.91 -11.219 1 94.62 199 LYS B O 1
ATOM 5043 N N . ILE B 1 200 ? 10.281 -9.117 -12.055 1 94.25 200 ILE B N 1
ATOM 5044 C CA . ILE B 1 200 ? 9.922 -8.133 -13.07 1 94.25 200 ILE B CA 1
ATOM 5045 C C . ILE B 1 200 ? 9.414 -6.855 -12.391 1 94.25 200 ILE B C 1
ATOM 5047 O O . ILE B 1 200 ? 9.562 -5.758 -12.938 1 94.25 200 ILE B O 1
ATOM 5051 N N . SER B 1 201 ? 8.93 -6.941 -11.203 1 96.88 201 SER B N 1
ATOM 5052 C CA . SER B 1 201 ? 8.367 -5.781 -10.516 1 96.88 201 SER B CA 1
ATOM 5053 C C . SER B 1 201 ? 9.453 -4.77 -10.172 1 96.88 201 SER B C 1
ATOM 5055 O O . SER B 1 201 ? 9.172 -3.576 -10.023 1 96.88 201 SER B O 1
ATOM 5057 N N . PHE B 1 202 ? 10.68 -5.176 -10.016 1 96 202 PHE B N 1
ATOM 5058 C CA . PHE B 1 202 ? 11.766 -4.246 -9.742 1 96 202 PHE B CA 1
ATOM 5059 C C . PHE B 1 202 ? 12.047 -3.367 -10.961 1 96 202 PHE B C 1
ATOM 5061 O O . PHE B 1 202 ? 12.422 -2.203 -10.812 1 96 202 PHE B O 1
ATOM 5068 N N . ASP B 1 203 ? 11.789 -3.922 -12.125 1 93.56 203 ASP B N 1
ATOM 5069 C CA . ASP B 1 203 ? 12.023 -3.199 -13.375 1 93.56 203 ASP B CA 1
ATOM 5070 C C . ASP B 1 203 ? 10.781 -2.418 -13.797 1 93.56 203 ASP B C 1
ATOM 5072 O O . ASP B 1 203 ? 10.883 -1.396 -14.477 1 93.56 203 ASP B O 1
ATOM 5076 N N . LEU B 1 204 ? 9.641 -2.936 -13.414 1 96.38 204 LEU B N 1
ATOM 5077 C CA . LEU B 1 204 ? 8.359 -2.344 -13.797 1 96.38 204 LEU B CA 1
ATOM 5078 C C . LEU B 1 204 ? 7.543 -1.982 -12.562 1 96.38 204 LEU B C 1
ATOM 5080 O O . LEU B 1 204 ? 6.379 -2.377 -12.445 1 96.38 204 LEU B O 1
ATOM 5084 N N . ALA B 1 205 ? 8.133 -1.202 -11.727 1 96.75 205 ALA B N 1
ATOM 5085 C CA . ALA B 1 205 ? 7.547 -0.945 -10.414 1 96.75 205 ALA B CA 1
ATOM 5086 C C . ALA B 1 205 ? 6.266 -0.123 -10.539 1 96.75 205 ALA B C 1
ATOM 5088 O O . ALA B 1 205 ? 5.254 -0.438 -9.906 1 96.75 205 ALA B O 1
ATOM 5089 N N . GLU B 1 206 ? 6.293 0.938 -11.344 1 97.25 206 GLU B N 1
ATOM 5090 C CA . GLU B 1 206 ? 5.121 1.799 -11.477 1 97.25 206 GLU B CA 1
ATOM 5091 C C . GLU B 1 206 ? 3.945 1.038 -12.086 1 97.25 206 GLU B C 1
ATOM 5093 O O . GLU B 1 206 ? 2.811 1.17 -11.625 1 97.25 206 GLU B O 1
ATOM 5098 N N . TYR B 1 207 ? 4.23 0.29 -13.117 1 97.19 207 TYR B N 1
ATOM 5099 C CA . TYR B 1 207 ? 3.189 -0.523 -13.742 1 97.19 207 TYR B CA 1
ATOM 5100 C C . TYR B 1 207 ? 2.625 -1.536 -12.75 1 97.19 207 TYR B C 1
ATOM 5102 O O . TYR B 1 207 ? 1.41 -1.734 -12.68 1 97.19 207 TYR B O 1
ATOM 5110 N N . THR B 1 208 ? 3.492 -2.188 -12 1 98.44 208 THR B N 1
ATOM 5111 C CA . THR B 1 208 ? 3.08 -3.162 -11 1 98.44 208 THR B CA 1
ATOM 5112 C C . THR B 1 208 ? 2.176 -2.514 -9.953 1 98.44 208 THR B C 1
ATOM 5114 O O . THR B 1 208 ? 1.143 -3.074 -9.586 1 98.44 208 THR B O 1
ATOM 5117 N N . ALA B 1 209 ? 2.549 -1.331 -9.5 1 98.69 209 ALA B N 1
ATOM 5118 C CA . ALA B 1 209 ? 1.729 -0.607 -8.531 1 98.69 209 ALA B CA 1
ATOM 5119 C C . ALA B 1 209 ? 0.366 -0.255 -9.117 1 98.69 209 ALA B C 1
ATOM 5121 O O . ALA B 1 209 ? -0.656 -0.36 -8.438 1 98.69 209 ALA B O 1
ATOM 5122 N N . ASP B 1 210 ? 0.356 0.107 -10.32 1 98.12 210 ASP B N 1
ATOM 5123 C CA . ASP B 1 210 ? -0.856 0.557 -11 1 98.12 210 ASP B CA 1
ATOM 5124 C C . ASP B 1 210 ? -1.825 -0.602 -11.219 1 98.12 210 ASP B C 1
ATOM 5126 O O . ASP B 1 210 ? -3.035 -0.453 -11.031 1 98.12 210 ASP B O 1
ATOM 5130 N N . VAL B 1 211 ? -1.317 -1.73 -11.586 1 98.31 211 VAL B N 1
ATOM 5131 C CA . VAL B 1 211 ? -2.148 -2.887 -11.906 1 98.31 211 VAL B CA 1
ATOM 5132 C C . VAL B 1 211 ? -2.51 -3.635 -10.625 1 98.31 211 VAL B C 1
ATOM 5134 O O . VAL B 1 211 ? -3.689 -3.861 -10.344 1 98.31 211 VAL B O 1
ATOM 5137 N N . ASP B 1 212 ? -1.49 -4 -9.836 1 98.75 212 ASP B N 1
ATOM 5138 C CA . ASP B 1 212 ? -1.688 -4.906 -8.711 1 98.75 212 ASP B CA 1
ATOM 5139 C C . ASP B 1 212 ? -2.309 -4.18 -7.52 1 98.75 212 ASP B C 1
ATOM 5141 O O . ASP B 1 212 ? -3.043 -4.781 -6.73 1 98.75 212 ASP B O 1
ATOM 5145 N N . GLY B 1 213 ? -1.907 -2.914 -7.359 1 98.75 213 GLY B N 1
ATOM 5146 C CA . GLY B 1 213 ? -2.41 -2.131 -6.242 1 98.75 213 GLY B CA 1
ATOM 5147 C C . GLY B 1 213 ? -3.65 -1.329 -6.586 1 98.75 213 GLY B C 1
ATOM 5148 O O . GLY B 1 213 ? -4.77 -1.753 -6.293 1 98.75 213 GLY B O 1
ATOM 5149 N N . VAL B 1 214 ? -3.455 -0.319 -7.414 1 98.62 214 VAL B N 1
ATOM 5150 C CA . VAL B 1 214 ? -4.527 0.616 -7.734 1 98.62 214 VAL B CA 1
ATOM 5151 C C . VAL B 1 214 ? -5.617 -0.1 -8.531 1 98.62 214 VAL B C 1
ATOM 5153 O O . VAL B 1 214 ? -6.797 0.249 -8.43 1 98.62 214 VAL B O 1
ATOM 5156 N N . GLY B 1 215 ? -5.238 -1.114 -9.297 1 98.69 215 GLY B N 1
ATOM 5157 C CA . GLY B 1 215 ? -6.223 -1.9 -10.023 1 98.69 215 GLY B CA 1
ATOM 5158 C C . GLY B 1 215 ? -7.27 -2.527 -9.117 1 98.69 215 GLY B C 1
ATOM 5159 O O . GLY B 1 215 ? -8.453 -2.588 -9.477 1 98.69 215 GLY B O 1
ATOM 5160 N N . THR B 1 216 ? -6.852 -3 -7.965 1 98.88 216 THR B N 1
ATOM 5161 C CA . THR B 1 216 ? -7.789 -3.549 -6.992 1 98.88 216 THR B CA 1
ATOM 5162 C C . THR B 1 216 ? -8.766 -2.479 -6.52 1 98.88 216 THR B C 1
ATOM 5164 O O . THR B 1 216 ? -9.969 -2.73 -6.418 1 98.88 216 THR B O 1
ATOM 5167 N N . LEU B 1 217 ? -8.219 -1.29 -6.254 1 98.81 217 LEU B N 1
ATOM 5168 C CA . LEU B 1 217 ? -9.07 -0.171 -5.852 1 98.81 217 LEU B CA 1
ATOM 5169 C C . LEU B 1 217 ? -10.086 0.164 -6.938 1 98.81 217 LEU B C 1
ATOM 5171 O O . LEU B 1 217 ? -11.25 0.43 -6.645 1 98.81 217 LEU B O 1
ATOM 5175 N N . ARG B 1 218 ? -9.648 0.175 -8.164 1 98.69 218 ARG B N 1
ATOM 5176 C CA . ARG B 1 218 ? -10.539 0.496 -9.273 1 98.69 218 ARG B CA 1
ATOM 5177 C C . ARG B 1 218 ? -11.695 -0.496 -9.352 1 98.69 218 ARG B C 1
ATOM 5179 O O . ARG B 1 218 ? -12.836 -0.108 -9.609 1 98.69 218 ARG B O 1
ATOM 5186 N N . LEU B 1 219 ? -11.398 -1.74 -9.125 1 98.69 219 LEU B N 1
ATOM 5187 C CA . LEU B 1 219 ? -12.438 -2.762 -9.133 1 98.69 219 LEU B CA 1
ATOM 5188 C C . LEU B 1 219 ? -13.422 -2.543 -7.988 1 98.69 219 LEU B C 1
ATOM 5190 O O . LEU B 1 219 ? -14.633 -2.631 -8.18 1 98.69 219 LEU B O 1
ATOM 5194 N N . LEU B 1 220 ? -12.898 -2.301 -6.832 1 98.81 220 LEU B N 1
ATOM 5195 C CA . LEU B 1 220 ? -13.727 -2.059 -5.656 1 98.81 220 LEU B CA 1
ATOM 5196 C C . LEU B 1 220 ? -14.594 -0.821 -5.852 1 98.81 220 LEU B C 1
ATOM 5198 O O . LEU B 1 220 ? -15.781 -0.833 -5.52 1 98.81 220 LEU B O 1
ATOM 5202 N N . ASP B 1 221 ? -14.008 0.191 -6.391 1 98 221 ASP B N 1
ATOM 5203 C CA . ASP B 1 221 ? -14.75 1.422 -6.656 1 98 221 ASP B CA 1
ATOM 5204 C C . ASP B 1 221 ? -15.844 1.191 -7.691 1 98 221 ASP B C 1
ATOM 5206 O O . ASP B 1 221 ? -16.906 1.812 -7.625 1 98 221 ASP B O 1
ATOM 5210 N N . ALA B 1 222 ? -15.547 0.366 -8.672 1 98.44 222 ALA B N 1
ATOM 5211 C CA . ALA B 1 222 ? -16.547 0.023 -9.672 1 98.44 222 ALA B CA 1
ATOM 5212 C C . ALA B 1 222 ? -17.75 -0.662 -9.031 1 98.44 222 ALA B C 1
ATOM 5214 O O . ALA B 1 222 ? -18.906 -0.371 -9.375 1 98.44 222 ALA B O 1
ATOM 5215 N N . VAL B 1 223 ? -17.531 -1.543 -8.086 1 98.62 223 VAL B N 1
ATOM 5216 C CA . VAL B 1 223 ? -18.594 -2.225 -7.355 1 98.62 223 VAL B CA 1
ATOM 5217 C C . VAL B 1 223 ? -19.453 -1.2 -6.625 1 98.62 223 VAL B C 1
ATOM 5219 O O . VAL B 1 223 ? -20.688 -1.258 -6.684 1 98.62 223 VAL B O 1
ATOM 5222 N N . LYS B 1 224 ? -18.766 -0.281 -5.961 1 97.94 224 LYS B N 1
ATOM 5223 C CA . LYS B 1 224 ? -19.469 0.761 -5.207 1 97.94 224 LYS B CA 1
ATOM 5224 C C . LYS B 1 224 ? -20.25 1.677 -6.137 1 97.94 224 LYS B C 1
ATOM 5226 O O . LYS B 1 224 ? -21.422 1.981 -5.875 1 97.94 224 LYS B O 1
ATOM 5231 N N . THR B 1 225 ? -19.656 2.043 -7.223 1 97.31 225 THR B N 1
ATOM 5232 C CA . THR B 1 225 ? -20.25 2.947 -8.195 1 97.31 225 THR B CA 1
ATOM 5233 C C . THR B 1 225 ? -21.5 2.324 -8.828 1 97.31 225 THR B C 1
ATOM 5235 O O . THR B 1 225 ? -22.484 3.021 -9.094 1 97.31 225 THR B O 1
ATOM 5238 N N . CYS B 1 226 ? -21.5 1.039 -9.008 1 98.12 226 CYS B N 1
ATOM 5239 C CA . CYS B 1 226 ? -22.594 0.332 -9.648 1 98.12 226 CYS B CA 1
ATOM 5240 C C . CYS B 1 226 ? -23.672 -0.041 -8.625 1 98.12 226 CYS B C 1
ATOM 5242 O O . CYS B 1 226 ? -24.656 -0.687 -8.969 1 98.12 226 CYS B O 1
ATOM 5244 N N . GLY B 1 227 ? -23.484 0.31 -7.336 1 97.75 227 GLY B N 1
ATOM 5245 C CA . GLY B 1 227 ? -24.469 0.047 -6.301 1 97.75 227 GLY B CA 1
ATOM 5246 C C . GLY B 1 227 ? -24.562 -1.418 -5.918 1 97.75 227 GLY B C 1
ATOM 5247 O O . GLY B 1 227 ? -25.641 -1.919 -5.602 1 97.75 227 GLY B O 1
ATOM 5248 N N . LEU B 1 228 ? -23.438 -2.119 -5.953 1 98.06 228 LEU B N 1
ATOM 5249 C CA . LEU B 1 228 ? -23.484 -3.566 -5.777 1 98.06 228 LEU B CA 1
ATOM 5250 C C . LEU B 1 228 ? -22.844 -3.971 -4.449 1 98.06 228 LEU B C 1
ATOM 5252 O O . LEU B 1 228 ? -22.531 -5.145 -4.242 1 98.06 228 LEU B O 1
ATOM 5256 N N . ILE B 1 229 ? -22.672 -3.088 -3.559 1 98.12 229 ILE B N 1
ATOM 5257 C CA . ILE B 1 229 ? -22 -3.318 -2.283 1 98.12 229 ILE B CA 1
ATOM 5258 C C . ILE B 1 229 ? -22.688 -4.453 -1.534 1 98.12 229 ILE B C 1
ATOM 5260 O O . ILE B 1 229 ? -22.031 -5.301 -0.929 1 98.12 229 ILE B O 1
ATOM 5264 N N . ASN B 1 230 ? -23.984 -4.504 -1.635 1 97.19 230 ASN B N 1
ATOM 5265 C CA . ASN B 1 230 ? -24.734 -5.457 -0.828 1 97.19 230 ASN B CA 1
ATOM 5266 C C . ASN B 1 230 ? -25.047 -6.727 -1.61 1 97.19 230 ASN B C 1
ATOM 5268 O O . ASN B 1 230 ? -25.688 -7.645 -1.082 1 97.19 230 ASN B O 1
ATOM 5272 N N . SER B 1 231 ? -24.578 -6.77 -2.846 1 96.81 231 SER B N 1
ATOM 5273 C CA . SER B 1 231 ? -25.016 -7.887 -3.676 1 96.81 231 SER B CA 1
ATOM 5274 C C . SER B 1 231 ? -23.844 -8.711 -4.168 1 96.81 231 SER B C 1
ATOM 5276 O O . SER B 1 231 ? -24.016 -9.828 -4.656 1 96.81 231 SER B O 1
ATOM 5278 N N . VAL B 1 232 ? -22.672 -8.211 -3.973 1 98.12 232 VAL B N 1
ATOM 5279 C CA . VAL B 1 232 ? -21.516 -8.906 -4.531 1 98.12 232 VAL B CA 1
ATOM 5280 C C . VAL B 1 232 ? -20.594 -9.367 -3.4 1 98.12 232 VAL B C 1
ATOM 5282 O O . VAL B 1 232 ? -20.453 -8.68 -2.391 1 98.12 232 VAL B O 1
ATOM 5285 N N . LYS B 1 233 ? -20.016 -10.578 -3.521 1 98.81 233 LYS B N 1
ATOM 5286 C CA . LYS B 1 233 ? -18.891 -11.047 -2.717 1 98.81 233 LYS B CA 1
ATOM 5287 C C . LYS B 1 233 ? -17.578 -10.93 -3.486 1 98.81 233 LYS B C 1
ATOM 5289 O O . LYS B 1 233 ? -17.5 -11.336 -4.648 1 98.81 233 LYS B O 1
ATOM 5294 N N . PHE B 1 234 ? -16.625 -10.336 -2.836 1 98.94 234 PHE B N 1
ATOM 5295 C CA . PHE B 1 234 ? -15.391 -9.961 -3.51 1 98.94 234 PHE B CA 1
ATOM 5296 C C . PHE B 1 234 ? -14.211 -10.742 -2.953 1 98.94 234 PHE B C 1
ATOM 5298 O O . PHE B 1 234 ? -13.984 -10.766 -1.741 1 98.94 234 PHE B O 1
ATOM 5305 N N . TYR B 1 235 ? -13.445 -11.398 -3.9 1 98.94 235 TYR B N 1
ATOM 5306 C CA . TYR B 1 235 ? -12.219 -12.102 -3.549 1 98.94 235 TYR B CA 1
ATOM 5307 C C . TYR B 1 235 ? -11 -11.398 -4.141 1 98.94 235 TYR B C 1
ATOM 5309 O O . TYR B 1 235 ? -10.969 -11.109 -5.34 1 98.94 235 TYR B O 1
ATOM 5317 N N . GLN B 1 236 ? -10.047 -11.148 -3.262 1 98.94 236 GLN B N 1
ATOM 5318 C CA . GLN B 1 236 ? -8.758 -10.586 -3.668 1 98.94 236 GLN B CA 1
ATOM 5319 C C . GLN B 1 236 ? -7.645 -11.617 -3.551 1 98.94 236 GLN B C 1
ATOM 5321 O O . GLN B 1 236 ? -7.445 -12.203 -2.484 1 98.94 236 GLN B O 1
ATOM 5326 N N . ALA B 1 237 ? -6.961 -11.836 -4.707 1 98.88 237 ALA B N 1
ATOM 5327 C CA . ALA B 1 237 ? -5.742 -12.641 -4.652 1 98.88 237 ALA B CA 1
ATOM 5328 C C . ALA B 1 237 ? -4.613 -11.875 -3.973 1 98.88 237 ALA B C 1
ATOM 5330 O O . ALA B 1 237 ? -3.912 -11.086 -4.617 1 98.88 237 ALA B O 1
ATOM 5331 N N . SER B 1 238 ? -4.496 -12.125 -2.689 1 98.62 238 SER B N 1
ATOM 5332 C CA . SER B 1 238 ? -3.297 -11.664 -2.002 1 98.62 238 SER B CA 1
ATOM 5333 C C . SER B 1 238 ? -2.162 -12.672 -2.127 1 98.62 238 SER B C 1
ATOM 5335 O O . SER B 1 238 ? -2.102 -13.43 -3.1 1 98.62 238 SER B O 1
ATOM 5337 N N . THR B 1 239 ? -1.168 -12.586 -1.282 1 98.69 239 THR B N 1
ATOM 5338 C CA . THR B 1 239 ? 0.016 -13.406 -1.502 1 98.69 239 THR B CA 1
ATOM 5339 C C . THR B 1 239 ? 0.847 -13.516 -0.226 1 98.69 239 THR B C 1
ATOM 5341 O O . THR B 1 239 ? 0.798 -12.625 0.627 1 98.69 239 THR B O 1
ATOM 5344 N N . SER B 1 240 ? 1.573 -14.617 -0.125 1 98.62 240 SER B N 1
ATOM 5345 C CA . SER B 1 240 ? 2.521 -14.781 0.971 1 98.62 240 SER B CA 1
ATOM 5346 C C . SER B 1 240 ? 3.672 -13.789 0.864 1 98.62 240 SER B C 1
ATOM 5348 O O . SER B 1 240 ? 4.383 -13.547 1.842 1 98.62 240 SER B O 1
ATOM 5350 N N . GLU B 1 241 ? 3.922 -13.211 -0.343 1 98.19 241 GLU B N 1
ATOM 5351 C CA . GLU B 1 241 ? 4.957 -12.195 -0.545 1 98.19 241 GLU B CA 1
ATOM 5352 C C . GLU B 1 241 ? 4.734 -10.992 0.361 1 98.19 241 GLU B C 1
ATOM 5354 O O . GLU B 1 241 ? 5.637 -10.172 0.546 1 98.19 241 GLU B O 1
ATOM 5359 N N . LEU B 1 242 ? 3.555 -10.883 0.978 1 98.75 242 LEU B N 1
ATOM 5360 C CA . LEU B 1 242 ? 3.271 -9.82 1.941 1 98.75 242 LEU B CA 1
ATOM 5361 C C . LEU B 1 242 ? 4.176 -9.945 3.162 1 98.75 242 LEU B C 1
ATOM 5363 O O . LEU B 1 242 ? 4.555 -8.938 3.762 1 98.75 242 LEU B O 1
ATOM 5367 N N . TYR B 1 243 ? 4.516 -11.148 3.529 1 98.56 243 TYR B N 1
ATOM 5368 C CA . TYR B 1 243 ? 5.305 -11.391 4.73 1 98.56 243 TYR B CA 1
ATOM 5369 C C . TYR B 1 243 ? 6.773 -11.047 4.496 1 98.56 243 TYR B C 1
ATOM 5371 O O . TYR B 1 243 ? 7.469 -10.602 5.41 1 98.56 243 TYR B O 1
ATOM 5379 N N . GLY B 1 244 ? 7.234 -11.281 3.221 1 97 244 GLY B N 1
ATOM 5380 C CA . GLY B 1 244 ? 8.57 -10.859 2.822 1 97 244 GLY B CA 1
ATOM 5381 C C . GLY B 1 244 ? 9.641 -11.234 3.83 1 97 244 GLY B C 1
ATOM 5382 O O . GLY B 1 244 ? 9.984 -12.406 3.971 1 97 244 GLY B O 1
ATOM 5383 N N . LYS B 1 245 ? 10.273 -10.211 4.555 1 96.81 245 LYS B N 1
ATOM 5384 C CA . LYS B 1 245 ? 11.172 -10.477 5.672 1 96.81 245 LYS B CA 1
ATOM 5385 C C . LYS B 1 245 ? 10.414 -11.039 6.867 1 96.81 245 LYS B C 1
ATOM 5387 O O . LYS B 1 245 ? 9.953 -10.289 7.73 1 96.81 245 LYS B O 1
ATOM 5392 N N . VAL B 1 246 ? 10.484 -12.32 7 1 95.94 246 VAL B N 1
ATOM 5393 C CA . VAL B 1 246 ? 9.586 -13.078 7.863 1 95.94 246 VAL B CA 1
ATOM 5394 C C . VAL B 1 246 ? 9.805 -12.672 9.32 1 95.94 246 VAL B C 1
ATOM 5396 O O . VAL B 1 246 ? 10.93 -12.703 9.812 1 95.94 246 VAL B O 1
ATOM 5399 N N . GLN B 1 247 ? 8.648 -12.367 9.914 1 95.5 247 GLN B N 1
ATOM 5400 C CA . GLN B 1 247 ? 8.672 -11.922 11.305 1 95.5 247 GLN B CA 1
ATOM 5401 C C . GLN B 1 247 ? 8.375 -13.078 12.258 1 95.5 247 GLN B C 1
ATOM 5403 O O . GLN B 1 247 ? 8.758 -13.039 13.422 1 95.5 247 GLN B O 1
ATOM 5408 N N . GLU B 1 248 ? 7.59 -14.055 11.766 1 96.75 248 GLU B N 1
ATOM 5409 C CA . GLU B 1 248 ? 7.199 -15.25 12.508 1 96.75 248 GLU B CA 1
ATOM 5410 C C . GLU B 1 248 ? 7.188 -16.484 11.617 1 96.75 248 GLU B C 1
ATOM 5412 O O . GLU B 1 248 ? 6.871 -16.391 10.43 1 96.75 248 GLU B O 1
ATOM 5417 N N . ILE B 1 249 ? 7.504 -17.625 12.234 1 97.31 249 ILE B N 1
ATOM 5418 C CA . ILE B 1 249 ? 7.457 -18.891 11.523 1 97.31 249 ILE B CA 1
ATOM 5419 C C . ILE B 1 249 ? 6.641 -19.906 12.328 1 97.31 249 ILE B C 1
ATOM 5421 O O . ILE B 1 249 ? 6.934 -20.156 13.5 1 97.31 249 ILE B O 1
ATOM 5425 N N . PRO B 1 250 ? 5.691 -20.547 11.734 1 98.5 250 PRO B N 1
ATOM 5426 C CA . PRO B 1 250 ? 5.109 -20.234 10.43 1 98.5 250 PRO B CA 1
ATOM 5427 C C . PRO B 1 250 ? 4.324 -18.922 10.43 1 98.5 250 PRO B C 1
ATOM 5429 O O . PRO B 1 250 ? 4.094 -18.344 11.492 1 98.5 250 PRO B O 1
ATOM 5432 N N . GLN B 1 251 ? 4.059 -18.406 9.242 1 98.81 251 GLN B N 1
ATOM 5433 C CA . GLN B 1 251 ? 3.25 -17.188 9.133 1 98.81 251 GLN B CA 1
ATOM 5434 C C . GLN B 1 251 ? 1.761 -17.516 9.156 1 98.81 251 GLN B C 1
ATOM 5436 O O . GLN B 1 251 ? 1.323 -18.484 8.523 1 98.81 251 GLN B O 1
ATOM 5441 N N . LYS B 1 252 ? 1.052 -16.844 9.875 1 98.56 252 LYS B N 1
ATOM 5442 C CA . LYS B 1 252 ? -0.401 -16.938 9.977 1 98.56 252 LYS B CA 1
ATOM 5443 C C . LYS B 1 252 ? -1.066 -15.594 9.727 1 98.56 252 LYS B C 1
ATOM 5445 O O . LYS B 1 252 ? -0.406 -14.633 9.328 1 98.56 252 LYS B O 1
ATOM 5450 N N . GLU B 1 253 ? -2.385 -15.461 9.875 1 98.44 253 GLU B N 1
ATOM 5451 C CA . GLU B 1 253 ? -3.143 -14.266 9.516 1 98.44 253 GLU B CA 1
ATOM 5452 C C . GLU B 1 253 ? -2.738 -13.078 10.383 1 98.44 253 GLU B C 1
ATOM 5454 O O . GLU B 1 253 ? -2.869 -11.93 9.961 1 98.44 253 GLU B O 1
ATOM 5459 N N . THR B 1 254 ? -2.156 -13.305 11.57 1 96.81 254 THR B N 1
ATOM 5460 C CA . THR B 1 254 ? -1.82 -12.219 12.492 1 96.81 254 THR B CA 1
ATOM 5461 C C . THR B 1 254 ? -0.345 -11.852 12.375 1 96.81 254 THR B C 1
ATOM 5463 O O . THR B 1 254 ? 0.116 -10.906 13.016 1 96.81 254 THR B O 1
ATOM 5466 N N . THR B 1 255 ? 0.407 -12.664 11.602 1 98 255 THR B N 1
ATOM 5467 C CA . THR B 1 255 ? 1.822 -12.352 11.438 1 98 255 THR B CA 1
ATOM 5468 C C . THR B 1 255 ? 1.999 -10.992 10.75 1 98 255 THR B C 1
ATOM 5470 O O . THR B 1 255 ? 1.391 -10.734 9.711 1 98 255 THR B O 1
ATOM 5473 N N . PRO B 1 256 ? 2.818 -10.07 11.344 1 96.88 256 PRO B N 1
ATOM 5474 C CA . PRO B 1 256 ? 3.043 -8.773 10.703 1 96.88 256 PRO B CA 1
ATOM 5475 C C . PRO B 1 256 ? 3.672 -8.898 9.312 1 96.88 256 PRO B C 1
ATOM 5477 O O . PRO B 1 256 ? 4.547 -9.742 9.102 1 96.88 256 PRO B O 1
ATOM 5480 N N . PHE B 1 257 ? 3.268 -8.062 8.406 1 98.19 257 PHE B N 1
ATOM 5481 C CA . PHE B 1 257 ? 3.785 -8.047 7.043 1 98.19 257 PHE B CA 1
ATOM 5482 C C . PHE B 1 257 ? 5.082 -7.254 6.965 1 98.19 257 PHE B C 1
ATOM 5484 O O . PHE B 1 257 ? 5.32 -6.359 7.773 1 98.19 257 PHE B O 1
ATOM 5491 N N . TYR B 1 258 ? 5.938 -7.617 6.008 1 98.19 258 TYR B N 1
ATOM 5492 C CA . TYR B 1 258 ? 7.195 -6.941 5.711 1 98.19 258 TYR B CA 1
ATOM 5493 C C . TYR B 1 258 ? 7.617 -7.176 4.266 1 98.19 258 TYR B C 1
ATOM 5495 O O . TYR B 1 258 ? 8.625 -7.832 4.004 1 98.19 258 TYR B O 1
ATOM 5503 N N . PRO B 1 259 ? 6.848 -6.605 3.34 1 98.44 259 PRO B N 1
ATOM 5504 C CA . PRO B 1 259 ? 7.133 -6.879 1.928 1 98.44 259 PRO B CA 1
ATOM 5505 C C . PRO B 1 259 ? 8.539 -6.449 1.515 1 98.44 259 PRO B C 1
ATOM 5507 O O . PRO B 1 259 ? 9.039 -5.426 1.986 1 98.44 259 PRO B O 1
ATOM 5510 N N . ARG B 1 260 ? 9.133 -7.195 0.57 1 98.19 260 ARG B N 1
ATOM 5511 C CA . ARG B 1 260 ? 10.523 -6.973 0.208 1 98.19 260 ARG B CA 1
ATOM 5512 C C . ARG B 1 260 ? 10.664 -6.672 -1.28 1 98.19 260 ARG B C 1
ATOM 5514 O O . ARG B 1 260 ? 11.766 -6.738 -1.832 1 98.19 260 ARG B O 1
ATOM 5521 N N . SER B 1 261 ? 9.586 -6.434 -1.981 1 98.38 261 SER B N 1
ATOM 5522 C CA . SER B 1 261 ? 9.602 -6.125 -3.408 1 98.38 261 SER B CA 1
ATOM 5523 C C . SER B 1 261 ? 8.5 -5.133 -3.773 1 98.38 261 SER B C 1
ATOM 5525 O O . SER B 1 261 ? 7.516 -4.992 -3.043 1 98.38 261 SER B O 1
ATOM 5527 N N . PRO B 1 262 ? 8.68 -4.398 -4.945 1 98.56 262 PRO B N 1
ATOM 5528 C CA . PRO B 1 262 ? 7.566 -3.568 -5.414 1 98.56 262 PRO B CA 1
ATOM 5529 C C . PRO B 1 262 ? 6.277 -4.363 -5.605 1 98.56 262 PRO B C 1
ATOM 5531 O O . PRO B 1 262 ? 5.188 -3.844 -5.359 1 98.56 262 PRO B O 1
ATOM 5534 N N . TYR B 1 263 ? 6.398 -5.652 -6.027 1 98.5 263 TYR B N 1
ATOM 5535 C CA . TYR B 1 263 ? 5.25 -6.547 -6.109 1 98.5 263 TYR B CA 1
ATOM 5536 C C . TYR B 1 263 ? 4.594 -6.715 -4.742 1 98.5 263 TYR B C 1
ATOM 5538 O O . TYR B 1 263 ? 3.381 -6.535 -4.602 1 98.5 263 TYR B O 1
ATOM 5546 N N . GLY B 1 264 ? 5.414 -7.051 -3.75 1 98.69 264 GLY B N 1
ATOM 5547 C CA . GLY B 1 264 ? 4.898 -7.219 -2.4 1 98.69 264 GLY B CA 1
ATOM 5548 C C . GLY B 1 264 ? 4.242 -5.961 -1.855 1 98.69 264 GLY B C 1
ATOM 5549 O O . GLY B 1 264 ? 3.189 -6.027 -1.22 1 98.69 264 GLY B O 1
ATOM 5550 N N . ALA B 1 265 ? 4.852 -4.812 -2.088 1 98.81 265 ALA B N 1
ATOM 5551 C CA . ALA B 1 265 ? 4.305 -3.541 -1.622 1 98.81 265 ALA B CA 1
ATOM 5552 C C . ALA B 1 265 ? 2.965 -3.246 -2.293 1 98.81 265 ALA B C 1
ATOM 5554 O O . ALA B 1 265 ? 2.027 -2.779 -1.642 1 98.81 265 ALA B O 1
ATOM 5555 N N . ALA B 1 266 ? 2.893 -3.486 -3.584 1 98.88 266 ALA B N 1
ATOM 5556 C CA . ALA B 1 266 ? 1.652 -3.252 -4.32 1 98.88 266 ALA B CA 1
ATOM 5557 C C . ALA B 1 266 ? 0.533 -4.156 -3.811 1 98.88 266 ALA B C 1
ATOM 5559 O O . ALA B 1 266 ? -0.598 -3.703 -3.619 1 98.88 266 ALA B O 1
ATOM 5560 N N . LYS B 1 267 ? 0.839 -5.375 -3.598 1 98.88 267 LYS B N 1
ATOM 5561 C CA . LYS B 1 267 ? -0.157 -6.324 -3.105 1 98.88 267 LYS B CA 1
ATOM 5562 C C . LYS B 1 267 ? -0.575 -5.988 -1.676 1 98.88 267 LYS B C 1
ATOM 5564 O O . LYS B 1 267 ? -1.725 -6.211 -1.291 1 98.88 267 LYS B O 1
ATOM 5569 N N . LEU B 1 268 ? 0.35 -5.469 -0.909 1 98.88 268 LEU B N 1
ATOM 5570 C CA . LEU B 1 268 ? -0.005 -5.039 0.44 1 98.88 268 LEU B CA 1
ATOM 5571 C C . LEU B 1 268 ? -1.016 -3.898 0.4 1 98.88 268 LEU B C 1
ATOM 5573 O O . LEU B 1 268 ? -1.943 -3.857 1.211 1 98.88 268 LEU B O 1
ATOM 5577 N N . TYR B 1 269 ? -0.789 -2.953 -0.498 1 98.88 269 TYR B N 1
ATOM 5578 C CA . TYR B 1 269 ? -1.808 -1.929 -0.69 1 98.88 269 TYR B CA 1
ATOM 5579 C C . TYR B 1 269 ? -3.16 -2.557 -1.006 1 98.88 269 TYR B C 1
ATOM 5581 O O . TYR B 1 269 ? -4.18 -2.174 -0.425 1 98.88 269 TYR B O 1
ATOM 5589 N N . ALA B 1 270 ? -3.17 -3.469 -1.959 1 98.94 270 ALA B N 1
ATOM 5590 C CA . ALA B 1 270 ? -4.402 -4.148 -2.348 1 98.94 270 ALA B CA 1
ATOM 5591 C C . ALA B 1 270 ? -5.062 -4.82 -1.146 1 98.94 270 ALA B C 1
ATOM 5593 O O . ALA B 1 270 ? -6.277 -4.719 -0.96 1 98.94 270 ALA B O 1
ATOM 5594 N N . TYR B 1 271 ? -4.25 -5.477 -0.291 1 98.88 271 TYR B N 1
ATOM 5595 C CA . TYR B 1 271 ? -4.742 -6.137 0.912 1 98.88 271 TYR B CA 1
ATOM 5596 C C . TYR B 1 271 ? -5.508 -5.156 1.796 1 98.88 271 TYR B C 1
ATOM 5598 O O . TYR B 1 271 ? -6.645 -5.426 2.189 1 98.88 271 TYR B O 1
ATOM 5606 N N . TRP B 1 272 ? -4.953 -4.008 2.018 1 98.88 272 TRP B N 1
ATOM 5607 C CA . TRP B 1 272 ? -5.512 -3.08 2.996 1 98.88 272 TRP B CA 1
ATOM 5608 C C . TRP B 1 272 ? -6.711 -2.336 2.416 1 98.88 272 TRP B C 1
ATOM 5610 O O . TRP B 1 272 ? -7.656 -2.014 3.139 1 98.88 272 TRP B O 1
ATOM 5620 N N . ILE B 1 273 ? -6.703 -2.053 1.105 1 98.88 273 ILE B N 1
ATOM 5621 C CA . ILE B 1 273 ? -7.855 -1.359 0.538 1 98.88 273 ILE B CA 1
ATOM 5622 C C . ILE B 1 273 ? -9.07 -2.283 0.55 1 98.88 273 ILE B C 1
ATOM 5624 O O . ILE B 1 273 ? -10.203 -1.825 0.71 1 98.88 273 ILE B O 1
ATOM 5628 N N . VAL B 1 274 ? -8.836 -3.592 0.43 1 98.94 274 VAL B N 1
ATOM 5629 C CA . VAL B 1 274 ? -9.922 -4.562 0.547 1 98.94 274 VAL B CA 1
ATOM 5630 C C . VAL B 1 274 ? -10.477 -4.547 1.969 1 98.94 274 VAL B C 1
ATOM 5632 O O . VAL B 1 274 ? -11.695 -4.512 2.166 1 98.94 274 VAL B O 1
ATOM 5635 N N . VAL B 1 275 ? -9.578 -4.582 2.914 1 98.75 275 VAL B N 1
ATOM 5636 C CA . VAL B 1 275 ? -9.992 -4.512 4.312 1 98.75 275 VAL B CA 1
ATOM 5637 C C . VAL B 1 275 ? -10.781 -3.225 4.551 1 98.75 275 VAL B C 1
ATOM 5639 O O . VAL B 1 275 ? -11.805 -3.238 5.238 1 98.75 275 VAL B O 1
ATOM 5642 N N . ASN B 1 276 ? -10.32 -2.145 3.99 1 98.5 276 ASN B N 1
ATOM 5643 C CA . ASN B 1 276 ? -10.992 -0.863 4.176 1 98.5 276 ASN B CA 1
ATOM 5644 C C . ASN B 1 276 ? -12.406 -0.885 3.611 1 98.5 276 ASN B C 1
ATOM 5646 O O . ASN B 1 276 ? -13.336 -0.377 4.238 1 98.5 276 ASN B O 1
ATOM 5650 N N . PHE B 1 277 ? -12.602 -1.448 2.438 1 98.56 277 PHE B N 1
ATOM 5651 C CA . PHE B 1 277 ? -13.93 -1.512 1.845 1 98.56 277 PHE B CA 1
ATOM 5652 C C . PHE B 1 277 ? -14.844 -2.41 2.666 1 98.56 277 PHE B C 1
ATOM 5654 O O . PHE B 1 277 ? -16.047 -2.148 2.775 1 98.56 277 PHE B O 1
ATOM 5661 N N . ARG B 1 278 ? -14.305 -3.471 3.205 1 98.69 278 ARG B N 1
ATOM 5662 C CA . ARG B 1 278 ? -15.062 -4.344 4.094 1 98.69 278 ARG B CA 1
ATOM 5663 C C . ARG B 1 278 ? -15.539 -3.588 5.328 1 98.69 278 ARG B C 1
ATOM 5665 O O . ARG B 1 278 ? -16.719 -3.674 5.699 1 98.69 278 ARG B O 1
ATOM 5672 N N . GLU B 1 279 ? -14.68 -2.805 5.883 1 97.88 279 GLU B N 1
ATOM 5673 C CA . GLU B 1 279 ? -14.984 -2.145 7.152 1 97.88 279 GLU B CA 1
ATOM 5674 C C . GLU B 1 279 ? -15.766 -0.854 6.93 1 97.88 279 GLU B C 1
ATOM 5676 O O . GLU B 1 279 ? -16.656 -0.518 7.719 1 97.88 279 GLU B O 1
ATOM 5681 N N . ALA B 1 280 ? -15.477 -0.165 5.871 1 97.69 280 ALA B N 1
ATOM 5682 C CA . ALA B 1 280 ? -16.062 1.15 5.633 1 97.69 280 ALA B CA 1
ATOM 5683 C C . ALA B 1 280 ? -17.469 1.024 5.031 1 97.69 280 ALA B C 1
ATOM 5685 O O . ALA B 1 280 ? -18.344 1.83 5.328 1 97.69 280 ALA B O 1
ATOM 5686 N N . TYR B 1 281 ? -17.672 -0.016 4.191 1 97.81 281 TYR B N 1
ATOM 5687 C CA . TYR B 1 281 ? -18.906 -0.059 3.42 1 97.81 281 TYR B CA 1
ATOM 5688 C C . TYR B 1 281 ? -19.641 -1.373 3.645 1 97.81 281 TYR B C 1
ATOM 5690 O O . TYR B 1 281 ? -20.656 -1.641 2.998 1 97.81 281 TYR B O 1
ATOM 5698 N N . ASN B 1 282 ? -19.109 -2.213 4.48 1 97.88 282 ASN B N 1
ATOM 5699 C CA . ASN B 1 282 ? -19.703 -3.512 4.789 1 97.88 282 ASN B CA 1
ATOM 5700 C C . ASN B 1 282 ? -19.766 -4.406 3.555 1 97.88 282 ASN B C 1
ATOM 5702 O O . ASN B 1 282 ? -20.703 -5.184 3.393 1 97.88 282 ASN B O 1
ATOM 5706 N N . LEU B 1 283 ? -18.906 -4.176 2.654 1 98.69 283 LEU B N 1
ATOM 5707 C CA . LEU B 1 283 ? -18.766 -5.07 1.51 1 98.69 283 LEU B CA 1
ATOM 5708 C C . LEU B 1 283 ? -18.234 -6.434 1.946 1 98.69 283 LEU B C 1
ATOM 5710 O O . LEU B 1 283 ? -17.281 -6.52 2.717 1 98.69 283 LEU B O 1
ATOM 5714 N N . PHE B 1 284 ? -18.891 -7.547 1.506 1 98.81 284 PHE B N 1
ATOM 5715 C CA . PHE B 1 284 ? -18.297 -8.859 1.694 1 98.81 284 PHE B CA 1
ATOM 5716 C C . PHE B 1 284 ? -17.031 -9.008 0.846 1 98.81 284 PHE B C 1
ATOM 5718 O O . PHE B 1 284 ? -17.109 -9.344 -0.338 1 98.81 284 PHE B O 1
ATOM 5725 N N . ALA B 1 285 ? -15.922 -8.703 1.396 1 98.88 285 ALA B N 1
ATOM 5726 C CA . ALA B 1 285 ? -14.641 -8.727 0.695 1 98.88 285 ALA B CA 1
ATOM 5727 C C . ALA B 1 285 ? -13.594 -9.484 1.503 1 98.88 285 ALA B C 1
ATOM 5729 O O . ALA B 1 285 ? -13.445 -9.266 2.709 1 98.88 285 ALA B O 1
ATOM 5730 N N . VAL B 1 286 ? -12.852 -10.391 0.823 1 98.88 286 VAL B N 1
ATOM 5731 C CA . VAL B 1 286 ? -11.906 -11.234 1.545 1 98.88 286 VAL B CA 1
ATOM 5732 C C . VAL B 1 286 ? -10.578 -11.273 0.797 1 98.88 286 VAL B C 1
ATOM 5734 O O . VAL B 1 286 ? -10.547 -11.188 -0.432 1 98.88 286 VAL B O 1
ATOM 5737 N N . ASN B 1 287 ? -9.508 -11.305 1.606 1 98.94 287 ASN B N 1
ATOM 5738 C CA . ASN B 1 287 ? -8.172 -11.586 1.083 1 98.94 287 ASN B CA 1
ATOM 5739 C C . ASN B 1 287 ? -7.809 -13.062 1.232 1 98.94 287 ASN B C 1
ATOM 5741 O O . ASN B 1 287 ? -7.871 -13.609 2.334 1 98.94 287 ASN B O 1
ATOM 5745 N N . GLY B 1 288 ? -7.531 -13.727 0.122 1 98.94 288 GLY B N 1
ATOM 5746 C CA . GLY B 1 288 ? -6.809 -14.984 0.212 1 98.94 288 GLY B CA 1
ATOM 5747 C C . GLY B 1 288 ? -5.305 -14.805 0.246 1 98.94 288 GLY B C 1
ATOM 5748 O O . GLY B 1 288 ? -4.691 -14.445 -0.761 1 98.94 288 GLY B O 1
ATOM 5749 N N . ILE B 1 289 ? -4.684 -15.008 1.372 1 98.88 289 ILE B N 1
ATOM 5750 C CA . ILE B 1 289 ? -3.23 -14.938 1.482 1 98.88 289 ILE B CA 1
ATOM 5751 C C . ILE B 1 289 ? -2.613 -16.281 1.087 1 98.88 289 ILE B C 1
ATOM 5753 O O . ILE B 1 289 ? -2.248 -17.078 1.949 1 98.88 289 ILE B O 1
ATOM 5757 N N . LEU B 1 290 ? -2.441 -16.438 -0.17 1 98.88 290 LEU B N 1
ATOM 5758 C CA . LEU B 1 290 ? -2.031 -17.734 -0.702 1 98.88 290 LEU B CA 1
ATOM 5759 C C . LEU B 1 290 ? -0.511 -17.844 -0.742 1 98.88 290 LEU B C 1
ATOM 5761 O O . LEU B 1 290 ? 0.169 -16.953 -1.249 1 98.88 290 LEU B O 1
ATOM 5765 N N . PHE B 1 291 ? -0.035 -18.891 -0.187 1 98.81 291 PHE B N 1
ATOM 5766 C CA . PHE B 1 291 ? 1.37 -19.234 -0.358 1 98.81 291 PHE B CA 1
ATOM 5767 C C . PHE B 1 291 ? 1.612 -19.859 -1.731 1 98.81 291 PHE B C 1
ATOM 5769 O O . PHE B 1 291 ? 0.684 -19.984 -2.531 1 98.81 291 PHE B O 1
ATOM 5776 N N . ASN B 1 292 ? 2.859 -20.047 -2.082 1 98.56 292 ASN B N 1
ATOM 5777 C CA . ASN B 1 292 ? 3.203 -20.516 -3.42 1 98.56 292 ASN B CA 1
ATOM 5778 C C . ASN B 1 292 ? 2.396 -21.75 -3.809 1 98.56 292 ASN B C 1
ATOM 5780 O O . ASN B 1 292 ? 2.242 -22.672 -3.006 1 98.56 292 ASN B O 1
ATOM 5784 N N . HIS B 1 293 ? 1.855 -21.719 -4.949 1 98.75 293 HIS B N 1
ATOM 5785 C CA . HIS B 1 293 ? 1.151 -22.859 -5.508 1 98.75 293 HIS B CA 1
ATOM 5786 C C . HIS B 1 293 ? 1.373 -22.969 -7.012 1 98.75 293 HIS B C 1
ATOM 5788 O O . HIS B 1 293 ? 1.448 -21.938 -7.703 1 98.75 293 HIS B O 1
ATOM 5794 N N . GLU B 1 294 ? 1.534 -24.219 -7.441 1 98.62 294 GLU B N 1
ATOM 5795 C CA . GLU B 1 294 ? 2.035 -24.516 -8.781 1 98.62 294 GLU B CA 1
ATOM 5796 C C . GLU B 1 294 ? 1.164 -25.562 -9.477 1 98.62 294 GLU B C 1
ATOM 5798 O O . GLU B 1 294 ? 0.268 -26.141 -8.859 1 98.62 294 GLU B O 1
ATOM 5803 N N . SER B 1 295 ? 1.377 -25.719 -10.727 1 98.62 295 SER B N 1
ATOM 5804 C CA . SER B 1 295 ? 0.721 -26.703 -11.578 1 98.62 295 SER B CA 1
ATOM 5805 C C . SER B 1 295 ? 1.353 -26.75 -12.961 1 98.62 295 SER B C 1
ATOM 5807 O O . SER B 1 295 ? 2.199 -25.922 -13.289 1 98.62 295 SER B O 1
ATOM 5809 N N . PRO B 1 296 ? 0.943 -27.672 -13.773 1 97.56 296 PRO B N 1
ATOM 5810 C CA . PRO B 1 296 ? 1.426 -27.703 -15.156 1 97.56 296 PRO B CA 1
ATOM 5811 C C . PRO B 1 296 ? 1.035 -26.469 -15.953 1 97.56 296 PRO B C 1
ATOM 5813 O O . PRO B 1 296 ? 1.551 -26.25 -17.047 1 97.56 296 PRO B O 1
ATOM 5816 N N . ARG B 1 297 ? 0.166 -25.609 -15.422 1 96.56 297 ARG B N 1
ATOM 5817 C CA . ARG B 1 297 ? -0.29 -24.422 -16.141 1 96.56 297 ARG B CA 1
ATOM 5818 C C . ARG B 1 297 ? 0.468 -23.188 -15.688 1 96.56 297 ARG B C 1
ATOM 5820 O O . ARG B 1 297 ? 0.164 -22.078 -16.125 1 96.56 297 ARG B O 1
ATOM 5827 N N . ARG B 1 298 ? 1.404 -23.375 -14.82 1 97.81 298 ARG B N 1
ATOM 5828 C CA . ARG B 1 298 ? 2.188 -22.266 -14.305 1 97.81 298 ARG B CA 1
ATOM 5829 C C . ARG B 1 298 ? 2.955 -21.562 -15.422 1 97.81 298 ARG B C 1
ATOM 5831 O O . ARG B 1 298 ? 3.398 -22.219 -16.375 1 97.81 298 ARG B O 1
ATOM 5838 N N . GLY B 1 299 ? 3.086 -20.203 -15.297 1 93.44 299 GLY B N 1
ATOM 5839 C CA . GLY B 1 299 ? 3.885 -19.469 -16.266 1 93.44 299 GLY B CA 1
ATOM 5840 C C . GLY B 1 299 ? 5.324 -19.938 -16.328 1 93.44 299 GLY B C 1
ATOM 5841 O O . GLY B 1 299 ? 5.922 -20.281 -15.297 1 93.44 299 GLY B O 1
ATOM 5842 N N . ALA B 1 300 ? 5.891 -19.859 -17.453 1 92.56 300 ALA B N 1
ATOM 5843 C CA . ALA B 1 300 ? 7.199 -20.438 -17.734 1 92.56 300 ALA B CA 1
ATOM 5844 C C . ALA B 1 300 ? 8.305 -19.688 -17 1 92.56 300 ALA B C 1
ATOM 5846 O O . ALA B 1 300 ? 9.383 -20.234 -16.766 1 92.56 300 ALA B O 1
ATOM 5847 N N . ASN B 1 301 ? 7.98 -18.469 -16.547 1 90.75 301 ASN B N 1
ATOM 5848 C CA . ASN B 1 301 ? 9.008 -17.641 -15.945 1 90.75 301 ASN B CA 1
ATOM 5849 C C . ASN B 1 301 ? 9.125 -17.906 -14.445 1 90.75 301 ASN B C 1
ATOM 5851 O O . ASN B 1 301 ? 10.078 -17.469 -13.805 1 90.75 301 ASN B O 1
ATOM 5855 N N . PHE B 1 302 ? 8.234 -18.625 -13.984 1 96.19 302 PHE B N 1
ATOM 5856 C CA . PHE B 1 302 ? 8.312 -18.969 -12.57 1 96.19 302 PHE B CA 1
ATOM 5857 C C . PHE B 1 302 ? 9.305 -20.109 -12.352 1 96.19 302 PHE B C 1
ATOM 5859 O O . PHE B 1 302 ? 9.375 -21.047 -13.156 1 96.19 302 PHE B O 1
ATOM 5866 N N . VAL B 1 303 ? 9.984 -20.109 -11.266 1 97.38 303 VAL B N 1
ATOM 5867 C CA . VAL B 1 303 ? 11.148 -20.953 -11.031 1 97.38 303 VAL B CA 1
ATOM 5868 C C . VAL B 1 303 ? 10.742 -22.422 -11.141 1 97.38 303 VAL B C 1
ATOM 5870 O O . VAL B 1 303 ? 11.461 -23.234 -11.719 1 97.38 303 VAL B O 1
ATOM 5873 N N . THR B 1 304 ? 9.602 -22.828 -10.609 1 98.38 304 THR B N 1
ATOM 5874 C CA . THR B 1 304 ? 9.172 -24.219 -10.625 1 98.38 304 THR B CA 1
ATOM 5875 C C . THR B 1 304 ? 8.906 -24.688 -12.055 1 98.38 304 THR B C 1
ATOM 5877 O O . THR B 1 304 ? 9.32 -25.781 -12.438 1 98.38 304 THR B O 1
ATOM 5880 N N . ARG B 1 305 ? 8.25 -23.828 -12.812 1 97.94 305 ARG B N 1
ATOM 5881 C CA . ARG B 1 305 ? 7.957 -24.172 -14.195 1 97.94 305 ARG B CA 1
ATOM 5882 C C . ARG B 1 305 ? 9.227 -24.156 -15.047 1 97.94 305 ARG B C 1
ATOM 5884 O O . ARG B 1 305 ? 9.352 -24.953 -15.984 1 97.94 305 ARG B O 1
ATOM 5891 N N . LYS B 1 306 ? 10.086 -23.234 -14.758 1 97.06 306 LYS B N 1
ATOM 5892 C CA . LYS B 1 306 ? 11.383 -23.25 -15.438 1 97.06 306 LYS B CA 1
ATOM 5893 C C . LYS B 1 306 ? 12.109 -24.562 -15.211 1 97.06 306 LYS B C 1
ATOM 5895 O O . LYS B 1 306 ? 12.68 -25.125 -16.141 1 97.06 306 LYS B O 1
ATOM 5900 N N . ILE B 1 307 ? 12.07 -25.031 -14.016 1 98.5 307 ILE B N 1
ATOM 5901 C CA . ILE B 1 307 ? 12.75 -26.281 -13.664 1 98.5 307 ILE B CA 1
ATOM 5902 C C . ILE B 1 307 ? 12.086 -27.438 -14.391 1 98.5 307 ILE B C 1
ATOM 5904 O O . ILE B 1 307 ? 12.758 -28.203 -15.102 1 98.5 307 ILE B O 1
ATOM 5908 N N . SER B 1 308 ? 10.773 -27.625 -14.273 1 98.69 308 SER B N 1
ATOM 5909 C CA . SER B 1 308 ? 10.094 -28.766 -14.867 1 98.69 308 SER B CA 1
ATOM 5910 C C . SER B 1 308 ? 10.266 -28.781 -16.375 1 98.69 308 SER B C 1
ATOM 5912 O O . SER B 1 308 ? 10.484 -29.844 -16.969 1 98.69 308 SER B O 1
ATOM 5914 N N . ARG B 1 309 ? 10.227 -27.609 -17.016 1 97.88 309 ARG B N 1
ATOM 5915 C CA . ARG B 1 309 ? 10.406 -27.516 -18.453 1 97.88 309 ARG B CA 1
ATOM 5916 C C . ARG B 1 309 ? 11.828 -27.891 -18.859 1 97.88 309 ARG B C 1
ATOM 5918 O O . ARG B 1 309 ? 12.031 -28.625 -19.828 1 97.88 309 ARG B O 1
ATOM 5925 N N . SER B 1 310 ? 12.781 -27.344 -18.109 1 97.81 310 SER B N 1
ATOM 5926 C CA . SER B 1 310 ? 14.18 -27.625 -18.422 1 97.81 310 SER B CA 1
ATOM 5927 C C . SER B 1 310 ? 14.516 -29.094 -18.234 1 97.81 310 SER B C 1
ATOM 5929 O O . SER B 1 310 ? 15.211 -29.703 -19.047 1 97.81 310 SER B O 1
ATOM 5931 N N . VAL B 1 311 ? 14.031 -29.672 -17.203 1 98.44 311 VAL B N 1
ATOM 5932 C CA . VAL B 1 311 ? 14.266 -31.078 -16.938 1 98.44 311 VAL B CA 1
ATOM 5933 C C . VAL B 1 311 ? 13.625 -31.938 -18.031 1 98.44 311 VAL B C 1
ATOM 5935 O O . VAL B 1 311 ? 14.211 -32.938 -18.469 1 98.44 311 VAL B O 1
ATOM 5938 N N . ALA B 1 312 ? 12.422 -31.594 -18.406 1 98.38 312 ALA B N 1
ATOM 5939 C CA . ALA B 1 312 ? 11.742 -32.312 -19.484 1 98.38 312 ALA B CA 1
ATOM 5940 C C . ALA B 1 312 ? 12.578 -32.25 -20.766 1 98.38 312 ALA B C 1
ATOM 5942 O O . ALA B 1 312 ? 12.727 -33.281 -21.453 1 98.38 312 ALA B O 1
ATOM 5943 N N . LYS B 1 313 ? 13.117 -31.094 -21.078 1 97.38 313 LYS B N 1
ATOM 5944 C CA . LYS B 1 313 ? 13.945 -30.938 -22.266 1 97.38 313 LYS B CA 1
ATOM 5945 C C . LYS B 1 313 ? 15.227 -31.766 -22.172 1 97.38 313 LYS B C 1
ATOM 5947 O O . LYS B 1 313 ? 15.688 -32.312 -23.156 1 97.38 313 LYS B O 1
ATOM 5952 N N . ILE B 1 314 ? 15.766 -31.75 -21.031 1 97.44 314 ILE B N 1
ATOM 5953 C CA . ILE B 1 314 ? 16.969 -32.562 -20.812 1 97.44 314 ILE B CA 1
ATOM 5954 C C . ILE B 1 314 ? 16.641 -34.031 -20.969 1 97.44 314 ILE B C 1
ATOM 5956 O O . ILE B 1 314 ? 17.406 -34.781 -21.594 1 97.44 314 ILE B O 1
ATOM 5960 N N . TYR B 1 315 ? 15.555 -34.469 -20.438 1 97.62 315 TYR B N 1
ATOM 5961 C CA . TYR B 1 315 ? 15.094 -35.844 -20.562 1 97.62 315 TYR B CA 1
ATOM 5962 C C . TYR B 1 315 ? 14.961 -36.25 -22.031 1 97.62 315 TYR B C 1
ATOM 5964 O O . TYR B 1 315 ? 15.32 -37.375 -22.406 1 97.62 315 TYR B O 1
ATOM 5972 N N . LEU B 1 316 ? 14.531 -35.312 -22.875 1 97.31 316 LEU B N 1
ATOM 5973 C CA . LEU B 1 316 ? 14.266 -35.594 -24.281 1 97.31 316 LEU B CA 1
ATOM 5974 C C . LEU B 1 316 ? 15.484 -35.281 -25.141 1 97.31 316 LEU B C 1
ATOM 5976 O O . LEU B 1 316 ? 15.43 -35.375 -26.359 1 97.31 316 LEU B O 1
ATOM 5980 N N . GLY B 1 317 ? 16.562 -34.781 -24.516 1 95.38 317 GLY B N 1
ATOM 5981 C CA . GLY B 1 317 ? 17.812 -34.5 -25.234 1 95.38 317 GLY B CA 1
ATOM 5982 C C . GLY B 1 317 ? 17.781 -33.188 -25.984 1 95.38 317 GLY B C 1
ATOM 5983 O O . GLY B 1 317 ? 18.516 -33 -26.953 1 95.38 317 GLY B O 1
ATOM 5984 N N . GLN B 1 318 ? 16.969 -32.219 -25.547 1 95.56 318 GLN B N 1
ATOM 5985 C CA . GLN B 1 318 ? 16.781 -30.938 -26.234 1 95.56 318 GLN B CA 1
ATOM 5986 C C . GLN B 1 318 ? 17.547 -29.828 -25.531 1 95.56 318 GLN B C 1
ATOM 5988 O O . GLN B 1 318 ? 17.719 -28.75 -26.094 1 95.56 318 GLN B O 1
ATOM 5993 N N . LEU B 1 319 ? 17.984 -30.078 -24.375 1 95.69 319 LEU B N 1
ATOM 5994 C CA . LEU B 1 319 ? 18.703 -29.125 -23.531 1 95.69 319 LEU B CA 1
ATOM 5995 C C . LEU B 1 319 ? 19.75 -29.828 -22.703 1 95.69 319 LEU B C 1
ATOM 5997 O O . LEU B 1 319 ? 19.578 -30.984 -22.297 1 95.69 319 LEU B O 1
ATOM 6001 N N . GLU B 1 320 ? 20.812 -29.203 -22.469 1 97.12 320 GLU B N 1
ATOM 6002 C CA . GLU B 1 320 ? 21.875 -29.828 -21.688 1 97.12 320 GLU B CA 1
ATOM 6003 C C . GLU B 1 320 ? 21.953 -29.234 -20.297 1 97.12 320 GLU B C 1
ATOM 6005 O O . GLU B 1 320 ? 22.266 -29.938 -19.328 1 97.12 320 GLU B O 1
ATOM 6010 N N . CYS B 1 321 ? 21.781 -27.906 -20.266 1 97.69 321 CYS B N 1
ATOM 6011 C CA . CYS B 1 321 ? 22 -27.203 -19.016 1 97.69 321 CYS B CA 1
ATOM 6012 C C . CYS B 1 321 ? 21.094 -25.984 -18.906 1 97.69 321 CYS B C 1
ATOM 6014 O O . CYS B 1 321 ? 20.688 -25.406 -19.922 1 97.69 321 CYS B O 1
ATOM 6016 N N . PHE B 1 322 ? 20.703 -25.641 -17.703 1 97.56 322 PHE B N 1
ATOM 6017 C CA . PHE B 1 322 ? 19.969 -24.406 -17.438 1 97.56 322 PHE B CA 1
ATOM 6018 C C . PHE B 1 322 ? 20.453 -23.75 -16.156 1 97.56 322 PHE B C 1
ATOM 6020 O O . PHE B 1 322 ? 21.172 -24.375 -15.359 1 97.56 322 PHE B O 1
ATOM 6027 N N . SER B 1 323 ? 20.109 -22.422 -16.047 1 97.62 323 SER B N 1
ATOM 6028 C CA . SER B 1 323 ? 20.625 -21.656 -14.914 1 97.62 323 SER B CA 1
ATOM 6029 C C . SER B 1 323 ? 19.5 -21.188 -14.008 1 97.62 323 SER B C 1
ATOM 6031 O O . SER B 1 323 ? 18.391 -20.891 -14.477 1 97.62 323 SER B O 1
ATOM 6033 N N . LEU B 1 324 ? 19.781 -21.141 -12.766 1 97.31 324 LEU B N 1
ATOM 6034 C CA . LEU B 1 324 ? 18.844 -20.672 -11.75 1 97.31 324 LEU B CA 1
ATOM 6035 C C . LEU B 1 324 ? 19.5 -19.641 -10.844 1 97.31 324 LEU B C 1
ATOM 6037 O O . LEU B 1 324 ? 20.688 -19.359 -10.977 1 97.31 324 LEU B O 1
ATOM 6041 N N . GLY B 1 325 ? 18.625 -19.016 -10.016 1 94.81 325 GLY B N 1
ATOM 6042 C CA . GLY B 1 325 ? 19.125 -18.078 -9.016 1 94.81 325 GLY B CA 1
ATOM 6043 C C . GLY B 1 325 ? 19.391 -18.734 -7.676 1 94.81 325 GLY B C 1
ATOM 6044 O O . GLY B 1 325 ? 20.125 -19.719 -7.598 1 94.81 325 GLY B O 1
ATOM 6045 N N . ASN B 1 326 ? 18.719 -18.266 -6.645 1 94 326 ASN B N 1
ATOM 6046 C CA . ASN B 1 326 ? 18.906 -18.734 -5.277 1 94 326 ASN B CA 1
ATOM 6047 C C . ASN B 1 326 ? 18.359 -20.141 -5.09 1 94 326 ASN B C 1
ATOM 6049 O O . ASN B 1 326 ? 17.172 -20.328 -4.891 1 94 326 ASN B O 1
ATOM 6053 N N . LEU B 1 327 ? 19.266 -21.094 -4.938 1 96.81 327 LEU B N 1
ATOM 6054 C CA . LEU B 1 327 ? 18.891 -22.5 -4.832 1 96.81 327 LEU B CA 1
ATOM 6055 C C . LEU B 1 327 ? 18.406 -22.828 -3.42 1 96.81 327 LEU B C 1
ATOM 6057 O O . LEU B 1 327 ? 17.75 -23.859 -3.207 1 96.81 327 LEU B O 1
ATOM 6061 N N . ASP B 1 328 ? 18.75 -21.969 -2.547 1 95.75 328 ASP B N 1
ATOM 6062 C CA . ASP B 1 328 ? 18.484 -22.281 -1.146 1 95.75 328 ASP B CA 1
ATOM 6063 C C . ASP B 1 328 ? 17.188 -21.625 -0.674 1 95.75 328 ASP B C 1
ATOM 6065 O O . ASP B 1 328 ? 16.75 -21.844 0.456 1 95.75 328 ASP B O 1
ATOM 6069 N N . ALA B 1 329 ? 16.547 -20.812 -1.515 1 96.31 329 ALA B N 1
ATOM 6070 C CA . ALA B 1 329 ? 15.25 -20.25 -1.163 1 96.31 329 ALA B CA 1
ATOM 6071 C C . ALA B 1 329 ? 14.242 -21.359 -0.854 1 96.31 329 ALA B C 1
ATOM 6073 O O . ALA B 1 329 ? 14.203 -22.375 -1.547 1 96.31 329 ALA B O 1
ATOM 6074 N N . LYS B 1 330 ? 13.508 -21.219 0.254 1 98.19 330 LYS B N 1
ATOM 6075 C CA . LYS B 1 330 ? 12.531 -22.219 0.679 1 98.19 330 LYS B CA 1
ATOM 6076 C C . LYS B 1 330 ? 11.109 -21.672 0.583 1 98.19 330 LYS B C 1
ATOM 6078 O O . LYS B 1 330 ? 10.844 -20.531 0.992 1 98.19 330 LYS B O 1
ATOM 6083 N N . ARG B 1 331 ? 10.258 -22.438 0.02 1 98.56 331 ARG B N 1
ATOM 6084 C CA . ARG B 1 331 ? 8.867 -22.047 -0.186 1 98.56 331 ARG B CA 1
ATOM 6085 C C . ARG B 1 331 ? 7.914 -23.156 0.26 1 98.56 331 ARG B C 1
ATOM 6087 O O . ARG B 1 331 ? 8.289 -24.328 0.308 1 98.56 331 ARG B O 1
ATOM 6094 N N . ASP B 1 332 ? 6.781 -22.781 0.679 1 98.69 332 ASP B N 1
ATOM 6095 C CA . ASP B 1 332 ? 5.617 -23.625 0.899 1 98.69 332 ASP B CA 1
ATOM 6096 C C . ASP B 1 332 ? 4.805 -23.797 -0.383 1 98.69 332 ASP B C 1
ATOM 6098 O O . ASP B 1 332 ? 3.908 -22.984 -0.662 1 98.69 332 ASP B O 1
ATOM 6102 N N . TRP B 1 333 ? 5.105 -24.875 -1.183 1 98.75 333 TRP B N 1
ATOM 6103 C CA . TRP B 1 333 ? 4.488 -25.078 -2.49 1 98.75 333 TRP B CA 1
ATOM 6104 C C . TRP B 1 333 ? 3.264 -25.984 -2.379 1 98.75 333 TRP B C 1
ATOM 6106 O O . TRP B 1 333 ? 3.367 -27.141 -1.949 1 98.75 333 TRP B O 1
ATOM 6116 N N . GLY B 1 334 ? 2.154 -25.453 -2.74 1 98.69 334 GLY B N 1
ATOM 6117 C CA . GLY B 1 334 ? 0.945 -26.25 -2.898 1 98.69 334 GLY B CA 1
ATOM 6118 C C . GLY B 1 334 ? 0.496 -26.359 -4.344 1 98.69 334 GLY B C 1
ATOM 6119 O O . GLY B 1 334 ? 1.215 -25.953 -5.258 1 98.69 334 GLY B O 1
ATOM 6120 N N . HIS B 1 335 ? -0.623 -27.062 -4.574 1 98.81 335 HIS B N 1
ATOM 6121 C CA . HIS B 1 335 ? -1.17 -27.25 -5.914 1 98.81 335 HIS B CA 1
ATOM 6122 C C . HIS B 1 335 ? -2.264 -26.234 -6.207 1 98.81 335 HIS B C 1
ATOM 6124 O O . HIS B 1 335 ? -3.141 -26 -5.371 1 98.81 335 HIS B O 1
ATOM 6130 N N . ALA B 1 336 ? -2.291 -25.656 -7.41 1 98.75 336 ALA B N 1
ATOM 6131 C CA . ALA B 1 336 ? -3.213 -24.594 -7.805 1 98.75 336 ALA B CA 1
ATOM 6132 C C . ALA B 1 336 ? -4.664 -25.062 -7.703 1 98.75 336 ALA B C 1
ATOM 6134 O O . ALA B 1 336 ? -5.543 -24.297 -7.305 1 98.75 336 ALA B O 1
ATOM 6135 N N . LYS B 1 337 ? -4.953 -26.328 -8.039 1 98 337 LYS B N 1
ATOM 6136 C CA . LYS B 1 337 ? -6.312 -26.859 -7.996 1 98 337 LYS B CA 1
ATOM 6137 C C . LYS B 1 337 ? -6.855 -26.844 -6.566 1 98 337 LYS B C 1
ATOM 6139 O O . LYS B 1 337 ? -8.039 -26.562 -6.352 1 98 337 LYS B O 1
ATOM 6144 N N . ASP B 1 338 ? -6 -27.203 -5.641 1 98.56 338 ASP B N 1
ATOM 6145 C CA . ASP B 1 338 ? -6.398 -27.125 -4.238 1 98.56 338 ASP B CA 1
ATOM 6146 C C . ASP B 1 338 ? -6.711 -25.688 -3.832 1 98.56 338 ASP B C 1
ATOM 6148 O O . ASP B 1 338 ? -7.688 -25.438 -3.123 1 98.56 338 ASP B O 1
ATOM 6152 N N . TYR B 1 339 ? -5.91 -24.797 -4.273 1 98.81 339 TYR B N 1
ATOM 6153 C CA . TYR B 1 339 ? -5.98 -23.422 -3.812 1 98.81 339 TYR B CA 1
ATOM 6154 C C . TYR B 1 339 ? -7.203 -22.719 -4.383 1 98.81 339 TYR B C 1
ATOM 6156 O O . TYR B 1 339 ? -7.805 -21.859 -3.723 1 98.81 339 TYR B O 1
ATOM 6164 N N . VAL B 1 340 ? -7.625 -23.016 -5.652 1 98.69 340 VAL B N 1
ATOM 6165 C CA . VAL B 1 340 ? -8.797 -22.359 -6.23 1 98.69 340 VAL B CA 1
ATOM 6166 C C . VAL B 1 340 ? -10.047 -22.766 -5.465 1 98.69 340 VAL B C 1
ATOM 6168 O O . VAL B 1 340 ? -10.984 -21.984 -5.32 1 98.69 340 VAL B O 1
ATOM 6171 N N . GLU B 1 341 ? -10.062 -24.031 -4.949 1 98.69 341 GLU B N 1
ATOM 6172 C CA . GLU B 1 341 ? -11.18 -24.438 -4.105 1 98.69 341 GLU B CA 1
ATOM 6173 C C . GLU B 1 341 ? -11.273 -23.562 -2.857 1 98.69 341 GLU B C 1
ATOM 6175 O O . GLU B 1 341 ? -12.367 -23.188 -2.438 1 98.69 341 GLU B O 1
ATOM 6180 N N . ALA B 1 342 ? -10.133 -23.281 -2.258 1 98.88 342 ALA B N 1
ATOM 6181 C CA . ALA B 1 342 ? -10.102 -22.422 -1.077 1 98.88 342 ALA B CA 1
ATOM 6182 C C . ALA B 1 342 ? -10.648 -21.031 -1.395 1 98.88 342 ALA B C 1
ATOM 6184 O O . ALA B 1 342 ? -11.367 -20.438 -0.583 1 98.88 342 ALA B O 1
ATOM 6185 N N . MET B 1 343 ? -10.297 -20.484 -2.574 1 98.88 343 MET B N 1
ATOM 6186 C CA . MET B 1 343 ? -10.828 -19.188 -2.992 1 98.88 343 MET B CA 1
ATOM 6187 C C . MET B 1 343 ? -12.352 -19.188 -2.959 1 98.88 343 MET B C 1
ATOM 6189 O O . MET B 1 343 ? -12.961 -18.266 -2.422 1 98.88 343 MET B O 1
ATOM 6193 N N . TRP B 1 344 ? -12.93 -20.203 -3.535 1 98.81 344 TRP B N 1
ATOM 6194 C CA . TRP B 1 344 ? -14.375 -20.328 -3.615 1 98.81 344 TRP B CA 1
ATOM 6195 C C . TRP B 1 344 ? -14.984 -20.5 -2.227 1 98.81 344 TRP B C 1
ATOM 6197 O O . TRP B 1 344 ? -15.992 -19.859 -1.901 1 98.81 344 TRP B O 1
ATOM 6207 N N . LEU B 1 345 ? -14.375 -21.359 -1.366 1 98.81 345 LEU B N 1
ATOM 6208 C CA . LEU B 1 345 ? -14.891 -21.625 -0.029 1 98.81 345 LEU B CA 1
ATOM 6209 C C . LEU B 1 345 ? -14.953 -20.344 0.8 1 98.81 345 LEU B C 1
ATOM 6211 O O . LEU B 1 345 ? -15.875 -20.172 1.598 1 98.81 345 LEU B O 1
ATOM 6215 N N . MET B 1 346 ? -14.023 -19.484 0.621 1 98.81 346 MET B N 1
ATOM 6216 C CA . MET B 1 346 ? -13.984 -18.219 1.372 1 98.81 346 MET B CA 1
ATOM 6217 C C . MET B 1 346 ? -15.227 -17.391 1.099 1 98.81 346 MET B C 1
ATOM 6219 O O . MET B 1 346 ? -15.742 -16.719 1.999 1 98.81 346 MET B O 1
ATOM 6223 N N . LEU B 1 347 ? -15.664 -17.375 -0.154 1 98.62 347 LEU B N 1
ATOM 6224 C CA . LEU B 1 347 ? -16.812 -16.562 -0.524 1 98.62 347 LEU B CA 1
ATOM 6225 C C . LEU B 1 347 ? -18.125 -17.25 -0.123 1 98.62 347 LEU B C 1
ATOM 6227 O O . LEU B 1 347 ? -19.188 -16.641 -0.173 1 98.62 347 LEU B O 1
ATOM 6231 N N . GLN B 1 348 ? -18.062 -18.562 0.292 1 97.81 348 GLN B N 1
ATOM 6232 C CA . GLN B 1 348 ? -19.25 -19.281 0.719 1 97.81 348 GLN B CA 1
ATOM 6233 C C . GLN B 1 348 ? -19.5 -19.094 2.211 1 97.81 348 GLN B C 1
ATOM 6235 O O . GLN B 1 348 ? -20.562 -19.453 2.717 1 97.81 348 GLN B O 1
ATOM 6240 N N . ASN B 1 349 ? -18.547 -18.5 2.904 1 96.25 349 ASN B N 1
ATOM 6241 C CA . ASN B 1 349 ? -18.672 -18.266 4.336 1 96.25 349 ASN B CA 1
ATOM 6242 C C . ASN B 1 349 ? -19.734 -17.219 4.641 1 96.25 349 ASN B C 1
ATOM 6244 O O . ASN B 1 349 ? -20.094 -16.422 3.771 1 96.25 349 ASN B O 1
ATOM 6248 N N . ASP B 1 350 ? -20.156 -17.203 5.906 1 95.88 350 ASP B N 1
ATOM 6249 C CA . ASP B 1 350 ? -21.188 -16.25 6.324 1 95.88 350 ASP B CA 1
ATOM 6250 C C . ASP B 1 350 ? -20.594 -14.852 6.52 1 95.88 350 ASP B C 1
ATOM 6252 O O . ASP B 1 350 ? -21.234 -13.852 6.199 1 95.88 350 ASP B O 1
ATOM 6256 N N . GLU B 1 351 ? -19.406 -14.852 7.035 1 97.62 351 GLU B N 1
ATOM 6257 C CA . GLU B 1 351 ? -18.734 -13.586 7.297 1 97.62 351 GLU B CA 1
ATOM 6258 C C . GLU B 1 351 ? -17.422 -13.484 6.504 1 97.62 351 GLU B C 1
ATOM 6260 O O . GLU B 1 351 ? -16.719 -14.484 6.352 1 97.62 351 GLU B O 1
ATOM 6265 N N . PRO B 1 352 ? -17.219 -12.289 5.98 1 98.62 352 PRO B N 1
ATOM 6266 C CA . PRO B 1 352 ? -15.961 -12.125 5.254 1 98.62 352 PRO B CA 1
ATOM 6267 C C . PRO B 1 352 ? -14.75 -12.109 6.176 1 98.62 352 PRO B C 1
ATOM 6269 O O . PRO B 1 352 ? -14.703 -11.336 7.133 1 98.62 352 PRO B O 1
ATOM 6272 N N . GLU B 1 353 ? -13.836 -13.008 5.973 1 98.19 353 GLU B N 1
ATOM 6273 C CA . GLU B 1 353 ? -12.586 -13.102 6.711 1 98.19 353 GLU B CA 1
ATOM 6274 C C . GLU B 1 353 ? -11.414 -13.438 5.785 1 98.19 353 GLU B C 1
ATOM 6276 O O . GLU B 1 353 ? -11.602 -14.086 4.754 1 98.19 353 GLU B O 1
ATOM 6281 N N . ASP B 1 354 ? -10.266 -12.953 6.203 1 98.81 354 ASP B N 1
ATOM 6282 C CA . ASP B 1 354 ? -9.062 -13.273 5.445 1 98.81 354 ASP B CA 1
ATOM 6283 C C . ASP B 1 354 ? -8.469 -14.602 5.91 1 98.81 354 ASP B C 1
ATOM 6285 O O . ASP B 1 354 ? -8.531 -14.938 7.094 1 98.81 354 ASP B O 1
ATOM 6289 N N . PHE B 1 355 ? -7.82 -15.367 4.961 1 98.88 355 PHE B N 1
ATOM 6290 C CA . PHE B 1 355 ? -7.305 -16.688 5.297 1 98.88 355 PHE B CA 1
ATOM 6291 C C . PHE B 1 355 ? -5.934 -16.906 4.672 1 98.88 355 PHE B C 1
ATOM 6293 O O . PHE B 1 355 ? -5.695 -16.516 3.529 1 98.88 355 PHE B O 1
ATOM 6300 N N . VAL B 1 356 ? -5.062 -17.484 5.441 1 98.88 356 VAL B N 1
ATOM 6301 C CA . VAL B 1 356 ? -3.824 -18.062 4.91 1 98.88 356 VAL B CA 1
ATOM 6302 C C . VAL B 1 356 ? -4.105 -19.422 4.285 1 98.88 356 VAL B C 1
ATOM 6304 O O . VAL B 1 356 ? -4.742 -20.281 4.906 1 98.88 356 VAL B O 1
ATOM 6307 N N . ILE B 1 357 ? -3.709 -19.609 3.072 1 98.94 357 ILE B N 1
ATOM 6308 C CA . ILE B 1 357 ? -3.811 -20.891 2.381 1 98.94 357 ILE B CA 1
ATOM 6309 C C . ILE B 1 357 ? -2.414 -21.422 2.062 1 98.94 357 ILE B C 1
ATOM 6311 O O . ILE B 1 357 ? -1.66 -20.781 1.317 1 98.94 357 ILE B O 1
ATOM 6315 N N . ALA B 1 358 ? -2.074 -22.5 2.645 1 98.88 358 ALA B N 1
ATOM 6316 C CA . ALA B 1 358 ? -0.743 -23.094 2.555 1 98.88 358 ALA B CA 1
ATOM 6317 C C . ALA B 1 358 ? -0.789 -24.594 2.844 1 98.88 358 ALA B C 1
ATOM 6319 O O . ALA B 1 358 ? -1.833 -25.125 3.229 1 98.88 358 ALA B O 1
ATOM 6320 N N . THR B 1 359 ? 0.304 -25.297 2.598 1 98.56 359 THR B N 1
ATOM 6321 C CA . THR B 1 359 ? 0.405 -26.719 2.934 1 98.56 359 THR B CA 1
ATOM 6322 C C . THR B 1 359 ? 0.995 -26.891 4.328 1 98.56 359 THR B C 1
ATOM 6324 O O . THR B 1 359 ? 0.745 -27.906 4.988 1 98.56 359 THR B O 1
ATOM 6327 N N . GLY B 1 360 ? 1.881 -25.922 4.719 1 98.25 360 GLY B N 1
ATOM 6328 C CA . GLY B 1 360 ? 2.617 -26.031 5.969 1 98.25 360 GLY B CA 1
ATOM 6329 C C . GLY B 1 360 ? 3.955 -26.734 5.805 1 98.25 360 GLY B C 1
ATOM 6330 O O . GLY B 1 360 ? 4.762 -26.766 6.734 1 98.25 360 GLY B O 1
ATOM 6331 N N . GLU B 1 361 ? 4.188 -27.234 4.613 1 97.88 361 GLU B N 1
ATOM 6332 C CA . GLU B 1 361 ? 5.457 -27.875 4.297 1 97.88 361 GLU B CA 1
ATOM 6333 C C . GLU B 1 361 ? 6.359 -26.969 3.477 1 97.88 361 GLU B C 1
ATOM 6335 O O . GLU B 1 361 ? 5.887 -26.266 2.578 1 97.88 361 GLU B O 1
ATOM 6340 N N . VAL B 1 362 ? 7.641 -27.078 3.816 1 98.38 362 VAL B N 1
ATOM 6341 C CA . VAL B 1 362 ? 8.578 -26.203 3.131 1 98.38 362 VAL B CA 1
ATOM 6342 C C . VAL B 1 362 ? 9.617 -27.031 2.379 1 98.38 362 VAL B C 1
ATOM 6344 O O . VAL B 1 362 ? 10.07 -28.078 2.875 1 98.38 362 VAL B O 1
ATOM 6347 N N . HIS B 1 363 ? 9.945 -26.609 1.187 1 98.56 363 HIS B N 1
ATOM 6348 C CA . HIS B 1 363 ? 10.961 -27.219 0.34 1 98.56 363 HIS B CA 1
ATOM 6349 C C . HIS B 1 363 ? 11.828 -26.156 -0.335 1 98.56 363 HIS B C 1
ATOM 6351 O O . HIS B 1 363 ? 11.375 -25.031 -0.565 1 98.56 363 HIS B O 1
ATOM 6357 N N . SER B 1 364 ? 13.008 -26.5 -0.607 1 98.44 364 SER B N 1
ATOM 6358 C CA . SER B 1 364 ? 13.922 -25.562 -1.271 1 98.44 364 SER B CA 1
ATOM 6359 C C . SER B 1 364 ? 13.859 -25.719 -2.787 1 98.44 364 SER B C 1
ATOM 6361 O O . SER B 1 364 ? 13.359 -26.719 -3.295 1 98.44 364 SER B O 1
ATOM 6363 N N . VAL B 1 365 ? 14.367 -24.688 -3.449 1 98.19 365 VAL B N 1
ATOM 6364 C CA . VAL B 1 365 ? 14.508 -24.766 -4.898 1 98.19 365 VAL B CA 1
ATOM 6365 C C . VAL B 1 365 ? 15.422 -25.922 -5.27 1 98.19 365 VAL B C 1
ATOM 6367 O O . VAL B 1 365 ? 15.141 -26.656 -6.223 1 98.19 365 VAL B O 1
ATOM 6370 N N . ARG B 1 366 ? 16.453 -26.125 -4.52 1 98.12 366 ARG B N 1
ATOM 6371 C CA . ARG B 1 366 ? 17.375 -27.25 -4.688 1 98.12 366 ARG B CA 1
ATOM 6372 C C . ARG B 1 366 ? 16.641 -28.578 -4.652 1 98.12 366 ARG B C 1
ATOM 6374 O O . ARG B 1 366 ? 16.859 -29.438 -5.516 1 98.12 366 ARG B O 1
ATOM 6381 N N . GLU B 1 367 ? 15.836 -28.734 -3.686 1 98.5 367 GLU B N 1
ATOM 6382 C CA . GLU B 1 367 ? 15.062 -29.953 -3.549 1 98.5 367 GLU B CA 1
ATOM 6383 C C . GLU B 1 367 ? 14.133 -30.156 -4.746 1 98.5 367 GLU B C 1
ATOM 6385 O O . GLU B 1 367 ? 13.945 -31.297 -5.211 1 98.5 367 GLU B O 1
ATOM 6390 N N . PHE B 1 368 ? 13.531 -29.062 -5.199 1 98.81 368 PHE B N 1
ATOM 6391 C CA . PHE B 1 368 ? 12.656 -29.141 -6.363 1 98.81 368 PHE B CA 1
ATOM 6392 C C . PHE B 1 368 ? 13.414 -29.641 -7.582 1 98.81 368 PHE B C 1
ATOM 6394 O O . PHE B 1 368 ? 12.906 -30.469 -8.344 1 98.81 368 PHE B O 1
ATOM 6401 N N . VAL B 1 369 ? 14.633 -29.203 -7.742 1 98.75 369 VAL B N 1
ATOM 6402 C CA . VAL B 1 369 ? 15.492 -29.641 -8.836 1 98.75 369 VAL B CA 1
ATOM 6403 C C . VAL B 1 369 ? 15.805 -31.125 -8.688 1 98.75 369 VAL B C 1
ATOM 6405 O O . VAL B 1 369 ? 15.641 -31.891 -9.633 1 98.75 369 VAL B O 1
ATOM 6408 N N . GLU B 1 370 ? 16.234 -31.5 -7.535 1 98.81 370 GLU B N 1
ATOM 6409 C CA . GLU B 1 370 ? 16.625 -32.875 -7.27 1 98.81 370 GLU B CA 1
ATOM 6410 C C . GLU B 1 370 ? 15.469 -33.844 -7.527 1 98.81 370 GLU B C 1
ATOM 6412 O O . GLU B 1 370 ? 15.648 -34.875 -8.188 1 98.81 370 GLU B O 1
ATOM 6417 N N . LYS B 1 371 ? 14.328 -33.469 -7.039 1 98.81 371 LYS B N 1
ATOM 6418 C CA . LYS B 1 371 ? 13.164 -34.344 -7.199 1 98.81 371 LYS B CA 1
ATOM 6419 C C . LYS B 1 371 ? 12.727 -34.406 -8.656 1 98.81 371 LYS B C 1
ATOM 6421 O O . LYS B 1 371 ? 12.273 -35.469 -9.125 1 98.81 371 LYS B O 1
ATOM 6426 N N . SER B 1 372 ? 12.828 -33.344 -9.359 1 98.88 372 SER B N 1
ATOM 6427 C CA . SER B 1 372 ? 12.484 -33.312 -10.773 1 98.88 372 SER B CA 1
ATOM 6428 C C . SER B 1 372 ? 13.398 -34.25 -11.578 1 98.88 372 SER B C 1
ATOM 6430 O O . SER B 1 372 ? 12.93 -35.031 -12.414 1 98.88 372 SER B O 1
ATOM 6432 N N . PHE B 1 373 ? 14.688 -34.156 -11.297 1 98.81 373 PHE B N 1
ATOM 6433 C CA . PHE B 1 373 ? 15.641 -35 -12.008 1 98.81 373 PHE B CA 1
ATOM 6434 C C . PHE B 1 373 ? 15.469 -36.469 -11.633 1 98.81 373 PHE B C 1
ATOM 6436 O O . PHE B 1 373 ? 15.562 -37.344 -12.492 1 98.81 373 PHE B O 1
ATOM 6443 N N . LEU B 1 374 ? 15.25 -36.688 -10.375 1 98.62 374 LEU B N 1
ATOM 6444 C CA . LEU B 1 374 ? 15.055 -38.062 -9.922 1 98.62 374 LEU B CA 1
ATOM 6445 C C . LEU B 1 374 ? 13.891 -38.719 -10.656 1 98.62 374 LEU B C 1
ATOM 6447 O O . LEU B 1 374 ? 13.945 -39.906 -10.969 1 98.62 374 LEU B O 1
ATOM 6451 N N . HIS B 1 375 ? 12.898 -37.938 -10.945 1 98.44 375 HIS B N 1
ATOM 6452 C CA . HIS B 1 375 ? 11.711 -38.438 -11.617 1 98.44 375 HIS B CA 1
ATOM 6453 C C . HIS B 1 375 ? 12.039 -38.906 -13.031 1 98.44 375 HIS B C 1
ATOM 6455 O O . HIS B 1 375 ? 11.336 -39.75 -13.586 1 98.44 375 HIS B O 1
ATOM 6461 N N . ILE B 1 376 ? 13.102 -38.438 -13.578 1 97.81 376 ILE B N 1
ATOM 6462 C CA . ILE B 1 376 ? 13.461 -38.875 -14.93 1 97.81 376 ILE B CA 1
ATOM 6463 C C . ILE B 1 376 ? 14.672 -39.812 -14.875 1 97.81 376 ILE B C 1
ATOM 6465 O O . ILE B 1 376 ? 15.352 -40 -15.883 1 97.81 376 ILE B O 1
ATOM 6469 N N . GLY B 1 377 ? 15.008 -40.188 -13.734 1 97.5 377 GLY B N 1
ATOM 6470 C CA . GLY B 1 377 ? 16.031 -41.219 -13.578 1 97.5 377 GLY B CA 1
ATOM 6471 C C . GLY B 1 377 ? 17.438 -40.656 -13.492 1 97.5 377 GLY B C 1
ATOM 6472 O O . GLY B 1 377 ? 18.406 -41.344 -13.812 1 97.5 377 GLY B O 1
ATOM 6473 N N . LYS B 1 378 ? 17.5 -39.438 -13.148 1 98.06 378 LYS B N 1
ATOM 6474 C CA . LYS B 1 378 ? 18.812 -38.812 -12.984 1 98.06 378 LYS B CA 1
ATOM 6475 C C . LYS B 1 378 ? 19 -38.281 -11.57 1 98.06 378 LYS B C 1
ATOM 6477 O O . LYS B 1 378 ? 18.047 -37.781 -10.961 1 98.06 378 LYS B O 1
ATOM 6482 N N . THR B 1 379 ? 20.219 -38.406 -11.102 1 98.5 379 THR B N 1
ATOM 6483 C CA . THR B 1 379 ? 20.562 -37.906 -9.773 1 98.5 379 THR B CA 1
ATOM 6484 C C . THR B 1 379 ? 21.484 -36.688 -9.875 1 98.5 379 THR B C 1
ATOM 6486 O O . THR B 1 379 ? 22.531 -36.75 -10.547 1 98.5 379 THR B O 1
ATOM 6489 N N . ILE B 1 380 ? 21.172 -35.656 -9.195 1 98.56 380 ILE B N 1
ATOM 6490 C CA . ILE B 1 380 ? 21.969 -34.438 -9.234 1 98.56 380 ILE B CA 1
ATOM 6491 C C . ILE B 1 380 ? 22.844 -34.344 -7.996 1 98.56 380 ILE B C 1
ATOM 6493 O O . ILE B 1 380 ? 22.375 -34.5 -6.871 1 98.56 380 ILE B O 1
ATOM 6497 N N . VAL B 1 381 ? 24.125 -34.094 -8.164 1 98.38 381 VAL B N 1
ATOM 6498 C CA . VAL B 1 381 ? 25.094 -33.844 -7.102 1 98.38 381 VAL B CA 1
ATOM 6499 C C . VAL B 1 381 ? 25.609 -32.406 -7.215 1 98.38 381 VAL B C 1
ATOM 6501 O O . VAL B 1 381 ? 26 -31.969 -8.297 1 98.38 381 VAL B O 1
ATOM 6504 N N . TRP B 1 382 ? 25.625 -31.719 -6.082 1 98 382 TRP B N 1
ATOM 6505 C CA . TRP B 1 382 ? 25.984 -30.297 -6.094 1 98 382 TRP B CA 1
ATOM 6506 C C . TRP B 1 382 ? 27.469 -30.109 -5.781 1 98 382 TRP B C 1
ATOM 6508 O O . TRP B 1 382 ? 28.016 -30.797 -4.918 1 98 382 TRP B O 1
ATOM 6518 N N . GLU B 1 383 ? 28.125 -29.234 -6.531 1 97.38 383 GLU B N 1
ATOM 6519 C CA . GLU B 1 383 ? 29.531 -28.859 -6.348 1 97.38 383 GLU B CA 1
ATOM 6520 C C . GLU B 1 383 ? 29.703 -27.344 -6.375 1 97.38 383 GLU B C 1
ATOM 6522 O O . GLU B 1 383 ? 29.031 -26.656 -7.129 1 97.38 383 GLU B O 1
ATOM 6527 N N . GLY B 1 384 ? 30.594 -26.922 -5.566 1 95.62 384 GLY B N 1
ATOM 6528 C CA . GLY B 1 384 ? 30.828 -25.484 -5.512 1 95.62 384 GLY B CA 1
ATOM 6529 C C . GLY B 1 384 ? 29.953 -24.766 -4.508 1 95.62 384 GLY B C 1
ATOM 6530 O O . GLY B 1 384 ? 29.219 -25.406 -3.744 1 95.62 384 GLY B O 1
ATOM 6531 N N . LYS B 1 385 ? 30.219 -23.359 -4.473 1 93.44 385 LYS B N 1
ATOM 6532 C CA . LYS B 1 385 ? 29.469 -22.547 -3.521 1 93.44 385 LYS B CA 1
ATOM 6533 C C . LYS B 1 385 ? 28.938 -21.281 -4.188 1 93.44 385 LYS B C 1
ATOM 6535 O O . LYS B 1 385 ? 29.562 -20.75 -5.102 1 93.44 385 LYS B O 1
ATOM 6540 N N . ASN B 1 386 ? 27.797 -20.906 -3.684 1 90.31 386 ASN B N 1
ATOM 6541 C CA . ASN B 1 386 ? 27.203 -19.656 -4.129 1 90.31 386 ASN B CA 1
ATOM 6542 C C . ASN B 1 386 ? 27.125 -19.578 -5.648 1 90.31 386 ASN B C 1
ATOM 6544 O O . ASN B 1 386 ? 26.594 -20.5 -6.289 1 90.31 386 ASN B O 1
ATOM 6548 N N . GLU B 1 387 ? 27.641 -18.531 -6.277 1 91 387 GLU B N 1
ATOM 6549 C CA . GLU B 1 387 ? 27.5 -18.312 -7.715 1 91 387 GLU B CA 1
ATOM 6550 C C . GLU B 1 387 ? 28.281 -19.359 -8.508 1 91 387 GLU B C 1
ATOM 6552 O O . GLU B 1 387 ? 28.062 -19.516 -9.711 1 91 387 GLU B O 1
ATOM 6557 N N . ASN B 1 388 ? 29.156 -20.125 -7.906 1 94.06 388 ASN B N 1
ATOM 6558 C CA . ASN B 1 388 ? 29.969 -21.141 -8.578 1 94.06 388 ASN B CA 1
ATOM 6559 C C . ASN B 1 388 ? 29.391 -22.531 -8.391 1 94.06 388 ASN B C 1
ATOM 6561 O O . ASN B 1 388 ? 29.969 -23.531 -8.828 1 94.06 388 ASN B O 1
ATOM 6565 N N . GLU B 1 389 ? 28.297 -22.609 -7.766 1 96.44 389 GLU B N 1
ATOM 6566 C CA . GLU B 1 389 ? 27.672 -23.906 -7.523 1 96.44 389 GLU B CA 1
ATOM 6567 C C . GLU B 1 389 ? 27.062 -24.469 -8.805 1 96.44 389 GLU B C 1
ATOM 6569 O O . GLU B 1 389 ? 26.469 -23.734 -9.594 1 96.44 389 GLU B O 1
ATOM 6574 N N . VAL B 1 390 ? 27.281 -25.734 -9.039 1 97.81 390 VAL B N 1
ATOM 6575 C CA . VAL B 1 390 ? 26.734 -26.406 -10.211 1 97.81 390 VAL B CA 1
ATOM 6576 C C . VAL B 1 390 ? 26.062 -27.719 -9.797 1 97.81 390 VAL B C 1
ATOM 6578 O O . VAL B 1 390 ? 26.453 -28.328 -8.797 1 97.81 390 VAL B O 1
ATOM 6581 N N . GLY B 1 391 ? 25.016 -28.125 -10.508 1 98.38 391 GLY B N 1
ATOM 6582 C CA . GLY B 1 391 ? 24.391 -29.422 -10.375 1 98.38 391 GLY B CA 1
ATOM 6583 C C . GLY B 1 391 ? 24.812 -30.406 -11.445 1 98.38 391 GLY B C 1
ATOM 6584 O O . GLY B 1 391 ? 24.438 -30.266 -12.609 1 98.38 391 GLY B O 1
ATOM 6585 N N . ARG B 1 392 ? 25.562 -31.391 -11.031 1 98.12 392 ARG B N 1
ATOM 6586 C CA . ARG B 1 392 ? 26.094 -32.406 -11.945 1 98.12 392 ARG B CA 1
ATOM 6587 C C . ARG B 1 392 ? 25.312 -33.688 -11.852 1 98.12 392 ARG B C 1
ATOM 6589 O O . ARG B 1 392 ? 24.969 -34.156 -10.758 1 98.12 392 ARG B O 1
ATOM 6596 N N . CYS B 1 393 ? 25.047 -34.219 -13.023 1 98.06 393 CYS B N 1
ATOM 6597 C CA . CYS B 1 393 ? 24.391 -35.531 -13.07 1 98.06 393 CYS B CA 1
ATOM 6598 C C . CYS B 1 393 ? 25.344 -36.625 -12.617 1 98.06 393 CYS B C 1
ATOM 6600 O O . CYS B 1 393 ? 26.438 -36.781 -13.18 1 98.06 393 CYS B O 1
ATOM 6602 N N . LYS B 1 394 ? 24.922 -37.344 -11.656 1 97.69 394 LYS B N 1
ATOM 6603 C CA . LYS B 1 394 ? 25.781 -38.406 -11.086 1 97.69 394 LYS B CA 1
ATOM 6604 C C . LYS B 1 394 ? 26.062 -39.469 -12.117 1 97.69 394 LYS B C 1
ATOM 6606 O O . LYS B 1 394 ? 27.203 -39.969 -12.211 1 97.69 394 LYS B O 1
ATOM 6611 N N . GLU B 1 395 ? 25.125 -39.875 -12.906 1 96.38 395 GLU B N 1
ATOM 6612 C CA . GLU B 1 395 ? 25.203 -41 -13.852 1 96.38 395 GLU B CA 1
ATOM 6613 C C . GLU B 1 395 ? 26.062 -40.625 -15.055 1 96.38 395 GLU B C 1
ATOM 6615 O O . GLU B 1 395 ? 26.812 -41.469 -15.57 1 96.38 395 GLU B O 1
ATOM 6620 N N . THR B 1 396 ? 26 -39.406 -15.469 1 96.19 396 THR B N 1
ATOM 6621 C CA . THR B 1 396 ? 26.641 -39.062 -16.734 1 96.19 396 THR B CA 1
ATOM 6622 C C . THR B 1 396 ? 27.797 -38.094 -16.484 1 96.19 396 THR B C 1
ATOM 6624 O O . THR B 1 396 ? 28.641 -37.906 -17.359 1 96.19 396 THR B O 1
ATOM 6627 N N . GLY B 1 397 ? 27.797 -37.438 -15.352 1 96.56 397 GLY B N 1
ATOM 6628 C CA . GLY B 1 397 ? 28.828 -36.469 -15.047 1 96.56 397 GLY B CA 1
ATOM 6629 C C . GLY B 1 397 ? 28.578 -35.094 -15.664 1 96.56 397 GLY B C 1
ATOM 6630 O O . GLY B 1 397 ? 29.312 -34.156 -15.383 1 96.56 397 GLY B O 1
ATOM 6631 N N . LYS B 1 398 ? 27.578 -34.969 -16.406 1 97.5 398 LYS B N 1
ATOM 6632 C CA . LYS B 1 398 ? 27.266 -33.719 -17.109 1 97.5 398 LYS B CA 1
ATOM 6633 C C . LYS B 1 398 ? 26.688 -32.688 -16.141 1 97.5 398 LYS B C 1
ATOM 6635 O O . LYS B 1 398 ? 25.891 -33.031 -15.258 1 97.5 398 LYS B O 1
ATOM 6640 N N . VAL B 1 399 ? 27.125 -31.406 -16.328 1 98.12 399 VAL B N 1
ATOM 6641 C CA . VAL B 1 399 ? 26.531 -30.328 -15.547 1 98.12 399 VAL B CA 1
ATOM 6642 C C . VAL B 1 399 ? 25.203 -29.922 -16.156 1 98.12 399 VAL B C 1
ATOM 6644 O O . VAL B 1 399 ? 25.141 -29.5 -17.312 1 98.12 399 VAL B O 1
ATOM 6647 N N . HIS B 1 400 ? 24.109 -30.062 -15.336 1 98.56 400 HIS B N 1
ATOM 6648 C CA . HIS B 1 400 ? 22.781 -29.75 -15.852 1 98.56 400 HIS B CA 1
ATOM 6649 C C . HIS B 1 400 ? 22.266 -28.438 -15.273 1 98.56 400 HIS B C 1
ATOM 6651 O O . HIS B 1 400 ? 21.344 -27.828 -15.828 1 98.56 400 HIS B O 1
ATOM 6657 N N . VAL B 1 401 ? 22.781 -28 -14.141 1 98.62 401 VAL B N 1
ATOM 6658 C CA . VAL B 1 401 ? 22.266 -26.812 -13.477 1 98.62 401 VAL B CA 1
ATOM 6659 C C . VAL B 1 401 ? 23.422 -25.891 -13.078 1 98.62 401 VAL B C 1
ATOM 6661 O O . VAL B 1 401 ? 24.438 -26.359 -12.547 1 98.62 401 VAL B O 1
ATOM 6664 N N . THR B 1 402 ? 23.297 -24.656 -13.398 1 98.19 402 THR B N 1
ATOM 6665 C CA . THR B 1 402 ? 24.266 -23.641 -12.961 1 98.19 402 THR B CA 1
ATOM 6666 C C . THR B 1 402 ? 23.547 -22.5 -12.242 1 98.19 402 THR B C 1
ATOM 6668 O O . THR B 1 402 ? 22.312 -22.406 -12.289 1 98.19 402 THR B O 1
ATOM 6671 N N . VAL B 1 403 ? 24.344 -21.734 -11.516 1 97.12 403 VAL B N 1
ATOM 6672 C CA . VAL B 1 403 ? 23.812 -20.562 -10.828 1 97.12 403 VAL B CA 1
ATOM 6673 C C . VAL B 1 403 ? 24.172 -19.297 -11.602 1 97.12 403 VAL B C 1
ATOM 6675 O O . VAL B 1 403 ? 25.312 -19.156 -12.07 1 97.12 403 VAL B O 1
ATOM 6678 N N . ASP B 1 404 ? 23.188 -18.484 -11.867 1 95.56 404 ASP B N 1
ATOM 6679 C CA . ASP B 1 404 ? 23.375 -17.219 -12.57 1 95.56 404 ASP B CA 1
ATOM 6680 C C . ASP B 1 404 ? 22.875 -16.047 -11.734 1 95.56 404 ASP B C 1
ATOM 6682 O O . ASP B 1 404 ? 21.688 -15.992 -11.367 1 95.56 404 ASP B O 1
ATOM 6686 N N . LEU B 1 405 ? 23.703 -15.039 -11.5 1 92.12 405 LEU B N 1
ATOM 6687 C CA . LEU B 1 405 ? 23.438 -13.898 -10.625 1 92.12 405 LEU B CA 1
ATOM 6688 C C . LEU B 1 405 ? 22.297 -13.055 -11.18 1 92.12 405 LEU B C 1
ATOM 6690 O O . LEU B 1 405 ? 21.609 -12.352 -10.422 1 92.12 405 LEU B O 1
ATOM 6694 N N . ARG B 1 406 ? 22.078 -13.117 -12.43 1 90.56 406 ARG B N 1
ATOM 6695 C CA . ARG B 1 406 ? 21.047 -12.32 -13.078 1 90.56 406 ARG B CA 1
ATOM 6696 C C . ARG B 1 406 ? 19.656 -12.703 -12.57 1 90.56 406 ARG B C 1
ATOM 6698 O O . ARG B 1 406 ? 18.703 -11.938 -12.727 1 90.56 406 ARG B O 1
ATOM 6705 N N . TYR B 1 407 ? 19.531 -13.852 -11.984 1 92.06 407 TYR B N 1
ATOM 6706 C CA . TYR B 1 407 ? 18.234 -14.336 -11.531 1 92.06 407 TYR B CA 1
ATOM 6707 C C . TYR B 1 407 ? 18 -13.984 -10.07 1 92.06 407 TYR B C 1
ATOM 6709 O O . TYR B 1 407 ? 16.922 -14.266 -9.523 1 92.06 407 TYR B O 1
ATOM 6717 N N . TYR B 1 408 ? 18.953 -13.414 -9.461 1 92 408 TYR B N 1
ATOM 6718 C CA . TYR B 1 408 ? 18.766 -12.938 -8.094 1 92 408 TYR B CA 1
ATOM 6719 C C . TYR B 1 408 ? 17.953 -11.641 -8.078 1 92 408 TYR B C 1
ATOM 6721 O O . TYR B 1 408 ? 18 -10.859 -9.031 1 92 408 TYR B O 1
ATOM 6729 N N . ARG B 1 409 ? 17.203 -11.492 -7.062 1 92.44 409 ARG B N 1
ATOM 6730 C CA . ARG B 1 409 ? 16.484 -10.242 -6.836 1 92.44 409 ARG B CA 1
ATOM 6731 C C . ARG B 1 409 ? 17.328 -9.281 -5.996 1 92.44 409 ARG B C 1
ATOM 6733 O O . ARG B 1 409 ? 18.188 -9.703 -5.234 1 92.44 409 ARG B O 1
ATOM 6740 N N . PRO B 1 410 ? 17 -7.914 -6.133 1 93.06 410 PRO B N 1
ATOM 6741 C CA . PRO B 1 410 ? 17.703 -6.957 -5.285 1 93.06 410 PRO B CA 1
ATOM 6742 C C . PRO B 1 410 ? 17.516 -7.238 -3.795 1 93.06 410 PRO B C 1
ATOM 6744 O O . PRO B 1 410 ? 18.453 -7.098 -3.012 1 93.06 410 PRO B O 1
ATOM 6747 N N . THR B 1 411 ? 16.344 -7.559 -3.436 1 95.12 411 THR B N 1
ATOM 6748 C CA . THR B 1 411 ? 16.016 -8.07 -2.107 1 95.12 411 THR B CA 1
ATOM 6749 C C . THR B 1 411 ? 15.297 -9.414 -2.205 1 95.12 411 THR B C 1
ATOM 6751 O O . THR B 1 411 ? 14.281 -9.523 -2.893 1 95.12 411 THR B O 1
ATOM 6754 N N . GLU B 1 412 ? 15.797 -10.383 -1.449 1 91.94 412 GLU B N 1
ATOM 6755 C CA . GLU B 1 412 ? 15.273 -11.742 -1.567 1 91.94 412 GLU B CA 1
ATOM 6756 C C . GLU B 1 412 ? 14.328 -12.07 -0.412 1 91.94 412 GLU B C 1
ATOM 6758 O O . GLU B 1 412 ? 14.422 -11.469 0.662 1 91.94 412 GLU B O 1
ATOM 6763 N N . VAL B 1 413 ? 13.422 -12.914 -0.678 1 94.62 413 VAL B N 1
ATOM 6764 C CA . VAL B 1 413 ? 12.648 -13.625 0.333 1 94.62 413 VAL B CA 1
ATOM 6765 C C . VAL B 1 413 ? 13.195 -15.039 0.502 1 94.62 413 VAL B C 1
ATOM 6767 O O . VAL B 1 413 ? 13.055 -15.875 -0.39 1 94.62 413 VAL B O 1
ATOM 6770 N N . ASP B 1 414 ? 13.688 -15.359 1.695 1 94.06 414 ASP B N 1
ATOM 6771 C CA . ASP B 1 414 ? 14.461 -16.594 1.856 1 94.06 414 ASP B CA 1
ATOM 6772 C C . ASP B 1 414 ? 13.562 -17.75 2.293 1 94.06 414 ASP B C 1
ATOM 6774 O O . ASP B 1 414 ? 13.852 -18.906 1.987 1 94.06 414 ASP B O 1
ATOM 6778 N N . PHE B 1 415 ? 12.602 -17.406 3.027 1 97.44 415 PHE B N 1
ATOM 6779 C CA . PHE B 1 415 ? 11.844 -18.453 3.682 1 97.44 415 PHE B CA 1
ATOM 6780 C C . PHE B 1 415 ? 10.375 -18.078 3.809 1 97.44 415 PHE B C 1
ATOM 6782 O O . PHE B 1 415 ? 10.055 -17.016 4.332 1 97.44 415 PHE B O 1
ATOM 6789 N N . LEU B 1 416 ? 9.445 -18.922 3.355 1 98.44 416 LEU B N 1
ATOM 6790 C CA . LEU B 1 416 ? 8.008 -18.766 3.529 1 98.44 416 LEU B CA 1
ATOM 6791 C C . LEU B 1 416 ? 7.359 -20.094 3.924 1 98.44 416 LEU B C 1
ATOM 6793 O O . LEU B 1 416 ? 7.508 -21.094 3.223 1 98.44 416 LEU B O 1
ATOM 6797 N N . GLN B 1 417 ? 6.699 -20.172 5.035 1 98.81 417 GLN B N 1
ATOM 6798 C CA . GLN B 1 417 ? 5.93 -21.297 5.551 1 98.81 417 GLN B CA 1
ATOM 6799 C C . GLN B 1 417 ? 4.609 -20.828 6.156 1 98.81 417 GLN B C 1
ATOM 6801 O O . GLN B 1 417 ? 4.598 -20.031 7.09 1 98.81 417 GLN B O 1
ATOM 6806 N N . GLY B 1 418 ? 3.525 -21.312 5.594 1 98.75 418 GLY B N 1
ATOM 6807 C CA . GLY B 1 418 ? 2.232 -20.844 6.062 1 98.75 418 GLY B CA 1
ATOM 6808 C C . GLY B 1 418 ? 1.598 -21.766 7.09 1 98.75 418 GLY B C 1
ATOM 6809 O O . GLY B 1 418 ? 1.902 -22.953 7.137 1 98.75 418 GLY B O 1
ATOM 6810 N N . ASP B 1 419 ? 0.792 -21.219 7.957 1 98.75 419 ASP B N 1
ATOM 6811 C CA . ASP B 1 419 ? -0.107 -21.922 8.867 1 98.75 419 ASP B CA 1
ATOM 6812 C C . ASP B 1 419 ? -1.561 -21.781 8.414 1 98.75 419 ASP B C 1
ATOM 6814 O O . ASP B 1 419 ? -2.182 -20.734 8.609 1 98.75 419 ASP B O 1
ATOM 6818 N N . CYS B 1 420 ? -2.115 -22.875 7.902 1 98.5 420 CYS B N 1
ATOM 6819 C CA . CYS B 1 420 ? -3.465 -22.797 7.352 1 98.5 420 CYS B CA 1
ATOM 6820 C C . CYS B 1 420 ? -4.492 -23.312 8.359 1 98.5 420 CYS B C 1
ATOM 6822 O O . CYS B 1 420 ? -5.574 -23.75 7.969 1 98.5 420 CYS B O 1
ATOM 6824 N N . THR B 1 421 ? -4.195 -23.297 9.617 1 98.69 421 THR B N 1
ATOM 6825 C CA . THR B 1 421 ? -5.078 -23.797 10.656 1 98.69 421 THR B CA 1
ATOM 6826 C C . THR B 1 421 ? -6.445 -23.125 10.586 1 98.69 421 THR B C 1
ATOM 6828 O O . THR B 1 421 ? -7.48 -23.797 10.711 1 98.69 421 THR B O 1
ATOM 6831 N N . LYS B 1 422 ? -6.5 -21.828 10.398 1 98.62 422 LYS B N 1
ATOM 6832 C CA . LYS B 1 422 ? -7.762 -21.094 10.32 1 98.62 422 LYS B CA 1
ATOM 6833 C C . LYS B 1 422 ? -8.625 -21.625 9.172 1 98.62 422 LYS B C 1
ATOM 6835 O O . LYS B 1 422 ? -9.836 -21.797 9.328 1 98.62 422 LYS B O 1
ATOM 6840 N N . ALA B 1 423 ? -8.047 -21.875 8.023 1 98.62 423 ALA B N 1
ATOM 6841 C CA . ALA B 1 423 ? -8.773 -22.391 6.867 1 98.62 423 ALA B CA 1
ATOM 6842 C C . ALA B 1 423 ? -9.312 -23.797 7.148 1 98.62 423 ALA B C 1
ATOM 6844 O O . ALA B 1 423 ? -10.445 -24.109 6.77 1 98.62 423 ALA B O 1
ATOM 6845 N N . LYS B 1 424 ? -8.5 -24.609 7.812 1 98.44 424 LYS B N 1
ATOM 6846 C CA . LYS B 1 424 ? -8.93 -25.969 8.18 1 98.44 424 LYS B CA 1
ATOM 6847 C C . LYS B 1 424 ? -10.133 -25.922 9.117 1 98.44 424 LYS B C 1
ATOM 6849 O O . LYS B 1 424 ? -11.102 -26.656 8.922 1 98.44 424 LYS B O 1
ATOM 6854 N N . GLN B 1 425 ? -10.102 -25.062 10.016 1 98.31 425 GLN B N 1
ATOM 6855 C CA . GLN B 1 425 ? -11.117 -25.016 11.062 1 98.31 425 GLN B CA 1
ATOM 6856 C C . GLN B 1 425 ? -12.391 -24.344 10.555 1 98.31 425 GLN B C 1
ATOM 6858 O O . GLN B 1 425 ? -13.5 -24.828 10.836 1 98.31 425 GLN B O 1
ATOM 6863 N N . LYS B 1 426 ? -12.258 -23.266 9.789 1 98.12 426 LYS B N 1
ATOM 6864 C CA . LYS B 1 426 ? -13.414 -22.438 9.461 1 98.12 426 LYS B CA 1
ATOM 6865 C C . LYS B 1 426 ? -13.984 -22.812 8.094 1 98.12 426 LYS B C 1
ATOM 6867 O O . LYS B 1 426 ? 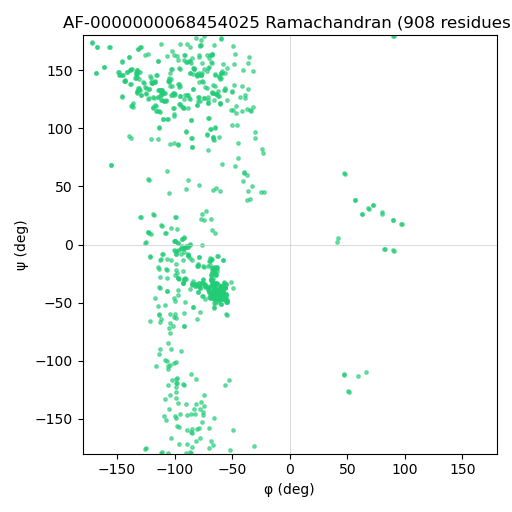-15.188 -22.656 7.855 1 98.12 426 LYS B O 1
ATOM 6872 N N . LEU B 1 427 ? -13.133 -23.297 7.207 1 98.12 427 LEU B N 1
ATOM 6873 C CA . LEU B 1 427 ? -13.578 -23.578 5.848 1 98.12 427 LEU B CA 1
ATOM 6874 C C . LEU B 1 427 ? -13.609 -25.078 5.582 1 98.12 427 LEU B C 1
ATOM 6876 O O . LEU B 1 427 ? -14.078 -25.531 4.531 1 98.12 427 LEU B O 1
ATOM 6880 N N . ASN B 1 428 ? -13.086 -25.906 6.504 1 97.81 428 ASN B N 1
ATOM 6881 C CA . ASN B 1 428 ? -12.898 -27.328 6.289 1 97.81 428 ASN B CA 1
ATOM 6882 C C . ASN B 1 428 ? -12.039 -27.609 5.055 1 97.81 428 ASN B C 1
ATOM 6884 O O . ASN B 1 428 ? -12.352 -28.484 4.258 1 97.81 428 ASN B O 1
ATOM 6888 N N . TRP B 1 429 ? -11.039 -26.766 4.875 1 98.31 429 TRP B N 1
ATOM 6889 C CA . TRP B 1 429 ? -10.141 -26.891 3.73 1 98.31 429 TRP B CA 1
ATOM 6890 C C . TRP B 1 429 ? -8.797 -27.469 4.148 1 98.31 429 TRP B C 1
ATOM 6892 O O . TRP B 1 429 ? -8.266 -27.125 5.211 1 98.31 429 TRP B O 1
ATOM 6902 N N . LYS B 1 430 ? -8.25 -28.312 3.348 1 97.69 430 LYS B N 1
ATOM 6903 C CA . LYS B 1 430 ? -6.902 -28.844 3.5 1 97.69 430 LYS B CA 1
ATOM 6904 C C . LYS B 1 430 ? -6.273 -29.141 2.143 1 97.69 430 LYS B C 1
ATOM 6906 O O . LYS B 1 430 ? -6.973 -29.516 1.198 1 97.69 430 LYS B O 1
ATOM 6911 N N . PRO B 1 431 ? -4.988 -28.953 2.072 1 97.75 431 PRO B N 1
ATOM 6912 C CA . PRO B 1 431 ? -4.34 -29.344 0.817 1 97.75 431 PRO B CA 1
ATOM 6913 C C . PRO B 1 431 ? -4.414 -30.844 0.558 1 97.75 431 PRO B C 1
ATOM 6915 O O . PRO B 1 431 ? -4.309 -31.641 1.493 1 97.75 431 PRO B O 1
ATOM 6918 N N . ARG B 1 432 ? -4.516 -31.234 -0.739 1 97.94 432 ARG B N 1
ATOM 6919 C CA . ARG B 1 432 ? -4.68 -32.625 -1.066 1 97.94 432 ARG B CA 1
ATOM 6920 C C . ARG B 1 432 ? -3.461 -33.188 -1.808 1 97.94 432 ARG B C 1
ATOM 6922 O O . ARG B 1 432 ? -3.076 -34.344 -1.628 1 97.94 432 ARG B O 1
ATOM 6929 N N . VAL B 1 433 ? -2.871 -32.406 -2.629 1 98.06 433 VAL B N 1
ATOM 6930 C CA . VAL B 1 433 ? -1.761 -32.844 -3.459 1 98.06 433 VAL B CA 1
ATOM 6931 C C . VAL B 1 433 ? -0.446 -32.688 -2.703 1 98.06 433 VAL B C 1
ATOM 6933 O O . VAL B 1 433 ? -0.123 -31.578 -2.248 1 98.06 433 VAL B O 1
ATOM 6936 N N . ALA B 1 434 ? 0.314 -33.719 -2.576 1 97.62 434 ALA B N 1
ATOM 6937 C CA . ALA B 1 434 ? 1.61 -33.688 -1.904 1 97.62 434 ALA B CA 1
ATOM 6938 C C . ALA B 1 434 ? 2.682 -33.094 -2.812 1 97.62 434 ALA B C 1
ATOM 6940 O O . ALA B 1 434 ? 2.541 -33.094 -4.039 1 97.62 434 ALA B O 1
ATOM 6941 N N . PHE B 1 435 ? 3.74 -32.688 -2.17 1 98.31 435 PHE B N 1
ATOM 6942 C CA . PHE B 1 435 ? 4.828 -32.031 -2.877 1 98.31 435 PHE B CA 1
ATOM 6943 C C . PHE B 1 435 ? 5.395 -32.938 -3.967 1 98.31 435 PHE B C 1
ATOM 6945 O O . PHE B 1 435 ? 5.578 -32.5 -5.105 1 98.31 435 PHE B O 1
ATOM 6952 N N . ASP B 1 436 ? 5.617 -34.156 -3.643 1 98.38 436 ASP B N 1
ATOM 6953 C CA . ASP B 1 436 ? 6.207 -35.062 -4.602 1 98.38 436 ASP B CA 1
ATOM 6954 C C . ASP B 1 436 ? 5.285 -35.281 -5.797 1 98.38 436 ASP B C 1
ATOM 6956 O O . ASP B 1 436 ? 5.75 -35.375 -6.938 1 98.38 436 ASP B O 1
ATOM 6960 N N . GLU B 1 437 ? 4.055 -35.406 -5.473 1 98.5 437 GLU B N 1
ATOM 6961 C CA . GLU B 1 437 ? 3.072 -35.562 -6.539 1 98.5 437 GLU B CA 1
ATOM 6962 C C . GLU B 1 437 ? 3.01 -34.344 -7.438 1 98.5 437 GLU B C 1
ATOM 6964 O O . GLU B 1 437 ? 2.881 -34.469 -8.656 1 98.5 437 GLU B O 1
ATOM 6969 N N . LEU B 1 438 ? 3.084 -33.156 -6.836 1 98.69 438 LEU B N 1
ATOM 6970 C CA . LEU B 1 438 ? 3.105 -31.906 -7.574 1 98.69 438 LEU B CA 1
ATOM 6971 C C . LEU B 1 438 ? 4.273 -31.875 -8.555 1 98.69 438 LEU B C 1
ATOM 6973 O O . LEU B 1 438 ? 4.094 -31.562 -9.734 1 98.69 438 LEU B O 1
ATOM 6977 N N . VAL B 1 439 ? 5.477 -32.25 -8.117 1 98.75 439 VAL B N 1
ATOM 6978 C CA . VAL B 1 439 ? 6.688 -32.219 -8.93 1 98.75 439 VAL B CA 1
ATOM 6979 C C . VAL B 1 439 ? 6.555 -33.219 -10.086 1 98.75 439 VAL B C 1
ATOM 6981 O O . VAL B 1 439 ? 6.828 -32.875 -11.234 1 98.75 439 VAL B O 1
ATOM 6984 N N . ARG B 1 440 ? 6.07 -34.438 -9.805 1 98.69 440 ARG B N 1
ATOM 6985 C CA . ARG B 1 440 ? 5.918 -35.469 -10.828 1 98.69 440 ARG B CA 1
ATOM 6986 C C . ARG B 1 440 ? 4.934 -35.031 -11.906 1 98.69 440 ARG B C 1
ATOM 6988 O O . ARG B 1 440 ? 5.199 -35.188 -13.102 1 98.69 440 ARG B O 1
ATOM 6995 N N . GLU B 1 441 ? 3.857 -34.5 -11.383 1 98.75 441 GLU B N 1
ATOM 6996 C CA . GLU B 1 441 ? 2.826 -34.062 -12.312 1 98.75 441 GLU B CA 1
ATOM 6997 C C . GLU B 1 441 ? 3.361 -33 -13.266 1 98.75 441 GLU B C 1
ATOM 6999 O O . GLU B 1 441 ? 3.1 -33.031 -14.469 1 98.75 441 GLU B O 1
ATOM 7004 N N . MET B 1 442 ? 4.078 -32.031 -12.758 1 98.75 442 MET B N 1
ATOM 7005 C CA . MET B 1 442 ? 4.594 -30.922 -13.562 1 98.75 442 MET B CA 1
ATOM 7006 C C . MET B 1 442 ? 5.621 -31.422 -14.57 1 98.75 442 MET B C 1
ATOM 7008 O O . MET B 1 442 ? 5.574 -31.047 -15.75 1 98.75 442 MET B O 1
ATOM 7012 N N . VAL B 1 443 ? 6.527 -32.312 -14.148 1 98.75 443 VAL B N 1
ATOM 7013 C CA . VAL B 1 443 ? 7.551 -32.844 -15.047 1 98.75 443 VAL B CA 1
ATOM 7014 C C . VAL B 1 443 ? 6.902 -33.688 -16.141 1 98.75 443 VAL B C 1
ATOM 7016 O O . VAL B 1 443 ? 7.223 -33.531 -17.312 1 98.75 443 VAL B O 1
ATOM 7019 N N . ASP B 1 444 ? 5.969 -34.562 -15.758 1 98.69 444 ASP B N 1
ATOM 7020 C CA . ASP B 1 444 ? 5.27 -35.406 -16.734 1 98.69 444 ASP B CA 1
ATOM 7021 C C . ASP B 1 444 ? 4.559 -34.562 -17.781 1 98.69 444 ASP B C 1
ATOM 7023 O O . ASP B 1 444 ? 4.629 -34.844 -18.969 1 98.69 444 ASP B O 1
ATOM 7027 N N . ALA B 1 445 ? 3.871 -33.562 -17.297 1 98.19 445 ALA B N 1
ATOM 7028 C CA . ALA B 1 445 ? 3.135 -32.688 -18.203 1 98.19 445 ALA B CA 1
ATOM 7029 C C . ALA B 1 445 ? 4.078 -31.984 -19.172 1 98.19 445 ALA B C 1
ATOM 7031 O O . ALA B 1 445 ? 3.76 -31.828 -20.359 1 98.19 445 ALA B O 1
ATOM 7032 N N . ASP B 1 446 ? 5.184 -31.547 -18.703 1 97.81 446 ASP B N 1
ATOM 7033 C CA . ASP B 1 446 ? 6.125 -30.828 -19.562 1 97.81 446 ASP B CA 1
ATOM 7034 C C . ASP B 1 446 ? 6.828 -31.781 -20.531 1 97.81 446 ASP B C 1
ATOM 7036 O O . ASP B 1 446 ? 7.148 -31.406 -21.656 1 97.81 446 ASP B O 1
ATOM 7040 N N . VAL B 1 447 ? 7.102 -33.031 -20.109 1 97.94 447 VAL B N 1
ATOM 7041 C CA . VAL B 1 447 ? 7.652 -34 -21.016 1 97.94 447 VAL B CA 1
ATOM 7042 C C . VAL B 1 447 ? 6.691 -34.219 -22.188 1 97.94 447 VAL B C 1
ATOM 7044 O O . VAL B 1 447 ? 7.113 -34.25 -23.344 1 97.94 447 VAL B O 1
ATOM 7047 N N . GLU B 1 448 ? 5.445 -34.344 -21.859 1 97.38 448 GLU B N 1
ATOM 7048 C CA . GLU B 1 448 ? 4.434 -34.531 -22.891 1 97.38 448 GLU B CA 1
ATOM 7049 C C . GLU B 1 448 ? 4.363 -33.281 -23.797 1 97.38 448 GLU B C 1
ATOM 7051 O O . GLU B 1 448 ? 4.281 -33.438 -25.031 1 97.38 448 GLU B O 1
ATOM 7056 N N . LEU B 1 449 ? 4.363 -32.125 -23.219 1 94.81 449 LEU B N 1
ATOM 7057 C CA . LEU B 1 449 ? 4.305 -30.875 -23.969 1 94.81 449 LEU B CA 1
ATOM 7058 C C . LEU B 1 449 ? 5.48 -30.766 -24.938 1 94.81 449 LEU B C 1
ATOM 7060 O O . LEU B 1 449 ? 5.301 -30.422 -26.094 1 94.81 449 LEU B O 1
ATOM 7064 N N . MET B 1 450 ? 6.621 -31.078 -24.438 1 94 450 MET B N 1
ATOM 7065 C CA . MET B 1 450 ? 7.832 -30.906 -25.234 1 94 450 MET B CA 1
ATOM 7066 C C . MET B 1 450 ? 7.945 -32 -26.281 1 94 450 MET B C 1
ATOM 7068 O O . MET B 1 450 ? 8.547 -31.812 -27.328 1 94 450 MET B O 1
ATOM 7072 N N . ARG B 1 451 ? 7.418 -33.156 -25.969 1 93.94 451 ARG B N 1
ATOM 7073 C CA . ARG B 1 451 ? 7.363 -34.25 -26.969 1 93.94 451 ARG B CA 1
ATOM 7074 C C . ARG B 1 451 ? 6.504 -33.844 -28.156 1 93.94 451 ARG B C 1
ATOM 7076 O O . ARG B 1 451 ? 6.852 -34.125 -29.297 1 93.94 451 ARG B O 1
ATOM 7083 N N . ASN B 1 452 ? 5.449 -33.156 -27.859 1 91.81 452 ASN B N 1
ATOM 7084 C CA . ASN B 1 452 ? 4.508 -32.75 -28.906 1 91.81 452 ASN B CA 1
ATOM 7085 C C . ASN B 1 452 ? 4.949 -31.438 -29.578 1 91.81 452 ASN B C 1
ATOM 7087 O O . ASN B 1 452 ? 4.617 -31.203 -30.75 1 91.81 452 ASN B O 1
ATOM 7091 N N . ASN B 1 453 ? 5.586 -30.594 -28.734 1 88.94 453 ASN B N 1
ATOM 7092 C CA . ASN B 1 453 ? 6.074 -29.312 -29.234 1 88.94 453 ASN B CA 1
ATOM 7093 C C . ASN B 1 453 ? 7.465 -28.984 -28.703 1 88.94 453 ASN B C 1
ATOM 7095 O O . ASN B 1 453 ? 7.609 -28.203 -27.766 1 88.94 453 ASN B O 1
ATOM 7099 N N . PRO B 1 454 ? 8.43 -29.375 -29.453 1 80.75 454 PRO B N 1
ATOM 7100 C CA . PRO B 1 454 ? 9.797 -29.219 -28.969 1 80.75 454 PRO B CA 1
ATOM 7101 C C . PRO B 1 454 ? 10.195 -27.766 -28.766 1 80.75 454 PRO B C 1
ATOM 7103 O O . PRO B 1 454 ? 11.148 -27.484 -28.031 1 80.75 454 PRO B O 1
ATOM 7106 N N . ASN B 1 455 ? 9.469 -26.859 -29.422 1 73.25 455 ASN B N 1
ATOM 7107 C CA . ASN B 1 455 ? 9.82 -25.453 -29.328 1 73.25 455 ASN B CA 1
ATOM 7108 C C . ASN B 1 455 ? 9.062 -24.766 -28.188 1 73.25 455 ASN B C 1
ATOM 7110 O O . ASN B 1 455 ? 9.172 -23.562 -28 1 73.25 455 ASN B O 1
ATOM 7114 N N . ALA B 1 456 ? 8.477 -25.578 -27.609 1 75.19 456 ALA B N 1
ATOM 7115 C CA . ALA B 1 456 ? 7.73 -25 -26.5 1 75.19 456 ALA B CA 1
ATOM 7116 C C . ALA B 1 456 ? 8.664 -24.547 -25.375 1 75.19 456 ALA B C 1
ATOM 7118 O O . ALA B 1 456 ? 9.719 -25.156 -25.172 1 75.19 456 ALA B O 1
#

InterPro domains:
  IPR006368 GDP-mannose 4,6-dehydratase [MF_00955] (108-452)
  IPR006368 GDP-mannose 4,6-dehydratase [PTHR43715] (95-453)
  IPR006368 GDP-mannose 4,6-dehydratase [TIGR01472] (108-449)
  IPR016040 NAD(P)-binding domain [PF16363] (111-442)
  IPR036291 NAD(P)-binding domain superfamily [SSF51735] (108-447)

=== Feature glossary ===
The record interleaves many kinds of information about one protein. Here is each kind framed as the question it answers.

Q: What does the local fold look like, residue by residue?
A: A 3Di character summarizes, for each residue, the relative orientation of the Cα frame of its nearest spatial neighbor. Because it encodes fold topology rather than chemistry, 3Di alignments detect remote structural similarity that sequence alignment misses.

Q: Which residues are in helices, strands, or loops?
A: Secondary structure is the local, repeating backbone conformation. DSSP classifies it into eight states by reading the hydrogen-bond network: three helix types (H, G, I), two β types (E, B), two non-regular types (T, S), and unstructured coil (-).

Q: How big and how compact is the whole molecule?
A: Three whole-structure scalars: the radius of gyration (RMS distance of Cα from centroid, in Å), the count of Cα–Cα contacts (pairs closer than 8 Å and separated by more than four residues in sequence — i.e. tertiary, not local, contacts), and the bounding-box dimensions. Together they distinguish compact globular folds from extended fibres or disordered chains.

Q: How confident is the AlphaFold model at each residue?
A: For AlphaFold models, the B-factor field carries pLDDT — the model's own estimate of local accuracy on a 0–100 scale. Regions with pLDDT<50 should be treated as essentially unmodeled; they often correspond to intrinsically disordered segments.

Q: What family and function is it annotated with?
A: Functional annotations link the protein to curated databases. InterPro entries identify conserved domains and families by matching the sequence against member-database signatures (Pfam, PROSITE, CDD, …). Gene Ontology (GO) terms describe molecular function, biological process, and cellular component in a controlled vocabulary. CATH places the structure in a hierarchical fold classification (Class/Architecture/Topology/Homologous-superfamily). The organism is the source species.

Q: What known structures does this most resemble?
A: Nearest PDB neighbors are the top structural matches found by Foldseek when searching this structure against the entire Protein Data Bank. Each hit reports a TM-score (0 to 1; >0.5 almost always implies the same fold) and an E-value. These are *structural* homologs — they may share no detectable sequence similarity.

Q: Which residues are buried vs exposed?
A: Solvent-accessible surface area (SASA) is the area in Å² traced out by the centre of a 1.4 Å probe sphere (a water molecule) rolled over the protein's van der Waals surface (Shrake–Rupley / Lee–Richards construction). Buried residues have near-zero SASA; fully exposed residues can exceed 200 Å². The total SASA scales roughly with the number of surface residues.

Q: What are the backbone torsion angles?
A: φ (phi) and ψ (psi) are the two rotatable backbone dihedrals per residue: φ is the C(i-1)–N–Cα–C torsion, ψ is the N–Cα–C–N(i+1) torsion, both in degrees on (−180°, 180°]. α-helical residues cluster near (−60°, −45°); β-strand residues near (−120°, +130°). A Ramachandran plot is simply a scatter of (φ, ψ) for every residue.

Q: Are the domains correctly placed relative to each other?
A: Predicted aligned error is AlphaFold's pairwise confidence. Unlike pLDDT (per-residue), PAE is per-residue-pair and captures whether two parts of the structure are correctly placed relative to each other. Units are ångströms of expected positional error.

Q: What if only a Cα trace is available?
A: P-SEA three-state annotation labels each residue as helix, strand, or coil based purely on the geometry of the Cα trace. It serves as a fallback when the full backbone (and thus DSSP) is unavailable.

Q: What is the amino-acid chain?
A: This is the polypeptide sequence — one letter per residue, N-terminus first. Length ranges from a few dozen residues for small domains to over a thousand for large multi-domain proteins.

Q: What do the rendered images show?
A: The six renders are orthographic views along the three Cartesian axes in both directions. Representation (cartoon, sticks, or surface) and color scheme (sequence-rainbow or by-chain) vary across proteins so the training set covers all the common visualization conventions.

Q: What do the diagnostic plots show?
A: Plot images: a contact map (which residues are close in 3D, as an N×N binary image), a Ramachandran scatter (backbone torsion angles, revealing secondary-structure composition at a glance), and — for AlphaFold structures — a PAE heatmap (pairwise prediction confidence).

Q: How mobile is each atom in the crystal?
A: B-factor (Debye–Waller factor) reflects atomic displacement in the crystal lattice. It is an experimental observable (units Å²), not a prediction; low values mean the atom is pinned down, high values mean it moves or is heterogeneous across the crystal.

Q: Where is each backbone atom in 3D?
A: The mmCIF table is the protein's shape written out atom by atom. For each backbone N, Cα, C, and carbonyl O, it records an (x, y, z) coordinate triple in Å plus the residue type, chain letter, and residue number.